Protein 7WH0 (pdb70)

Solvent-accessible surface area: 41890 Å² total; per-residue (Å²): 123,82,48,83,25,20,32,10,0,7,58,52,12,146,64,15,71,128,51,84,91,5,131,80,74,51,73,27,38,110,39,3,40,1,5,0,0,2,0,0,0,0,21,4,42,7,57,177,53,95,7,125,0,6,37,0,0,2,2,1,0,0,15,0,18,3,74,121,22,82,0,42,3,5,0,77,11,2,85,2,70,2,27,44,101,1,56,148,49,106,122,9,26,20,15,13,30,6,10,66,40,90,82,49,113,90,59,54,96,190,30,165,22,74,99,55,28,130,127,93,96,107,66,53,2,14,0,3,16,8,12,3,24,1,20,69,13,3,5,0,0,19,34,25,8,28,4,14,48,5,45,48,86,71,1,125,20,45,74,56,19,59,6,43,162,64,14,72,7,83,24,9,2,1,25,16,49,45,13,136,76,21,19,4,20,4,2,4,12,68,24,19,122,111,2,2,1,1,0,1,14,2,88,15,1,110,101,92,196,30,143,58,74,30,10,10,50,35,15,59,109,32,12,64,8,125,8,67,45,45,73,64,2,5,5,27,15,11,3,0,7,0,109,44,36,0,0,0,13,4,4,2,0,5,3,43,1,98,68,53,60,64,17,54,33,84,87,11,11,39,7,58,0,1,56,58,24,38,128,60,59,0,12,4,19,2,0,36,25,147,97,14,120,71,25,125,35,73,3,57,1,89,34,1,4,11,5,16,16,11,2,2,1,57,53,109,54,6,0,0,0,0,0,0,32,0,91,42,3,22,61,0,63,15,2,45,8,77,48,0,71,93,6,100,3,21,113,33,61,111,3,2,0,25,0,2,14,0,2,0,6,28,84,50,70,125,96,21,145,81,56,57,41,30,4,181,100,20,107,69,3,89,54,4,43,0,57,14,52,134,121,40,12,0,74,5,59,46,57,101,10,3,122,27,4,1,0,12,10,61,35,7,75,100,79,17,19,25,124,65,4,68,25,0,2,0,0,2,7,12,0,19,93,91,48,34,75,3,0,0,0,7,0,1,5,103,141,41,103,56,34,31,23,30,38,102,49,116,34,4,14,1,4,5,0,5,11,5,31,36,104,164,19,137,104,26,15,23,4,7,0,0,0,1,0,3,0,6,0,108,153,27,70,0,3,0,0,0,0,41,0,94,55,5,97,65,48,0,38,0,61,2,53,51,56,24,0,0,1,6,14,14,6,28,24,55,73,147,148,126,83,44,89,24,22,31,3,1,3,67,51,12,146,73,16,97,64,64,85,100,5,133,82,72,49,72,26,36,111,44,2,37,0,6,0,0,2,0,0,1,0,24,1,43,8,42,177,68,58,2,125,0,6,37,0,0,2,2,2,0,0,17,0,23,2,75,113,19,82,0,45,2,4,0,51,12,2,86,2,74,9,32,56,117,2,71,147,24,150,118,5,42,12,22,14,32,6,9,61,37,96,74,63,120,95,76,54,90,187,33,145,23,80,91,51,24,135,122,101,108,143,78,69,4,17,0,3,17,6,12,3,24,1,22,70,13,5,4,0,0,19,35,28,7,27,4,15,50,5,44,47,89,71,1,104,20,52,74,57,16,52,4,44,157,51,15,73,8,98,28,9,3,1,26,15,45,45,12,134,85,22,13,3,18,4,2,3,13,67,31,18,121,105,2,1,1,0,0,1,17,2,93,20,1,82,131,100,186,27,159,61,73,28,14,6,56,38,14,58,101,28,12,64,8,122,9,68,44,47,69,61,1,5,8,28,15,12,2,0,6,0,106,43,39,0,0,0,11,3,4,2,0,6,2,39,1,95,68,65,75,62,17,70,30,87,90,9,12,49,7,53,0,1,54,57,23,36,130,62,56,0,12,6,19,2,1,21,18,154,90,18,101,81,21,124,35,73,4,63,0,81,35,1,4,10,4,15,17,8,1,2,2,55,55,106,56,5,0,0,0,0,0,0,30,0,90,44,4,25,58,0,63,16,2,46,3,78,45,0,61,91,6,98,3,17,115,34,63,105,2,2,0,28,0,2,12,0,0,0,7,30,88,50,73,123,96,22,144,77,54,55,40,34,4,181,105,22,110,58,3,51,54,4,42,0,60,16,56,136,122,42,12,0,73,3,52,44,21,103,11,3,131,26,5,1,0,11,11,61,36,14,72,101,89,11,16,25,129,68,4,100,16,0,1,0,0,4,10,12,1,24,99,97,63,43,106,1,0,0,0,7,0,4,1,93,70,17,33,62,49,73,24,80,26,99,48,107,44,3,14,2,4,5,0,5,11,5,32,33,106,149,26,135,102,20,12,29,4,5,0,0,0,1,0,3,1,5,0,110,165,26,70,0,2,0,0,0,0,45,0,90,56,3,116,67,51,0,35,0,50,1,57,51,62,29,0,0,2,5,15,14,6,28,23,60,71,71,156

Structure (mmCIF, N/CA/C/O backbone):
data_7WH0
#
_entry.id   7WH0
#
_cell.length_a   73.204
_cell.length_b   104.733
_cell.length_c   76.438
_cell.angle_alpha   90.000
_cell.angle_beta   102.160
_cell.angle_gamma   90.000
#
_symmetry.space_group_name_H-M   'P 1 21 1'
#
loop_
_entity.id
_entity.type
_entity.pdbx_description
1 polymer "Beta-Carotene 15,15'-MonoOxygenase"
2 non-polymer 'FE (III) ION'
3 non-polymer GLYCEROL
4 non-polymer 'OXALIC ACID'
5 water water
#
loop_
_atom_site.group_PDB
_atom_site.id
_atom_site.type_symbol
_atom_site.label_atom_id
_atom_site.label_alt_id
_atom_site.label_comp_id
_atom_site.label_asym_id
_atom_site.label_entity_id
_atom_site.label_seq_id
_atom_site.pdbx_PDB_ins_code
_atom_site.Cartn_x
_atom_site.Cartn_y
_atom_site.Cartn_z
_atom_site.occupancy
_atom_site.B_iso_or_equiv
_atom_site.auth_seq_id
_atom_site.auth_comp_id
_atom_site.auth_asym_id
_atom_site.auth_atom_id
_atom_site.pdbx_PDB_model_num
ATOM 1 N N . MET A 1 21 ? 13.619 40.920 -20.897 1.00 42.35 1 MET A N 1
ATOM 2 C CA . MET A 1 21 ? 13.596 39.453 -20.822 1.00 43.36 1 MET A CA 1
ATOM 3 C C . MET A 1 21 ? 14.085 38.962 -19.456 1.00 43.38 1 MET A C 1
ATOM 4 O O . MET A 1 21 ? 15.172 39.337 -19.020 1.00 41.14 1 MET A O 1
ATOM 9 N N . GLU A 1 22 ? 13.298 38.111 -18.793 1.00 42.54 2 GLU A N 1
ATOM 10 C CA . GLU A 1 22 ? 13.675 37.658 -17.460 1.00 42.87 2 GLU A CA 1
ATOM 11 C C . GLU A 1 22 ? 14.921 36.782 -17.501 1.00 43.30 2 GLU A C 1
ATOM 12 O O . GLU A 1 22 ? 15.186 36.070 -18.478 1.00 38.84 2 GLU A O 1
ATOM 18 N N . ALA A 1 23 ? 15.678 36.827 -16.403 1.00 40.77 3 ALA A N 1
ATOM 19 C CA . ALA A 1 23 ? 16.922 36.075 -16.330 1.00 41.47 3 ALA A CA 1
ATOM 20 C C . ALA A 1 23 ? 16.698 34.583 -16.134 1.00 39.51 3 ALA A C 1
ATOM 21 O O . ALA A 1 23 ? 17.481 33.774 -16.643 1.00 36.27 3 ALA A O 1
ATOM 23 N N . GLU A 1 24 ? 15.643 34.197 -15.422 1.00 37.20 4 GLU A N 1
ATOM 24 C CA . GLU A 1 24 ? 15.497 32.803 -15.037 1.00 41.41 4 GLU A CA 1
ATOM 25 C C . GLU A 1 24 ? 14.015 32.486 -14.941 1.00 39.92 4 GLU A C 1
ATOM 26 O O . GLU A 1 24 ? 13.205 33.347 -14.583 1.00 40.97 4 GLU A O 1
ATOM 32 N N . GLY A 1 25 ? 13.663 31.258 -15.290 1.00 35.39 5 GLY A N 1
ATOM 33 C CA . GLY A 1 25 ? 12.290 30.822 -15.184 1.00 33.03 5 GLY A CA 1
ATOM 34 C C . GLY A 1 25 ? 11.635 30.718 -16.549 1.00 35.36 5 GLY A C 1
ATOM 35 O O . GLY A 1 25 ? 12.142 31.202 -17.564 1.00 34.58 5 GLY A O 1
ATOM 36 N N . PHE A 1 26 ? 10.462 30.091 -16.550 1.00 32.13 6 PHE A N 1
ATOM 37 C CA . PHE A 1 26 ? 9.724 29.958 -17.796 1.00 31.98 6 PHE A CA 1
ATOM 38 C C . PHE A 1 26 ? 9.341 31.285 -18.457 1.00 31.51 6 PHE A C 1
ATOM 39 O O . PHE A 1 26 ? 9.260 31.303 -19.696 1.00 30.23 6 PHE A O 1
ATOM 47 N N . PRO A 1 27 ? 9.119 32.402 -17.752 1.00 30.80 7 PRO A N 1
ATOM 48 C CA . PRO A 1 27 ? 8.860 33.654 -18.495 1.00 29.57 7 PRO A CA 1
ATOM 49 C C . PRO A 1 27 ? 9.953 34.002 -19.485 1.00 32.43 7 PRO A C 1
ATOM 50 O O . PRO A 1 27 ? 9.700 34.686 -20.489 1.00 32.68 7 PRO A O 1
ATOM 54 N N . ARG A 1 28 ? 11.174 33.550 -19.221 1.00 32.21 8 ARG A N 1
ATOM 55 C CA . ARG A 1 28 ? 12.275 33.787 -20.146 1.00 32.82 8 ARG A CA 1
ATOM 56 C C . ARG A 1 28 ? 11.974 33.207 -21.522 1.00 32.30 8 ARG A C 1
ATOM 57 O O . ARG A 1 28 ? 12.341 33.794 -22.546 1.00 31.94 8 ARG A O 1
ATOM 65 N N . LEU A 1 29 ? 11.313 32.052 -21.565 1.00 27.81 9 LEU A N 1
ATOM 66 C CA . LEU A 1 29 ? 11.033 31.386 -22.836 1.00 32.03 9 LEU A CA 1
ATOM 67 C C . LEU A 1 29 ? 9.884 32.023 -23.608 1.00 29.52 9 LEU A C 1
ATOM 68 O O . LEU A 1 29 ? 9.677 31.669 -24.775 1.00 28.86 9 LEU A O 1
ATOM 73 N N . PHE A 1 30 ? 9.145 32.950 -22.997 1.00 29.70 10 PHE A N 1
ATOM 74 C CA . PHE A 1 30 ? 8.001 33.571 -23.646 1.00 30.90 10 PHE A CA 1
ATOM 75 C C . PHE A 1 30 ? 8.269 35.013 -24.062 1.00 31.96 10 PHE A C 1
ATOM 76 O O . PHE A 1 30 ? 7.337 35.718 -24.453 1.00 33.10 10 PHE A O 1
ATOM 84 N N . HIS A 1 31 ? 9.516 35.462 -24.007 1.00 31.43 11 HIS A N 1
ATOM 85 C CA A HIS A 1 31 ? 9.860 36.712 -24.666 0.56 31.49 11 HIS A CA 1
ATOM 86 C CA B HIS A 1 31 ? 9.919 36.707 -24.653 0.44 31.49 11 HIS A CA 1
ATOM 87 C C . HIS A 1 31 ? 10.124 36.448 -26.144 1.00 28.95 11 HIS A C 1
ATOM 88 O O . HIS A 1 31 ? 10.604 35.381 -26.530 1.00 29.98 11 HIS A O 1
ATOM 101 N N . ASN A 1 32 ? 9.751 37.419 -26.986 1.00 30.50 12 ASN A N 1
ATOM 102 C CA . ASN A 1 32 ? 9.831 37.218 -28.433 1.00 28.89 12 ASN A CA 1
ATOM 103 C C . ASN A 1 32 ? 11.227 36.797 -28.865 1.00 27.83 12 ASN A C 1
ATOM 104 O O . ASN A 1 32 ? 12.230 37.315 -28.375 1.00 27.11 12 ASN A O 1
ATOM 109 N N . PHE A 1 33 ? 11.285 35.852 -29.798 1.00 24.87 13 PHE A N 1
ATOM 110 C CA . PHE A 1 33 ? 12.546 35.481 -30.415 1.00 25.59 13 PHE A CA 1
ATOM 111 C C . PHE A 1 33 ? 12.865 36.396 -31.595 1.00 27.59 13 PHE A C 1
ATOM 112 O O . PHE A 1 33 ? 11.988 37.033 -32.174 1.00 27.58 13 PHE A O 1
ATOM 120 N N . GLU A 1 34 ? 14.151 36.485 -31.918 1.00 27.26 14 GLU A N 1
ATOM 121 C CA . GLU A 1 34 ? 14.634 37.228 -33.070 1.00 30.54 14 GLU A CA 1
ATOM 122 C C . GLU A 1 34 ? 15.269 36.278 -34.079 1.00 28.72 14 GLU A C 1
ATOM 123 O O . GLU A 1 34 ? 15.849 35.255 -33.703 1.00 27.91 14 GLU A O 1
ATOM 129 N N . ASN A 1 35 ? 15.169 36.628 -35.360 1.00 27.24 15 ASN A N 1
ATOM 130 C CA . ASN A 1 35 ? 15.767 35.805 -36.403 1.00 27.21 15 ASN A CA 1
ATOM 131 C C . ASN A 1 35 ? 17.267 35.659 -36.182 1.00 26.77 15 ASN A C 1
ATOM 132 O O . ASN A 1 35 ? 17.941 36.581 -35.717 1.00 28.30 15 ASN A O 1
ATOM 137 N N . VAL A 1 36 ? 17.785 34.484 -36.515 1.00 28.56 16 VAL A N 1
ATOM 138 C CA . VAL A 1 36 ? 19.219 34.218 -36.539 1.00 28.88 16 VAL A CA 1
ATOM 139 C C . VAL A 1 36 ? 19.514 33.863 -37.989 1.00 29.06 16 VAL A C 1
ATOM 140 O O . VAL A 1 36 ? 19.585 32.682 -38.341 1.00 29.13 16 VAL A O 1
ATOM 144 N N . PRO A 1 37 ? 19.662 34.855 -38.872 1.00 29.81 17 PRO A N 1
ATOM 145 C CA . PRO A 1 37 ? 19.578 34.555 -40.308 1.00 31.56 17 PRO A CA 1
ATOM 146 C C . PRO A 1 37 ? 20.761 33.782 -40.857 1.00 34.36 17 PRO A C 1
ATOM 147 O O . PRO A 1 37 ? 20.583 33.023 -41.819 1.00 38.53 17 PRO A O 1
ATOM 151 N N . GLU A 1 38 ? 21.954 33.951 -40.303 1.00 34.84 18 GLU A N 1
ATOM 152 C CA . GLU A 1 38 ? 23.048 33.239 -40.940 1.00 36.82 18 GLU A CA 1
ATOM 153 C C . GLU A 1 38 ? 23.428 32.029 -40.094 1.00 35.68 18 GLU A C 1
ATOM 154 O O . GLU A 1 38 ? 23.535 32.155 -38.868 1.00 33.22 18 GLU A O 1
ATOM 160 N N . PRO A 1 39 ? 23.611 30.854 -40.691 1.00 33.78 19 PRO A N 1
ATOM 161 C CA . PRO A 1 39 ? 24.015 29.679 -39.901 1.00 31.15 19 PRO A CA 1
ATOM 162 C C . PRO A 1 39 ? 25.321 29.943 -39.168 1.00 31.85 19 PRO A C 1
ATOM 163 O O . PRO A 1 39 ? 26.296 30.417 -39.751 1.00 33.35 19 PRO A O 1
ATOM 167 N N . LYS A 1 40 ? 25.326 29.630 -37.878 1.00 31.23 20 LYS A N 1
ATOM 168 C CA . LYS A 1 40 ? 26.478 29.814 -37.011 1.00 34.41 20 LYS A CA 1
ATOM 169 C C . LYS A 1 40 ? 26.971 28.454 -36.546 1.00 35.35 20 LYS A C 1
ATOM 170 O O . LYS A 1 40 ? 26.176 27.649 -36.050 1.00 31.68 20 LYS A O 1
ATOM 176 N N . GLU A 1 41 ? 28.277 28.220 -36.662 1.00 36.40 21 GLU A N 1
ATOM 177 C CA . GLU A 1 41 ? 28.846 26.981 -36.154 1.00 34.45 21 GLU A CA 1
ATOM 178 C C . GLU A 1 41 ? 28.745 26.953 -34.636 1.00 36.31 21 GLU A C 1
ATOM 179 O O . GLU A 1 41 ? 28.945 27.968 -33.961 1.00 36.05 21 GLU A O 1
ATOM 185 N N . CYS A 1 42 ? 28.389 25.791 -34.101 1.00 31.76 22 CYS A N 1
ATOM 186 C CA . CYS A 1 42 ? 28.169 25.618 -32.676 1.00 32.87 22 CYS A CA 1
ATOM 187 C C . CYS A 1 42 ? 29.379 24.969 -32.018 1.00 34.24 22 CYS A C 1
ATOM 188 O O . CYS A 1 42 ? 30.053 24.126 -32.612 1.00 37.52 22 CYS A O 1
ATOM 191 N N . LYS A 1 43 ? 29.641 25.361 -30.776 1.00 33.45 23 LYS A N 1
ATOM 192 C CA . LYS A 1 43 ? 30.761 24.788 -30.044 1.00 35.39 23 LYS A CA 1
ATOM 193 C C . LYS A 1 43 ? 30.475 23.326 -29.727 1.00 33.61 23 LYS A C 1
ATOM 194 O O . LYS A 1 43 ? 29.510 23.013 -29.019 1.00 31.55 23 LYS A O 1
ATOM 200 N N . LYS A 1 44 ? 31.333 22.444 -30.227 1.00 33.99 24 LYS A N 1
ATOM 201 C CA . LYS A 1 44 ? 31.181 21.000 -30.088 1.00 34.64 24 LYS A CA 1
ATOM 202 C C . LYS A 1 44 ? 32.023 20.465 -28.931 1.00 34.61 24 LYS A C 1
ATOM 203 O O . LYS A 1 44 ? 33.203 20.805 -28.798 1.00 36.46 24 LYS A O 1
ATOM 209 N N . VAL A 1 45 ? 31.417 19.626 -28.098 1.00 31.44 25 VAL A N 1
ATOM 210 C CA . VAL A 1 45 ? 32.137 18.874 -27.078 1.00 32.27 25 VAL A CA 1
ATOM 211 C C . VAL A 1 45 ? 31.830 17.408 -27.298 1.00 34.53 25 VAL A C 1
ATOM 212 O O . VAL A 1 45 ? 30.662 17.006 -27.242 1.00 33.50 25 VAL A O 1
ATOM 216 N N . GLY A 1 46 ? 32.863 16.619 -27.593 1.00 35.92 26 GLY A N 1
ATOM 217 C CA . GLY A 1 46 ? 32.661 15.195 -27.789 1.00 33.97 26 GLY A CA 1
ATOM 218 C C . GLY A 1 46 ? 32.827 14.795 -29.236 1.00 31.79 26 GLY A C 1
ATOM 219 O O . GLY A 1 46 ? 33.553 15.459 -29.986 1.00 35.33 26 GLY A O 1
ATOM 220 N N . SER A 1 47 ? 32.167 13.712 -29.645 1.00 33.64 27 SER A N 1
ATOM 221 C CA . SER A 1 47 ? 32.306 13.201 -31.001 1.00 33.22 27 SER A CA 1
ATOM 222 C C . SER A 1 47 ? 30.977 12.660 -31.511 1.00 29.90 27 SER A C 1
ATOM 223 O O . SER A 1 47 ? 30.143 12.189 -30.740 1.00 31.46 27 SER A O 1
ATOM 226 N N . VAL A 1 48 ? 30.795 12.723 -32.825 1.00 33.18 28 VAL A N 1
ATOM 227 C CA . VAL A 1 48 ? 29.566 12.245 -33.452 1.00 33.84 28 VAL A CA 1
ATOM 228 C C . VAL A 1 48 ? 29.946 11.228 -34.517 1.00 33.61 28 VAL A C 1
ATOM 229 O O . VAL A 1 48 ? 31.080 11.226 -35.019 1.00 34.06 28 VAL A O 1
ATOM 233 N N . PRO A 1 49 ? 29.028 10.339 -34.871 1.00 31.98 29 PRO A N 1
ATOM 234 C CA . PRO A 1 49 ? 29.355 9.313 -35.864 1.00 36.09 29 PRO A CA 1
ATOM 235 C C . PRO A 1 49 ? 29.408 9.878 -37.275 1.00 37.81 29 PRO A C 1
ATOM 236 O O . PRO A 1 49 ? 28.872 10.948 -37.582 1.00 34.43 29 PRO A O 1
ATOM 240 N N . SER A 1 50 ? 30.047 9.107 -38.157 1.00 37.30 30 SER A N 1
ATOM 241 C CA . SER A 1 50 ? 30.214 9.548 -39.533 1.00 33.92 30 SER A CA 1
ATOM 242 C C . SER A 1 50 ? 28.890 9.724 -40.259 1.00 34.75 30 SER A C 1
ATOM 243 O O . SER A 1 50 ? 28.832 10.485 -41.228 1.00 37.37 30 SER A O 1
ATOM 246 N N . TYR A 1 51 ? 27.825 9.061 -39.816 1.00 31.55 31 TYR A N 1
ATOM 247 C CA . TYR A 1 51 ? 26.557 9.150 -40.528 1.00 35.91 31 TYR A CA 1
ATOM 248 C C . TYR A 1 51 ? 25.682 10.304 -40.062 1.00 35.25 31 TYR A C 1
ATOM 249 O O . TYR A 1 51 ? 24.551 10.433 -40.537 1.00 33.58 31 TYR A O 1
ATOM 258 N N . LEU A 1 52 ? 26.159 11.141 -39.143 1.00 33.50 32 LEU A N 1
ATOM 259 C CA . LEU A 1 52 ? 25.373 12.290 -38.712 1.00 32.47 32 LEU A CA 1
ATOM 260 C C . LEU A 1 52 ? 25.611 13.411 -39.721 1.00 31.81 32 LEU A C 1
ATOM 261 O O . LEU A 1 52 ? 26.357 14.365 -39.493 1.00 31.29 32 LEU A O 1
ATOM 266 N N . THR A 1 53 ? 24.981 13.255 -40.876 1.00 31.07 33 THR A N 1
ATOM 267 C CA . THR A 1 53 ? 25.034 14.218 -41.971 1.00 30.62 33 THR A CA 1
ATOM 268 C C . THR A 1 53 ? 23.601 14.410 -42.438 1.00 33.71 33 THR A C 1
ATOM 269 O O . THR A 1 53 ? 22.993 13.481 -42.981 1.00 34.08 33 THR A O 1
ATOM 273 N N . GLY A 1 54 ? 23.054 15.592 -42.199 1.00 30.01 34 GLY A N 1
ATOM 274 C CA . GLY A 1 54 ? 21.662 15.848 -42.492 1.00 28.20 34 GLY A CA 1
ATOM 275 C C . GLY A 1 54 ? 21.238 17.135 -41.821 1.00 28.09 34 GLY A C 1
ATOM 276 O O . GLY A 1 54 ? 22.028 17.811 -41.165 1.00 28.19 34 GLY A O 1
ATOM 277 N N . THR A 1 55 ? 19.967 17.460 -41.998 1.00 26.77 35 THR A N 1
ATOM 278 C CA . THR A 1 55 ? 19.433 18.718 -41.501 1.00 27.84 35 THR A CA 1
ATOM 279 C C . THR A 1 55 ? 18.179 18.452 -40.692 1.00 25.00 35 THR A C 1
ATOM 280 O O . THR A 1 55 ? 17.272 17.762 -41.162 1.00 27.39 35 THR A O 1
ATOM 284 N N . MET A 1 56 ? 18.127 19.005 -39.488 1.00 26.54 36 MET A N 1
ATOM 285 C CA . MET A 1 56 ? 16.943 18.935 -38.642 1.00 25.37 36 MET A CA 1
ATOM 286 C C . MET A 1 56 ? 16.267 20.299 -38.641 1.00 26.49 36 MET A C 1
ATOM 287 O O . MET A 1 56 ? 16.901 21.290 -38.276 1.00 26.85 36 MET A O 1
ATOM 292 N N . LEU A 1 57 ? 15.008 20.356 -39.090 1.00 26.69 37 LEU A N 1
ATOM 293 C CA . LEU A 1 57 ? 14.180 21.556 -38.987 1.00 23.07 37 LEU A CA 1
ATOM 294 C C . LEU A 1 57 ? 13.229 21.396 -37.814 1.00 25.44 37 LEU A C 1
ATOM 295 O O . LEU A 1 57 ? 12.545 20.372 -37.706 1.00 25.10 37 LEU A O 1
ATOM 300 N N . ARG A 1 58 ? 13.181 22.401 -36.946 1.00 23.56 38 ARG A N 1
ATOM 301 C CA . ARG A 1 58 ? 12.352 22.359 -35.745 1.00 25.69 38 ARG A CA 1
ATOM 302 C C . ARG A 1 58 ? 11.298 23.450 -35.829 1.00 24.20 38 ARG A C 1
ATOM 303 O O . ARG A 1 58 ? 11.612 24.597 -36.186 1.00 24.81 38 ARG A O 1
ATOM 311 N N . ASN A 1 59 ? 10.047 23.104 -35.516 1.00 21.93 39 ASN A N 1
ATOM 312 C CA . ASN A 1 59 ? 8.987 24.105 -35.542 1.00 25.63 39 ASN A CA 1
ATOM 313 C C . ASN A 1 59 ? 8.565 24.421 -34.116 1.00 26.52 39 ASN A C 1
ATOM 314 O O . ASN A 1 59 ? 8.764 23.625 -33.187 1.00 25.57 39 ASN A O 1
ATOM 319 N N . GLY A 1 60 ? 7.989 25.601 -33.937 1.00 23.95 40 GLY A N 1
ATOM 320 C CA . GLY A 1 60 ? 7.501 25.963 -32.631 1.00 25.10 40 GLY A CA 1
ATOM 321 C C . GLY A 1 60 ? 7.121 27.423 -32.534 1.00 25.84 40 GLY A C 1
ATOM 322 O O . GLY A 1 60 ? 7.209 28.182 -33.500 1.00 24.80 40 GLY A O 1
ATOM 323 N N . PRO A 1 61 ? 6.700 27.841 -31.342 1.00 25.61 41 PRO A N 1
ATOM 324 C CA . PRO A 1 61 ? 6.214 29.209 -31.156 1.00 28.03 41 PRO A CA 1
ATOM 325 C C . PRO A 1 61 ? 7.354 30.138 -30.789 1.00 26.69 41 PRO A C 1
ATOM 326 O O . PRO A 1 61 ? 8.216 29.805 -29.976 1.00 29.47 41 PRO A O 1
ATOM 330 N N . GLY A 1 62 ? 7.339 31.340 -31.363 1.00 24.49 42 GLY A N 1
ATOM 331 C CA . GLY A 1 62 ? 8.418 32.260 -31.057 1.00 25.28 42 GLY A CA 1
ATOM 332 C C . GLY A 1 62 ? 8.007 33.689 -30.765 1.00 25.90 42 GLY A C 1
ATOM 333 O O . GLY A 1 62 ? 8.742 34.405 -30.079 1.00 26.84 42 GLY A O 1
ATOM 334 N N . MET A 1 63 ? 6.865 34.143 -31.291 1.00 23.16 43 MET A N 1
ATOM 335 C CA . MET A 1 63 ? 6.409 35.511 -31.029 1.00 24.00 43 MET A CA 1
ATOM 336 C C . MET A 1 63 ? 5.195 35.455 -30.112 1.00 25.68 43 MET A C 1
ATOM 337 O O . MET A 1 63 ? 4.139 34.939 -30.500 1.00 27.61 43 MET A O 1
ATOM 342 N N . PHE A 1 64 ? 5.356 35.973 -28.896 1.00 25.42 44 PHE A N 1
ATOM 343 C CA . PHE A 1 64 ? 4.326 35.900 -27.873 1.00 28.17 44 PHE A CA 1
ATOM 344 C C . PHE A 1 64 ? 3.740 37.251 -27.484 1.00 28.40 44 PHE A C 1
ATOM 345 O O . PHE A 1 64 ? 2.696 37.286 -26.818 1.00 30.29 44 PHE A O 1
ATOM 353 N N . THR A 1 65 ? 4.381 38.358 -27.853 1.00 29.04 45 THR A N 1
ATOM 354 C CA . THR A 1 65 ? 3.846 39.680 -27.562 1.00 29.25 45 THR A CA 1
ATOM 355 C C . THR A 1 65 ? 3.923 40.535 -28.815 1.00 31.29 45 THR A C 1
ATOM 356 O O . THR A 1 65 ? 4.814 40.363 -29.658 1.00 28.48 45 THR A O 1
ATOM 360 N N . VAL A 1 66 ? 2.936 41.409 -28.973 1.00 31.17 46 VAL A N 1
ATOM 361 C CA . VAL A 1 66 ? 2.931 42.360 -30.078 1.00 32.68 46 VAL A CA 1
ATOM 362 C C . VAL A 1 66 ? 2.500 43.689 -29.486 1.00 34.80 46 VAL A C 1
ATOM 363 O O . VAL A 1 66 ? 1.361 43.821 -29.029 1.00 36.50 46 VAL A O 1
ATOM 367 N N . GLY A 1 67 ? 3.403 44.664 -29.475 1.00 36.42 47 GLY A N 1
ATOM 368 C CA . GLY A 1 67 ? 3.129 45.880 -28.729 1.00 40.57 47 GLY A CA 1
ATOM 369 C C . GLY A 1 67 ? 2.830 45.539 -27.288 1.00 40.52 47 GLY A C 1
ATOM 370 O O . GLY A 1 67 ? 3.598 44.836 -26.624 1.00 44.49 47 GLY A O 1
ATOM 371 N N . GLU A 1 68 ? 1.679 46.011 -26.803 1.00 44.05 48 GLU A N 1
ATOM 372 C CA . GLU A 1 68 ? 1.219 45.749 -25.443 1.00 41.15 48 GLU A CA 1
ATOM 373 C C . GLU A 1 68 ? 0.341 44.505 -25.341 1.00 44.14 48 GLU A C 1
ATOM 374 O O . GLU A 1 68 ? -0.025 44.116 -24.226 1.00 46.17 48 GLU A O 1
ATOM 380 N N . GLU A 1 69 ? 0.008 43.873 -26.466 1.00 35.60 49 GLU A N 1
ATOM 381 C CA . GLU A 1 69 ? -0.865 42.704 -26.496 1.00 36.74 49 GLU A CA 1
ATOM 382 C C . GLU A 1 69 ? -0.051 41.423 -26.318 1.00 34.68 49 GLU A C 1
ATOM 383 O O . GLU A 1 69 ? 1.126 41.359 -26.679 1.00 33.28 49 GLU A O 1
ATOM 389 N N . GLU A 1 70 ? -0.671 40.416 -25.707 1.00 32.07 50 GLU A N 1
ATOM 390 C CA . GLU A 1 70 ? 0.005 39.148 -25.450 1.00 30.60 50 GLU A CA 1
ATOM 391 C C . GLU A 1 70 ? -0.865 37.980 -25.898 1.00 31.72 50 GLU A C 1
ATOM 392 O O . GLU A 1 70 ? -2.070 37.966 -25.636 1.00 34.07 50 GLU A O 1
ATOM 398 N N . TYR A 1 71 ? -0.253 36.998 -26.567 1.00 30.78 51 TYR A N 1
ATOM 399 C CA . TYR A 1 71 ? -0.964 35.760 -26.857 1.00 27.66 51 TYR A CA 1
ATOM 400 C C . TYR A 1 71 ? -1.223 34.994 -25.554 1.00 27.98 51 TYR A C 1
ATOM 401 O O . TYR A 1 71 ? -0.501 35.149 -24.560 1.00 30.29 51 TYR A O 1
ATOM 410 N N . LYS A 1 72 ? -2.272 34.169 -25.557 1.00 26.97 52 LYS A N 1
ATOM 411 C CA . LYS A 1 72 ? -2.738 33.521 -24.335 1.00 29.81 52 LYS A CA 1
ATOM 412 C C . LYS A 1 72 ? -2.225 32.101 -24.153 1.00 28.41 52 LYS A C 1
ATOM 413 O O . LYS A 1 72 ? -1.906 31.716 -23.022 1.00 27.54 52 LYS A O 1
ATOM 419 N N . HIS A 1 73 ? -2.124 31.311 -25.223 1.00 26.36 53 HIS A N 1
ATOM 420 C CA . HIS A 1 73 ? -1.853 29.884 -25.100 1.00 27.66 53 HIS A CA 1
ATOM 421 C C . HIS A 1 73 ? -0.499 29.533 -25.709 1.00 25.38 53 HIS A C 1
ATOM 422 O O . HIS A 1 73 ? -0.029 30.183 -26.645 1.00 23.25 53 HIS A O 1
ATOM 429 N N . TRP A 1 74 ? 0.126 28.495 -25.149 1.00 25.29 54 TRP A N 1
ATOM 430 C CA . TRP A 1 74 ? 1.389 27.992 -25.686 1.00 24.98 54 TRP A CA 1
ATOM 431 C C . TRP A 1 74 ? 1.295 27.731 -27.189 1.00 25.46 54 TRP A C 1
ATOM 432 O O . TRP A 1 74 ? 2.236 28.015 -27.939 1.00 24.64 54 TRP A O 1
ATOM 443 N N . PHE A 1 75 ? 0.157 27.207 -27.649 1.00 23.27 55 PHE A N 1
ATOM 444 C CA . PHE A 1 75 ? -0.016 26.850 -29.059 1.00 24.67 55 PHE A CA 1
ATOM 445 C C . PHE A 1 75 ? -0.114 28.071 -29.972 1.00 24.26 55 PHE A C 1
ATOM 446 O O . PHE A 1 75 ? -0.165 27.900 -31.196 1.00 25.13 55 PHE A O 1
ATOM 454 N N . ASP A 1 76 ? -0.158 29.279 -29.406 1.00 25.74 56 ASP A N 1
ATOM 455 C CA . ASP A 1 76 ? -0.476 30.489 -30.165 1.00 25.33 56 ASP A CA 1
ATOM 456 C C . ASP A 1 76 ? 0.744 31.167 -30.767 1.00 27.32 56 ASP A C 1
ATOM 457 O O . ASP A 1 76 ? 0.608 31.863 -31.779 1.00 28.74 56 ASP A O 1
ATOM 462 N N . GLY A 1 77 ? 1.919 31.020 -30.158 1.00 27.71 57 GLY A N 1
ATOM 463 C CA . GLY A 1 77 ? 3.054 31.840 -30.563 1.00 25.89 57 GLY A CA 1
ATOM 464 C C . GLY A 1 77 ? 3.364 31.676 -32.039 1.00 26.73 57 GLY A C 1
ATOM 465 O O . GLY A 1 77 ? 3.341 30.566 -32.582 1.00 25.99 57 GLY A O 1
ATOM 466 N N . LEU A 1 78 ? 3.653 32.797 -32.702 1.00 26.31 58 LEU A N 1
ATOM 467 C CA . LEU A 1 78 ? 3.860 32.745 -34.140 1.00 25.47 58 LEU A CA 1
ATOM 468 C C . LEU A 1 78 ? 5.071 31.891 -34.493 1.00 24.76 58 LEU A C 1
ATOM 469 O O . LEU A 1 78 ? 6.135 31.992 -33.874 1.00 25.61 58 LEU A O 1
ATOM 474 N N . GLY A 1 79 ? 4.902 31.065 -35.529 1.00 24.44 59 GLY A N 1
ATOM 475 C CA . GLY A 1 79 ? 5.884 30.064 -35.887 1.00 24.76 59 GLY A CA 1
ATOM 476 C C . GLY A 1 79 ? 7.282 30.601 -36.101 1.00 23.92 59 GLY A C 1
ATOM 477 O O . GLY A 1 79 ? 7.496 31.512 -36.908 1.00 23.22 59 GLY A O 1
ATOM 478 N N . PHE A 1 80 ? 8.237 30.028 -35.373 1.00 21.02 60 PHE A N 1
ATOM 479 C CA . PHE A 1 80 ? 9.645 30.420 -35.413 1.00 22.19 60 PHE A CA 1
ATOM 480 C C . PHE A 1 80 ? 10.445 29.146 -35.607 1.00 23.29 60 PHE A C 1
ATOM 481 O O . PHE A 1 80 ? 10.561 28.335 -34.679 1.00 22.36 60 PHE A O 1
ATOM 489 N N . MET A 1 81 ? 10.959 28.958 -36.819 1.00 22.70 61 MET A N 1
ATOM 490 C CA . MET A 1 81 ? 11.571 27.697 -37.230 1.00 23.96 61 MET A CA 1
ATOM 491 C C . MET A 1 81 ? 13.071 27.745 -36.991 1.00 23.46 61 MET A C 1
ATOM 492 O O . MET A 1 81 ? 13.696 28.802 -37.129 1.00 25.33 61 MET A O 1
ATOM 497 N N . GLN A 1 82 ? 13.652 26.603 -36.618 1.00 23.90 62 GLN A N 1
ATOM 498 C CA . GLN A 1 82 ? 15.093 26.522 -36.448 1.00 23.95 62 GLN A CA 1
ATOM 499 C C . GLN A 1 82 ? 15.666 25.437 -37.341 1.00 26.08 62 GLN A C 1
ATOM 500 O O . GLN A 1 82 ? 14.995 24.450 -37.673 1.00 25.37 62 GLN A O 1
ATOM 506 N N . ARG A 1 83 ? 16.919 25.636 -37.730 1.00 25.65 63 ARG A N 1
ATOM 507 C CA . ARG A 1 83 ? 17.640 24.699 -38.582 1.00 27.41 63 ARG A CA 1
ATOM 508 C C . ARG A 1 83 ? 18.878 24.263 -37.826 1.00 25.53 63 ARG A C 1
ATOM 509 O O . ARG A 1 83 ? 19.683 25.105 -37.416 1.00 24.72 63 ARG A O 1
ATOM 517 N N . TYR A 1 84 ? 19.009 22.952 -37.607 1.00 24.68 64 TYR A N 1
ATOM 518 C CA . TYR A 1 84 ? 20.181 22.373 -36.970 1.00 25.20 64 TYR A CA 1
ATOM 519 C C . TYR A 1 84 ? 20.829 21.516 -38.041 1.00 27.01 64 TYR A C 1
ATOM 520 O O . TYR A 1 84 ? 20.312 20.445 -38.383 1.00 27.09 64 TYR A O 1
ATOM 529 N N . HIS A 1 85 ? 21.937 21.993 -38.591 1.00 26.23 65 HIS A N 1
ATOM 530 C CA . HIS A 1 85 ? 22.513 21.386 -39.781 1.00 27.22 65 HIS A CA 1
ATOM 531 C C . HIS A 1 85 ? 23.815 20.682 -39.427 1.00 28.55 65 HIS A C 1
ATOM 532 O O . HIS A 1 85 ? 24.738 21.303 -38.898 1.00 27.74 65 HIS A O 1
ATOM 539 N N . PHE A 1 86 ? 23.884 19.386 -39.725 1.00 26.87 66 PHE A N 1
ATOM 540 C CA . PHE A 1 86 ? 25.012 18.549 -39.342 1.00 27.99 66 PHE A CA 1
ATOM 541 C C . PHE A 1 86 ? 25.861 18.223 -40.562 1.00 32.14 66 PHE A C 1
ATOM 542 O O . PHE A 1 86 ? 25.347 17.722 -41.569 1.00 29.54 66 PHE A O 1
ATOM 550 N N . GLU A 1 87 ? 27.162 18.491 -40.458 1.00 31.50 67 GLU A N 1
ATOM 551 C CA . GLU A 1 87 ? 28.039 18.444 -41.621 1.00 35.91 67 GLU A CA 1
ATOM 552 C C . GLU A 1 87 ? 29.493 18.431 -41.166 1.00 37.76 67 GLU A C 1
ATOM 553 O O . GLU A 1 87 ? 29.894 19.272 -40.355 1.00 38.25 67 GLU A O 1
ATOM 559 N N . ASP A 1 88 ? 30.286 17.471 -41.650 1.00 37.21 68 ASP A N 1
ATOM 560 C CA . ASP A 1 88 ? 31.715 17.389 -41.311 1.00 38.68 68 ASP A CA 1
ATOM 561 C C . ASP A 1 88 ? 31.937 17.312 -39.801 1.00 37.97 68 ASP A C 1
ATOM 562 O O . ASP A 1 88 ? 32.904 17.862 -39.267 1.00 39.15 68 ASP A O 1
ATOM 567 N N . GLY A 1 89 ? 31.028 16.640 -39.101 1.00 35.61 69 GLY A N 1
ATOM 568 C CA . GLY A 1 89 ? 31.113 16.527 -37.656 1.00 37.47 69 GLY A CA 1
ATOM 569 C C . GLY A 1 89 ? 30.810 17.793 -36.892 1.00 34.83 69 GLY A C 1
ATOM 570 O O . GLY A 1 89 ? 31.024 17.825 -35.675 1.00 36.50 69 GLY A O 1
ATOM 571 N N . LYS A 1 90 ? 30.311 18.829 -37.564 1.00 36.55 70 LYS A N 1
ATOM 572 C CA . LYS A 1 90 ? 29.924 20.093 -36.952 1.00 34.75 70 LYS A CA 1
ATOM 573 C C . LYS A 1 90 ? 28.409 20.262 -36.987 1.00 34.05 70 LYS A C 1
ATOM 574 O O . LYS A 1 90 ? 27.703 19.571 -37.721 1.00 30.32 70 LYS A O 1
ATOM 580 N N . MET A 1 91 ? 27.910 21.211 -36.197 1.00 29.40 71 MET A N 1
ATOM 581 C CA . MET A 1 91 ? 26.509 21.593 -36.265 1.00 29.35 71 MET A CA 1
ATOM 582 C C . MET A 1 91 ? 26.411 23.101 -36.446 1.00 31.66 71 MET A C 1
ATOM 583 O O . MET A 1 91 ? 27.137 23.867 -35.800 1.00 31.20 71 MET A O 1
ATOM 588 N N . PHE A 1 92 ? 25.531 23.506 -37.351 1.00 30.34 72 PHE A N 1
ATOM 589 C CA . PHE A 1 92 ? 25.272 24.912 -37.653 1.00 29.70 72 PHE A CA 1
ATOM 590 C C . PHE A 1 92 ? 23.831 25.260 -37.307 1.00 30.17 72 PHE A C 1
ATOM 591 O O . PHE A 1 92 ? 22.909 24.507 -37.628 1.00 27.71 72 PHE A O 1
ATOM 599 N N . TYR A 1 93 ? 23.638 26.407 -36.661 1.00 29.18 73 TYR A N 1
ATOM 600 C CA . TYR A 1 93 ? 22.327 26.823 -36.178 1.00 26.67 73 TYR A CA 1
ATOM 601 C C . TYR A 1 93 ? 21.884 28.110 -36.858 1.00 25.40 73 TYR A C 1
ATOM 602 O O . TYR A 1 93 ? 22.661 29.065 -36.965 1.00 28.10 73 TYR A O 1
ATOM 611 N N . SER A 1 94 ? 20.616 28.140 -37.253 1.00 23.80 74 SER A N 1
ATOM 612 C CA . SER A 1 94 ? 19.967 29.349 -37.729 1.00 25.95 74 SER A CA 1
ATOM 613 C C . SER A 1 94 ? 18.488 29.248 -37.379 1.00 26.64 74 SER A C 1
ATOM 614 O O . SER A 1 94 ? 17.991 28.182 -37.009 1.00 25.91 74 SER A O 1
ATOM 617 N N . ALA A 1 95 ? 17.781 30.372 -37.481 1.00 26.75 75 ALA A N 1
ATOM 618 C CA . ALA A 1 95 ? 16.365 30.375 -37.143 1.00 25.23 75 ALA A CA 1
ATOM 619 C C . ALA A 1 95 ? 15.694 31.579 -37.794 1.00 25.60 75 ALA A C 1
ATOM 620 O O . ALA A 1 95 ? 16.302 32.651 -37.901 1.00 28.56 75 ALA A O 1
ATOM 622 N N . ARG A 1 96 ? 14.436 31.403 -38.199 1.00 24.76 76 ARG A N 1
ATOM 623 C CA . ARG A 1 96 ? 13.663 32.466 -38.842 1.00 27.86 76 ARG A CA 1
ATOM 624 C C . ARG A 1 96 ? 12.182 32.272 -38.560 1.00 24.29 76 ARG A C 1
ATOM 625 O O . ARG A 1 96 ? 11.689 31.144 -38.533 1.00 24.08 76 ARG A O 1
ATOM 633 N N . TYR A 1 97 ? 11.452 33.378 -38.469 1.00 25.06 77 TYR A N 1
ATOM 634 C CA . TYR A 1 97 ? 10.000 33.273 -38.437 1.00 23.54 77 TYR A CA 1
ATOM 635 C C . TYR A 1 97 ? 9.469 32.752 -39.767 1.00 23.29 77 TYR A C 1
ATOM 636 O O . TYR A 1 97 ? 10.019 33.024 -40.841 1.00 25.47 77 TYR A O 1
ATOM 645 N N . LEU A 1 98 ? 8.383 31.983 -39.686 1.00 24.80 78 LEU A N 1
ATOM 646 C CA . LEU A 1 98 ? 7.612 31.632 -40.869 1.00 26.14 78 LEU A CA 1
ATOM 647 C C . LEU A 1 98 ? 6.874 32.867 -41.372 1.00 27.21 78 LEU A C 1
ATOM 648 O O . LEU A 1 98 ? 6.232 33.574 -40.594 1.00 26.48 78 LEU A O 1
ATOM 653 N N . GLU A 1 99 ? 6.975 33.134 -42.671 1.00 23.23 79 GLU A N 1
ATOM 654 C CA . GLU A 1 99 ? 6.345 34.324 -43.243 1.00 27.75 79 GLU A CA 1
ATOM 655 C C . GLU A 1 99 ? 4.926 33.992 -43.713 1.00 27.75 79 GLU A C 1
ATOM 656 O O . GLU A 1 99 ? 4.568 34.117 -44.881 1.00 29.91 79 GLU A O 1
ATOM 662 N N . SER A 1 100 ? 4.108 33.580 -42.753 1.00 25.82 80 SER A N 1
ATOM 663 C CA . SER A 1 100 ? 2.695 33.320 -42.967 1.00 26.61 80 SER A CA 1
ATOM 664 C C . SER A 1 100 ? 1.920 34.633 -43.070 1.00 28.53 80 SER A C 1
ATOM 665 O O . SER A 1 100 ? 2.414 35.705 -42.709 1.00 27.34 80 SER A O 1
ATOM 668 N N . GLU A 1 101 ? 0.666 34.537 -43.529 1.00 28.64 81 GLU A N 1
ATOM 669 C CA . GLU A 1 101 ? -0.221 35.698 -43.451 1.00 34.22 81 GLU A CA 1
ATOM 670 C C . GLU A 1 101 ? -0.435 36.121 -42.007 1.00 31.03 81 GLU A C 1
ATOM 671 O O . GLU A 1 101 ? -0.502 37.320 -41.703 1.00 30.58 81 GLU A O 1
ATOM 677 N N . ALA A 1 102 ? -0.552 35.145 -41.101 1.00 28.73 82 ALA A N 1
ATOM 678 C CA . ALA A 1 102 ? -0.689 35.453 -39.685 1.00 28.55 82 ALA A CA 1
ATOM 679 C C . ALA A 1 102 ? 0.486 36.292 -39.200 1.00 29.51 82 ALA A C 1
ATOM 680 O O . ALA A 1 102 ? 0.309 37.276 -38.472 1.00 29.40 82 ALA A O 1
ATOM 682 N N . TYR A 1 103 ? 1.702 35.904 -39.582 1.00 25.08 83 TYR A N 1
ATOM 683 C CA . TYR A 1 103 ? 2.885 36.647 -39.165 1.00 26.66 83 TYR A CA 1
ATOM 684 C C . TYR A 1 103 ? 2.931 38.025 -39.818 1.00 27.15 83 TYR A C 1
ATOM 685 O O . TYR A 1 103 ? 3.086 39.048 -39.141 1.00 24.84 83 TYR A O 1
ATOM 694 N N . THR A 1 104 ? 2.826 38.064 -41.139 1.00 25.64 84 THR A N 1
ATOM 695 C CA A THR A 1 104 ? 3.000 39.333 -41.838 0.46 26.54 84 THR A CA 1
ATOM 696 C CA B THR A 1 104 ? 2.986 39.326 -41.858 0.54 26.60 84 THR A CA 1
ATOM 697 C C . THR A 1 104 ? 1.946 40.349 -41.417 1.00 25.50 84 THR A C 1
ATOM 698 O O . THR A 1 104 ? 2.269 41.514 -41.173 1.00 27.02 84 THR A O 1
ATOM 705 N N . LYS A 1 105 ? 0.684 39.927 -41.307 1.00 25.95 85 LYS A N 1
ATOM 706 C CA . LYS A 1 105 ? -0.362 40.864 -40.906 1.00 29.13 85 LYS A CA 1
ATOM 707 C C . LYS A 1 105 ? -0.112 41.406 -39.505 1.00 30.03 85 LYS A C 1
ATOM 708 O O . LYS A 1 105 ? -0.369 42.588 -39.230 1.00 27.47 85 LYS A O 1
ATOM 714 N N . THR A 1 106 ? 0.408 40.565 -38.600 1.00 26.54 86 THR A N 1
ATOM 715 C CA . THR A 1 106 ? 0.616 41.017 -37.234 1.00 27.30 86 THR A CA 1
ATOM 716 C C . THR A 1 106 ? 1.823 41.940 -37.148 1.00 26.41 86 THR A C 1
ATOM 717 O O . THR A 1 106 ? 1.795 42.941 -36.420 1.00 28.06 86 THR A O 1
ATOM 721 N N . VAL A 1 107 ? 2.896 41.624 -37.881 1.00 25.79 87 VAL A N 1
ATOM 722 C CA . VAL A 1 107 ? 4.068 42.489 -37.857 1.00 27.56 87 VAL A CA 1
ATOM 723 C C . VAL A 1 107 ? 3.761 43.820 -38.546 1.00 27.51 87 VAL A C 1
ATOM 724 O O . VAL A 1 107 ? 4.215 44.881 -38.092 1.00 26.19 87 VAL A O 1
ATOM 728 N N . GLU A 1 108 ? 2.914 43.806 -39.578 1.00 27.15 88 GLU A N 1
ATOM 729 C CA . GLU A 1 108 ? 2.597 45.062 -40.248 1.00 31.15 88 GLU A CA 1
ATOM 730 C C . GLU A 1 108 ? 1.584 45.908 -39.503 1.00 28.82 88 GLU A C 1
ATOM 731 O O . GLU A 1 108 ? 1.606 47.136 -39.643 1.00 29.33 88 GLU A O 1
ATOM 737 N N . ALA A 1 109 ? 0.794 45.322 -38.619 1.00 28.42 89 ALA A N 1
ATOM 738 C CA . ALA A 1 109 ? -0.174 46.117 -37.882 1.00 30.19 89 ALA A CA 1
ATOM 739 C C . ALA A 1 109 ? 0.293 46.430 -36.479 1.00 28.06 89 ALA A C 1
ATOM 740 O O . ALA A 1 109 ? -0.252 47.343 -35.844 1.00 30.68 89 ALA A O 1
ATOM 742 N N . GLN A 1 110 ? 1.321 45.730 -36.005 1.00 27.57 90 GLN A N 1
ATOM 743 C CA . GLN A 1 110 ? 1.784 45.869 -34.635 1.00 30.94 90 GLN A CA 1
ATOM 744 C C . GLN A 1 110 ? 0.621 45.636 -33.674 1.00 29.77 90 GLN A C 1
ATOM 745 O O . GLN A 1 110 ? 0.539 46.247 -32.606 1.00 31.91 90 GLN A O 1
ATOM 751 N N . ARG A 1 111 ? -0.313 44.775 -34.099 1.00 32.38 91 ARG A N 1
ATOM 752 C CA . ARG A 1 111 ? -1.430 44.309 -33.282 1.00 34.35 91 ARG A CA 1
ATOM 753 C C . ARG A 1 111 ? -1.653 42.822 -33.538 1.00 35.69 91 ARG A C 1
ATOM 754 O O . ARG A 1 111 ? -1.267 42.296 -34.580 1.00 30.81 91 ARG A O 1
ATOM 762 N N . ILE A 1 112 ? -2.295 42.139 -32.589 1.00 34.18 92 ILE A N 1
ATOM 763 C CA . ILE A 1 112 ? -2.692 40.756 -32.849 1.00 33.18 92 ILE A CA 1
ATOM 764 C C . ILE A 1 112 ? -3.883 40.820 -33.800 1.00 35.99 92 ILE A C 1
ATOM 765 O O . ILE A 1 112 ? -4.950 41.329 -33.443 1.00 36.85 92 ILE A O 1
ATOM 770 N N . VAL A 1 113 ? -3.712 40.324 -35.015 1.00 33.04 93 VAL A N 1
ATOM 771 C CA . VAL A 1 113 ? -4.699 40.497 -36.065 1.00 37.27 93 VAL A CA 1
ATOM 772 C C . VAL A 1 113 ? -5.364 39.180 -36.440 1.00 40.45 93 VAL A C 1
ATOM 773 O O . VAL A 1 113 ? -6.589 39.067 -36.419 1.00 47.28 93 VAL A O 1
ATOM 777 N N . ALA A 1 114 ? -4.573 38.157 -36.709 1.00 37.59 94 ALA A N 1
ATOM 778 C CA . ALA A 1 114 ? -5.091 36.864 -37.120 1.00 44.36 94 ALA A CA 1
ATOM 779 C C . ALA A 1 114 ? -5.410 36.038 -35.886 1.00 43.36 94 ALA A C 1
ATOM 780 O O . ALA A 1 114 ? -4.670 36.075 -34.905 1.00 40.50 94 ALA A O 1
ATOM 782 N N . GLY A 1 115 ? -6.556 35.369 -35.906 1.00 43.56 95 GLY A N 1
ATOM 783 C CA . GLY A 1 115 ? -6.867 34.445 -34.835 1.00 42.44 95 GLY A CA 1
ATOM 784 C C . GLY A 1 115 ? -5.915 33.262 -34.826 1.00 38.63 95 GLY A C 1
ATOM 785 O O . GLY A 1 115 ? -5.393 32.835 -35.854 1.00 43.55 95 GLY A O 1
ATOM 786 N N . THR A 1 116 ? -5.689 32.730 -33.625 1.00 37.76 96 THR A N 1
ATOM 787 C CA . THR A 1 116 ? -4.818 31.583 -33.391 1.00 32.48 96 THR A CA 1
ATOM 788 C C . THR A 1 116 ? -5.598 30.584 -32.549 1.00 30.37 96 THR A C 1
ATOM 789 O O . THR A 1 116 ? -6.799 30.769 -32.336 1.00 34.18 96 THR A O 1
ATOM 793 N N . PHE A 1 117 ? -4.936 29.543 -32.044 1.00 28.91 97 PHE A N 1
ATOM 794 C CA . PHE A 1 117 ? -5.631 28.551 -31.219 1.00 30.29 97 PHE A CA 1
ATOM 795 C C . PHE A 1 117 ? -6.398 29.194 -30.059 1.00 29.17 97 PHE A C 1
ATOM 796 O O . PHE A 1 117 ? -7.594 28.941 -29.869 1.00 27.61 97 PHE A O 1
ATOM 804 N N . GLY A 1 118 ? -5.716 30.015 -29.259 1.00 26.79 98 GLY A N 1
ATOM 805 C CA . GLY A 1 118 ? -6.286 30.499 -28.017 1.00 28.04 98 GLY A CA 1
ATOM 806 C C . GLY A 1 118 ? -6.294 32.003 -27.802 1.00 29.28 98 GLY A C 1
ATOM 807 O O . GLY A 1 118 ? -6.500 32.459 -26.673 1.00 28.49 98 GLY A O 1
ATOM 808 N N . THR A 1 119 ? -6.103 32.795 -28.861 1.00 32.70 99 THR A N 1
ATOM 809 C CA . THR A 1 119 ? -6.098 34.251 -28.732 1.00 30.64 99 THR A CA 1
ATOM 810 C C . THR A 1 119 ? -7.040 34.850 -29.762 1.00 31.22 99 THR A C 1
ATOM 811 O O . THR A 1 119 ? -7.045 34.440 -30.927 1.00 33.32 99 THR A O 1
ATOM 815 N N . LEU A 1 120 ? -7.839 35.819 -29.328 1.00 33.56 100 LEU A N 1
ATOM 816 C CA . LEU A 1 120 ? -8.797 36.428 -30.237 1.00 36.67 100 LEU A CA 1
ATOM 817 C C . LEU A 1 120 ? -8.089 37.279 -31.282 1.00 37.91 100 LEU A C 1
ATOM 818 O O . LEU A 1 120 ? -7.017 37.837 -31.044 1.00 38.41 100 LEU A O 1
ATOM 823 N N . SER A 1 121 ? -8.700 37.359 -32.455 1.00 39.59 101 SER A N 1
ATOM 824 C CA . SER A 1 121 ? -8.294 38.350 -33.437 1.00 41.99 101 SER A CA 1
ATOM 825 C C . SER A 1 121 ? -8.832 39.724 -33.036 1.00 41.20 101 SER A C 1
ATOM 826 O O . SER A 1 121 ? -9.657 39.859 -32.128 1.00 36.73 101 SER A O 1
ATOM 829 N N . PHE A 1 122 ? -8.352 40.760 -33.711 1.00 43.59 102 PHE A N 1
ATOM 830 C CA . PHE A 1 122 ? -8.880 42.087 -33.435 1.00 41.32 102 PHE A CA 1
ATOM 831 C C . PHE A 1 122 ? -10.350 42.121 -33.845 1.00 41.09 102 PHE A C 1
ATOM 832 O O . PHE A 1 122 ? -10.719 41.532 -34.868 1.00 43.20 102 PHE A O 1
ATOM 840 N N . PRO A 1 123 ? -11.216 42.780 -33.079 1.00 42.36 103 PRO A N 1
ATOM 841 C CA . PRO A 1 123 ? -12.644 42.751 -33.418 1.00 43.63 103 PRO A CA 1
ATOM 842 C C . PRO A 1 123 ? -12.895 43.621 -34.641 1.00 45.41 103 PRO A C 1
ATOM 843 O O . PRO A 1 123 ? -12.446 44.767 -34.703 1.00 46.40 103 PRO A O 1
ATOM 847 N N . ASP A 1 124 ? -13.628 43.073 -35.604 1.00 46.01 104 ASP A N 1
ATOM 848 C CA . ASP A 1 124 ? -13.950 43.797 -36.826 1.00 48.11 104 ASP A CA 1
ATOM 849 C C . ASP A 1 124 ? -15.314 44.459 -36.683 1.00 45.37 104 ASP A C 1
ATOM 850 O O . ASP A 1 124 ? -16.324 43.749 -36.593 1.00 47.12 104 ASP A O 1
ATOM 855 N N . PRO A 1 125 ? -15.404 45.790 -36.694 1.00 48.01 105 PRO A N 1
ATOM 856 C CA . PRO A 1 125 ? -16.722 46.431 -36.543 1.00 46.50 105 PRO A CA 1
ATOM 857 C C . PRO A 1 125 ? -17.706 46.069 -37.645 1.00 46.81 105 PRO A C 1
ATOM 858 O O . PRO A 1 125 ? -18.919 46.222 -37.452 1.00 45.97 105 PRO A O 1
ATOM 862 N N . CYS A 1 126 ? -17.237 45.572 -38.780 1.00 48.92 106 CYS A N 1
ATOM 863 C CA . CYS A 1 126 ? -18.142 45.165 -39.845 1.00 50.17 106 CYS A CA 1
ATOM 864 C C . CYS A 1 126 ? -18.553 43.701 -39.751 1.00 50.37 106 CYS A C 1
ATOM 865 O O . CYS A 1 126 ? -19.298 43.224 -40.613 1.00 53.72 106 CYS A O 1
ATOM 868 N N . LYS A 1 127 ? -18.095 42.980 -38.727 1.00 48.26 107 LYS A N 1
ATOM 869 C CA . LYS A 1 127 ? -18.517 41.600 -38.517 1.00 44.93 107 LYS A CA 1
ATOM 870 C C . LYS A 1 127 ? -19.265 41.453 -37.194 1.00 44.84 107 LYS A C 1
ATOM 871 O O . LYS A 1 127 ? -18.833 40.699 -36.313 1.00 46.26 107 LYS A O 1
ATOM 877 N N . THR A 1 128 ? -20.377 42.160 -37.035 1.00 43.97 108 THR A N 1
ATOM 878 C CA . THR A 1 128 ? -21.242 41.995 -35.876 1.00 42.07 108 THR A CA 1
ATOM 879 C C . THR A 1 128 ? -22.528 41.309 -36.304 1.00 42.21 108 THR A C 1
ATOM 880 O O . THR A 1 128 ? -22.808 41.140 -37.495 1.00 40.64 108 THR A O 1
ATOM 884 N N . ILE A 1 129 ? -23.317 40.908 -35.305 1.00 37.43 109 ILE A N 1
ATOM 885 C CA . ILE A 1 129 ? -24.585 40.246 -35.572 1.00 38.82 109 ILE A CA 1
ATOM 886 C C . ILE A 1 129 ? -25.574 41.176 -36.268 1.00 39.18 109 ILE A C 1
ATOM 887 O O . ILE A 1 129 ? -26.561 40.705 -36.847 1.00 37.53 109 ILE A O 1
ATOM 892 N N . PHE A 1 130 ? -25.322 42.487 -36.243 1.00 39.22 110 PHE A N 1
ATOM 893 C CA . PHE A 1 130 ? -26.161 43.479 -36.904 1.00 40.94 110 PHE A CA 1
ATOM 894 C C . PHE A 1 130 ? -25.621 43.939 -38.252 1.00 44.71 110 PHE A C 1
ATOM 895 O O . PHE A 1 130 ? -26.212 44.836 -38.865 1.00 47.40 110 PHE A O 1
ATOM 903 N N . SER A 1 131 ? -24.528 43.364 -38.735 1.00 44.78 111 SER A N 1
ATOM 904 C CA . SER A 1 131 ? -23.968 43.782 -40.012 1.00 46.87 111 SER A CA 1
ATOM 905 C C . SER A 1 131 ? -24.341 42.776 -41.095 1.00 44.75 111 SER A C 1
ATOM 906 O O . SER A 1 131 ? -24.854 41.689 -40.824 1.00 45.07 111 SER A O 1
ATOM 909 N N . LYS A 1 132 ? -24.093 43.161 -42.349 1.00 48.72 112 LYS A N 1
ATOM 910 C CA . LYS A 1 132 ? -24.447 42.279 -43.456 1.00 46.42 112 LYS A CA 1
ATOM 911 C C . LYS A 1 132 ? -23.658 40.975 -43.408 1.00 45.27 112 LYS A C 1
ATOM 912 O O . LYS A 1 132 ? -24.153 39.939 -43.867 1.00 45.37 112 LYS A O 1
ATOM 918 N N . TYR A 1 133 ? -22.450 40.995 -42.830 1.00 45.99 113 TYR A N 1
ATOM 919 C CA . TYR A 1 133 ? -21.642 39.779 -42.741 1.00 45.65 113 TYR A CA 1
ATOM 920 C C . TYR A 1 133 ? -22.356 38.660 -41.989 1.00 45.80 113 TYR A C 1
ATOM 921 O O . TYR A 1 133 ? -22.108 37.478 -42.258 1.00 43.50 113 TYR A O 1
ATOM 930 N N . PHE A 1 134 ? -23.245 39.002 -41.050 1.00 45.62 114 PHE A N 1
ATOM 931 C CA . PHE A 1 134 ? -23.972 37.964 -40.324 1.00 42.39 114 PHE A CA 1
ATOM 932 C C . PHE A 1 134 ? -24.816 37.115 -41.261 1.00 45.34 114 PHE A C 1
ATOM 933 O O . PHE A 1 134 ? -25.151 35.976 -40.916 1.00 42.65 114 PHE A O 1
ATOM 941 N N . SER A 1 135 ? -25.145 37.635 -42.445 1.00 46.77 115 SER A N 1
ATOM 942 C CA . SER A 1 135 ? -25.854 36.874 -43.464 1.00 47.80 115 SER A CA 1
ATOM 943 C C . SER A 1 135 ? -24.926 36.065 -44.361 1.00 47.73 115 SER A C 1
ATOM 944 O O . SER A 1 135 ? -25.406 35.205 -45.109 1.00 51.41 115 SER A O 1
ATOM 947 N N . GLU A 1 136 ? -23.616 36.294 -44.297 1.00 48.10 116 GLU A N 1
ATOM 948 C CA . GLU A 1 136 ? -22.684 35.663 -45.222 1.00 49.10 116 GLU A CA 1
ATOM 949 C C . GLU A 1 136 ? -21.658 34.769 -44.550 1.00 48.88 116 GLU A C 1
ATOM 950 O O . GLU A 1 136 ? -20.856 34.149 -45.259 1.00 49.76 116 GLU A O 1
ATOM 956 N N . PHE A 1 137 ? -21.632 34.703 -43.215 1.00 46.79 117 PHE A N 1
ATOM 957 C CA . PHE A 1 137 ? -20.481 34.114 -42.539 1.00 46.11 117 PHE A CA 1
ATOM 958 C C . PHE A 1 137 ? -20.360 32.617 -42.805 1.00 46.89 117 PHE A C 1
ATOM 959 O O . PHE A 1 137 ? -19.248 32.079 -42.761 1.00 48.46 117 PHE A O 1
ATOM 967 N N . MET A 1 138 ? -21.473 31.926 -43.082 1.00 45.78 118 MET A N 1
ATOM 968 C CA . MET A 1 138 ? -21.389 30.492 -43.364 1.00 47.26 118 MET A CA 1
ATOM 969 C C . MET A 1 138 ? -20.759 30.213 -44.723 1.00 51.10 118 MET A C 1
ATOM 970 O O . MET A 1 138 ? -20.305 29.089 -44.965 1.00 51.77 118 MET A O 1
ATOM 975 N N . ASN A 1 139 ? -20.717 31.210 -45.607 1.00 51.12 119 ASN A N 1
ATOM 976 C CA . ASN A 1 139 ? -20.061 31.077 -46.901 1.00 53.38 119 ASN A CA 1
ATOM 977 C C . ASN A 1 139 ? -18.555 31.236 -46.793 1.00 56.33 119 ASN A C 1
ATOM 978 O O . ASN A 1 139 ? -17.844 30.981 -47.771 1.00 60.25 119 ASN A O 1
ATOM 983 N N . HIS A 1 140 ? -18.069 31.664 -45.634 1.00 56.97 120 HIS A N 1
ATOM 984 C CA . HIS A 1 140 ? -16.688 32.067 -45.431 1.00 57.87 120 HIS A CA 1
ATOM 985 C C . HIS A 1 140 ? -15.983 31.108 -44.486 1.00 57.48 120 HIS A C 1
ATOM 986 O O . HIS A 1 140 ? -16.585 30.594 -43.537 1.00 57.45 120 HIS A O 1
ATOM 993 N N . SER A 1 141 ? -14.710 30.862 -44.769 1.00 59.53 121 SER A N 1
ATOM 994 C CA . SER A 1 141 ? -13.847 30.045 -43.924 1.00 59.60 121 SER A CA 1
ATOM 995 C C . SER A 1 141 ? -12.573 30.857 -43.766 1.00 58.32 121 SER A C 1
ATOM 996 O O . SER A 1 141 ? -11.808 31.009 -44.724 1.00 61.33 121 SER A O 1
ATOM 999 N N . GLU A 1 142 ? -12.350 31.385 -42.566 1.00 56.63 122 GLU A N 1
ATOM 1000 C CA . GLU A 1 142 ? -11.269 32.337 -42.358 1.00 53.34 122 GLU A CA 1
ATOM 1001 C C . GLU A 1 142 ? -9.951 31.574 -42.310 1.00 51.28 122 GLU A C 1
ATOM 1002 O O . GLU A 1 142 ? -9.836 30.551 -41.623 1.00 51.19 122 GLU A O 1
ATOM 1008 N N . LYS A 1 143 ? -8.961 32.070 -43.048 1.00 47.65 123 LYS A N 1
ATOM 1009 C CA . LYS A 1 143 ? -7.685 31.380 -43.167 1.00 43.93 123 LYS A CA 1
ATOM 1010 C C . LYS A 1 143 ? -6.902 31.499 -41.862 1.00 41.18 123 LYS A C 1
ATOM 1011 O O . LYS A 1 143 ? -6.593 32.608 -41.411 1.00 42.13 123 LYS A O 1
ATOM 1017 N N . HIS A 1 144 ? -6.616 30.358 -41.239 1.00 35.76 124 HIS A N 1
ATOM 1018 C CA . HIS A 1 144 ? -5.726 30.273 -40.081 1.00 36.46 124 HIS A CA 1
ATOM 1019 C C . HIS A 1 144 ? -4.465 29.547 -40.544 1.00 32.24 124 HIS A C 1
ATOM 1020 O O . HIS A 1 144 ? -4.518 28.354 -40.859 1.00 30.24 124 HIS A O 1
ATOM 1027 N N . ASP A 1 145 ? -3.343 30.271 -40.633 1.00 29.22 125 ASP A N 1
ATOM 1028 C CA . ASP A 1 145 ? -2.138 29.726 -41.257 1.00 29.00 125 ASP A CA 1
ATOM 1029 C C . ASP A 1 145 ? -0.881 29.927 -40.405 1.00 29.04 125 ASP A C 1
ATOM 1030 O O . ASP A 1 145 ? 0.227 30.011 -40.937 1.00 26.84 125 ASP A O 1
ATOM 1035 N N . ASN A 1 146 ? -1.017 29.961 -39.079 1.00 29.01 126 ASN A N 1
ATOM 1036 C CA . ASN A 1 146 ? 0.157 30.001 -38.202 1.00 27.64 126 ASN A CA 1
ATOM 1037 C C . ASN A 1 146 ? 0.703 28.581 -38.076 1.00 26.67 126 ASN A C 1
ATOM 1038 O O . ASN A 1 146 ? 0.503 27.888 -37.074 1.00 26.33 126 ASN A O 1
ATOM 1043 N N . SER A 1 147 ? 1.411 28.148 -39.124 1.00 26.10 127 SER A N 1
ATOM 1044 C CA . SER A 1 147 ? 1.827 26.748 -39.259 1.00 26.23 127 SER A CA 1
ATOM 1045 C C . SER A 1 147 ? 3.075 26.509 -38.415 1.00 26.53 127 SER A C 1
ATOM 1046 O O . SER A 1 147 ? 4.197 26.379 -38.920 1.00 24.51 127 SER A O 1
ATOM 1049 N N . ASN A 1 148 ? 2.857 26.421 -37.100 1.00 26.16 128 ASN A N 1
ATOM 1050 C CA . ASN A 1 148 ? 3.934 26.403 -36.119 1.00 25.98 128 ASN A CA 1
ATOM 1051 C C . ASN A 1 148 ? 4.117 25.053 -35.433 1.00 26.78 128 ASN A C 1
ATOM 1052 O O . ASN A 1 148 ? 4.849 24.988 -34.443 1.00 25.57 128 ASN A O 1
ATOM 1057 N N . VAL A 1 149 ? 3.495 23.982 -35.927 1.00 23.15 129 VAL A N 1
ATOM 1058 C CA . VAL A 1 149 ? 3.467 22.724 -35.162 1.00 24.85 129 VAL A CA 1
ATOM 1059 C C . VAL A 1 149 ? 4.596 21.791 -35.568 1.00 24.52 129 VAL A C 1
ATOM 1060 O O . VAL A 1 149 ? 5.358 21.307 -34.722 1.00 24.13 129 VAL A O 1
ATOM 1064 N N . ALA A 1 150 ? 4.714 21.511 -36.862 1.00 24.34 130 ALA A N 1
ATOM 1065 C CA . ALA A 1 150 ? 5.569 20.434 -37.323 1.00 24.83 130 ALA A CA 1
ATOM 1066 C C . ALA A 1 150 ? 5.890 20.658 -38.794 1.00 25.79 130 ALA A C 1
ATOM 1067 O O . ALA A 1 150 ? 5.406 21.601 -39.425 1.00 25.69 130 ALA A O 1
ATOM 1069 N N . PHE A 1 151 ? 6.700 19.760 -39.338 1.00 24.25 131 PHE A N 1
ATOM 1070 C CA . PHE A 1 151 ? 7.030 19.739 -40.757 1.00 23.78 131 PHE A CA 1
ATOM 1071 C C . PHE A 1 151 ? 6.606 18.395 -41.320 1.00 25.47 131 PHE A C 1
ATOM 1072 O O . PHE A 1 151 ? 6.809 17.355 -40.682 1.00 25.50 131 PHE A O 1
ATOM 1080 N N . THR A 1 152 ? 6.070 18.409 -42.533 1.00 22.67 132 THR A N 1
ATOM 1081 C CA . THR A 1 152 ? 5.579 17.204 -43.147 1.00 24.85 132 THR A CA 1
ATOM 1082 C C . THR A 1 152 ? 6.272 17.000 -44.487 1.00 22.93 132 THR A C 1
ATOM 1083 O O . THR A 1 152 ? 6.308 17.929 -45.300 1.00 23.10 132 THR A O 1
ATOM 1087 N N . PRO A 1 153 ? 6.841 15.819 -44.743 1.00 24.86 133 PRO A N 1
ATOM 1088 C CA . PRO A 1 153 ? 7.545 15.568 -46.017 1.00 26.63 133 PRO A CA 1
ATOM 1089 C C . PRO A 1 153 ? 6.574 15.211 -47.131 1.00 27.73 133 PRO A C 1
ATOM 1090 O O . PRO A 1 153 ? 5.723 14.333 -46.977 1.00 26.73 133 PRO A O 1
ATOM 1094 N N . VAL A 1 154 ? 6.705 15.904 -48.258 1.00 26.93 134 VAL A N 1
ATOM 1095 C CA . VAL A 1 154 ? 5.934 15.632 -49.460 1.00 29.06 134 VAL A CA 1
ATOM 1096 C C . VAL A 1 154 ? 6.927 15.628 -50.609 1.00 29.31 134 VAL A C 1
ATOM 1097 O O . VAL A 1 154 ? 7.510 16.674 -50.930 1.00 29.29 134 VAL A O 1
ATOM 1101 N N . GLY A 1 155 ? 7.148 14.456 -51.203 1.00 30.65 135 GLY A N 1
ATOM 1102 C CA . GLY A 1 155 ? 8.152 14.354 -52.255 1.00 30.95 135 GLY A CA 1
ATOM 1103 C C . GLY A 1 155 ? 9.503 14.815 -51.735 1.00 34.58 135 GLY A C 1
ATOM 1104 O O . GLY A 1 155 ? 10.006 14.335 -50.711 1.00 34.22 135 GLY A O 1
ATOM 1105 N N . ASP A 1 156 ? 10.098 15.783 -52.420 1.00 33.00 136 ASP A N 1
ATOM 1106 C CA . ASP A 1 156 ? 11.441 16.223 -52.088 1.00 34.83 136 ASP A CA 1
ATOM 1107 C C . ASP A 1 156 ? 11.469 17.394 -51.107 1.00 34.25 136 ASP A C 1
ATOM 1108 O O . ASP A 1 156 ? 12.543 17.944 -50.869 1.00 34.06 136 ASP A O 1
ATOM 1113 N N . SER A 1 157 ? 10.332 17.784 -50.531 1.00 29.66 137 SER A N 1
ATOM 1114 C CA . SER A 1 157 ? 10.281 19.013 -49.741 1.00 29.62 137 SER A CA 1
ATOM 1115 C C . SER A 1 157 ? 9.607 18.797 -48.392 1.00 29.59 137 SER A C 1
ATOM 1116 O O . SER A 1 157 ? 9.015 17.747 -48.115 1.00 29.59 137 SER A O 1
ATOM 1119 N N . LEU A 1 158 ? 9.738 19.809 -47.533 1.00 27.10 138 LEU A N 1
ATOM 1120 C CA . LEU A 1 158 ? 9.093 19.841 -46.229 1.00 28.00 138 LEU A CA 1
ATOM 1121 C C . LEU A 1 158 ? 8.083 20.980 -46.201 1.00 25.76 138 LEU A C 1
ATOM 1122 O O . LEU A 1 158 ? 8.348 22.064 -46.729 1.00 26.81 138 LEU A O 1
ATOM 1127 N N . TYR A 1 159 ? 6.929 20.732 -45.588 1.00 24.80 139 TYR A N 1
ATOM 1128 C CA . TYR A 1 159 ? 5.881 21.732 -45.441 1.00 23.23 139 TYR A CA 1
ATOM 1129 C C . TYR A 1 159 ? 5.676 22.025 -43.962 1.00 21.92 139 TYR A C 1
ATOM 1130 O O . TYR A 1 159 ? 5.534 21.098 -43.157 1.00 22.52 139 TYR A O 1
ATOM 1139 N N . ALA A 1 160 ? 5.673 23.305 -43.605 1.00 23.15 140 ALA A N 1
ATOM 1140 C CA . ALA A 1 160 ? 5.310 23.701 -42.247 1.00 21.25 140 ALA A CA 1
ATOM 1141 C C . ALA A 1 160 ? 3.796 23.632 -42.117 1.00 24.22 140 ALA A C 1
ATOM 1142 O O . ALA A 1 160 ? 3.075 24.144 -42.978 1.00 24.35 140 ALA A O 1
ATOM 1144 N N . CYS A 1 161 ? 3.312 22.993 -41.047 1.00 22.54 141 CYS A N 1
ATOM 1145 C CA . CYS A 1 161 ? 1.893 22.722 -40.871 1.00 20.88 141 CYS A CA 1
ATOM 1146 C C . CYS A 1 161 ? 1.413 23.144 -39.488 1.00 25.19 141 CYS A C 1
ATOM 1147 O O . CYS A 1 161 ? 2.170 23.130 -38.515 1.00 25.84 141 CYS A O 1
ATOM 1150 N N . THR A 1 162 ? 0.123 23.453 -39.417 1.00 24.64 142 THR A N 1
ATOM 1151 C CA . THR A 1 162 ? -0.619 23.472 -38.157 1.00 25.17 142 THR A CA 1
ATOM 1152 C C . THR A 1 162 ? -1.887 22.651 -38.397 1.00 26.86 142 THR A C 1
ATOM 1153 O O . THR A 1 162 ? -1.996 21.873 -39.353 1.00 25.58 142 THR A O 1
ATOM 1157 N N . GLU A 1 163 ? -2.863 22.781 -37.505 1.00 26.12 143 GLU A N 1
ATOM 1158 C CA . GLU A 1 163 ? -4.056 21.933 -37.565 1.00 25.54 143 GLU A CA 1
ATOM 1159 C C . GLU A 1 163 ? -5.143 22.495 -38.469 1.00 27.07 143 GLU A C 1
ATOM 1160 O O . GLU A 1 163 ? -6.339 22.423 -38.161 1.00 27.51 143 GLU A O 1
ATOM 1166 N N . THR A 1 164 ? -4.740 23.058 -39.602 1.00 27.04 144 THR A N 1
ATOM 1167 C CA . THR A 1 164 ? -5.602 23.637 -40.624 1.00 27.13 144 THR A CA 1
ATOM 1168 C C . THR A 1 164 ? -5.094 23.184 -41.992 1.00 25.46 144 THR A C 1
ATOM 1169 O O . THR A 1 164 ? -3.978 22.663 -42.090 1.00 25.90 144 THR A O 1
ATOM 1173 N N . PRO A 1 165 ? -5.850 23.401 -43.073 1.00 27.32 145 PRO A N 1
ATOM 1174 C CA . PRO A 1 165 ? -5.340 23.042 -44.409 1.00 27.92 145 PRO A CA 1
ATOM 1175 C C . PRO A 1 165 ? -4.204 23.920 -44.921 1.00 27.18 145 PRO A C 1
ATOM 1176 O O . PRO A 1 165 ? -3.670 23.623 -46.001 1.00 27.00 145 PRO A O 1
ATOM 1180 N N . HIS A 1 166 ? -3.831 24.992 -44.219 1.00 26.34 146 HIS A N 1
ATOM 1181 C CA . HIS A 1 166 ? -2.964 26.028 -44.771 1.00 28.01 146 HIS A CA 1
ATOM 1182 C C . HIS A 1 166 ? -1.511 25.804 -44.353 1.00 29.32 146 HIS A C 1
ATOM 1183 O O . HIS A 1 166 ? -1.153 25.966 -43.182 1.00 28.13 146 HIS A O 1
ATOM 1190 N N . MET A 1 167 ? -0.678 25.479 -45.331 1.00 25.58 147 MET A N 1
ATOM 1191 C CA . MET A 1 167 ? 0.705 25.065 -45.156 1.00 25.62 147 MET A CA 1
ATOM 1192 C C . MET A 1 167 ? 1.624 25.959 -45.978 1.00 27.12 147 MET A C 1
ATOM 1193 O O . MET A 1 167 ? 1.181 26.678 -46.876 1.00 28.69 147 MET A O 1
ATOM 1198 N N . TYR A 1 168 ? 2.925 25.888 -45.689 1.00 25.61 148 TYR A N 1
ATOM 1199 C CA . TYR A 1 168 ? 3.936 26.567 -46.501 1.00 24.94 148 TYR A CA 1
ATOM 1200 C C . TYR A 1 168 ? 5.095 25.618 -46.738 1.00 26.13 148 TYR A C 1
ATOM 1201 O O . TYR A 1 168 ? 5.590 25.007 -45.782 1.00 25.87 148 TYR A O 1
ATOM 1210 N N . ARG A 1 169 ? 5.548 25.519 -47.988 1.00 23.92 149 ARG A N 1
ATOM 1211 C CA . ARG A 1 169 ? 6.834 24.884 -48.236 1.00 26.95 149 ARG A CA 1
ATOM 1212 C C . ARG A 1 169 ? 7.944 25.761 -47.655 1.00 25.93 149 ARG A C 1
ATOM 1213 O O . ARG A 1 169 ? 7.837 26.991 -47.647 1.00 27.25 149 ARG A O 1
ATOM 1221 N N . VAL A 1 170 ? 8.967 25.126 -47.071 1.00 24.82 150 VAL A N 1
ATOM 1222 C CA . VAL A 1 170 ? 10.061 25.830 -46.405 1.00 25.39 150 VAL A CA 1
ATOM 1223 C C . VAL A 1 170 ? 11.385 25.284 -46.929 1.00 26.71 150 VAL A C 1
ATOM 1224 O O . VAL A 1 170 ? 11.578 24.064 -47.001 1.00 27.96 150 VAL A O 1
ATOM 1228 N N . ASP A 1 171 ? 12.299 26.182 -47.274 1.00 28.14 151 ASP A N 1
ATOM 1229 C CA . ASP A 1 171 ? 13.604 25.787 -47.795 1.00 30.62 151 ASP A CA 1
ATOM 1230 C C . ASP A 1 171 ? 14.479 25.194 -46.693 1.00 28.53 151 ASP A C 1
ATOM 1231 O O . ASP A 1 171 ? 14.669 25.803 -45.634 1.00 27.54 151 ASP A O 1
ATOM 1236 N N . LEU A 1 172 ? 15.041 24.014 -46.973 1.00 30.33 152 LEU A N 1
ATOM 1237 C CA . LEU A 1 172 ? 15.801 23.268 -45.972 1.00 30.71 152 LEU A CA 1
ATOM 1238 C C . LEU A 1 172 ? 17.105 23.964 -45.608 1.00 30.70 152 LEU A C 1
ATOM 1239 O O . LEU A 1 172 ? 17.576 23.852 -44.469 1.00 28.46 152 LEU A O 1
ATOM 1244 N N . ASP A 1 173 ? 17.697 24.689 -46.549 1.00 30.02 153 ASP A N 1
ATOM 1245 C CA . ASP A 1 173 ? 19.000 25.301 -46.319 1.00 30.14 153 ASP A CA 1
ATOM 1246 C C . ASP A 1 173 ? 18.918 26.709 -45.750 1.00 31.61 153 ASP A C 1
ATOM 1247 O O . ASP A 1 173 ? 19.816 27.106 -45.003 1.00 33.32 153 ASP A O 1
ATOM 1252 N N . THR A 1 174 ? 17.903 27.490 -46.134 1.00 31.40 154 THR A N 1
ATOM 1253 C CA . THR A 1 174 ? 17.819 28.899 -45.762 1.00 31.82 154 THR A CA 1
ATOM 1254 C C . THR A 1 174 ? 16.657 29.236 -44.839 1.00 33.72 154 THR A C 1
ATOM 1255 O O . THR A 1 174 ? 16.564 30.388 -44.400 1.00 32.71 154 THR A O 1
ATOM 1259 N N . LEU A 1 175 ? 15.762 28.285 -44.555 1.00 29.21 155 LEU A N 1
ATOM 1260 C CA . LEU A 1 175 ? 14.526 28.523 -43.803 1.00 29.58 155 LEU A CA 1
ATOM 1261 C C . LEU A 1 175 ? 13.619 29.574 -44.463 1.00 29.03 155 LEU A C 1
ATOM 1262 O O . LEU A 1 175 ? 12.711 30.107 -43.818 1.00 26.72 155 LEU A O 1
ATOM 1267 N N . LYS A 1 176 ? 13.814 29.861 -45.745 1.00 29.21 156 LYS A N 1
ATOM 1268 C CA . LYS A 1 176 ? 12.944 30.807 -46.437 1.00 26.56 156 LYS A CA 1
ATOM 1269 C C . LYS A 1 176 ? 11.547 30.221 -46.594 1.00 27.74 156 LYS A C 1
ATOM 1270 O O . LYS A 1 176 ? 11.384 29.035 -46.899 1.00 26.04 156 LYS A O 1
ATOM 1276 N N . THR A 1 177 ? 10.535 31.054 -46.381 1.00 25.03 157 THR A N 1
ATOM 1277 C CA . THR A 1 177 ? 9.157 30.642 -46.606 1.00 26.19 157 THR A CA 1
ATOM 1278 C C . THR A 1 177 ? 8.876 30.645 -48.102 1.00 28.32 157 THR A C 1
ATOM 1279 O O . THR A 1 177 ? 9.003 31.681 -48.764 1.00 27.28 157 THR A O 1
ATOM 1283 N N . LEU A 1 178 ? 8.520 29.483 -48.650 1.00 25.03 158 LEU A N 1
ATOM 1284 C CA . LEU A 1 178 ? 8.192 29.417 -50.070 1.00 29.56 158 LEU A CA 1
ATOM 1285 C C . LEU A 1 178 ? 6.683 29.480 -50.254 1.00 28.92 158 LEU A C 1
ATOM 1286 O O . LEU A 1 178 ? 5.991 30.165 -49.497 1.00 30.56 158 LEU A O 1
ATOM 1291 N N . GLU A 1 179 ? 6.151 28.770 -51.239 1.00 28.30 159 GLU A N 1
ATOM 1292 C CA . GLU A 1 179 ? 4.760 28.994 -51.601 1.00 29.11 159 GLU A CA 1
ATOM 1293 C C . GLU A 1 179 ? 3.807 28.365 -50.589 1.00 28.39 159 GLU A C 1
ATOM 1294 O O . GLU A 1 179 ? 4.127 27.373 -49.920 1.00 29.41 159 GLU A O 1
ATOM 1300 N N . ALA A 1 180 ? 2.626 28.967 -50.488 1.00 27.91 160 ALA A N 1
ATOM 1301 C CA . ALA A 1 180 ? 1.535 28.420 -49.699 1.00 29.35 160 ALA A CA 1
ATOM 1302 C C . ALA A 1 180 ? 0.943 27.199 -50.391 1.00 31.83 160 ALA A C 1
ATOM 1303 O O . ALA A 1 180 ? 0.965 27.085 -51.617 1.00 31.64 160 ALA A O 1
ATOM 1305 N N . ALA A 1 181 ? 0.415 26.275 -49.593 1.00 28.73 161 ALA A N 1
ATOM 1306 C CA . ALA A 1 181 ? -0.362 25.154 -50.105 1.00 28.50 161 ALA A CA 1
ATOM 1307 C C . ALA A 1 181 ? -1.622 25.018 -49.272 1.00 31.14 161 ALA A C 1
ATOM 1308 O O . ALA A 1 181 ? -1.570 25.098 -48.042 1.00 29.88 161 ALA A O 1
ATOM 1310 N N . ASP A 1 182 ? -2.748 24.825 -49.943 1.00 29.03 162 ASP A N 1
ATOM 1311 C CA . ASP A 1 182 ? -4.054 24.731 -49.299 1.00 30.69 162 ASP A CA 1
ATOM 1312 C C . ASP A 1 182 ? -4.558 23.301 -49.493 1.00 30.94 162 ASP A C 1
ATOM 1313 O O . ASP A 1 182 ? -4.983 22.923 -50.591 1.00 30.24 162 ASP A O 1
ATOM 1318 N N . PHE A 1 183 ? -4.488 22.503 -48.422 1.00 26.82 163 PHE A N 1
ATOM 1319 C CA . PHE A 1 183 ? -4.939 21.116 -48.491 1.00 28.54 163 PHE A CA 1
ATOM 1320 C C . PHE A 1 183 ? -6.402 21.019 -48.904 1.00 28.75 163 PHE A C 1
ATOM 1321 O O . PHE A 1 183 ? -6.796 20.051 -49.567 1.00 31.65 163 PHE A O 1
ATOM 1329 N N . SER A 1 184 ? -7.222 22.009 -48.527 1.00 29.78 164 SER A N 1
ATOM 1330 C CA . SER A 1 184 ? -8.656 21.929 -48.779 1.00 29.05 164 SER A CA 1
ATOM 1331 C C . SER A 1 184 ? -9.009 22.149 -50.247 1.00 32.27 164 SER A C 1
ATOM 1332 O O . SER A 1 184 ? -10.179 22.002 -50.610 1.00 30.85 164 SER A O 1
ATOM 1335 N N . LYS A 1 185 ? -8.036 22.492 -51.092 1.00 28.77 165 LYS A N 1
ATOM 1336 C CA . LYS A 1 185 ? -8.287 22.488 -52.529 1.00 31.55 165 LYS A CA 1
ATOM 1337 C C . LYS A 1 185 ? -8.504 21.073 -53.050 1.00 34.53 165 LYS A C 1
ATOM 1338 O O . LYS A 1 185 ? -9.134 20.897 -54.099 1.00 32.30 165 LYS A O 1
ATOM 1344 N N . PHE A 1 186 ? -8.077 20.052 -52.302 1.00 33.21 166 PHE A N 1
ATOM 1345 C CA . PHE A 1 186 ? -8.155 18.675 -52.776 1.00 32.86 166 PHE A CA 1
ATOM 1346 C C . PHE A 1 186 ? -9.192 17.832 -52.063 1.00 34.19 166 PHE A C 1
ATOM 1347 O O . PHE A 1 186 ? -9.750 16.920 -52.676 1.00 34.47 166 PHE A O 1
ATOM 1355 N N . VAL A 1 187 ? -9.456 18.100 -50.791 1.00 32.11 167 VAL A N 1
ATOM 1356 C CA . VAL A 1 187 ? -10.465 17.389 -50.018 1.00 33.97 167 VAL A CA 1
ATOM 1357 C C . VAL A 1 187 ? -11.198 18.410 -49.164 1.00 34.98 167 VAL A C 1
ATOM 1358 O O . VAL A 1 187 ? -10.579 19.319 -48.600 1.00 36.27 167 VAL A O 1
ATOM 1362 N N . ALA A 1 188 ? -12.516 18.270 -49.071 1.00 34.46 168 ALA A N 1
ATOM 1363 C CA . ALA A 1 188 ? -13.325 19.183 -48.266 1.00 36.86 168 ALA A CA 1
ATOM 1364 C C . ALA A 1 188 ? -13.145 18.821 -46.798 1.00 37.50 168 ALA A C 1
ATOM 1365 O O . ALA A 1 188 ? -13.803 17.921 -46.280 1.00 38.70 168 ALA A O 1
ATOM 1367 N N . VAL A 1 189 ? -12.212 19.500 -46.126 1.00 36.21 169 VAL A N 1
ATOM 1368 C CA . VAL A 1 189 ? -12.090 19.421 -44.675 1.00 34.17 169 VAL A CA 1
ATOM 1369 C C . VAL A 1 189 ? -11.916 20.834 -44.138 1.00 35.51 169 VAL A C 1
ATOM 1370 O O . VAL A 1 189 ? -11.403 21.721 -44.827 1.00 38.56 169 VAL A O 1
ATOM 1374 N N . HIS A 1 190 ? -12.362 21.039 -42.901 1.00 35.30 170 HIS A N 1
ATOM 1375 C CA . HIS A 1 190 ? -12.228 22.317 -42.202 1.00 36.83 170 HIS A CA 1
ATOM 1376 C C . HIS A 1 190 ? -11.017 22.368 -41.278 1.00 37.92 170 HIS A C 1
ATOM 1377 O O . HIS A 1 190 ? -10.334 23.395 -41.206 1.00 38.93 170 HIS A O 1
ATOM 1384 N N . SER A 1 191 ? -10.733 21.289 -40.560 1.00 36.89 171 SER A N 1
ATOM 1385 C CA . SER A 1 191 ? -9.489 21.177 -39.823 1.00 32.69 171 SER A CA 1
ATOM 1386 C C . SER A 1 191 ? -8.860 19.843 -40.204 1.00 32.57 171 SER A C 1
ATOM 1387 O O . SER A 1 191 ? -9.511 18.978 -40.788 1.00 32.86 171 SER A O 1
ATOM 1390 N N . CYS A 1 192 ? -7.579 19.690 -39.896 1.00 28.83 172 CYS A N 1
ATOM 1391 C CA . CYS A 1 192 ? -6.877 18.431 -40.141 1.00 28.82 172 CYS A CA 1
ATOM 1392 C C . CYS A 1 192 ? -5.665 18.433 -39.234 1.00 28.35 172 CYS A C 1
ATOM 1393 O O . CYS A 1 192 ? -5.256 19.488 -38.748 1.00 26.89 172 CYS A O 1
ATOM 1396 N N . THR A 1 193 ? -5.101 17.253 -38.984 1.00 25.42 173 THR A N 1
ATOM 1397 C CA . THR A 1 193 ? -3.997 17.266 -38.043 1.00 25.62 173 THR A CA 1
ATOM 1398 C C . THR A 1 193 ? -2.749 17.817 -38.711 1.00 23.96 173 THR A C 1
ATOM 1399 O O . THR A 1 193 ? -2.636 17.882 -39.942 1.00 22.47 173 THR A O 1
ATOM 1403 N N . ALA A 1 194 ? -1.832 18.282 -37.867 1.00 22.05 174 ALA A N 1
ATOM 1404 C CA . ALA A 1 194 ? -0.480 18.623 -38.276 1.00 23.78 174 ALA A CA 1
ATOM 1405 C C . ALA A 1 194 ? 0.472 17.469 -38.071 1.00 25.15 174 ALA A C 1
ATOM 1406 O O . ALA A 1 194 ? 1.692 17.686 -38.012 1.00 25.31 174 ALA A O 1
ATOM 1408 N N . HIS A 1 195 ? -0.063 16.255 -37.908 1.00 22.19 175 HIS A N 1
ATOM 1409 C CA . HIS A 1 195 ? 0.763 15.088 -37.659 1.00 24.40 175 HIS A CA 1
ATOM 1410 C C . HIS A 1 195 ? 0.474 14.004 -38.684 1.00 21.70 175 HIS A C 1
ATOM 1411 O O . HIS A 1 195 ? 0.230 12.853 -38.320 1.00 23.37 175 HIS A O 1
ATOM 1418 N N . GLN A 1 196 ? 0.542 14.378 -39.959 1.00 22.48 176 GLN A N 1
ATOM 1419 C CA . GLN A 1 196 ? 0.385 13.409 -41.036 1.00 22.30 176 GLN A CA 1
ATOM 1420 C C . GLN A 1 196 ? 1.397 12.282 -40.875 1.00 22.95 176 GLN A C 1
ATOM 1421 O O . GLN A 1 196 ? 2.528 12.498 -40.427 1.00 24.04 176 GLN A O 1
ATOM 1427 N N . LEU A 1 197 ? 0.976 11.070 -41.225 1.00 21.53 177 LEU A N 1
ATOM 1428 C CA . LEU A 1 197 ? 1.827 9.894 -41.193 1.00 23.35 177 LEU A CA 1
ATOM 1429 C C . LEU A 1 197 ? 2.193 9.519 -42.621 1.00 24.35 177 LEU A C 1
ATOM 1430 O O . LEU A 1 197 ? 1.454 9.822 -43.558 1.00 25.71 177 LEU A O 1
ATOM 1435 N N . TYR A 1 198 ? 3.350 8.879 -42.792 1.00 23.96 178 TYR A N 1
ATOM 1436 C CA . TYR A 1 198 ? 3.817 8.535 -44.124 1.00 25.85 178 TYR A CA 1
ATOM 1437 C C . TYR A 1 198 ? 4.473 7.167 -44.070 1.00 27.42 178 TYR A C 1
ATOM 1438 O O . TYR A 1 198 ? 4.864 6.682 -43.003 1.00 26.94 178 TYR A O 1
ATOM 1447 N N . ASP A 1 199 ? 4.579 6.539 -45.235 1.00 26.03 179 ASP A N 1
ATOM 1448 C CA . ASP A 1 199 ? 5.064 5.170 -45.316 1.00 27.95 179 ASP A CA 1
ATOM 1449 C C . ASP A 1 199 ? 6.332 5.121 -46.166 1.00 29.22 179 ASP A C 1
ATOM 1450 O O . ASP A 1 199 ? 6.931 6.153 -46.484 1.00 28.49 179 ASP A O 1
ATOM 1455 N N . GLU A 1 200 ? 6.760 3.896 -46.497 1.00 31.47 180 GLU A N 1
ATOM 1456 C CA . GLU A 1 200 ? 8.013 3.707 -47.218 1.00 33.80 180 GLU A CA 1
ATOM 1457 C C . GLU A 1 200 ? 7.944 4.226 -48.648 1.00 34.39 180 GLU A C 1
ATOM 1458 O O . GLU A 1 200 ? 8.986 4.510 -49.246 1.00 37.23 180 GLU A O 1
ATOM 1464 N N . ASN A 1 201 ? 6.753 4.353 -49.208 1.00 30.44 181 ASN A N 1
ATOM 1465 C CA . ASN A 1 201 ? 6.591 4.954 -50.523 1.00 32.76 181 ASN A CA 1
ATOM 1466 C C . ASN A 1 201 ? 6.491 6.470 -50.462 1.00 30.70 181 ASN A C 1
ATOM 1467 O O . ASN A 1 201 ? 6.397 7.113 -51.518 1.00 31.72 181 ASN A O 1
ATOM 1472 N N . GLY A 1 202 ? 6.543 7.059 -49.263 1.00 27.66 182 GLY A N 1
ATOM 1473 C CA . GLY A 1 202 ? 6.359 8.488 -49.135 1.00 29.41 182 GLY A CA 1
ATOM 1474 C C . GLY A 1 202 ? 4.942 8.958 -49.340 1.00 28.44 182 GLY A C 1
ATOM 1475 O O . GLY A 1 202 ? 4.715 10.161 -49.524 1.00 29.25 182 GLY A O 1
ATOM 1476 N N . ASP A 1 203 ? 3.979 8.049 -49.335 1.00 25.64 183 ASP A N 1
ATOM 1477 C CA . ASP A 1 203 ? 2.585 8.453 -49.356 1.00 24.18 183 ASP A CA 1
ATOM 1478 C C . ASP A 1 203 ? 2.220 8.988 -47.978 1.00 24.93 183 ASP A C 1
ATOM 1479 O O . ASP A 1 203 ? 2.697 8.477 -46.963 1.00 25.09 183 ASP A O 1
ATOM 1484 N N . VAL A 1 204 ? 1.373 10.011 -47.951 1.00 22.75 184 VAL A N 1
ATOM 1485 C CA . VAL A 1 204 ? 1.118 10.819 -46.760 1.00 23.32 184 VAL A CA 1
ATOM 1486 C C . VAL A 1 204 ? -0.361 10.741 -46.419 1.00 24.05 184 VAL A C 1
ATOM 1487 O O . VAL A 1 204 ? -1.212 11.088 -47.244 1.00 25.76 184 VAL A O 1
ATOM 1491 N N . TYR A 1 205 ? -0.656 10.346 -45.186 1.00 22.25 185 TYR A N 1
ATOM 1492 C CA . TYR A 1 205 ? -2.010 10.097 -44.714 1.00 23.22 185 TYR A CA 1
ATOM 1493 C C . TYR A 1 205 ? -2.408 11.162 -43.701 1.00 23.21 185 TYR A C 1
ATOM 1494 O O . TYR A 1 205 ? -1.577 11.616 -42.911 1.00 23.10 185 TYR A O 1
ATOM 1503 N N . ASN A 1 206 ? -3.677 11.559 -43.713 1.00 22.45 186 ASN A N 1
ATOM 1504 C CA . ASN A 1 206 ? -4.150 12.482 -42.689 1.00 24.26 186 ASN A CA 1
ATOM 1505 C C . ASN A 1 206 ? -5.600 12.149 -42.383 1.00 25.36 186 ASN A C 1
ATOM 1506 O O . ASN A 1 206 ? -6.241 11.354 -43.080 1.00 24.32 186 ASN A O 1
ATOM 1511 N N . ILE A 1 207 ? -6.090 12.737 -41.299 1.00 21.43 187 ILE A N 1
ATOM 1512 C CA . ILE A 1 207 ? -7.505 12.760 -40.954 1.00 20.96 187 ILE A CA 1
ATOM 1513 C C . ILE A 1 207 ? -7.892 14.206 -40.693 1.00 26.74 187 ILE A C 1
ATOM 1514 O O . ILE A 1 207 ? -7.189 14.924 -39.971 1.00 25.36 187 ILE A O 1
ATOM 1519 N N . GLY A 1 208 ? -9.012 14.631 -41.270 1.00 28.16 188 GLY A N 1
ATOM 1520 C CA . GLY A 1 208 ? -9.529 15.960 -41.042 1.00 28.60 188 GLY A CA 1
ATOM 1521 C C . GLY A 1 208 ? -11.008 15.890 -40.708 1.00 31.77 188 GLY A C 1
ATOM 1522 O O . GLY A 1 208 ? -11.654 14.854 -40.878 1.00 31.07 188 GLY A O 1
ATOM 1523 N N . SER A 1 209 ? -11.521 17.001 -40.184 1.00 31.12 189 SER A N 1
ATOM 1524 C CA . SER A 1 209 ? -12.921 17.117 -39.802 1.00 29.16 189 SER A CA 1
ATOM 1525 C C . SER A 1 209 ? -13.646 17.935 -40.863 1.00 31.59 189 SER A C 1
ATOM 1526 O O . SER A 1 209 ? -13.207 19.039 -41.205 1.00 33.99 189 SER A O 1
ATOM 1529 N N . ARG A 1 210 ? -14.754 17.400 -41.373 1.00 31.03 190 ARG A N 1
ATOM 1530 C CA . ARG A 1 210 ? -15.708 18.179 -42.157 1.00 32.64 190 ARG A CA 1
ATOM 1531 C C . ARG A 1 210 ? -16.913 18.461 -41.272 1.00 33.45 190 ARG A C 1
ATOM 1532 O O .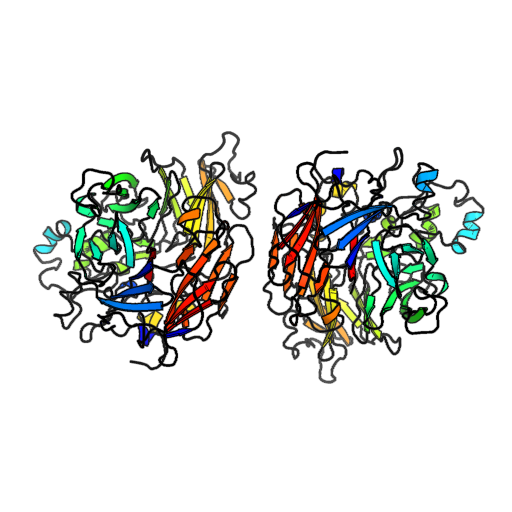 ARG A 1 210 ? -17.690 17.548 -40.962 1.00 32.84 190 ARG A O 1
ATOM 1540 N N . PHE A 1 211 ? -17.068 19.723 -40.875 1.00 32.31 191 PHE A N 1
ATOM 1541 C CA . PHE A 1 211 ? -18.123 20.113 -39.950 1.00 33.36 191 PHE A CA 1
ATOM 1542 C C . PHE A 1 211 ? -19.448 20.279 -40.679 1.00 34.03 191 PHE A C 1
ATOM 1543 O O . PHE A 1 211 ? -19.493 20.776 -41.808 1.00 35.64 191 PHE A O 1
ATOM 1551 N N . GLY A 1 212 ? -20.532 19.918 -40.001 1.00 32.83 192 GLY A N 1
ATOM 1552 C CA . GLY A 1 212 ? -21.857 20.143 -40.522 1.00 34.91 192 GLY A CA 1
ATOM 1553 C C . GLY A 1 212 ? -22.906 19.436 -39.699 1.00 35.24 192 GLY A C 1
ATOM 1554 O O . GLY A 1 212 ? -22.632 18.932 -38.602 1.00 35.31 192 GLY A O 1
ATOM 1555 N N . PRO A 1 213 ? -24.139 19.381 -40.214 1.00 37.20 193 PRO A N 1
ATOM 1556 C CA . PRO A 1 213 ? -25.196 18.662 -39.488 1.00 38.26 193 PRO A CA 1
ATOM 1557 C C . PRO A 1 213 ? -24.882 17.195 -39.309 1.00 36.89 193 PRO A C 1
ATOM 1558 O O . PRO A 1 213 ? -25.465 16.545 -38.432 1.00 38.27 193 PRO A O 1
ATOM 1562 N N . GLU A 1 214 ? -23.951 16.658 -40.093 1.00 35.46 194 GLU A N 1
ATOM 1563 C CA . GLU A 1 214 ? -23.491 15.283 -39.941 1.00 39.47 194 GLU A CA 1
ATOM 1564 C C . GLU A 1 214 ? -21.962 15.257 -39.971 1.00 36.71 194 GLU A C 1
ATOM 1565 O O . GLU A 1 214 ? -21.358 14.570 -40.793 1.00 37.61 194 GLU A O 1
ATOM 1571 N N . SER A 1 215 ? -21.338 15.996 -39.047 1.00 34.53 195 SER A N 1
ATOM 1572 C CA . SER A 1 215 ? -19.883 16.128 -39.033 1.00 32.37 195 SER A CA 1
ATOM 1573 C C . SER A 1 215 ? -19.206 14.772 -39.155 1.00 29.59 195 SER A C 1
ATOM 1574 O O . SER A 1 215 ? -19.618 13.791 -38.523 1.00 31.32 195 SER A O 1
ATOM 1577 N N . ALA A 1 216 ? -18.148 14.730 -39.964 1.00 29.12 196 ALA A N 1
ATOM 1578 C CA . ALA A 1 216 ? -17.482 13.476 -40.272 1.00 31.79 196 ALA A CA 1
ATOM 1579 C C . ALA A 1 216 ? -15.975 13.660 -40.198 1.00 26.80 196 ALA A C 1
ATOM 1580 O O . ALA A 1 216 ? -15.452 14.751 -40.437 1.00 27.97 196 ALA A O 1
ATOM 1582 N N . HIS A 1 217 ? -15.290 12.577 -39.839 1.00 27.18 197 HIS A N 1
ATOM 1583 C CA . HIS A 1 217 ? -13.837 12.501 -39.893 1.00 26.18 197 HIS A CA 1
ATOM 1584 C C . HIS A 1 217 ? -13.440 11.882 -41.229 1.00 30.60 197 HIS A C 1
ATOM 1585 O O . HIS A 1 217 ? -13.842 10.754 -41.544 1.00 27.69 197 HIS A O 1
ATOM 1592 N N . VAL A 1 218 ? -12.651 12.623 -41.999 1.00 28.00 198 VAL A N 1
ATOM 1593 C CA . VAL A 1 218 ? -12.321 12.292 -43.376 1.00 28.36 198 VAL A CA 1
ATOM 1594 C C . VAL A 1 218 ? -10.884 11.809 -43.420 1.00 26.74 198 VAL A C 1
ATOM 1595 O O . VAL A 1 218 ? -9.970 12.544 -43.032 1.00 26.68 198 VAL A O 1
ATOM 1599 N N . PHE A 1 219 ? -10.677 10.592 -43.915 1.00 25.54 199 PHE A N 1
ATOM 1600 C CA . PHE A 1 219 ? -9.351 9.988 -43.980 1.00 26.21 199 PHE A CA 1
ATOM 1601 C C . PHE A 1 219 ? -8.798 10.177 -45.389 1.00 26.24 199 PHE A C 1
ATOM 1602 O O . PHE A 1 219 ? -9.493 9.874 -46.363 1.00 28.30 199 PHE A O 1
ATOM 1610 N N . THR A 1 220 ? -7.552 10.670 -45.499 1.00 24.69 200 THR A N 1
ATOM 1611 C CA . THR A 1 220 ? -6.967 11.073 -46.780 1.00 26.65 200 THR A CA 1
ATOM 1612 C C . THR A 1 220 ? -5.618 10.406 -47.006 1.00 25.22 200 THR A C 1
ATOM 1613 O O . THR A 1 220 ? -4.916 10.049 -46.052 1.00 24.68 200 THR A O 1
ATOM 1617 N N . VAL A 1 221 ? -5.262 10.238 -48.289 1.00 23.09 201 VAL A N 1
ATOM 1618 C CA . VAL A 1 221 ? -3.913 9.854 -48.693 1.00 23.98 201 VAL A CA 1
ATOM 1619 C C . VAL A 1 221 ? -3.439 10.821 -49.766 1.00 26.09 201 VAL A C 1
ATOM 1620 O O . VAL A 1 221 ? -4.222 11.248 -50.621 1.00 29.01 201 VAL A O 1
ATOM 1624 N N . THR A 1 222 ? -2.167 11.200 -49.688 1.00 24.52 202 THR A N 1
ATOM 1625 C CA . THR A 1 222 ? -1.490 12.029 -50.681 1.00 26.21 202 THR A CA 1
ATOM 1626 C C . THR A 1 222 ? -0.346 11.203 -51.248 1.00 27.29 202 THR A C 1
ATOM 1627 O O . THR A 1 222 ? 0.581 10.843 -50.512 1.00 26.18 202 THR A O 1
ATOM 1631 N N . LYS A 1 223 ? -0.453 10.824 -52.525 1.00 25.23 203 LYS A N 1
ATOM 1632 C CA . LYS A 1 223 ? 0.595 10.020 -53.135 1.00 27.22 203 LYS A CA 1
ATOM 1633 C C . LYS A 1 223 ? 1.856 10.848 -53.336 1.00 27.69 203 LYS A C 1
ATOM 1634 O O . LYS A 1 223 ? 1.791 12.033 -53.681 1.00 26.77 203 LYS A O 1
ATOM 1640 N N . ASN A 1 224 ? 3.002 10.221 -53.089 1.00 28.22 204 ASN A N 1
ATOM 1641 C CA . ASN A 1 224 ? 4.309 10.820 -53.320 1.00 28.64 204 ASN A CA 1
ATOM 1642 C C . ASN A 1 224 ? 4.405 11.355 -54.755 1.00 27.62 204 ASN A C 1
ATOM 1643 O O . ASN A 1 224 ? 4.374 10.560 -55.712 1.00 30.55 204 ASN A O 1
ATOM 1648 N N . PRO A 1 225 ? 4.549 12.667 -54.946 1.00 27.19 205 PRO A N 1
ATOM 1649 C CA . PRO A 1 225 ? 4.599 13.197 -56.317 1.00 28.92 205 PRO A CA 1
ATOM 1650 C C . PRO A 1 225 ? 5.831 12.755 -57.095 1.00 32.61 205 PRO A C 1
ATOM 1651 O O . PRO A 1 225 ? 5.825 12.856 -58.332 1.00 34.26 205 PRO A O 1
ATOM 1655 N N . LYS A 1 226 ? 6.899 12.313 -56.415 1.00 32.59 206 LYS A N 1
ATOM 1656 C CA . LYS A 1 226 ? 8.068 11.789 -57.119 1.00 35.00 206 LYS A CA 1
ATOM 1657 C C . LYS A 1 226 ? 7.820 10.450 -57.807 1.00 37.53 206 LYS A C 1
ATOM 1658 O O . LYS A 1 226 ? 8.505 10.137 -58.786 1.00 39.83 206 LYS A O 1
ATOM 1664 N N . ASN A 1 227 ? 6.879 9.638 -57.327 1.00 38.56 207 ASN A N 1
ATOM 1665 C CA . ASN A 1 227 ? 6.690 8.302 -57.887 1.00 40.28 207 ASN A CA 1
ATOM 1666 C C . ASN A 1 227 ? 5.639 8.260 -58.988 1.00 41.29 207 ASN A C 1
ATOM 1667 O O . ASN A 1 227 ? 5.170 7.172 -59.348 1.00 42.76 207 ASN A O 1
ATOM 1672 N N . GLN A 1 228 ? 5.360 9.391 -59.620 1.00 38.85 208 GLN A N 1
ATOM 1673 C CA . GLN A 1 228 ? 4.171 9.544 -60.441 1.00 39.56 208 GLN A CA 1
ATOM 1674 C C . GLN A 1 228 ? 4.304 10.850 -61.205 1.00 39.33 208 GLN A C 1
ATOM 1675 O O . GLN A 1 228 ? 5.028 11.751 -60.779 1.00 38.12 208 GLN A O 1
ATOM 1681 N N . LYS A 1 229 ? 3.607 10.942 -62.336 1.00 38.81 209 LYS A N 1
ATOM 1682 C CA . LYS A 1 229 ? 3.607 12.176 -63.119 1.00 38.37 209 LYS A CA 1
ATOM 1683 C C . LYS A 1 229 ? 2.887 13.278 -62.345 1.00 37.94 209 LYS A C 1
ATOM 1684 O O . LYS A 1 229 ? 1.695 13.150 -62.036 1.00 36.91 209 LYS A O 1
ATOM 1690 N N . SER A 1 230 ? 3.619 14.339 -61.998 1.00 36.80 210 SER A N 1
ATOM 1691 C CA . SER A 1 230 ? 3.111 15.417 -61.155 1.00 33.34 210 SER A CA 1
ATOM 1692 C C . SER A 1 230 ? 3.585 16.763 -61.704 1.00 33.91 210 SER A C 1
ATOM 1693 O O . SER A 1 230 ? 4.486 16.827 -62.542 1.00 34.48 210 SER A O 1
ATOM 1696 N N . GLU A 1 231 ? 2.964 17.852 -61.231 1.00 34.73 211 GLU A N 1
ATOM 1697 C CA . GLU A 1 231 ? 3.385 19.185 -61.675 1.00 35.13 211 GLU A CA 1
ATOM 1698 C C . GLU A 1 231 ? 4.798 19.511 -61.220 1.00 36.82 211 GLU A C 1
ATOM 1699 O O . GLU A 1 231 ? 5.524 20.237 -61.908 1.00 32.60 211 GLU A O 1
ATOM 1705 N N . ASN A 1 232 ? 5.198 18.988 -60.065 1.00 32.83 212 ASN A N 1
ATOM 1706 C CA . ASN A 1 232 ? 6.541 19.159 -59.539 1.00 32.60 212 ASN A CA 1
ATOM 1707 C C . ASN A 1 232 ? 6.740 18.065 -58.504 1.00 31.51 212 ASN A C 1
ATOM 1708 O O . ASN A 1 232 ? 5.805 17.345 -58.158 1.00 32.78 212 ASN A O 1
ATOM 1713 N N . ASP A 1 233 ? 7.958 17.978 -57.983 1.00 30.52 213 ASP A N 1
ATOM 1714 C CA . ASP A 1 233 ? 8.329 16.921 -57.056 1.00 32.13 213 ASP A CA 1
ATOM 1715 C C . ASP A 1 233 ? 7.951 17.235 -55.612 1.00 31.97 213 ASP A C 1
ATOM 1716 O O . ASP A 1 233 ? 8.368 16.501 -54.712 1.00 29.95 213 ASP A O 1
ATOM 1721 N N . HIS A 1 234 ? 7.157 18.286 -55.371 1.00 28.97 214 HIS A N 1
ATOM 1722 C CA . HIS A 1 234 ? 6.665 18.571 -54.027 1.00 30.39 214 HIS A CA 1
ATOM 1723 C C . HIS A 1 234 ? 5.164 18.828 -54.034 1.00 30.97 214 HIS A C 1
ATOM 1724 O O . HIS A 1 234 ? 4.641 19.471 -53.117 1.00 29.67 214 HIS A O 1
ATOM 1731 N N . SER A 1 235 ? 4.463 18.319 -55.042 1.00 29.43 215 SER A N 1
ATOM 1732 C CA . SER A 1 235 ? 3.059 18.640 -55.247 1.00 28.49 215 SER A CA 1
ATOM 1733 C C . SER A 1 235 ? 2.157 17.816 -54.339 1.00 29.17 215 SER A C 1
ATOM 1734 O O . SER A 1 235 ? 2.416 16.633 -54.096 1.00 27.13 215 SER A O 1
ATOM 1737 N N . TRP A 1 236 ? 1.087 18.450 -53.855 1.00 26.18 216 TRP A N 1
ATOM 1738 C CA . TRP A 1 236 ? 0.019 17.787 -53.112 1.00 28.14 216 TRP A CA 1
ATOM 1739 C C . TRP A 1 236 ? -1.106 17.268 -54.008 1.00 30.17 216 TRP A C 1
ATOM 1740 O O . TRP A 1 236 ? -2.130 16.803 -53.489 1.00 28.11 216 TRP A O 1
ATOM 1751 N N . GLU A 1 237 ? -0.951 17.336 -55.336 1.00 28.54 217 GLU A N 1
ATOM 1752 C CA . GLU A 1 237 ? -2.101 17.151 -56.222 1.00 32.07 217 GLU A CA 1
ATOM 1753 C C . GLU A 1 237 ? -2.722 15.766 -56.098 1.00 29.45 217 GLU A C 1
ATOM 1754 O O . GLU A 1 237 ? -3.936 15.619 -56.275 1.00 30.44 217 GLU A O 1
ATOM 1760 N N . HIS A 1 238 ? -1.928 14.745 -55.780 1.00 28.47 218 HIS A N 1
ATOM 1761 C CA . HIS A 1 238 ? -2.429 13.373 -55.756 1.00 28.83 218 HIS A CA 1
ATOM 1762 C C . HIS A 1 238 ? -3.081 13.028 -54.422 1.00 28.09 218 HIS A C 1
ATOM 1763 O O . HIS A 1 238 ? -2.760 12.002 -53.811 1.00 27.08 218 HIS A O 1
ATOM 1770 N N . THR A 1 239 ? -4.024 13.864 -53.996 1.00 27.93 219 THR A N 1
ATOM 1771 C CA . THR A 1 239 ? -4.696 13.736 -52.709 1.00 29.27 219 THR A CA 1
ATOM 1772 C C . THR A 1 239 ? -6.147 13.303 -52.910 1.00 33.23 219 THR A C 1
ATOM 1773 O O . THR A 1 239 ? -6.867 13.895 -53.719 1.00 33.38 219 THR A O 1
ATOM 1777 N N . SER A 1 240 ? -6.568 12.259 -52.190 1.00 29.07 220 SER A N 1
ATOM 1778 C CA . SER A 1 240 ? -7.927 11.738 -52.302 1.00 31.25 220 SER A CA 1
ATOM 1779 C C . SER A 1 240 ? -8.457 11.299 -50.941 1.00 31.50 220 SER A C 1
ATOM 1780 O O . SER A 1 240 ? -7.694 11.024 -50.016 1.00 29.31 220 SER A O 1
ATOM 1783 N N . LYS A 1 241 ? -9.783 11.194 -50.851 1.00 29.56 221 LYS A N 1
ATOM 1784 C CA . LYS A 1 241 ? -10.451 10.669 -49.668 1.00 31.13 221 LYS A CA 1
ATOM 1785 C C . LYS A 1 241 ? -10.440 9.138 -49.684 1.00 31.13 221 LYS A C 1
ATOM 1786 O O . LYS A 1 241 ? -10.905 8.519 -50.646 1.00 32.75 221 LYS A O 1
ATOM 1792 N N . ILE A 1 242 ? -9.881 8.531 -48.630 1.00 26.57 222 ILE A N 1
ATOM 1793 C CA . ILE A 1 242 ? -9.949 7.076 -48.458 1.00 29.86 222 ILE A CA 1
ATOM 1794 C C . ILE A 1 242 ? -11.344 6.667 -48.008 1.00 31.66 222 ILE A C 1
ATOM 1795 O O . ILE A 1 242 ? -11.923 5.694 -48.508 1.00 32.61 222 ILE A O 1
ATOM 1800 N N . GLY A 1 243 ? -11.902 7.403 -47.061 1.00 27.30 223 GLY A N 1
ATOM 1801 C CA . GLY A 1 243 ? -13.200 7.086 -46.496 1.00 30.39 223 GLY A CA 1
ATOM 1802 C C . GLY A 1 243 ? -13.488 8.079 -45.396 1.00 28.45 223 GLY A C 1
ATOM 1803 O O . GLY A 1 243 ? -12.715 9.013 -45.155 1.00 30.14 223 GLY A O 1
ATOM 1804 N N . GLU A 1 244 ? -14.613 7.873 -44.723 1.00 29.20 224 GLU A N 1
ATOM 1805 C CA . GLU A 1 244 ? -14.971 8.783 -43.649 1.00 29.90 224 GLU A CA 1
ATOM 1806 C C . GLU A 1 244 ? -15.819 8.052 -42.620 1.00 30.85 224 GLU A C 1
ATOM 1807 O O . GLU A 1 244 ? -16.436 7.022 -42.908 1.00 28.86 224 GLU A O 1
ATOM 1813 N N . ILE A 1 245 ? -15.805 8.579 -41.396 1.00 27.90 225 ILE A N 1
ATOM 1814 C CA . ILE A 1 245 ? -16.537 8.007 -40.269 1.00 29.92 225 ILE A CA 1
ATOM 1815 C C . ILE A 1 245 ? -17.227 9.152 -39.542 1.00 32.83 225 ILE A C 1
ATOM 1816 O O . ILE A 1 245 ? -16.584 10.154 -39.206 1.00 30.11 225 ILE A O 1
ATOM 1821 N N . LYS A 1 246 ? -18.525 9.010 -39.290 1.00 32.10 226 LYS A N 1
ATOM 1822 C CA . LYS A 1 246 ? -19.262 10.106 -38.673 1.00 32.40 226 LYS A CA 1
ATOM 1823 C C . LYS A 1 246 ? -18.898 10.268 -37.203 1.00 31.13 226 LYS A C 1
ATOM 1824 O O . LYS A 1 246 ? -18.654 9.289 -36.488 1.00 32.72 226 LYS A O 1
ATOM 1830 N N . ALA A 1 247 ? -18.859 11.524 -36.756 1.00 31.31 227 ALA A N 1
ATOM 1831 C CA . ALA A 1 247 ? -18.786 11.803 -35.335 1.00 29.69 227 ALA A CA 1
ATOM 1832 C C . ALA A 1 247 ? -20.028 11.244 -34.657 1.00 29.71 227 ALA A C 1
ATOM 1833 O O . ALA A 1 247 ? -21.123 11.280 -35.224 1.00 34.43 227 ALA A O 1
ATOM 1835 N N . SER A 1 248 ? -19.851 10.713 -33.444 1.00 29.43 228 SER A N 1
ATOM 1836 C CA . SER A 1 248 ? -20.994 10.239 -32.668 1.00 33.32 228 SER A CA 1
ATOM 1837 C C . SER A 1 248 ? -22.003 11.349 -32.440 1.00 36.54 228 SER A C 1
ATOM 1838 O O . SER A 1 248 ? -23.216 11.123 -32.506 1.00 31.68 228 SER A O 1
ATOM 1841 N N . ASP A 1 249 ? -21.515 12.549 -32.153 1.00 33.62 229 ASP A N 1
ATOM 1842 C CA . ASP A 1 249 ? -22.347 13.717 -31.882 1.00 31.79 229 ASP A CA 1
ATOM 1843 C C . ASP A 1 249 ? -21.921 14.769 -32.897 1.00 30.48 229 ASP A C 1
ATOM 1844 O O . ASP A 1 249 ? -20.831 15.357 -32.763 1.00 31.16 229 ASP A O 1
ATOM 1849 N N . PRO A 1 250 ? -22.697 14.998 -33.962 1.00 31.98 230 PRO A N 1
ATOM 1850 C CA . PRO A 1 250 ? -22.221 15.889 -35.034 1.00 31.53 230 PRO A CA 1
ATOM 1851 C C . PRO A 1 250 ? -21.965 17.307 -34.576 1.00 33.33 230 PRO A C 1
ATOM 1852 O O . PRO A 1 250 ? -21.193 18.022 -35.230 1.00 31.86 230 PRO A O 1
ATOM 1856 N N . LEU A 1 251 ? -22.606 17.744 -33.494 1.00 31.56 231 LEU A N 1
ATOM 1857 C CA . LEU A 1 251 ? -22.389 19.082 -32.965 1.00 32.43 231 LEU A CA 1
ATOM 1858 C C . LEU A 1 251 ? -21.280 19.136 -31.925 1.00 30.64 231 LEU A C 1
ATOM 1859 O O . LEU A 1 251 ? -20.910 20.242 -31.496 1.00 28.00 231 LEU A O 1
ATOM 1864 N N . TYR A 1 252 ? -20.741 17.977 -31.527 1.00 30.51 232 TYR A N 1
ATOM 1865 C CA . TYR A 1 252 ? -19.617 17.888 -30.590 1.00 28.73 232 TYR A CA 1
ATOM 1866 C C . TYR A 1 252 ? -18.613 16.839 -31.086 1.00 28.36 232 TYR A C 1
ATOM 1867 O O . TYR A 1 252 ? -18.344 15.836 -30.409 1.00 27.08 232 TYR A O 1
ATOM 1876 N N . PRO A 1 253 ? -18.017 17.065 -32.259 1.00 27.74 233 PRO A N 1
ATOM 1877 C CA . PRO A 1 253 ? -16.975 16.159 -32.751 1.00 28.46 233 PRO A CA 1
ATOM 1878 C C . PRO A 1 253 ? -15.720 16.261 -31.910 1.00 28.04 233 PRO A C 1
ATOM 1879 O O . PRO A 1 253 ? -15.418 17.303 -31.321 1.00 26.99 233 PRO A O 1
ATOM 1883 N N . THR A 1 254 ? -14.980 15.159 -31.861 1.00 28.28 234 THR A N 1
ATOM 1884 C CA . THR A 1 254 ? -13.774 15.132 -31.056 1.00 25.62 234 THR A CA 1
ATOM 1885 C C . THR A 1 254 ? -12.725 16.081 -31.622 1.00 26.17 234 THR A C 1
ATOM 1886 O O . THR A 1 254 ? -12.622 16.267 -32.838 1.00 25.61 234 THR A O 1
ATOM 1890 N N . TYR A 1 255 ? -12.003 16.746 -30.720 1.00 25.56 235 TYR A N 1
ATOM 1891 C CA . TYR A 1 255 ? -10.716 17.321 -31.077 1.00 23.98 235 TYR A CA 1
ATOM 1892 C C . TYR A 1 255 ? -9.765 16.177 -31.424 1.00 26.06 235 TYR A C 1
ATOM 1893 O O . TYR A 1 255 ? -9.884 15.068 -30.897 1.00 27.15 235 TYR A O 1
ATOM 1902 N N . MET A 1 256 ? -8.843 16.427 -32.352 1.00 24.65 236 MET A N 1
ATOM 1903 C CA . MET A 1 256 ? -7.844 15.423 -32.688 1.00 24.91 236 MET A CA 1
ATOM 1904 C C . MET A 1 256 ? -6.494 16.076 -32.921 1.00 24.65 236 MET A C 1
ATOM 1905 O O . MET A 1 256 ? -6.372 16.984 -33.749 1.00 27.33 236 MET A O 1
ATOM 1910 N N . HIS A 1 257 ? -5.474 15.583 -32.230 1.00 23.12 237 HIS A N 1
ATOM 1911 C CA . HIS A 1 257 ? -4.103 16.039 -32.448 1.00 23.16 237 HIS A CA 1
ATOM 1912 C C . HIS A 1 257 ? -3.301 15.059 -33.292 1.00 22.40 237 HIS A C 1
ATOM 1913 O O . HIS A 1 257 ? -2.525 15.479 -34.150 1.00 22.42 237 HIS A O 1
ATOM 1920 N N . SER A 1 258 ? -3.469 13.756 -33.077 1.00 22.44 238 SER A N 1
ATOM 1921 C CA . SER A 1 258 ? -2.756 12.781 -33.888 1.00 21.10 238 SER A CA 1
ATOM 1922 C C . SER A 1 258 ? -3.626 11.543 -34.045 1.00 21.14 238 SER A C 1
ATOM 1923 O O . SER A 1 258 ? -4.719 11.438 -33.479 1.00 21.83 238 SER A O 1
ATOM 1926 N N . PHE A 1 259 ? -3.118 10.594 -34.818 1.00 20.87 239 PHE A N 1
ATOM 1927 C CA . PHE A 1 259 ? -3.834 9.358 -35.067 1.00 22.33 239 PHE A CA 1
ATOM 1928 C C . PHE A 1 259 ? -2.794 8.283 -35.345 1.00 22.42 239 PHE A C 1
ATOM 1929 O O . PHE A 1 259 ? -1.590 8.560 -35.392 1.00 22.23 239 PHE A O 1
ATOM 1937 N N . GLY A 1 260 ? -3.259 7.046 -35.536 1.00 22.06 240 GLY A N 1
ATOM 1938 C CA . GLY A 1 260 ? -2.332 5.957 -35.762 1.00 21.72 240 GLY A CA 1
ATOM 1939 C C . GLY A 1 260 ? -2.500 5.295 -37.113 1.00 22.00 240 GLY A C 1
ATOM 1940 O O . GLY A 1 260 ? -3.582 5.355 -37.713 1.00 19.97 240 GLY A O 1
ATOM 1941 N N . MET A 1 261 ? -1.435 4.663 -37.600 1.00 20.81 241 MET A N 1
ATOM 1942 C CA . MET A 1 261 ? -1.502 3.943 -38.875 1.00 20.63 241 MET A CA 1
ATOM 1943 C C . MET A 1 261 ? -0.690 2.658 -38.797 1.00 22.79 241 MET A C 1
ATOM 1944 O O . MET A 1 261 ? 0.497 2.688 -38.455 1.00 23.07 241 MET A O 1
ATOM 1949 N N . SER A 1 262 ? -1.306 1.541 -39.193 1.00 22.95 242 SER A N 1
ATOM 1950 C CA . SER A 1 262 ? -0.607 0.280 -39.379 1.00 23.44 242 SER A CA 1
ATOM 1951 C C . SER A 1 262 ? -0.508 0.012 -40.876 1.00 23.71 242 SER A C 1
ATOM 1952 O O . SER A 1 262 ? -0.906 0.835 -41.704 1.00 24.27 242 SER A O 1
ATOM 1955 N N . GLU A 1 263 ? 0.030 -1.158 -41.233 1.00 23.08 243 GLU A N 1
ATOM 1956 C CA . GLU A 1 263 ? 0.149 -1.476 -42.654 1.00 24.08 243 GLU A CA 1
ATOM 1957 C C . GLU A 1 263 ? -1.194 -1.345 -43.364 1.00 28.31 243 GLU A C 1
ATOM 1958 O O . GLU A 1 263 ? -1.277 -0.798 -44.473 1.00 26.99 243 GLU A O 1
ATOM 1964 N N . ASN A 1 264 ? -2.269 -1.802 -42.726 1.00 27.07 244 ASN A N 1
ATOM 1965 C CA . ASN A 1 264 ? -3.561 -1.897 -43.391 1.00 27.51 244 ASN A CA 1
ATOM 1966 C C . ASN A 1 264 ? -4.641 -0.978 -42.835 1.00 28.14 244 ASN A C 1
ATOM 1967 O O . ASN A 1 264 ? -5.704 -0.862 -43.461 1.00 28.82 244 ASN A O 1
ATOM 1972 N N . TYR A 1 265 ? -4.410 -0.315 -41.696 1.00 25.75 245 TYR A N 1
ATOM 1973 C CA . TYR A 1 265 ? -5.468 0.414 -41.012 1.00 27.83 245 TYR A CA 1
ATOM 1974 C C . TYR A 1 265 ? -5.009 1.804 -40.593 1.00 23.87 245 TYR A C 1
ATOM 1975 O O . TYR A 1 265 ? -3.819 2.048 -40.353 1.00 25.19 245 TYR A O 1
ATOM 1984 N N . LEU A 1 266 ? -5.976 2.718 -40.547 1.00 22.42 246 LEU A N 1
ATOM 1985 C CA . LEU A 1 266 ? -5.856 4.013 -39.891 1.00 23.74 246 LEU A CA 1
ATOM 1986 C C . LEU A 1 266 ? -6.760 3.966 -38.671 1.00 22.30 246 LEU A C 1
ATOM 1987 O O . LEU A 1 266 ? -7.838 3.363 -38.721 1.00 23.73 246 LEU A O 1
ATOM 1992 N N . VAL A 1 267 ? -6.326 4.571 -37.560 1.00 23.07 247 VAL A N 1
ATOM 1993 C CA . VAL A 1 267 ? -7.093 4.469 -36.325 1.00 21.70 247 VAL A CA 1
ATOM 1994 C C . VAL A 1 267 ? -7.053 5.801 -35.582 1.00 21.77 247 VAL A C 1
ATOM 1995 O O . VAL A 1 267 ? -6.016 6.470 -35.531 1.00 21.71 247 VAL A O 1
ATOM 1999 N N . MET A 1 268 ? -8.200 6.182 -35.018 1.00 21.69 248 MET A N 1
ATOM 2000 C CA . MET A 1 268 ? -8.315 7.409 -34.238 1.00 20.25 248 MET A CA 1
ATOM 2001 C C . MET A 1 268 ? -9.155 7.128 -32.999 1.00 23.56 248 MET A C 1
ATOM 2002 O O . MET A 1 268 ? -9.984 6.217 -32.984 1.00 24.89 248 MET A O 1
ATOM 2007 N N . PHE A 1 269 ? -8.948 7.940 -31.964 1.00 24.35 249 PHE A N 1
ATOM 2008 C CA . PHE A 1 269 ? -9.799 7.938 -30.778 1.00 23.75 249 PHE A CA 1
ATOM 2009 C C . PHE A 1 269 ? -10.864 9.020 -30.902 1.00 25.79 249 PHE A C 1
ATOM 2010 O O . PHE A 1 269 ? -10.575 10.141 -31.322 1.00 25.65 249 PHE A O 1
ATOM 2018 N N . GLU A 1 270 ? -12.099 8.688 -30.541 1.00 24.72 250 GLU A N 1
ATOM 2019 C CA . GLU A 1 270 ? -13.099 9.726 -30.325 1.00 27.68 250 GLU A CA 1
ATOM 2020 C C . GLU A 1 270 ? -12.966 10.105 -28.858 1.00 25.31 250 GLU A C 1
ATOM 2021 O O . GLU A 1 270 ? -13.463 9.400 -27.973 1.00 24.73 250 GLU A O 1
ATOM 2027 N N . SER A 1 271 ? -12.246 11.189 -28.599 1.00 24.71 251 SER A N 1
ATOM 2028 C CA . SER A 1 271 ? -11.778 11.524 -27.267 1.00 25.64 251 SER A CA 1
ATOM 2029 C C . SER A 1 271 ? -12.850 12.282 -26.501 1.00 26.28 251 SER A C 1
ATOM 2030 O O . SER A 1 271 ? -13.829 12.748 -27.071 1.00 26.85 251 SER A O 1
ATOM 2033 N N . PRO A 1 272 ? -12.685 12.431 -25.183 1.00 25.94 252 PRO A N 1
ATOM 2034 C CA . PRO A 1 272 ? -13.611 13.281 -24.421 1.00 27.44 252 PRO A CA 1
ATOM 2035 C C . PRO A 1 272 ? -13.418 14.760 -24.689 1.00 27.04 252 PRO A C 1
ATOM 2036 O O . PRO A 1 272 ? -14.297 15.549 -24.322 1.00 28.44 252 PRO A O 1
ATOM 2040 N N . VAL A 1 273 ? -12.313 15.174 -25.307 1.00 25.89 253 VAL A N 1
ATOM 2041 C CA . VAL A 1 273 ? -12.147 16.581 -25.681 1.00 26.38 253 VAL A CA 1
ATOM 2042 C C . VAL A 1 273 ? -12.982 16.812 -26.931 1.00 27.21 253 VAL A C 1
ATOM 2043 O O . VAL A 1 273 ? -12.649 16.299 -28.000 1.00 26.65 253 VAL A O 1
ATOM 2047 N N . ARG A 1 274 ? -14.036 17.615 -26.814 1.00 26.94 254 ARG A N 1
ATOM 2048 C CA . ARG A 1 274 ? -14.978 17.825 -27.904 1.00 28.33 254 ARG A CA 1
ATOM 2049 C C . ARG A 1 274 ? -15.001 19.285 -28.306 1.00 26.28 254 ARG A C 1
ATOM 2050 O O . ARG A 1 274 ? -14.887 20.178 -27.461 1.00 25.93 254 ARG A O 1
ATOM 2058 N N . LEU A 1 275 ? -15.179 19.522 -29.598 1.00 24.85 255 LEU A N 1
ATOM 2059 C CA . LEU A 1 275 ? -15.405 20.868 -30.098 1.00 26.00 255 LEU A CA 1
ATOM 2060 C C . LEU A 1 275 ? -16.895 21.200 -30.037 1.00 28.66 255 LEU A C 1
ATOM 2061 O O . LEU A 1 275 ? -17.720 20.495 -30.629 1.00 25.71 255 LEU A O 1
ATOM 2066 N N . HIS A 1 276 ? -17.224 22.299 -29.356 1.00 26.39 256 HIS A N 1
ATOM 2067 C CA . HIS A 1 276 ? -18.577 22.861 -29.317 1.00 27.41 256 HIS A CA 1
ATOM 2068 C C . HIS A 1 276 ? -18.807 23.549 -30.654 1.00 29.40 256 HIS A C 1
ATOM 2069 O O . HIS A 1 276 ? -18.533 24.739 -30.822 1.00 28.17 256 HIS A O 1
ATOM 2076 N N . LEU A 1 277 ? -19.319 22.772 -31.616 1.00 27.26 257 LEU A N 1
ATOM 2077 C CA . LEU A 1 277 ? -19.287 23.188 -33.018 1.00 27.30 257 LEU A CA 1
ATOM 2078 C C . LEU A 1 277 ? -20.147 24.412 -33.291 1.00 28.57 257 LEU A C 1
ATOM 2079 O O . LEU A 1 277 ? -19.736 25.301 -34.038 1.00 29.27 257 LEU A O 1
ATOM 2084 N N . GLN A 1 278 ? -21.353 24.472 -32.731 1.00 28.20 258 GLN A N 1
ATOM 2085 C CA . GLN A 1 278 ? -22.171 25.653 -32.988 1.00 28.55 258 GLN A CA 1
ATOM 2086 C C . GLN A 1 278 ? -21.483 26.915 -32.480 1.00 29.41 258 GLN A C 1
ATOM 2087 O O . GLN A 1 278 ? -21.489 27.947 -33.159 1.00 28.77 258 GLN A O 1
ATOM 2093 N N . LYS A 1 279 ? -20.854 26.838 -31.304 1.00 28.03 259 LYS A N 1
ATOM 2094 C CA . LYS A 1 279 ? -20.135 27.991 -30.769 1.00 28.49 259 LYS A CA 1
ATOM 2095 C C . LYS A 1 279 ? -18.945 28.372 -31.643 1.00 29.28 259 LYS A C 1
ATOM 2096 O O . LYS A 1 279 ? -18.676 29.560 -31.854 1.00 30.10 259 LYS A O 1
ATOM 2102 N N . TYR A 1 280 ? -18.223 27.384 -32.176 1.00 28.46 260 TYR A N 1
ATOM 2103 C CA . TYR A 1 280 ? -17.090 27.715 -33.037 1.00 31.45 260 TYR A CA 1
ATOM 2104 C C . TYR A 1 280 ? -17.551 28.341 -34.353 1.00 29.69 260 TYR A C 1
ATOM 2105 O O . TYR A 1 280 ? -16.940 29.300 -34.838 1.00 30.25 260 TYR A O 1
ATOM 2114 N N . LEU A 1 281 ? -18.611 27.803 -34.961 1.00 31.74 261 LEU A N 1
ATOM 2115 C CA . LEU A 1 281 ? -19.082 28.361 -36.228 1.00 28.94 261 LEU A CA 1
ATOM 2116 C C . LEU A 1 281 ? -19.562 29.794 -36.056 1.00 31.29 261 LEU A C 1
ATOM 2117 O O . LEU A 1 281 ? -19.505 30.587 -37.005 1.00 29.63 261 LEU A O 1
ATOM 2122 N N . LEU A 1 282 ? -20.022 30.148 -34.857 1.00 29.74 262 LEU A N 1
ATOM 2123 C CA . LEU A 1 282 ? -20.446 31.502 -34.530 1.00 32.01 262 LEU A CA 1
ATOM 2124 C C . LEU A 1 282 ? -19.366 32.306 -33.820 1.00 29.70 262 LEU A C 1
ATOM 2125 O O . LEU A 1 282 ? -19.655 33.398 -33.319 1.00 31.33 262 LEU A O 1
ATOM 2130 N N . SER A 1 283 ? -18.124 31.819 -33.797 1.00 29.84 263 SER A N 1
ATOM 2131 C CA . SER A 1 283 ? -17.120 32.391 -32.901 1.00 32.33 263 SER A CA 1
ATOM 2132 C C . SER A 1 283 ? -16.745 33.825 -33.250 1.00 31.70 263 SER A C 1
ATOM 2133 O O . SER A 1 283 ? -16.275 34.553 -32.371 1.00 33.20 263 SER A O 1
ATOM 2136 N N . GLU A 1 284 ? -16.931 34.256 -34.498 1.00 33.92 264 GLU A N 1
ATOM 2137 C CA . GLU A 1 284 ? -16.635 35.646 -34.832 1.00 37.18 264 GLU A CA 1
ATOM 2138 C C . GLU A 1 284 ? -17.560 36.610 -34.098 1.00 32.97 264 GLU A C 1
ATOM 2139 O O . GLU A 1 284 ? -17.147 37.718 -33.736 1.00 35.80 264 GLU A O 1
ATOM 2145 N N . PHE A 1 285 ? -18.811 36.213 -33.883 1.00 33.68 265 PHE A N 1
ATOM 2146 C CA . PHE A 1 285 ? -19.816 37.063 -33.256 1.00 31.24 265 PHE A CA 1
ATOM 2147 C C . PHE A 1 285 ? -19.813 36.956 -31.736 1.00 34.32 265 PHE A C 1
ATOM 2148 O O . PHE A 1 285 ? -19.934 37.974 -31.040 1.00 32.55 265 PHE A O 1
ATOM 2156 N N . VAL A 1 286 ? -19.672 35.737 -31.206 1.00 33.82 266 VAL A N 1
ATOM 2157 C CA . VAL A 1 286 ? -19.611 35.565 -29.757 1.00 33.62 266 VAL A CA 1
ATOM 2158 C C . VAL A 1 286 ? -18.205 35.779 -29.229 1.00 34.01 266 VAL A C 1
ATOM 2159 O O . VAL A 1 286 ? -17.981 35.663 -28.015 1.00 34.02 266 VAL A O 1
ATOM 2163 N N . ARG A 1 287 ? -17.249 36.089 -30.110 1.00 33.46 267 ARG A N 1
ATOM 2164 C CA . ARG A 1 287 ? -15.887 36.445 -29.710 1.00 33.61 267 ARG A CA 1
ATOM 2165 C C . ARG A 1 287 ? -15.237 35.329 -28.893 1.00 30.93 267 ARG A C 1
ATOM 2166 O O . ARG A 1 287 ? -14.763 35.535 -27.775 1.00 30.87 267 ARG A O 1
ATOM 2174 N N . ALA A 1 288 ? -15.231 34.128 -29.463 1.00 31.94 268 ALA A N 1
ATOM 2175 C CA . ALA A 1 288 ? -14.618 32.960 -28.848 1.00 32.98 268 ALA A CA 1
ATOM 2176 C C . ALA A 1 288 ? -13.443 32.487 -29.691 1.00 30.41 268 ALA A C 1
ATOM 2177 O O . ALA A 1 288 ? -13.475 32.583 -30.920 1.00 31.96 268 ALA A O 1
ATOM 2179 N N . THR A 1 289 ? -12.400 32.007 -29.022 1.00 29.39 269 THR A N 1
ATOM 2180 C CA . THR A 1 289 ? -11.317 31.303 -29.689 1.00 29.74 269 THR A CA 1
ATOM 2181 C C . THR A 1 289 ? -11.669 29.821 -29.871 1.00 30.53 269 THR A C 1
ATOM 2182 O O . THR A 1 289 ? -12.574 29.282 -29.221 1.00 28.87 269 THR A O 1
ATOM 2186 N N . TYR A 1 290 ? -10.934 29.155 -30.771 1.00 29.26 270 TYR A N 1
ATOM 2187 C CA . TYR A 1 290 ? -11.045 27.701 -30.874 1.00 27.47 270 TYR A CA 1
ATOM 2188 C C . TYR A 1 290 ? -10.857 27.048 -29.510 1.00 28.49 270 TYR A C 1
ATOM 2189 O O . TYR A 1 290 ? -11.589 26.122 -29.139 1.00 27.72 270 TYR A O 1
ATOM 2198 N N . HIS A 1 291 ? -9.881 27.535 -28.745 1.00 27.90 271 HIS A N 1
ATOM 2199 C CA . HIS A 1 291 ? -9.637 27.023 -27.401 1.00 27.47 271 HIS A CA 1
ATOM 2200 C C . HIS A 1 291 ? -10.888 27.146 -26.525 1.00 29.03 271 HIS A C 1
ATOM 2201 O O . HIS A 1 291 ? -11.275 26.188 -25.849 1.00 27.83 271 HIS A O 1
ATOM 2208 N N . ASP A 1 292 ? -11.534 28.327 -26.534 1.00 26.22 272 ASP A N 1
ATOM 2209 C CA . ASP A 1 292 ? -12.790 28.538 -25.802 1.00 30.12 272 ASP A CA 1
ATOM 2210 C C . ASP A 1 292 ? -13.861 27.509 -26.155 1.00 29.48 272 ASP A C 1
ATOM 2211 O O . ASP A 1 292 ? -14.761 27.256 -25.350 1.00 31.78 272 ASP A O 1
ATOM 2216 N N . CYS A 1 293 ? -13.819 26.945 -27.360 1.00 26.30 273 CYS A N 1
ATOM 2217 C CA . CYS A 1 293 ? -14.868 26.049 -27.827 1.00 27.83 273 CYS A CA 1
ATOM 2218 C C . CYS A 1 293 ? -14.611 24.585 -27.488 1.00 29.15 273 CYS A C 1
ATOM 2219 O O . CYS A 1 293 ? -15.473 23.743 -27.760 1.00 29.12 273 CYS A O 1
ATOM 2222 N N . LEU A 1 294 ? -13.460 24.260 -26.907 1.00 28.76 274 LEU A N 1
ATOM 2223 C CA . LEU A 1 294 ? -13.195 22.900 -26.455 1.00 27.46 274 LEU A CA 1
ATOM 2224 C C . LEU A 1 294 ? -13.802 22.651 -25.078 1.00 29.02 274 LEU A C 1
ATOM 2225 O O . LEU A 1 294 ? -13.754 23.518 -24.193 1.00 29.83 274 LEU A O 1
ATOM 2230 N N . GLU A 1 295 ? -14.346 21.445 -24.896 1.00 26.06 275 GLU A N 1
ATOM 2231 C CA . GLU A 1 295 ? -14.989 21.005 -23.667 1.00 27.27 275 GLU A CA 1
ATOM 2232 C C . GLU A 1 295 ? -14.541 19.589 -23.349 1.00 29.11 275 GLU A C 1
ATOM 2233 O O . GLU A 1 295 ? -14.312 18.778 -24.250 1.00 27.74 275 GLU A O 1
ATOM 2239 N N . TRP A 1 296 ? -14.448 19.286 -22.060 1.00 27.29 276 TRP A N 1
ATOM 2240 C CA . TRP A 1 296 ? -14.138 17.936 -21.601 1.00 30.42 276 TRP A CA 1
ATOM 2241 C C . TRP A 1 296 ? -15.448 17.243 -21.242 1.00 32.49 276 TRP A C 1
ATOM 2242 O O . TRP A 1 296 ? -16.140 17.665 -20.307 1.00 32.41 276 TRP A O 1
ATOM 2253 N N . HIS A 1 297 ? -15.793 16.194 -22.001 1.00 31.07 277 HIS A N 1
ATOM 2254 C CA . HIS A 1 297 ? -17.007 15.404 -21.775 1.00 32.59 277 HIS A CA 1
ATOM 2255 C C . HIS A 1 297 ? -16.628 14.109 -21.058 1.00 34.07 277 HIS A C 1
ATOM 2256 O O . HIS A 1 297 ? -16.576 13.033 -21.651 1.00 36.16 277 HIS A O 1
ATOM 2263 N N . GLY A 1 298 ? -16.360 14.226 -19.759 1.00 35.44 278 GLY A N 1
ATOM 2264 C CA . GLY A 1 298 ? -15.932 13.101 -18.939 1.00 37.82 278 GLY A CA 1
ATOM 2265 C C . GLY A 1 298 ? -16.986 12.036 -18.728 1.00 38.83 278 GLY A C 1
ATOM 2266 O O . GLY A 1 298 ? -16.659 10.955 -18.226 1.00 39.49 278 GLY A O 1
ATOM 2267 N N . ASP A 1 299 ? -18.238 12.328 -19.065 1.00 39.99 279 ASP A N 1
ATOM 2268 C CA . ASP A 1 299 ? -19.342 11.398 -18.883 1.00 42.55 279 ASP A CA 1
ATOM 2269 C C . ASP A 1 299 ? -19.480 10.415 -20.037 1.00 41.89 279 ASP A C 1
ATOM 2270 O O . ASP A 1 299 ? -20.401 9.593 -20.020 1.00 41.43 279 ASP A O 1
ATOM 2275 N N . LYS A 1 300 ? -18.590 10.465 -21.024 1.00 38.38 280 LYS A N 1
ATOM 2276 C CA . LYS A 1 300 ? -18.691 9.617 -22.201 1.00 39.31 280 LYS A CA 1
ATOM 2277 C C . LYS A 1 300 ? -17.493 8.681 -22.261 1.00 37.73 280 LYS A C 1
ATOM 2278 O O . LYS A 1 300 ? -16.392 9.040 -21.829 1.00 34.14 280 LYS A O 1
ATOM 2284 N N . ASP A 1 301 ? -17.727 7.460 -22.740 1.00 38.07 281 ASP A N 1
ATOM 2285 C CA . ASP A 1 301 ? -16.626 6.559 -23.039 1.00 35.39 281 ASP A CA 1
ATOM 2286 C C . ASP A 1 301 ? -15.894 7.041 -24.286 1.00 30.88 281 ASP A C 1
ATOM 2287 O O . ASP A 1 301 ? -16.482 7.657 -25.179 1.00 31.85 281 ASP A O 1
ATOM 2292 N N . VAL A 1 302 ? -14.600 6.748 -24.343 1.00 28.24 282 VAL A N 1
ATOM 2293 C CA . VAL A 1 302 ? -13.837 6.903 -25.575 1.00 27.61 282 VAL A CA 1
ATOM 2294 C C . VAL A 1 302 ? -14.208 5.759 -26.507 1.00 29.89 282 VAL A C 1
ATOM 2295 O O . VAL A 1 302 ? -14.390 4.621 -26.056 1.00 27.50 282 VAL A O 1
ATOM 2299 N N . SER A 1 303 ? -14.320 6.054 -27.803 1.00 26.72 283 SER A N 1
ATOM 2300 C CA . SER A 1 303 ? -14.501 5.036 -28.830 1.00 28.70 283 SER A CA 1
ATOM 2301 C C . SER A 1 303 ? -13.255 4.961 -29.699 1.00 29.08 283 SER A C 1
ATOM 2302 O O . SER A 1 303 ? -12.570 5.964 -29.910 1.00 27.91 283 SER A O 1
ATOM 2305 N N . ILE A 1 304 ? -12.966 3.769 -30.214 1.00 26.64 284 ILE A N 1
ATOM 2306 C CA . ILE A 1 304 ? -11.907 3.588 -31.196 1.00 26.97 284 ILE A CA 1
ATOM 2307 C C . ILE A 1 304 ? -12.562 3.438 -32.563 1.00 27.27 284 ILE A C 1
ATOM 2308 O O . ILE A 1 304 ? -13.397 2.545 -32.761 1.00 28.40 284 ILE A O 1
ATOM 2313 N N . PHE A 1 305 ? -12.186 4.303 -33.504 1.00 27.05 285 PHE A N 1
ATOM 2314 C CA . PHE A 1 305 ? -12.636 4.232 -34.892 1.00 26.91 285 PHE A CA 1
ATOM 2315 C C . PHE A 1 305 ? -11.488 3.723 -35.755 1.00 26.40 285 PHE A C 1
ATOM 2316 O O . PHE A 1 305 ? -10.395 4.295 -35.726 1.00 25.47 285 PHE A O 1
ATOM 2324 N N . ILE A 1 306 ? -11.729 2.668 -36.536 1.00 26.45 286 ILE A N 1
ATOM 2325 C CA . ILE A 1 306 ? -10.695 2.074 -37.382 1.00 26.46 286 ILE A CA 1
ATOM 2326 C C . ILE A 1 306 ? -11.196 2.006 -38.824 1.00 26.10 286 ILE A C 1
ATOM 2327 O O . ILE A 1 306 ? -12.327 1.573 -39.073 1.00 27.77 286 ILE A O 1
ATOM 2332 N N . LEU A 1 307 ? -10.365 2.463 -39.763 1.00 24.90 287 LEU A N 1
ATOM 2333 C CA . LEU A 1 307 ? -10.669 2.452 -41.189 1.00 26.92 287 LEU A CA 1
ATOM 2334 C C . LEU A 1 307 ? -9.676 1.556 -41.909 1.00 27.42 287 LEU A C 1
ATOM 2335 O O . LEU A 1 307 ? -8.472 1.612 -41.642 1.00 24.87 287 LEU A O 1
ATOM 2340 N N . ASN A 1 308 ? -10.188 0.742 -42.836 1.00 27.95 288 ASN A N 1
ATOM 2341 C CA . ASN A 1 308 ? -9.343 -0.076 -43.692 1.00 30.29 288 ASN A CA 1
ATOM 2342 C C . ASN A 1 308 ? -8.710 0.817 -44.758 1.00 28.94 288 ASN A C 1
ATOM 2343 O O . ASN A 1 308 ? -9.417 1.511 -45.491 1.00 29.90 288 ASN A O 1
ATOM 2348 N N . LYS A 1 309 ? -7.377 0.809 -44.832 1.00 27.95 289 LYS A N 1
ATOM 2349 C CA . LYS A 1 309 ? -6.672 1.634 -45.809 1.00 33.10 289 LYS A CA 1
ATOM 2350 C C . LYS A 1 309 ? -6.965 1.208 -47.243 1.00 32.04 289 LYS A C 1
ATOM 2351 O O . LYS A 1 309 ? -6.907 2.037 -48.158 1.00 36.08 289 LYS A O 1
ATOM 2357 N N . LYS A 1 310 ? -7.250 -0.071 -47.476 1.00 33.50 290 LYS A N 1
ATOM 2358 C CA . LYS A 1 310 ? -7.456 -0.502 -48.857 1.00 34.62 290 LYS A CA 1
ATOM 2359 C C . LYS A 1 310 ? -8.904 -0.285 -49.304 1.00 38.16 290 LYS A C 1
ATOM 2360 O O . LYS A 1 310 ? -9.150 0.238 -50.399 1.00 41.06 290 LYS A O 1
ATOM 2366 N N . THR A 1 311 ? -9.873 -0.685 -48.481 1.00 34.48 291 THR A N 1
ATOM 2367 C CA . THR A 1 311 ? -11.278 -0.598 -48.865 1.00 34.64 291 THR A CA 1
ATOM 2368 C C . THR A 1 311 ? -11.940 0.726 -48.502 1.00 36.31 291 THR A C 1
ATOM 2369 O O . THR A 1 311 ? -13.026 1.014 -49.015 1.00 36.48 291 THR A O 1
ATOM 2373 N N . GLY A 1 312 ? -11.339 1.522 -47.615 1.00 30.50 292 GLY A N 1
ATOM 2374 C CA . GLY A 1 312 ? -12.009 2.701 -47.117 1.00 33.47 292 GLY A CA 1
ATOM 2375 C C . GLY A 1 312 ? -13.188 2.422 -46.215 1.00 34.28 292 GLY A C 1
ATOM 2376 O O . GLY A 1 312 ? -13.958 3.339 -45.923 1.00 36.03 292 GLY A O 1
ATOM 2377 N N . GLU A 1 313 ? -13.374 1.176 -45.794 1.00 33.44 293 GLU A N 1
ATOM 2378 C CA . GLU A 1 313 ? -14.500 0.802 -44.954 1.00 34.20 293 GLU A CA 1
ATOM 2379 C C . GLU A 1 313 ? -14.120 0.805 -43.474 1.00 32.68 293 GLU A C 1
ATOM 2380 O O . GLU A 1 313 ? -13.010 0.410 -43.097 1.00 30.86 293 GLU A O 1
ATOM 2386 N N . GLN A 1 314 ? -15.057 1.233 -42.638 1.00 32.15 294 GLN A N 1
ATOM 2387 C CA . GLN A 1 314 ? -14.830 1.198 -41.199 1.00 32.31 294 GLN A CA 1
ATOM 2388 C C . GLN A 1 314 ? -14.938 -0.227 -40.665 1.00 32.59 294 GLN A C 1
ATOM 2389 O O . GLN A 1 314 ? -15.839 -0.982 -41.040 1.00 33.40 294 GLN A O 1
ATOM 2395 N N . LEU A 1 315 ? -14.015 -0.590 -39.780 1.00 31.57 295 LEU A N 1
ATOM 2396 C CA . LEU A 1 315 ? -14.073 -1.891 -39.125 1.00 32.41 295 LEU A CA 1
ATOM 2397 C C . LEU A 1 315 ? -15.359 -1.988 -38.301 1.00 34.96 295 LEU A C 1
ATOM 2398 O O . LEU A 1 315 ? -15.664 -1.069 -37.522 1.00 34.78 295 LEU A O 1
ATOM 2403 N N . PRO A 1 316 ? -16.168 -3.063 -38.474 1.00 33.74 296 PRO A N 1
ATOM 2404 C CA . PRO A 1 316 ? -17.497 -3.162 -37.855 1.00 33.04 296 PRO A CA 1
ATOM 2405 C C . PRO A 1 316 ? -17.502 -3.694 -36.421 1.00 35.09 296 PRO A C 1
ATOM 2406 O O . PRO A 1 316 ? -18.213 -4.644 -36.097 1.00 37.85 296 PRO A O 1
ATOM 2410 N N . LEU A 1 317 ? -16.700 -3.085 -35.557 1.00 34.31 297 LEU A N 1
ATOM 2411 C CA . LEU A 1 317 ? -16.695 -3.431 -34.143 1.00 31.42 297 LEU A CA 1
ATOM 2412 C C . LEU A 1 317 ? -16.912 -2.163 -33.340 1.00 32.00 297 LEU A C 1
ATOM 2413 O O . LEU A 1 317 ? -16.427 -1.096 -33.720 1.00 33.76 297 LEU A O 1
ATOM 2418 N N . THR A 1 318 ? -17.675 -2.272 -32.260 1.00 32.35 298 THR A N 1
ATOM 2419 C CA . THR A 1 318 ? -17.814 -1.169 -31.318 1.00 31.50 298 THR A CA 1
ATOM 2420 C C . THR A 1 318 ? -16.771 -1.364 -30.229 1.00 29.94 298 THR A C 1
ATOM 2421 O O . THR A 1 318 ? -16.742 -2.411 -29.570 1.00 29.25 298 THR A O 1
ATOM 2425 N N . LEU A 1 319 ? -15.911 -0.363 -30.058 1.00 28.59 299 LEU A N 1
ATOM 2426 C CA . LEU A 1 319 ? -14.718 -0.465 -29.233 1.00 27.34 299 LEU A CA 1
ATOM 2427 C C . LEU A 1 319 ? -14.749 0.687 -28.247 1.00 27.38 299 LEU A C 1
ATOM 2428 O O . LEU A 1 319 ? -14.690 1.847 -28.664 1.00 28.34 299 LEU A O 1
ATOM 2433 N N . LYS A 1 320 ? -14.841 0.369 -26.951 1.00 28.28 300 LYS A N 1
ATOM 2434 C CA . LYS A 1 320 ? -15.018 1.386 -25.920 1.00 27.76 300 LYS A CA 1
ATOM 2435 C C . LYS A 1 320 ? -13.931 1.295 -24.861 1.00 28.34 300 LYS A C 1
ATOM 2436 O O . LYS A 1 320 ? -13.478 0.203 -24.500 1.00 28.67 300 LYS A O 1
ATOM 2442 N N . MET A 1 321 ? -13.565 2.463 -24.317 1.00 26.54 301 MET A N 1
ATOM 2443 C CA . MET A 1 321 ? -12.568 2.566 -23.264 1.00 29.41 301 MET A CA 1
ATOM 2444 C C . MET A 1 321 ? -12.998 3.635 -22.263 1.00 30.17 301 MET A C 1
ATOM 2445 O O . MET A 1 321 ? -13.809 4.507 -22.570 1.00 27.85 301 MET A O 1
ATOM 2450 N N . ASN A 1 322 ? -12.440 3.555 -21.062 1.00 30.22 302 ASN A N 1
ATOM 2451 C CA . ASN A 1 322 ? -12.632 4.619 -20.085 1.00 29.68 302 ASN A CA 1
ATOM 2452 C C . ASN A 1 322 ? -12.045 5.923 -20.635 1.00 30.84 302 ASN A C 1
ATOM 2453 O O . ASN A 1 322 ? -11.126 5.899 -21.460 1.00 28.26 302 ASN A O 1
ATOM 2458 N N . PRO A 1 323 ? -12.573 7.076 -20.208 1.00 31.71 303 PRO A N 1
ATOM 2459 C CA . PRO A 1 323 ? -12.117 8.364 -20.763 1.00 29.11 303 PRO A CA 1
ATOM 2460 C C . PRO A 1 323 ? -10.628 8.628 -20.557 1.00 26.81 303 PRO A C 1
ATOM 2461 O O . PRO A 1 323 ? -10.057 8.311 -19.514 1.00 25.38 303 PRO A O 1
ATOM 2465 N N . PHE A 1 324 ? -10.016 9.272 -21.556 1.00 25.02 304 PHE A N 1
ATOM 2466 C CA . PHE A 1 324 ? -8.625 9.725 -21.514 1.00 26.11 304 PHE A CA 1
ATOM 2467 C C . PHE A 1 324 ? -8.403 10.535 -22.787 1.00 24.10 304 PHE A C 1
ATOM 2468 O O . PHE A 1 324 ? -9.209 10.478 -23.712 1.00 26.29 304 PHE A O 1
ATOM 2476 N N . PHE A 1 325 ? -7.274 11.235 -22.849 1.00 22.91 305 PHE A N 1
ATOM 2477 C CA . PHE A 1 325 ? -6.874 11.949 -24.052 1.00 22.72 305 PHE A CA 1
ATOM 2478 C C . PHE A 1 325 ? -5.423 11.631 -24.376 1.00 21.20 305 PHE A C 1
ATOM 2479 O O . PHE A 1 325 ? -4.632 11.361 -23.479 1.00 25.32 305 PHE A O 1
ATOM 2487 N N . THR A 1 326 ? -5.070 11.643 -25.662 1.00 23.35 306 THR A N 1
ATOM 2488 C CA . THR A 1 326 ? -3.664 11.552 -26.052 1.00 23.25 306 THR A CA 1
ATOM 2489 C C . THR A 1 326 ? -3.352 12.652 -27.053 1.00 25.03 306 THR A C 1
ATOM 2490 O O . THR A 1 326 ? -4.077 12.812 -28.034 1.00 22.47 306 THR A O 1
ATOM 2494 N N . PHE A 1 327 ? -2.280 13.417 -26.806 1.00 21.76 307 PHE A N 1
ATOM 2495 C CA . PHE A 1 327 ? -1.773 14.261 -27.879 1.00 23.24 307 PHE A CA 1
ATOM 2496 C C . PHE A 1 327 ? -1.171 13.409 -28.987 1.00 23.07 307 PHE A C 1
ATOM 2497 O O . PHE A 1 327 ? -1.540 13.559 -30.157 1.00 22.96 307 PHE A O 1
ATOM 2505 N N . HIS A 1 328 ? -0.342 12.470 -28.584 1.00 21.62 308 HIS A N 1
ATOM 2506 C CA . HIS A 1 328 ? 0.452 11.784 -29.597 1.00 23.23 308 HIS A CA 1
ATOM 2507 C C . HIS A 1 328 ? 0.382 10.273 -29.501 1.00 21.66 308 HIS A C 1
ATOM 2508 O O . HIS A 1 328 ? 0.783 9.687 -28.489 1.00 20.71 308 HIS A O 1
ATOM 2515 N N . HIS A 1 329 ? 0.025 9.675 -30.617 1.00 22.17 309 HIS A N 1
ATOM 2516 C CA . HIS A 1 329 ? 0.300 8.270 -30.836 1.00 22.98 309 HIS A CA 1
ATOM 2517 C C . HIS A 1 329 ? 1.800 8.040 -31.012 1.00 21.63 309 HIS A C 1
ATOM 2518 O O . HIS A 1 329 ? 2.526 8.893 -31.522 1.00 21.64 309 HIS A O 1
ATOM 2525 N N . ALA A 1 330 ? 2.265 6.863 -30.593 1.00 22.64 310 ALA A N 1
ATOM 2526 C CA . ALA A 1 330 ? 3.592 6.412 -31.003 1.00 22.14 310 ALA A CA 1
ATOM 2527 C C . ALA A 1 330 ? 3.422 5.579 -32.272 1.00 21.69 310 ALA A C 1
ATOM 2528 O O . ALA A 1 330 ? 2.775 6.025 -33.220 1.00 23.33 310 ALA A O 1
ATOM 2530 N N . ASN A 1 331 ? 3.990 4.381 -32.306 1.00 23.24 311 ASN A N 1
ATOM 2531 C CA . ASN A 1 331 ? 3.833 3.513 -33.469 1.00 22.57 311 ASN A CA 1
ATOM 2532 C C . ASN A 1 331 ? 2.561 2.672 -33.315 1.00 23.03 311 ASN A C 1
ATOM 2533 O O . ASN A 1 331 ? 1.986 2.555 -32.234 1.00 23.25 311 ASN A O 1
ATOM 2538 N N . THR A 1 332 ? 2.132 2.063 -34.420 1.00 21.70 312 THR A N 1
ATOM 2539 C CA . THR A 1 332 ? 0.910 1.265 -34.474 1.00 23.11 312 THR A CA 1
ATOM 2540 C C . THR A 1 332 ? 1.192 0.100 -35.402 1.00 21.72 312 THR A C 1
ATOM 2541 O O . THR A 1 332 ? 1.761 0.309 -36.475 1.00 23.11 312 THR A O 1
ATOM 2545 N N . PHE A 1 333 ? 0.785 -1.112 -35.024 1.00 21.95 313 PHE A N 1
ATOM 2546 C CA . PHE A 1 333 ? 1.097 -2.223 -35.924 1.00 23.06 313 PHE A CA 1
ATOM 2547 C C . PHE A 1 333 ? 0.110 -3.367 -35.711 1.00 23.58 313 PHE A C 1
ATOM 2548 O O . PHE A 1 333 ? -0.577 -3.439 -34.689 1.00 24.75 313 PHE A O 1
ATOM 2556 N N . GLU A 1 334 ? 0.063 -4.278 -36.695 1.00 24.55 314 GLU A N 1
ATOM 2557 C CA . GLU A 1 334 ? -0.798 -5.450 -36.637 1.00 27.56 314 GLU A CA 1
ATOM 2558 C C . GLU A 1 334 ? 0.008 -6.670 -36.197 1.00 27.16 314 GLU A C 1
ATOM 2559 O O . GLU A 1 334 ? 1.163 -6.850 -36.600 1.00 25.57 314 GLU A O 1
ATOM 2565 N N . LYS A 1 335 ? -0.591 -7.496 -35.345 1.00 25.27 315 LYS A N 1
ATOM 2566 C CA . LYS A 1 335 ? 0.079 -8.720 -34.922 1.00 26.73 315 LYS A CA 1
ATOM 2567 C C . LYS A 1 335 ? -0.984 -9.716 -34.492 1.00 27.69 315 LYS A C 1
ATOM 2568 O O . LYS A 1 335 ? -1.835 -9.389 -33.661 1.00 26.65 315 LYS A O 1
ATOM 2574 N N . ASP A 1 336 ? -0.947 -10.919 -35.075 1.00 28.33 316 ASP A N 1
ATOM 2575 C CA . ASP A 1 336 ? -1.833 -12.016 -34.664 1.00 29.66 316 ASP A CA 1
ATOM 2576 C C . ASP A 1 336 ? -3.305 -11.613 -34.675 1.00 30.67 316 ASP A C 1
ATOM 2577 O O . ASP A 1 336 ? -4.073 -11.969 -33.778 1.00 31.99 316 ASP A O 1
ATOM 2582 N N . GLY A 1 337 ? -3.700 -10.853 -35.688 1.00 27.21 317 GLY A N 1
ATOM 2583 C CA . GLY A 1 337 ? -5.080 -10.447 -35.823 1.00 30.08 317 GLY A CA 1
ATOM 2584 C C . GLY A 1 337 ? -5.497 -9.341 -34.883 1.00 30.46 317 GLY A C 1
ATOM 2585 O O . GLY A 1 337 ? -6.696 -9.068 -34.765 1.00 31.58 317 GLY A O 1
ATOM 2586 N N . CYS A 1 338 ? -4.544 -8.704 -34.216 1.00 26.05 318 CYS A N 1
ATOM 2587 C CA . CYS A 1 338 ? -4.816 -7.578 -33.336 1.00 26.22 318 CYS A CA 1
ATOM 2588 C C . CYS A 1 338 ? -4.169 -6.314 -33.882 1.00 28.62 318 CYS A C 1
ATOM 2589 O O . CYS A 1 338 ? -3.175 -6.369 -34.614 1.00 30.42 318 CYS A O 1
ATOM 2592 N N . LEU A 1 339 ? -4.732 -5.170 -33.493 1.00 23.56 319 LEU A N 1
ATOM 2593 C CA . LEU A 1 339 ? -4.156 -3.867 -33.806 1.00 24.41 319 LEU A CA 1
ATOM 2594 C C . LEU A 1 339 ? -3.584 -3.313 -32.517 1.00 25.15 319 LEU A C 1
ATOM 2595 O O . LEU A 1 339 ? -4.325 -3.103 -31.560 1.00 23.99 319 LEU A O 1
ATOM 2600 N N . VAL A 1 340 ? -2.273 -3.107 -32.488 1.00 23.84 320 VAL A N 1
ATOM 2601 C CA . VAL A 1 340 ? -1.565 -2.656 -31.295 1.00 23.66 320 VAL A CA 1
ATOM 2602 C C . VAL A 1 340 ? -1.340 -1.159 -31.427 1.00 24.84 320 VAL A C 1
ATOM 2603 O O . VAL A 1 340 ? -0.772 -0.700 -32.425 1.00 23.80 320 VAL A O 1
ATOM 2607 N N . MET A 1 341 ? -1.776 -0.396 -30.426 1.00 24.34 321 MET A N 1
ATOM 2608 C CA . MET A 1 341 ? -1.701 1.057 -30.462 1.00 23.62 321 MET A CA 1
ATOM 2609 C C . MET A 1 341 ? -0.945 1.554 -29.240 1.00 21.27 321 MET A C 1
ATOM 2610 O O . MET A 1 341 ? -1.369 1.307 -28.105 1.00 22.76 321 MET A O 1
ATOM 2615 N N . ASP A 1 342 ? 0.185 2.229 -29.469 1.00 20.19 322 ASP A N 1
ATOM 2616 C CA . ASP A 1 342 ? 0.920 2.906 -28.409 1.00 23.37 322 ASP A CA 1
ATOM 2617 C C . ASP A 1 342 ? 0.703 4.410 -28.524 1.00 22.12 322 ASP A C 1
ATOM 2618 O O . ASP A 1 342 ? 0.599 4.952 -29.627 1.00 21.50 322 ASP A O 1
ATOM 2623 N N . TYR A 1 343 ? 0.615 5.079 -27.379 1.00 20.87 323 TYR A N 1
ATOM 2624 C CA . TYR A 1 343 ? 0.267 6.496 -27.354 1.00 22.33 323 TYR A CA 1
ATOM 2625 C C . TYR A 1 343 ? 0.544 6.981 -25.945 1.00 22.50 323 TYR A C 1
ATOM 2626 O O . TYR A 1 343 ? 0.645 6.183 -25.004 1.00 21.77 323 TYR A O 1
ATOM 2635 N N . CYS A 1 344 ? 0.657 8.291 -25.807 1.00 20.63 324 CYS A N 1
ATOM 2636 C CA . CYS A 1 344 ? 0.916 8.910 -24.511 1.00 21.76 324 CYS A CA 1
ATOM 2637 C C . CYS A 1 344 ? -0.415 9.353 -23.914 1.00 24.12 324 CYS A C 1
ATOM 2638 O O . CYS A 1 344 ? -1.048 10.287 -24.412 1.00 23.85 324 CYS A O 1
ATOM 2641 N N . ARG A 1 345 ? -0.821 8.686 -22.836 1.00 21.56 325 ARG A N 1
ATOM 2642 C CA . ARG A 1 345 ? -2.166 8.815 -22.283 1.00 22.57 325 ARG A CA 1
ATOM 2643 C C . ARG A 1 345 ? -2.203 9.873 -21.186 1.00 22.25 325 ARG A C 1
ATOM 2644 O O . ARG A 1 345 ? -1.394 9.821 -20.262 1.00 24.19 325 ARG A O 1
ATOM 2652 N N . ILE A 1 346 ? -3.178 10.779 -21.267 1.00 22.48 326 ILE A N 1
ATOM 2653 C CA . ILE A 1 346 ? -3.447 11.780 -20.231 1.00 22.43 326 ILE A CA 1
ATOM 2654 C C . ILE A 1 346 ? -4.802 11.460 -19.611 1.00 22.59 326 ILE A C 1
ATOM 2655 O O . ILE A 1 346 ? -5.776 11.230 -20.333 1.00 23.58 326 ILE A O 1
ATOM 2660 N N . GLU A 1 347 ? -4.861 11.414 -18.274 1.00 25.51 327 GLU A N 1
ATOM 2661 C CA . GLU A 1 347 ? -6.103 11.019 -17.611 1.00 25.92 327 GLU A CA 1
ATOM 2662 C C . GLU A 1 347 ? -7.214 12.027 -17.863 1.00 26.74 327 GLU A C 1
ATOM 2663 O O . GLU A 1 347 ? -8.345 11.651 -18.191 1.00 26.96 327 GLU A O 1
ATOM 2669 N N . ASN A 1 348 ? -6.920 13.316 -17.679 1.00 25.63 328 ASN A N 1
ATOM 2670 C CA . ASN A 1 348 ? -7.931 14.354 -17.841 1.00 27.30 328 ASN A CA 1
ATOM 2671 C C . ASN A 1 348 ? -7.222 15.573 -18.419 1.00 25.92 328 ASN A C 1
ATOM 2672 O O . ASN A 1 348 ? -6.553 16.309 -17.692 1.00 26.28 328 ASN A O 1
ATOM 2677 N N . ALA A 1 349 ? -7.381 15.774 -19.720 1.00 25.54 329 ALA A N 1
ATOM 2678 C CA . ALA A 1 349 ? -6.749 16.906 -20.379 1.00 24.48 329 ALA A CA 1
ATOM 2679 C C . ALA A 1 349 ? -7.542 18.194 -20.227 1.00 25.63 329 ALA A C 1
ATOM 2680 O O . ALA A 1 349 ? -7.018 19.256 -20.581 1.00 24.99 329 ALA A O 1
ATOM 2682 N N . GLY A 1 350 ? -8.770 18.118 -19.706 1.00 24.65 330 GLY A N 1
ATOM 2683 C CA . GLY A 1 350 ? -9.634 19.283 -19.639 1.00 27.44 330 GLY A CA 1
ATOM 2684 C C . GLY A 1 350 ? -9.836 19.875 -21.016 1.00 28.10 330 GLY A C 1
ATOM 2685 O O . GLY A 1 350 ? -10.150 19.167 -21.981 1.00 28.67 330 GLY A O 1
ATOM 2686 N N . LYS A 1 351 ? -9.656 21.189 -21.118 1.00 26.74 331 LYS A N 1
ATOM 2687 C CA . LYS A 1 351 ? -9.644 21.880 -22.400 1.00 27.64 331 LYS A CA 1
ATOM 2688 C C . LYS A 1 351 ? -8.290 22.528 -22.655 1.00 24.78 331 LYS A C 1
ATOM 2689 O O . LYS A 1 351 ? -8.205 23.557 -23.317 1.00 26.78 331 LYS A O 1
ATOM 2695 N N . PHE A 1 352 ? -7.230 21.927 -22.117 1.00 25.03 332 PHE A N 1
ATOM 2696 C CA . PHE A 1 352 ? -5.845 22.347 -22.306 1.00 24.73 332 PHE A CA 1
ATOM 2697 C C . PHE A 1 352 ? -5.514 23.658 -21.592 1.00 24.76 332 PHE A C 1
ATOM 2698 O O . PHE A 1 352 ? -4.516 24.299 -21.925 1.00 26.04 332 PHE A O 1
ATOM 2706 N N . ASP A 1 353 ? -6.302 24.075 -20.595 1.00 25.46 333 ASP A N 1
ATOM 2707 C CA . ASP A 1 353 ? -5.932 25.279 -19.838 1.00 27.28 333 ASP A CA 1
ATOM 2708 C C . ASP A 1 353 ? -4.597 25.128 -19.116 1.00 28.04 333 ASP A C 1
ATOM 2709 O O . ASP A 1 353 ? -3.987 26.135 -18.737 1.00 27.44 333 ASP A O 1
ATOM 2714 N N . THR A 1 354 ? -4.145 23.894 -18.886 1.00 25.73 334 THR A N 1
ATOM 2715 C CA . THR A 1 354 ? -2.854 23.670 -18.245 1.00 28.25 334 THR A CA 1
ATOM 2716 C C . THR A 1 354 ? -1.718 24.309 -19.024 1.00 28.01 334 THR A C 1
ATOM 2717 O O . THR A 1 354 ? -0.695 24.685 -18.438 1.00 27.49 334 THR A O 1
ATOM 2721 N N . LEU A 1 355 ? -1.876 24.442 -20.341 1.00 24.78 335 LEU A N 1
ATOM 2722 C CA . LEU A 1 355 ? -0.850 24.966 -21.226 1.00 24.25 335 LEU A CA 1
ATOM 2723 C C . LEU A 1 355 ? -1.126 26.417 -21.640 1.00 27.41 335 LEU A C 1
ATOM 2724 O O . LEU A 1 355 ? -0.545 26.894 -22.618 1.00 27.81 335 LEU A O 1
ATOM 2729 N N . LEU A 1 356 ? -2.013 27.118 -20.929 1.00 28.09 336 LEU A N 1
ATOM 2730 C CA . LEU A 1 356 ? -2.055 28.570 -21.056 1.00 26.73 336 LEU A CA 1
ATOM 2731 C C . LEU A 1 356 ? -0.719 29.148 -20.614 1.00 28.83 336 LEU A C 1
ATOM 2732 O O . LEU A 1 356 ? -0.078 28.644 -19.687 1.00 26.38 336 LEU A O 1
ATOM 2737 N N . ILE A 1 357 ? -0.289 30.205 -21.298 1.00 25.48 337 ILE A N 1
ATOM 2738 C CA . ILE A 1 357 ? 1.031 30.761 -21.029 1.00 27.11 337 ILE A CA 1
ATOM 2739 C C . ILE A 1 357 ? 1.134 31.225 -19.579 1.00 27.26 337 ILE A C 1
ATOM 2740 O O . ILE A 1 357 ? 2.190 31.095 -18.954 1.00 27.50 337 ILE A O 1
ATOM 2745 N N . SER A 1 358 ? 0.038 31.713 -19.009 1.00 28.82 338 SER A N 1
ATOM 2746 C CA . SER A 1 358 ? 0.084 32.168 -17.623 1.00 30.79 338 SER A CA 1
ATOM 2747 C C . SER A 1 358 ? 0.381 31.012 -16.676 1.00 33.43 338 SER A C 1
ATOM 2748 O O . SER A 1 358 ? 1.070 31.203 -15.663 1.00 33.42 338 SER A O 1
ATOM 2751 N N . ASN A 1 359 ? -0.113 29.804 -16.997 1.00 30.28 339 ASN A N 1
ATOM 2752 C CA . ASN A 1 359 ? 0.128 28.647 -16.141 1.00 27.95 339 ASN A CA 1
ATOM 2753 C C . ASN A 1 359 ? 1.479 28.003 -16.415 1.00 30.41 339 ASN A C 1
ATOM 2754 O O . ASN A 1 359 ? 1.990 27.271 -15.555 1.00 34.37 339 ASN A O 1
ATOM 2759 N N . MET A 1 360 ? 2.068 28.254 -17.589 1.00 29.09 340 MET A N 1
ATOM 2760 C CA . MET A 1 360 ? 3.412 27.759 -17.859 1.00 28.87 340 MET A CA 1
ATOM 2761 C C . MET A 1 360 ? 4.480 28.683 -17.285 1.00 28.31 340 MET A C 1
ATOM 2762 O O . MET A 1 360 ? 5.534 28.210 -16.841 1.00 28.63 340 MET A O 1
ATOM 2767 N N . LYS A 1 361 ? 4.231 29.997 -17.293 1.00 28.56 341 LYS A N 1
ATOM 2768 C CA . LYS A 1 361 ? 5.205 30.943 -16.750 1.00 30.73 341 LYS A CA 1
ATOM 2769 C C . LYS A 1 361 ? 5.556 30.614 -15.302 1.00 33.31 341 LYS A C 1
ATOM 2770 O O . LYS A 1 361 ? 6.713 30.743 -14.895 1.00 32.28 341 LYS A O 1
ATOM 2776 N N . THR A 1 362 ? 4.580 30.162 -14.522 1.00 31.17 342 THR A N 1
ATOM 2777 C CA . THR A 1 362 ? 4.827 29.825 -13.127 1.00 32.42 342 THR A CA 1
ATOM 2778 C C . THR A 1 362 ? 5.519 28.483 -12.955 1.00 33.36 342 THR A C 1
ATOM 2779 O O . THR A 1 362 ? 5.941 28.162 -11.835 1.00 33.85 342 THR A O 1
ATOM 2783 N N . GLY A 1 363 ? 5.626 27.689 -14.019 1.00 30.34 343 GLY A N 1
ATOM 2784 C CA . GLY A 1 363 ? 6.118 26.332 -13.907 1.00 31.06 343 GLY A CA 1
ATOM 2785 C C . GLY A 1 363 ? 5.125 25.340 -13.346 1.00 30.29 343 GLY A C 1
ATOM 2786 O O . GLY A 1 363 ? 5.440 24.141 -13.288 1.00 30.20 343 GLY A O 1
ATOM 2787 N N . GLU A 1 364 ? 3.931 25.792 -12.953 1.00 30.28 344 GLU A N 1
ATOM 2788 C CA . GLU A 1 364 ? 2.978 24.930 -12.269 1.00 33.45 344 GLU A CA 1
ATOM 2789 C C . GLU A 1 364 ? 2.345 23.905 -13.193 1.00 31.83 344 GLU A C 1
ATOM 2790 O O . GLU A 1 364 ? 1.843 22.888 -12.703 1.00 31.20 344 GLU A O 1
ATOM 2796 N N . PHE A 1 365 ? 2.398 24.128 -14.510 1.00 28.34 345 PHE A N 1
ATOM 2797 C CA . PHE A 1 365 ? 1.896 23.121 -15.438 1.00 27.29 345 PHE A CA 1
ATOM 2798 C C . PHE A 1 365 ? 2.566 21.773 -15.217 1.00 27.79 345 PHE A C 1
ATOM 2799 O O . PHE A 1 365 ? 1.949 20.726 -15.449 1.00 27.69 345 PHE A O 1
ATOM 2807 N N . GLN A 1 366 ? 3.812 21.771 -14.744 1.00 25.04 346 GLN A N 1
ATOM 2808 C CA . GLN A 1 366 ? 4.550 20.522 -14.615 1.00 28.69 346 GLN A CA 1
ATOM 2809 C C . GLN A 1 366 ? 4.027 19.604 -13.513 1.00 28.58 346 GLN A C 1
ATOM 2810 O O . GLN A 1 366 ? 4.453 18.446 -13.455 1.00 25.61 346 GLN A O 1
ATOM 2816 N N . TYR A 1 367 ? 3.128 20.083 -12.645 1.00 28.76 347 TYR A N 1
ATOM 2817 C CA . TYR A 1 367 ? 2.686 19.335 -11.471 1.00 27.95 347 TYR A CA 1
ATOM 2818 C C . TYR A 1 367 ? 1.180 19.106 -11.471 1.00 29.41 347 TYR A C 1
ATOM 2819 O O . TYR A 1 367 ? 0.607 18.760 -10.437 1.00 29.18 347 TYR A O 1
ATOM 2828 N N . ASP A 1 368 ? 0.532 19.273 -12.620 1.00 29.73 348 ASP A N 1
ATOM 2829 C CA . ASP A 1 368 ? -0.892 18.994 -12.782 1.00 30.53 348 ASP A CA 1
ATOM 2830 C C . ASP A 1 368 ? -1.026 17.491 -13.016 1.00 30.71 348 ASP A C 1
ATOM 2831 O O . ASP A 1 368 ? -0.937 17.006 -14.150 1.00 27.47 348 ASP A O 1
ATOM 2836 N N . ALA A 1 369 ? -1.248 16.742 -11.925 1.00 28.53 349 ALA A N 1
ATOM 2837 C CA . ALA A 1 369 ? -1.112 15.285 -11.977 1.00 31.29 349 ALA A CA 1
ATOM 2838 C C . ALA A 1 369 ? -2.052 14.657 -12.996 1.00 28.26 349 ALA A C 1
ATOM 2839 O O . ALA A 1 369 ? -1.650 13.769 -13.764 1.00 27.66 349 ALA A O 1
ATOM 2841 N N . LYS A 1 370 ? -3.310 15.096 -13.031 1.00 29.23 350 LYS A N 1
ATOM 2842 C CA . LYS A 1 370 ? -4.241 14.478 -13.965 1.00 30.33 350 LYS A CA 1
ATOM 2843 C C . LYS A 1 370 ? -3.919 14.807 -15.420 1.00 28.85 350 LYS A C 1
ATOM 2844 O O . LYS A 1 370 ? -4.391 14.099 -16.316 1.00 28.39 350 LYS A O 1
ATOM 2850 N N . PHE A 1 371 ? -3.114 15.837 -15.676 1.00 27.24 351 PHE A N 1
ATOM 2851 C CA . PHE A 1 371 ? -2.755 16.227 -17.037 1.00 26.74 351 PHE A CA 1
ATOM 2852 C C . PHE A 1 371 ? -1.499 15.541 -17.562 1.00 25.82 351 PHE A C 1
ATOM 2853 O O . PHE A 1 371 ? -1.235 15.619 -18.771 1.00 24.67 351 PHE A O 1
ATOM 2861 N N . LEU A 1 372 ? -0.720 14.871 -16.706 1.00 23.66 352 LEU A N 1
ATOM 2862 C CA . LEU A 1 372 ? 0.576 14.375 -17.174 1.00 22.13 352 LEU A CA 1
ATOM 2863 C C . LEU A 1 372 ? 0.393 13.137 -18.062 1.00 23.91 352 LEU A C 1
ATOM 2864 O O . LEU A 1 372 ? -0.475 12.301 -17.795 1.00 24.31 352 LEU A O 1
ATOM 2869 N N . PRO A 1 373 ? 1.195 13.015 -19.114 1.00 22.90 353 PRO A N 1
ATOM 2870 C CA . PRO A 1 373 ? 1.068 11.888 -20.045 1.00 20.83 353 PRO A CA 1
ATOM 2871 C C . PRO A 1 373 ? 1.943 10.702 -19.673 1.00 20.92 353 PRO A C 1
ATOM 2872 O O . PRO A 1 373 ? 3.068 10.841 -19.196 1.00 24.05 353 PRO A O 1
ATOM 2876 N N . TYR A 1 374 ? 1.433 9.507 -19.971 1.00 23.61 354 TYR A N 1
ATOM 2877 C CA . TYR A 1 374 ? 2.205 8.295 -19.732 1.00 21.90 354 TYR A CA 1
ATOM 2878 C C . TYR A 1 374 ? 2.076 7.366 -20.929 1.00 19.02 354 TYR A C 1
ATOM 2879 O O . TYR A 1 374 ? 0.962 7.123 -21.403 1.00 21.13 354 TYR A O 1
ATOM 2888 N N . LEU A 1 375 ? 3.215 6.855 -21.405 1.00 20.32 355 LEU A N 1
ATOM 2889 C CA . LEU A 1 375 ? 3.203 5.922 -22.534 1.00 19.78 355 LEU A CA 1
ATOM 2890 C C . LEU A 1 375 ? 2.377 4.692 -22.182 1.00 23.73 355 LEU A C 1
ATOM 2891 O O . LEU A 1 375 ? 2.551 4.080 -21.110 1.00 22.62 355 LEU A O 1
ATOM 2896 N N . THR A 1 376 ? 1.511 4.309 -23.114 1.00 21.12 356 THR A N 1
ATOM 2897 C CA . THR A 1 376 ? 0.418 3.393 -22.825 1.00 22.14 356 THR A CA 1
ATOM 2898 C C . THR A 1 376 ? 0.161 2.563 -24.067 1.00 24.11 356 THR A C 1
ATOM 2899 O O . THR A 1 376 ? 0.299 3.060 -25.185 1.00 21.63 356 THR A O 1
ATOM 2903 N N . ARG A 1 377 ? -0.227 1.306 -23.864 1.00 22.69 357 ARG A N 1
ATOM 2904 C CA . ARG A 1 377 ? -0.544 0.398 -24.962 1.00 23.39 357 ARG A CA 1
ATOM 2905 C C . ARG A 1 377 ? -1.962 -0.143 -24.816 1.00 24.20 357 ARG A C 1
ATOM 2906 O O . ARG A 1 377 ? -2.385 -0.538 -23.717 1.00 24.85 357 ARG A O 1
ATOM 2914 N N . VAL A 1 378 ? -2.683 -0.188 -25.931 1.00 22.47 358 VAL A N 1
ATOM 2915 C CA . VAL A 1 378 ? -3.956 -0.890 -26.005 1.00 23.58 358 VAL A CA 1
ATOM 2916 C C . VAL A 1 378 ? -3.921 -1.835 -27.203 1.00 23.08 358 VAL A C 1
ATOM 2917 O O . VAL A 1 378 ? -3.240 -1.585 -28.204 1.00 23.97 358 VAL A O 1
ATOM 2921 N N . ILE A 1 379 ? -4.637 -2.949 -27.086 1.00 25.17 359 ILE A N 1
ATOM 2922 C CA . ILE A 1 379 ? -4.569 -4.006 -28.094 1.00 23.36 359 ILE A CA 1
ATOM 2923 C C . ILE A 1 379 ? -5.985 -4.346 -28.526 1.00 23.54 359 ILE A C 1
ATOM 2924 O O . ILE A 1 379 ? -6.779 -4.853 -27.726 1.00 24.42 359 ILE A O 1
ATOM 2929 N N . VAL A 1 380 ? -6.277 -4.133 -29.801 1.00 24.51 360 VAL A N 1
ATOM 2930 C CA . VAL A 1 380 ? -7.629 -4.235 -30.337 1.00 25.18 360 VAL A CA 1
ATOM 2931 C C . VAL A 1 380 ? -7.742 -5.565 -31.075 1.00 28.06 360 VAL A C 1
ATOM 2932 O O . VAL A 1 380 ? -7.022 -5.772 -32.063 1.00 28.01 360 VAL A O 1
ATOM 2936 N N . PRO A 1 381 ? -8.621 -6.471 -30.657 1.00 29.33 361 PRO A N 1
ATOM 2937 C CA . PRO A 1 381 ? -8.924 -7.636 -31.503 1.00 28.06 361 PRO A CA 1
ATOM 2938 C C . PRO A 1 381 ? -9.675 -7.167 -32.740 1.00 30.82 361 PRO A C 1
ATOM 2939 O O . PRO A 1 381 ? -10.654 -6.426 -32.636 1.00 32.08 361 PRO A O 1
ATOM 2943 N N . MET A 1 382 ? -9.198 -7.570 -33.916 1.00 28.70 362 MET A N 1
ATOM 2944 C CA . MET A 1 382 ? -9.834 -7.144 -35.157 1.00 31.30 362 MET A CA 1
ATOM 2945 C C . MET A 1 382 ? -10.953 -8.078 -35.598 1.00 33.71 362 MET A C 1
ATOM 2946 O O . MET A 1 382 ? -11.636 -7.778 -36.582 1.00 35.48 362 MET A O 1
ATOM 2951 N N . SER A 1 383 ? -11.157 -9.182 -34.886 1.00 34.02 363 SER A N 1
ATOM 2952 C CA . SER A 1 383 ? -12.302 -10.050 -35.102 1.00 34.98 363 SER A CA 1
ATOM 2953 C C . SER A 1 383 ? -12.658 -10.704 -33.781 1.00 34.31 363 SER A C 1
ATOM 2954 O O . SER A 1 383 ? -11.829 -10.808 -32.876 1.00 36.80 363 SER A O 1
ATOM 2957 N N . VAL A 1 384 ? -13.899 -11.163 -33.688 1.00 37.45 364 VAL A N 1
ATOM 2958 C CA . VAL A 1 384 ? -14.383 -11.904 -32.531 1.00 36.59 364 VAL A CA 1
ATOM 2959 C C . VAL A 1 384 ? -14.670 -13.327 -32.989 1.00 40.74 364 VAL A C 1
ATOM 2960 O O . VAL A 1 384 ? -15.454 -13.536 -33.922 1.00 39.93 364 VAL A O 1
ATOM 2964 N N . SER A 1 385 ? -14.046 -14.298 -32.328 1.00 42.77 365 SER A N 1
ATOM 2965 C CA . SER A 1 385 ? -14.222 -15.695 -32.703 1.00 47.61 365 SER A CA 1
ATOM 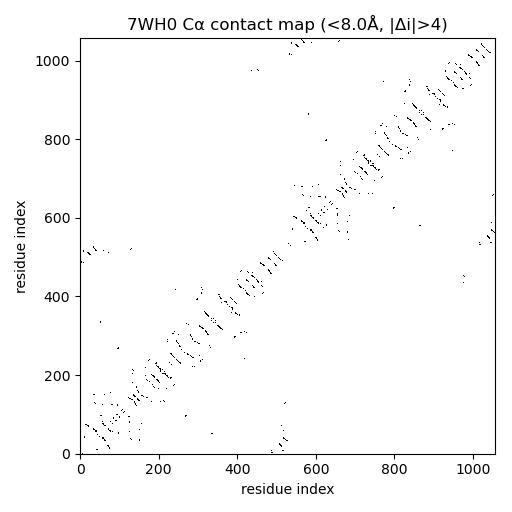2966 C C . SER A 1 385 ? -15.623 -16.177 -32.344 1.00 49.59 365 SER A C 1
ATOM 2967 O O . SER A 1 385 ? -16.261 -15.674 -31.414 1.00 48.60 365 SER A O 1
ATOM 2970 N N . SER A 1 386 ? -16.100 -17.174 -33.098 1.00 50.93 366 SER A N 1
ATOM 2971 C CA . SER A 1 386 ? -17.458 -17.673 -32.896 1.00 50.22 366 SER A CA 1
ATOM 2972 C C . SER A 1 386 ? -17.629 -18.337 -31.538 1.00 50.83 366 SER A C 1
ATOM 2973 O O . SER A 1 386 ? -18.737 -18.336 -30.988 1.00 52.61 366 SER A O 1
ATOM 2976 N N . SER A 1 387 ? -16.561 -18.924 -30.994 1.00 50.38 367 SER A N 1
ATOM 2977 C CA . SER A 1 387 ? -16.623 -19.579 -29.694 1.00 49.20 367 SER A CA 1
ATOM 2978 C C . SER A 1 387 ? -16.526 -18.607 -28.518 1.00 48.63 367 SER A C 1
ATOM 2979 O O . SER A 1 387 ? -16.665 -19.038 -27.369 1.00 45.50 367 SER A O 1
ATOM 2982 N N . ALA A 1 388 ? -16.285 -17.321 -28.761 1.00 47.37 368 ALA A N 1
ATOM 2983 C CA . ALA A 1 388 ? -16.134 -16.370 -27.664 1.00 45.33 368 ALA A CA 1
ATOM 2984 C C . ALA A 1 388 ? -17.489 -16.025 -27.064 1.00 41.88 368 ALA A C 1
ATOM 2985 O O . ALA A 1 388 ? -18.484 -15.878 -27.781 1.00 44.08 368 ALA A O 1
ATOM 2987 N N . LYS A 1 389 ? -17.519 -15.893 -25.736 1.00 44.11 369 LYS A N 1
ATOM 2988 C CA . LYS A 1 389 ? -18.709 -15.596 -24.949 1.00 43.00 369 LYS A CA 1
ATOM 2989 C C . LYS A 1 389 ? -18.535 -14.266 -24.222 1.00 39.14 369 LYS A C 1
ATOM 2990 O O . LYS A 1 389 ? -17.407 -13.894 -23.884 1.00 39.13 369 LYS A O 1
ATOM 2996 N N . PRO A 1 390 ? -19.617 -13.535 -23.958 1.00 38.67 370 PRO A N 1
ATOM 2997 C CA . PRO A 1 390 ? -19.488 -12.294 -23.176 1.00 38.11 370 PRO A CA 1
ATOM 2998 C C . PRO A 1 390 ? -18.770 -12.537 -21.856 1.00 38.09 370 PRO A C 1
ATOM 2999 O O . PRO A 1 390 ? -18.977 -13.555 -21.191 1.00 37.43 370 PRO A O 1
ATOM 3003 N N . GLY A 1 391 ? -17.903 -11.590 -21.485 1.00 38.28 371 GLY A N 1
ATOM 3004 C CA . GLY A 1 391 ? -17.025 -11.732 -20.348 1.00 35.68 371 GLY A CA 1
ATOM 3005 C C . GLY A 1 391 ? -15.660 -12.295 -20.672 1.00 36.14 371 GLY A C 1
ATOM 3006 O O . GLY A 1 391 ? -14.732 -12.148 -19.864 1.00 36.16 371 GLY A O 1
ATOM 3007 N N . ASP A 1 392 ? -15.506 -12.932 -21.829 1.00 37.68 372 ASP A N 1
ATOM 3008 C CA . ASP A 1 392 ? -14.206 -13.444 -22.234 1.00 38.44 372 ASP A CA 1
ATOM 3009 C C . ASP A 1 392 ? -13.252 -12.298 -22.540 1.00 33.24 372 ASP A C 1
ATOM 3010 O O . ASP A 1 392 ? -13.603 -11.356 -23.256 1.00 35.02 372 ASP A O 1
ATOM 3015 N N . ASN A 1 393 ? -12.022 -12.411 -22.045 1.00 31.34 373 ASN A N 1
ATOM 3016 C CA . ASN A 1 393 ? -10.934 -11.562 -22.518 1.00 33.07 373 ASN A CA 1
ATOM 3017 C C . ASN A 1 393 ? -10.457 -12.119 -23.857 1.00 34.63 373 ASN A C 1
ATOM 3018 O O . ASN A 1 393 ? -9.786 -13.158 -23.904 1.00 35.08 373 ASN A O 1
ATOM 3023 N N . LEU A 1 394 ? -10.796 -11.431 -24.950 1.00 32.49 374 LEU A N 1
ATOM 3024 C CA . LEU A 1 394 ? -10.415 -11.901 -26.280 1.00 35.08 374 LEU A CA 1
ATOM 3025 C C . LEU A 1 394 ? -8.904 -11.979 -26.472 1.00 36.65 374 LEU A C 1
ATOM 3026 O O . LEU A 1 394 ? -8.455 -12.548 -27.477 1.00 37.42 374 LEU A O 1
ATOM 3031 N N . LEU A 1 395 ? -8.117 -11.429 -25.548 1.00 31.39 375 LEU A N 1
ATOM 3032 C CA . LEU A 1 395 ? -6.662 -11.482 -25.612 1.00 34.15 375 LEU A CA 1
ATOM 3033 C C . LEU A 1 395 ? -6.075 -12.623 -24.795 1.00 36.00 375 LEU A C 1
ATOM 3034 O O . LEU A 1 395 ? -4.848 -12.783 -24.771 1.00 36.60 375 LEU A O 1
ATOM 3039 N N . LYS A 1 396 ? -6.914 -13.428 -24.137 1.00 38.20 376 LYS A N 1
ATOM 3040 C CA . LYS A 1 396 ? -6.391 -14.432 -23.213 1.00 40.68 376 LYS A CA 1
ATOM 3041 C C . LYS A 1 396 ? -5.477 -15.414 -23.928 1.00 42.87 376 LYS A C 1
ATOM 3042 O O . LYS A 1 396 ? -4.507 -15.901 -23.336 1.00 44.72 376 LYS A O 1
ATOM 3048 N N . SER A 1 397 ? -5.740 -15.683 -25.206 1.00 40.70 377 SER A N 1
ATOM 3049 C CA . SER A 1 397 ? -4.914 -16.597 -25.980 1.00 44.38 377 SER A CA 1
ATOM 3050 C C . SER A 1 397 ? -3.762 -15.887 -26.669 1.00 44.90 377 SER A C 1
ATOM 3051 O O . SER A 1 397 ? -3.012 -16.524 -27.415 1.00 43.10 377 SER A O 1
ATOM 3054 N N . VAL A 1 398 ? -3.589 -14.596 -26.409 1.00 39.77 378 VAL A N 1
ATOM 3055 C CA . VAL A 1 398 ? -2.485 -13.815 -26.953 1.00 41.36 378 VAL A CA 1
ATOM 3056 C C . VAL A 1 398 ? -1.448 -13.615 -25.853 1.00 39.88 378 VAL A C 1
ATOM 3057 O O . VAL A 1 398 ? -1.589 -12.702 -25.028 1.00 38.75 378 VAL A O 1
ATOM 3061 N N . PRO A 1 399 ? -0.388 -14.424 -25.808 1.00 40.92 379 PRO A N 1
ATOM 3062 C CA . PRO A 1 399 ? 0.538 -14.349 -24.662 1.00 40.40 379 PRO A CA 1
ATOM 3063 C C . PRO A 1 399 ? 1.205 -12.989 -24.505 1.00 37.25 379 PRO A C 1
ATOM 3064 O O . PRO A 1 399 ? 1.288 -12.460 -23.391 1.00 38.84 379 PRO A O 1
ATOM 3068 N N . TRP A 1 400 ? 1.678 -12.397 -25.603 1.00 37.49 380 TRP A N 1
ATOM 3069 C CA . TRP A 1 400 ? 2.402 -11.133 -25.528 1.00 36.23 380 TRP A CA 1
ATOM 3070 C C . TRP A 1 400 ? 1.514 -9.955 -25.135 1.00 32.97 380 TRP A C 1
ATOM 3071 O O . TRP A 1 400 ? 2.018 -8.834 -24.997 1.00 35.06 380 TRP A O 1
ATOM 3082 N N . ALA A 1 401 ? 0.213 -10.178 -24.969 1.00 35.52 381 ALA A N 1
ATOM 3083 C CA . ALA A 1 401 ? -0.741 -9.129 -24.659 1.00 34.14 381 ALA A CA 1
ATOM 3084 C C . ALA A 1 401 ? -1.022 -9.003 -23.168 1.00 36.02 381 ALA A C 1
ATOM 3085 O O . ALA A 1 401 ? -1.993 -8.340 -22.797 1.00 36.69 381 ALA A O 1
ATOM 3087 N N . SER A 1 402 ? -0.217 -9.647 -22.318 1.00 35.27 382 SER A N 1
ATOM 3088 C CA A SER A 1 402 ? -0.415 -9.557 -20.877 0.41 35.54 382 SER A CA 1
ATOM 3089 C CA B SER A 1 402 ? -0.412 -9.556 -20.878 0.59 35.53 382 SER A CA 1
ATOM 3090 C C . SER A 1 402 ? -0.415 -8.104 -20.415 1.00 35.96 382 SER A C 1
ATOM 3091 O O . SER A 1 402 ? 0.414 -7.298 -20.839 1.00 33.79 382 SER A O 1
ATOM 3096 N N . GLY A 1 403 ? -1.349 -7.774 -19.528 1.00 37.60 383 GLY A N 1
ATOM 3097 C CA . GLY A 1 403 ? -1.497 -6.421 -19.037 1.00 34.64 383 GLY A CA 1
ATOM 3098 C C . GLY A 1 403 ? -2.525 -5.592 -19.783 1.00 35.30 383 GLY A C 1
ATOM 3099 O O . GLY A 1 403 ? -2.883 -4.506 -19.309 1.00 34.03 383 GLY A O 1
ATOM 3100 N N . CYS A 1 404 ? -2.972 -6.049 -20.950 1.00 31.20 384 CYS A N 1
ATOM 3101 C CA . CYS A 1 404 ? -4.133 -5.507 -21.641 1.00 30.12 384 CYS A CA 1
ATOM 3102 C C . CYS A 1 404 ? -5.250 -6.537 -21.622 1.00 33.52 384 CYS A C 1
ATOM 3103 O O . CYS A 1 404 ? -5.006 -7.741 -21.730 1.00 34.08 384 CYS A O 1
ATOM 3106 N N . THR A 1 405 ? -6.480 -6.061 -21.528 1.00 32.32 385 THR A N 1
ATOM 3107 C CA . THR A 1 405 ? -7.630 -6.939 -21.675 1.00 33.26 385 THR A CA 1
ATOM 3108 C C . THR A 1 405 ? -8.575 -6.289 -22.662 1.00 31.19 385 THR A C 1
ATOM 3109 O O . THR A 1 405 ? -8.698 -5.061 -22.697 1.00 31.63 385 THR A O 1
ATOM 3113 N N . SER A 1 406 ? -9.212 -7.113 -23.492 1.00 27.91 386 SER A N 1
ATOM 3114 C CA . SER A 1 406 ? -10.243 -6.641 -24.406 1.00 29.02 386 SER A CA 1
ATOM 3115 C C . SER A 1 406 ? -11.419 -7.600 -24.261 1.00 33.12 386 SER A C 1
ATOM 3116 O O . SER A 1 406 ? -11.419 -8.688 -24.843 1.00 34.42 386 SER A O 1
ATOM 3119 N N . ILE A 1 407 ? -12.422 -7.190 -23.492 1.00 32.46 387 ILE A N 1
ATOM 3120 C CA . ILE A 1 407 ? -13.449 -8.099 -22.987 1.00 32.94 387 ILE A CA 1
ATOM 3121 C C . ILE A 1 407 ? -14.700 -7.962 -23.839 1.00 33.57 387 ILE A C 1
ATOM 3122 O O . ILE A 1 407 ? -15.204 -6.851 -24.058 1.00 29.97 387 ILE A O 1
ATOM 3127 N N . LEU A 1 408 ? -15.159 -9.088 -24.375 1.00 31.81 388 LEU A N 1
ATOM 3128 C CA . LEU A 1 408 ? -16.396 -9.110 -25.135 1.00 32.34 388 LEU A CA 1
ATOM 3129 C C . LEU A 1 408 ? -17.574 -8.790 -24.223 1.00 34.44 388 LEU A C 1
ATOM 3130 O O . LEU A 1 408 ? -17.679 -9.332 -23.114 1.00 35.28 388 LEU A O 1
ATOM 3135 N N . GLN A 1 409 ? -18.458 -7.913 -24.684 1.00 33.45 389 GLN A N 1
ATOM 3136 C CA . GLN A 1 409 ? -19.617 -7.497 -23.909 1.00 36.39 389 GLN A CA 1
ATOM 3137 C C . GLN A 1 409 ? -20.873 -8.237 -24.354 1.00 40.04 389 GLN A C 1
ATOM 3138 O O . GLN A 1 409 ? -20.921 -8.883 -25.405 1.00 36.14 389 GLN A O 1
ATOM 3144 N N . ASP A 1 410 ? -21.914 -8.076 -23.535 1.00 40.06 390 ASP A N 1
ATOM 3145 C CA . ASP A 1 410 ? -23.216 -8.687 -23.777 1.00 44.19 390 ASP A CA 1
ATOM 3146 C C . ASP A 1 410 ? -23.798 -8.281 -25.125 1.00 43.36 390 ASP A C 1
ATOM 3147 O O . ASP A 1 410 ? -24.402 -9.105 -25.822 1.00 44.70 390 ASP A O 1
ATOM 3152 N N . ASP A 1 411 ? -23.625 -7.019 -25.507 1.00 40.57 391 ASP A N 1
ATOM 3153 C CA . ASP A 1 411 ? -24.189 -6.479 -26.738 1.00 42.34 391 ASP A CA 1
ATOM 3154 C C . ASP A 1 411 ? -23.272 -6.642 -27.946 1.00 40.17 391 ASP A C 1
ATOM 3155 O O . ASP A 1 411 ? -23.564 -6.081 -29.008 1.00 40.36 391 ASP A O 1
ATOM 3160 N N . GLY A 1 412 ? -22.176 -7.384 -27.811 1.00 40.27 392 GLY A N 1
ATOM 3161 C CA . GLY A 1 412 ? -21.247 -7.575 -28.903 1.00 39.53 392 GLY A CA 1
ATOM 3162 C C . GLY A 1 412 ? -20.133 -6.552 -28.991 1.00 36.68 392 GLY A C 1
ATOM 3163 O O . GLY A 1 412 ? -19.221 -6.723 -29.813 1.00 33.61 392 GLY A O 1
ATOM 3164 N N . SER A 1 413 ? -20.182 -5.486 -28.196 1.00 34.07 393 SER A N 1
ATOM 3165 C CA . SER A 1 413 ? -19.086 -4.535 -28.202 1.00 30.80 393 SER A CA 1
ATOM 3166 C C . SER A 1 413 ? -17.908 -5.100 -27.416 1.00 31.77 393 SER A C 1
ATOM 3167 O O . SER A 1 413 ? -17.973 -6.178 -26.820 1.00 33.39 393 SER A O 1
ATOM 3170 N N . ILE A 1 414 ? -16.804 -4.367 -27.438 1.00 29.41 394 ILE A N 1
ATOM 3171 C CA . ILE A 1 414 ? -15.594 -4.768 -26.744 1.00 28.82 394 ILE A CA 1
ATOM 3172 C C . ILE A 1 414 ? -15.165 -3.610 -25.864 1.00 28.24 394 ILE A C 1
ATOM 3173 O O . ILE A 1 414 ? -15.169 -2.459 -26.306 1.00 31.42 394 ILE A O 1
ATOM 3178 N N . ARG A 1 415 ? -14.806 -3.911 -24.624 1.00 29.78 395 ARG A N 1
ATOM 3179 C CA . ARG A 1 415 ? -14.253 -2.923 -23.711 1.00 30.54 395 ARG A CA 1
ATOM 3180 C C . ARG A 1 415 ? -12.776 -3.228 -23.517 1.00 30.12 395 ARG A C 1
ATOM 3181 O O . ARG A 1 415 ? -12.406 -4.374 -23.229 1.00 31.69 395 ARG A O 1
ATOM 3189 N N . LEU A 1 416 ? -11.935 -2.211 -23.706 1.00 27.65 396 LEU A N 1
ATOM 3190 C CA . LEU A 1 416 ? -10.492 -2.378 -23.716 1.00 26.28 396 LEU A CA 1
ATOM 3191 C C . LEU A 1 416 ? -9.873 -1.673 -22.521 1.00 29.62 396 LEU A C 1
ATOM 3192 O O . LEU A 1 416 ? -10.221 -0.528 -22.210 1.00 29.14 396 LEU A O 1
ATOM 3197 N N . THR A 1 417 ? -8.951 -2.357 -21.858 1.00 30.54 397 THR A N 1
ATOM 3198 C CA . THR A 1 417 ? -8.146 -1.759 -20.808 1.00 30.15 397 THR A CA 1
ATOM 3199 C C . THR A 1 417 ? -6.697 -1.777 -21.258 1.00 31.26 397 THR A C 1
ATOM 3200 O O . THR A 1 417 ? -6.273 -2.663 -22.006 1.00 29.87 397 THR A O 1
ATOM 3204 N N . GLU A 1 418 ? -5.942 -0.799 -20.784 1.00 29.79 398 GLU A N 1
ATOM 3205 C CA . GLU A 1 418 ? -4.615 -0.516 -21.296 1.00 28.91 398 GLU A CA 1
ATOM 3206 C C . GLU A 1 418 ? -3.550 -0.953 -20.316 1.00 31.15 398 GLU A C 1
ATOM 3207 O O . GLU A 1 418 ? -3.806 -1.239 -19.142 1.00 31.54 398 GLU A O 1
ATOM 3213 N N . ARG A 1 419 ? -2.325 -0.965 -20.815 1.00 28.74 399 ARG A N 1
ATOM 3214 C CA . ARG A 1 419 ? -1.160 -1.226 -19.989 1.00 30.90 399 ARG A CA 1
ATOM 3215 C C . ARG A 1 419 ? -0.297 0.027 -19.998 1.00 28.13 399 ARG A C 1
ATOM 3216 O O . ARG A 1 419 ? 0.062 0.523 -21.070 1.00 26.18 399 ARG A O 1
ATOM 3224 N N . ARG A 1 420 ? -0.002 0.565 -18.816 1.00 27.35 400 ARG A N 1
ATOM 3225 C CA . ARG A 1 420 ? 0.963 1.655 -18.756 1.00 26.71 400 ARG A CA 1
ATOM 3226 C C . ARG A 1 420 ? 2.354 1.081 -18.971 1.00 28.98 400 ARG A C 1
ATOM 3227 O O . ARG A 1 420 ? 2.797 0.201 -18.218 1.00 26.71 400 ARG A O 1
ATOM 3235 N N . VAL A 1 421 ? 3.028 1.557 -20.024 1.00 25.15 401 VAL A N 1
ATOM 3236 C CA . VAL A 1 421 ? 4.305 0.980 -20.422 1.00 25.53 401 VAL A CA 1
ATOM 3237 C C . VAL A 1 421 ? 5.425 1.454 -19.518 1.00 26.29 401 VAL A C 1
ATOM 3238 O O . VAL A 1 421 ? 6.336 0.687 -19.186 1.00 27.18 401 VAL A O 1
ATOM 3242 N N . CYS A 1 422 ? 5.388 2.723 -19.108 1.00 24.77 402 CYS A N 1
ATOM 3243 C CA . CYS A 1 422 ? 6.482 3.298 -18.350 1.00 25.56 402 CYS A CA 1
ATOM 3244 C C . CYS A 1 422 ? 5.891 4.224 -17.299 1.00 27.80 402 CYS A C 1
ATOM 3245 O O . CYS A 1 422 ? 4.938 4.962 -17.585 1.00 24.33 402 CYS A O 1
ATOM 3248 N N . GLU A 1 423 ? 6.436 4.161 -16.081 1.00 25.83 403 GLU A N 1
ATOM 3249 C CA . GLU A 1 423 ? 5.925 4.996 -15.001 1.00 26.72 403 GLU A CA 1
ATOM 3250 C C . GLU A 1 423 ? 6.466 6.417 -15.051 1.00 26.97 403 GLU A C 1
ATOM 3251 O O . GLU A 1 423 ? 5.939 7.286 -14.352 1.00 27.64 403 GLU A O 1
ATOM 3257 N N . THR A 1 424 ? 7.509 6.672 -15.832 1.00 27.39 404 THR A N 1
ATOM 3258 C CA . THR A 1 424 ? 8.012 8.029 -16.004 1.00 27.07 404 THR A CA 1
ATOM 3259 C C . THR A 1 424 ? 7.152 8.762 -17.027 1.00 26.97 404 THR A C 1
ATOM 3260 O O . THR A 1 424 ? 7.060 8.337 -18.189 1.00 25.61 404 THR A O 1
ATOM 3264 N N . SER A 1 425 ? 6.538 9.868 -16.607 1.00 25.74 405 SER A N 1
ATOM 3265 C CA . SER A 1 425 ? 5.702 10.640 -17.519 1.00 25.08 405 SER A CA 1
ATOM 3266 C C . SER A 1 425 ? 6.530 11.088 -18.715 1.00 24.55 405 SER A C 1
ATOM 3267 O O . SER A 1 425 ? 7.692 11.475 -18.566 1.00 23.76 405 SER A O 1
ATOM 3270 N N . MET A 1 426 ? 5.954 10.954 -19.919 1.00 23.37 406 MET A N 1
ATOM 3271 C CA . MET A 1 426 ? 6.677 11.267 -21.149 1.00 23.57 406 MET A CA 1
ATOM 3272 C C . MET A 1 426 ? 5.697 11.667 -22.247 1.00 21.49 406 MET A C 1
ATOM 3273 O O . MET A 1 426 ? 4.510 11.326 -22.209 1.00 23.34 406 MET A O 1
ATOM 3278 N N . GLU A 1 427 ? 6.206 12.411 -23.223 1.00 24.74 407 GLU A N 1
ATOM 3279 C CA . GLU A 1 427 ? 5.438 12.800 -24.397 1.00 23.81 407 GLU A CA 1
ATOM 3280 C C . GLU A 1 427 ? 6.426 13.046 -25.524 1.00 22.68 407 GLU A C 1
ATOM 3281 O O . GLU A 1 427 ? 7.613 12.730 -25.408 1.00 23.86 407 GLU A O 1
ATOM 3287 N N . PHE A 1 428 ? 5.949 13.664 -26.599 1.00 21.42 408 PHE A N 1
ATOM 3288 C CA . PHE A 1 428 ? 6.692 13.797 -27.850 1.00 22.74 408 PHE A CA 1
ATOM 3289 C C . PHE A 1 428 ? 7.351 12.467 -28.244 1.00 22.07 408 PHE A C 1
ATOM 3290 O O . PHE A 1 428 ? 8.565 12.428 -28.489 1.00 23.23 408 PHE A O 1
ATOM 3298 N N . PRO A 1 429 ? 6.578 11.390 -28.349 1.00 21.62 409 PRO A N 1
ATOM 3299 C CA . PRO A 1 429 ? 7.186 10.084 -28.611 1.00 20.19 409 PRO A CA 1
ATOM 3300 C C . PRO A 1 429 ? 7.725 10.006 -30.032 1.00 21.09 409 PRO A C 1
ATOM 3301 O O . PRO A 1 429 ? 7.142 10.562 -30.962 1.00 22.54 409 PRO A O 1
ATOM 3305 N N . ARG A 1 430 ? 8.868 9.329 -30.183 1.00 22.11 410 ARG A N 1
ATOM 3306 C CA . ARG A 1 430 ? 9.462 9.042 -31.486 1.00 21.49 410 ARG A CA 1
ATOM 3307 C C . ARG A 1 430 ? 10.035 7.630 -31.464 1.00 22.44 410 ARG A C 1
ATOM 3308 O O . ARG A 1 430 ? 10.248 7.050 -30.399 1.00 22.29 410 ARG A O 1
ATOM 3316 N N . TYR A 1 431 ? 10.267 7.068 -32.652 1.00 21.94 411 TYR A N 1
ATOM 3317 C CA . TYR A 1 431 ? 10.768 5.701 -32.761 1.00 23.05 411 TYR A CA 1
ATOM 3318 C C . TYR A 1 431 ? 11.590 5.582 -34.039 1.00 23.56 411 TYR A C 1
ATOM 3319 O O . TYR A 1 431 ? 11.711 6.538 -34.820 1.00 23.58 411 TYR A O 1
ATOM 3328 N N . HIS A 1 432 ? 12.143 4.384 -34.266 1.00 23.39 412 HIS A N 1
ATOM 3329 C CA . HIS A 1 432 ? 13.036 4.128 -35.399 1.00 22.45 412 HIS A CA 1
ATOM 3330 C C . HIS A 1 432 ? 12.185 3.886 -36.645 1.00 22.78 412 HIS A C 1
ATOM 3331 O O . HIS A 1 432 ? 11.959 2.755 -37.083 1.00 20.25 412 HIS A O 1
ATOM 3338 N N . TRP A 1 433 ? 11.718 4.993 -37.224 1.00 23.24 413 TRP A N 1
ATOM 3339 C CA . TRP A 1 433 ? 10.746 4.949 -38.308 1.00 23.36 413 TRP A CA 1
ATOM 3340 C C . TRP A 1 433 ? 11.261 4.136 -39.499 1.00 22.57 413 TRP A C 1
ATOM 3341 O O . TRP A 1 433 ? 10.510 3.363 -40.103 1.00 23.43 413 TRP A O 1
ATOM 3352 N N . GLU A 1 434 ? 12.542 4.288 -39.838 1.00 21.06 414 GLU A N 1
ATOM 3353 C CA . GLU A 1 434 ? 13.096 3.648 -41.031 1.00 23.91 414 GLU A CA 1
ATOM 3354 C C . GLU A 1 434 ? 13.011 2.133 -40.969 1.00 25.89 414 GLU A C 1
ATOM 3355 O O . GLU A 1 434 ? 12.862 1.474 -42.009 1.00 24.68 414 GLU A O 1
ATOM 3361 N N . LYS A 1 435 ? 13.159 1.559 -39.775 1.00 22.16 415 LYS A N 1
ATOM 3362 C CA . LYS A 1 435 ? 13.218 0.107 -39.626 1.00 26.76 415 LYS A CA 1
ATOM 3363 C C . LYS A 1 435 ? 11.874 -0.513 -39.275 1.00 24.90 415 LYS A C 1
ATOM 3364 O O . LYS A 1 435 ? 11.545 -1.596 -39.786 1.00 25.92 415 LYS A O 1
ATOM 3370 N N . ILE A 1 436 ? 11.092 0.115 -38.398 1.00 22.97 416 ILE A N 1
ATOM 3371 C CA . ILE A 1 436 ? 9.942 -0.585 -37.834 1.00 22.15 416 ILE A CA 1
ATOM 3372 C C . ILE A 1 436 ? 8.652 0.228 -37.865 1.00 21.28 416 ILE A C 1
ATOM 3373 O O . ILE A 1 436 ? 7.690 -0.128 -37.177 1.00 21.10 416 ILE A O 1
ATOM 3378 N N . ASN A 1 437 ? 8.585 1.300 -38.669 1.00 22.82 417 ASN A N 1
ATOM 3379 C CA . ASN A 1 437 ? 7.288 1.949 -38.853 1.00 22.94 417 ASN A CA 1
ATOM 3380 C C . ASN A 1 437 ? 6.250 0.912 -39.293 1.00 23.78 417 ASN A C 1
ATOM 3381 O O . ASN A 1 437 ? 6.496 0.122 -40.208 1.00 21.84 417 ASN A O 1
ATOM 3386 N N . MET A 1 438 ? 5.108 0.883 -38.597 1.00 22.58 418 MET A N 1
ATOM 3387 C CA . MET A 1 438 ? 3.993 -0.024 -38.883 1.00 24.66 418 MET A CA 1
ATOM 3388 C C . MET A 1 438 ? 4.318 -1.483 -38.602 1.00 24.42 418 MET A C 1
ATOM 3389 O O . MET A 1 438 ? 3.597 -2.374 -39.081 1.00 27.99 418 MET A O 1
ATOM 3394 N N . LYS A 1 439 ? 5.393 -1.752 -37.859 1.00 23.87 419 LYS A N 1
ATOM 3395 C CA . LYS A 1 439 ? 5.802 -3.106 -37.480 1.00 24.68 419 LYS A CA 1
ATOM 3396 C C . LYS A 1 439 ? 5.966 -3.218 -35.970 1.00 24.34 419 LYS A C 1
ATOM 3397 O O . LYS A 1 439 ? 6.151 -2.219 -35.255 1.00 23.12 419 LYS A O 1
ATOM 3403 N N . GLU A 1 440 ? 5.951 -4.470 -35.490 1.00 23.87 420 GLU A N 1
ATOM 3404 C CA . GLU A 1 440 ? 6.262 -4.723 -34.095 1.00 26.84 420 GLU A CA 1
ATOM 3405 C C . GLU A 1 440 ? 7.637 -4.148 -33.763 1.00 25.67 420 GLU A C 1
ATOM 3406 O O . GLU A 1 440 ? 8.564 -4.218 -34.573 1.00 24.60 420 GLU A O 1
ATOM 3412 N N . TYR A 1 441 ? 7.772 -3.577 -32.570 1.00 24.76 421 TYR A N 1
ATOM 3413 C CA . TYR A 1 441 ? 8.980 -2.831 -32.232 1.00 26.05 421 TYR A CA 1
ATOM 3414 C C . TYR A 1 441 ? 9.152 -2.797 -30.722 1.00 28.08 421 TYR A C 1
ATOM 3415 O O . TYR A 1 441 ? 8.241 -3.139 -29.961 1.00 26.12 421 TYR A O 1
ATOM 3424 N N . ARG A 1 442 ? 10.327 -2.334 -30.293 1.00 23.15 422 ARG A N 1
ATOM 3425 C CA . ARG A 1 442 ? 10.686 -2.418 -28.888 1.00 25.62 422 ARG A CA 1
ATOM 3426 C C . ARG A 1 442 ? 10.779 -1.079 -28.177 1.00 25.58 422 ARG A C 1
ATOM 3427 O O . ARG A 1 442 ? 10.544 -1.041 -26.974 1.00 24.92 422 ARG A O 1
ATOM 3435 N N . TYR A 1 443 ? 11.124 0.021 -28.859 1.00 22.80 423 TYR A N 1
ATOM 3436 C CA . TYR A 1 443 ? 11.510 1.224 -28.126 1.00 19.74 423 TYR A CA 1
ATOM 3437 C C . TYR A 1 443 ? 10.714 2.446 -28.559 1.00 23.33 423 TYR A C 1
ATOM 3438 O O . TYR A 1 443 ? 10.495 2.676 -29.749 1.00 22.93 423 TYR A O 1
ATOM 3447 N N . VAL A 1 444 ? 10.339 3.256 -27.576 1.00 21.18 424 VAL A N 1
ATOM 3448 C CA . VAL A 1 444 ? 9.798 4.590 -27.804 1.00 21.67 424 VAL A CA 1
ATOM 3449 C C . VAL A 1 444 ? 10.689 5.566 -27.044 1.00 22.61 424 VAL A C 1
ATOM 3450 O O . VAL A 1 444 ? 10.959 5.359 -25.856 1.00 22.95 424 VAL A O 1
ATOM 3454 N N . PHE A 1 445 ? 11.148 6.619 -27.722 1.00 22.24 425 PHE A N 1
ATOM 3455 C CA . PHE A 1 445 ? 11.929 7.673 -27.076 1.00 21.77 425 PHE A CA 1
ATOM 3456 C C . PHE A 1 445 ? 11.026 8.871 -26.850 1.00 22.15 425 PHE A C 1
ATOM 3457 O O . PHE A 1 445 ? 10.233 9.225 -27.724 1.00 23.94 425 PHE A O 1
ATOM 3465 N N . GLY A 1 446 ? 11.150 9.517 -25.688 1.00 21.08 426 GLY A N 1
ATOM 3466 C CA . GLY A 1 446 ? 10.272 10.643 -25.469 1.00 20.04 426 GLY A CA 1
ATOM 3467 C C . GLY A 1 446 ? 10.923 11.632 -24.535 1.00 23.70 426 GLY A C 1
ATOM 3468 O O . GLY A 1 446 ? 12.024 11.409 -24.029 1.00 23.92 426 GLY A O 1
ATOM 3469 N N . SER A 1 447 ? 10.219 12.729 -24.311 1.00 21.29 427 SER A N 1
ATOM 3470 C CA . SER A 1 447 ? 10.682 13.827 -23.470 1.00 20.39 427 SER A CA 1
ATOM 3471 C C . SER A 1 447 ? 9.764 13.993 -22.272 1.00 21.44 427 SER A C 1
ATOM 3472 O O . SER A 1 447 ? 8.562 13.737 -22.363 1.00 22.86 427 SER A O 1
ATOM 3475 N N . THR A 1 448 ? 10.315 14.512 -21.164 1.00 21.83 428 THR A N 1
ATOM 3476 C CA . THR A 1 448 ? 9.534 14.758 -19.957 1.00 22.51 428 THR A CA 1
ATOM 3477 C C . THR A 1 448 ? 9.066 16.217 -19.833 1.00 23.02 428 THR A C 1
ATOM 3478 O O . THR A 1 448 ? 8.678 16.649 -18.739 1.00 24.12 428 THR A O 1
ATOM 3482 N N . VAL A 1 449 ? 9.066 16.973 -20.936 1.00 23.34 429 VAL A N 1
ATOM 3483 C CA . VAL A 1 449 ? 8.788 18.408 -20.871 1.00 22.14 429 VAL A CA 1
ATOM 3484 C C . VAL A 1 449 ? 7.453 18.717 -20.194 1.00 22.28 429 VAL A C 1
ATOM 3485 O O . VAL A 1 449 ? 7.313 19.764 -19.553 1.00 24.19 429 VAL A O 1
ATOM 3489 N N . PHE A 1 450 ? 6.454 17.836 -20.316 1.00 23.37 430 PHE A N 1
ATOM 3490 C CA . PHE A 1 450 ? 5.156 18.122 -19.696 1.00 22.87 430 PHE A CA 1
ATOM 3491 C C . PHE A 1 450 ? 5.238 18.204 -18.171 1.00 25.11 430 PHE A C 1
ATOM 3492 O O . PHE A 1 450 ? 4.371 18.827 -17.548 1.00 23.89 430 PHE A O 1
ATOM 3500 N N . GLY A 1 451 ? 6.210 17.528 -17.544 1.00 24.55 431 GLY A N 1
ATOM 3501 C CA . GLY A 1 451 ? 6.387 17.635 -16.104 1.00 24.17 431 GLY A CA 1
ATOM 3502 C C . GLY A 1 451 ? 6.494 16.272 -15.442 1.00 26.91 431 GLY A C 1
ATOM 3503 O O . GLY A 1 451 ? 6.701 15.248 -16.096 1.00 25.66 431 GLY A O 1
ATOM 3504 N N . ARG A 1 452 ? 6.360 16.268 -14.118 1.00 27.02 432 ARG A N 1
ATOM 3505 C CA . ARG A 1 452 ? 6.446 15.055 -13.311 1.00 26.20 432 ARG A CA 1
ATOM 3506 C C . ARG A 1 452 ? 5.965 15.400 -11.911 1.00 29.25 432 ARG A C 1
ATOM 3507 O O . ARG A 1 452 ? 6.133 16.532 -11.455 1.00 28.56 432 ARG A O 1
ATOM 3515 N N . ILE A 1 453 ? 5.311 14.441 -11.254 1.00 30.21 433 ILE A N 1
ATOM 3516 C CA . ILE A 1 453 ? 4.827 14.662 -9.894 1.00 32.23 433 ILE A CA 1
ATOM 3517 C C . ILE A 1 453 ? 5.594 13.856 -8.863 1.00 35.39 433 ILE A C 1
ATOM 3518 O O . ILE A 1 453 ? 5.292 13.963 -7.665 1.00 37.15 433 ILE A O 1
ATOM 3523 N N . ASP A 1 454 ? 6.565 13.046 -9.285 1.00 32.83 434 ASP A N 1
ATOM 3524 C CA . ASP A 1 454 ? 7.348 12.188 -8.398 1.00 33.89 434 ASP A CA 1
ATOM 3525 C C . ASP A 1 454 ? 8.783 12.671 -8.229 1.00 36.96 434 ASP A C 1
ATOM 3526 O O . ASP A 1 454 ? 9.631 11.908 -7.749 1.00 36.61 434 ASP A O 1
ATOM 3531 N N . GLY A 1 455 ? 9.076 13.910 -8.634 1.00 35.48 435 GLY A N 1
ATOM 3532 C CA . GLY A 1 455 ? 10.398 14.491 -8.507 1.00 32.28 435 GLY A CA 1
ATOM 3533 C C . GLY A 1 455 ? 11.480 13.893 -9.379 1.00 34.51 435 GLY A C 1
ATOM 3534 O O . GLY A 1 455 ? 12.658 14.204 -9.171 1.00 33.49 435 GLY A O 1
ATOM 3535 N N . ASN A 1 456 ? 11.140 13.076 -10.375 1.00 32.35 436 ASN A N 1
ATOM 3536 C CA . ASN A 1 456 ? 12.205 12.415 -11.120 1.00 32.47 436 ASN A CA 1
ATOM 3537 C C . ASN A 1 456 ? 13.027 13.426 -11.920 1.00 32.09 436 ASN A C 1
ATOM 3538 O O . ASN A 1 456 ? 12.558 14.511 -12.287 1.00 30.10 436 ASN A O 1
ATOM 3543 N N . LEU A 1 457 ? 14.281 13.068 -12.166 1.00 30.58 437 LEU A N 1
ATOM 3544 C CA . LEU A 1 457 ? 15.201 13.946 -12.869 1.00 29.98 437 LEU A CA 1
ATOM 3545 C C . LEU A 1 457 ? 15.259 13.659 -14.362 1.00 27.55 437 LEU A C 1
ATOM 3546 O O . LEU A 1 457 ? 15.992 14.348 -15.088 1.00 26.39 437 LEU A O 1
ATOM 3551 N N . ALA A 1 458 ? 14.470 12.699 -14.834 1.00 26.79 438 ALA A N 1
ATOM 3552 C CA . ALA A 1 458 ? 14.566 12.251 -16.212 1.00 24.26 438 ALA A CA 1
ATOM 3553 C C . ALA A 1 458 ? 14.259 13.387 -17.179 1.00 23.89 438 ALA A C 1
ATOM 3554 O O . ALA A 1 458 ? 13.367 14.201 -16.940 1.00 25.69 438 ALA A O 1
ATOM 3556 N N . GLY A 1 459 ? 15.014 13.426 -18.264 1.00 24.23 439 GLY A N 1
ATOM 3557 C CA . GLY A 1 459 ? 14.770 14.356 -19.351 1.00 23.75 439 GLY A CA 1
ATOM 3558 C C . GLY A 1 459 ? 14.326 13.631 -20.608 1.00 23.41 439 GLY A C 1
ATOM 3559 O O . GLY A 1 459 ? 13.350 14.028 -21.262 1.00 25.64 439 GLY A O 1
ATOM 3560 N N . VAL A 1 460 ? 15.072 12.589 -20.978 1.00 23.31 440 VAL A N 1
ATOM 3561 C CA . VAL A 1 460 ? 14.755 11.731 -22.115 1.00 19.84 440 VAL A CA 1
ATOM 3562 C C . VAL A 1 460 ? 14.514 10.323 -21.587 1.00 24.94 440 VAL A C 1
ATOM 3563 O O . VAL A 1 460 ? 15.253 9.849 -20.720 1.00 26.11 440 VAL A O 1
ATOM 3567 N N . VAL A 1 461 ? 13.473 9.661 -22.100 1.00 24.11 441 VAL A N 1
ATOM 3568 C CA . VAL A 1 461 ? 13.099 8.307 -21.697 1.00 22.57 441 VAL A CA 1
ATOM 3569 C C . VAL A 1 461 ? 13.187 7.421 -22.933 1.00 23.91 441 VAL A C 1
ATOM 3570 O O . VAL A 1 461 ? 12.707 7.800 -24.007 1.00 22.43 441 VAL A O 1
ATOM 3574 N N . LYS A 1 462 ? 13.824 6.267 -22.788 1.00 20.74 442 LYS A N 1
ATOM 3575 C CA . LYS A 1 462 ? 13.803 5.206 -23.797 1.00 22.36 442 LYS A CA 1
ATOM 3576 C C . LYS A 1 462 ? 12.984 4.088 -23.174 1.00 25.60 442 LYS A C 1
ATOM 3577 O O . LYS A 1 462 ? 13.480 3.321 -22.335 1.00 24.35 442 LYS A O 1
ATOM 3583 N N . ALA A 1 463 ? 11.718 4.021 -23.556 1.00 25.29 443 ALA A N 1
ATOM 3584 C CA . ALA A 1 463 ? 10.809 3.061 -22.966 1.00 23.85 443 ALA A CA 1
ATOM 3585 C C . ALA A 1 463 ? 10.909 1.734 -23.703 1.00 25.29 443 ALA A C 1
ATOM 3586 O O . ALA A 1 463 ? 10.927 1.694 -24.935 1.00 23.22 443 ALA A O 1
ATOM 3588 N N . ASP A 1 464 ? 10.927 0.650 -22.930 1.00 22.70 444 ASP A N 1
ATOM 3589 C CA . ASP A 1 464 ? 11.056 -0.718 -23.429 1.00 27.27 444 ASP A CA 1
ATOM 3590 C C . ASP A 1 464 ? 9.671 -1.354 -23.434 1.00 26.22 444 ASP A C 1
ATOM 3591 O O . ASP A 1 464 ? 9.129 -1.682 -22.369 1.00 26.51 444 ASP A O 1
ATOM 3596 N N . LEU A 1 465 ? 9.140 -1.611 -24.632 1.00 25.35 445 LEU A N 1
ATOM 3597 C CA . LEU A 1 465 ? 7.791 -2.147 -24.776 1.00 24.60 445 LEU A CA 1
ATOM 3598 C C . LEU A 1 465 ? 7.703 -3.648 -24.546 1.00 26.07 445 LEU A C 1
ATOM 3599 O O . LEU A 1 465 ? 6.600 -4.149 -24.304 1.00 28.32 445 LEU A O 1
ATOM 3604 N N . LYS A 1 466 ? 8.818 -4.366 -24.547 1.00 25.22 446 LYS A N 1
ATOM 3605 C CA . LYS A 1 466 ? 8.763 -5.817 -24.405 1.00 29.75 446 LYS A CA 1
ATOM 3606 C C . LYS A 1 466 ? 9.205 -6.326 -23.041 1.00 30.94 446 LYS A C 1
ATOM 3607 O O . LYS A 1 466 ? 8.627 -7.295 -22.552 1.00 33.12 446 LYS A O 1
ATOM 3613 N N . PHE A 1 467 ? 10.213 -5.718 -22.400 1.00 32.38 447 PHE A N 1
ATOM 3614 C CA . PHE A 1 467 ? 10.675 -6.224 -21.113 1.00 32.39 447 PHE A CA 1
ATOM 3615 C C . PHE A 1 467 ? 10.740 -5.175 -20.018 1.00 35.22 447 PHE A C 1
ATOM 3616 O O . PHE A 1 467 ? 11.135 -5.505 -18.891 1.00 32.15 447 PHE A O 1
ATOM 3624 N N . GLY A 1 468 ? 10.284 -3.957 -20.276 1.00 29.79 448 GLY A N 1
ATOM 3625 C CA . GLY A 1 468 ? 10.265 -2.974 -19.216 1.00 26.74 448 GLY A CA 1
ATOM 3626 C C . GLY A 1 468 ? 11.606 -2.493 -18.709 1.00 29.79 448 GLY A C 1
ATOM 3627 O O . GLY A 1 468 ? 11.643 -1.852 -17.651 1.00 32.58 448 GLY A O 1
ATOM 3628 N N . ASN A 1 469 ? 12.718 -2.805 -19.385 1.00 28.56 449 ASN A N 1
ATOM 3629 C CA . ASN A 1 469 ? 14.021 -2.268 -18.971 1.00 30.04 449 ASN A CA 1
ATOM 3630 C C . ASN A 1 469 ? 14.201 -0.897 -19.631 1.00 27.32 449 ASN A C 1
ATOM 3631 O O . ASN A 1 469 ? 14.905 -0.741 -20.626 1.00 27.91 449 ASN A O 1
ATOM 3636 N N . HIS A 1 470 ? 13.633 0.121 -19.000 1.00 27.97 450 HIS A N 1
ATOM 3637 C CA . HIS A 1 470 ? 13.675 1.480 -19.541 1.00 27.68 450 HIS A CA 1
ATOM 3638 C C . HIS A 1 470 ? 14.987 2.165 -19.190 1.00 28.57 450 HIS A C 1
ATOM 3639 O O . HIS A 1 470 ? 15.585 1.891 -18.148 1.00 27.29 450 HIS A O 1
ATOM 3646 N N . LEU A 1 471 ? 15.467 3.022 -20.092 1.00 22.95 451 LEU A N 1
ATOM 3647 C CA . LEU A 1 471 ? 16.634 3.860 -19.835 1.00 25.37 451 LEU A CA 1
ATOM 3648 C C . LEU A 1 471 ? 16.232 5.328 -19.792 1.00 27.69 451 LEU A C 1
ATOM 3649 O O . LEU A 1 471 ? 15.236 5.731 -20.391 1.00 24.75 451 LEU A O 1
ATOM 3654 N N . ILE A 1 472 ? 17.035 6.135 -19.096 1.00 25.76 452 ILE A N 1
ATOM 3655 C CA . ILE A 1 472 ? 16.779 7.568 -18.991 1.00 25.00 452 ILE A CA 1
ATOM 3656 C C . ILE A 1 472 ? 18.074 8.341 -19.195 1.00 26.58 452 ILE A C 1
ATOM 3657 O O . ILE A 1 472 ? 19.175 7.805 -19.028 1.00 28.26 452 ILE A O 1
ATOM 3662 N N . TRP A 1 473 ? 17.934 9.573 -19.689 1.00 23.89 453 TRP A N 1
ATOM 3663 C CA . TRP A 1 473 ? 18.973 10.588 -19.592 1.00 26.76 453 TRP A CA 1
ATOM 3664 C C . TRP A 1 473 ? 18.430 11.692 -18.691 1.00 26.38 453 TRP A C 1
ATOM 3665 O O . TRP A 1 473 ? 17.313 12.178 -18.912 1.00 25.59 453 TRP A O 1
ATOM 3676 N N . ASN A 1 474 ? 19.184 12.049 -17.648 1.00 25.71 454 ASN A N 1
ATOM 3677 C CA . ASN A 1 474 ? 18.701 12.990 -16.649 1.00 25.76 454 ASN A CA 1
ATOM 3678 C C . ASN A 1 474 ? 19.079 14.422 -16.999 1.00 25.78 454 ASN A C 1
ATOM 3679 O O . ASN A 1 474 ? 20.211 14.695 -17.409 1.00 26.24 454 ASN A O 1
ATOM 3684 N N . ARG A 1 475 ? 18.130 15.332 -16.796 1.00 27.16 455 ARG A N 1
ATOM 3685 C CA . ARG A 1 475 ? 18.453 16.755 -16.818 1.00 28.24 455 ARG A CA 1
ATOM 3686 C C . ARG A 1 475 ? 19.540 17.006 -15.785 1.00 30.29 455 ARG A C 1
ATOM 3687 O O . ARG A 1 475 ? 19.484 16.479 -14.672 1.00 29.14 455 ARG A O 1
ATOM 3695 N N . GLU A 1 476 ? 20.533 17.808 -16.162 1.00 30.25 456 GLU A N 1
ATOM 3696 C CA . GLU A 1 476 ? 21.690 18.023 -15.307 1.00 31.32 456 GLU A CA 1
ATOM 3697 C C . GLU A 1 476 ? 21.423 19.035 -14.209 1.00 33.96 456 GLU A C 1
ATOM 3698 O O . GLU A 1 476 ? 22.114 19.012 -13.187 1.00 31.17 456 GLU A O 1
ATOM 3704 N N . ASN A 1 477 ? 20.444 19.909 -14.403 1.00 28.97 457 ASN A N 1
ATOM 3705 C CA . ASN A 1 477 ? 20.083 20.924 -13.425 1.00 31.70 457 ASN A CA 1
ATOM 3706 C C . ASN A 1 477 ? 18.643 21.341 -13.704 1.00 29.87 457 ASN A C 1
ATOM 3707 O O . ASN A 1 477 ? 18.057 20.928 -14.716 1.00 29.11 457 ASN A O 1
ATOM 3712 N N . PRO A 1 478 ? 18.027 22.131 -12.816 1.00 31.43 458 PRO A N 1
ATOM 3713 C CA . PRO A 1 478 ? 16.616 22.494 -13.021 1.00 33.70 458 PRO A CA 1
ATOM 3714 C C . PRO A 1 478 ? 16.371 23.477 -14.165 1.00 32.06 458 PRO A C 1
ATOM 3715 O O . PRO A 1 478 ? 15.212 23.813 -14.421 1.00 33.93 458 PRO A O 1
ATOM 3719 N N . HIS A 1 479 ? 17.399 23.956 -14.857 1.00 28.78 459 HIS A N 1
ATOM 3720 C CA . HIS A 1 479 ? 17.198 24.912 -15.942 1.00 28.90 459 HIS A CA 1
ATOM 3721 C C . HIS A 1 479 ? 17.165 24.249 -17.304 1.00 27.68 459 HIS A C 1
ATOM 3722 O O . HIS A 1 479 ? 16.935 24.931 -18.307 1.00 28.57 459 HIS A O 1
ATOM 3729 N N . GLN A 1 480 ? 17.382 22.943 -17.369 1.00 28.35 460 GLN A N 1
ATOM 3730 C CA . GLN A 1 480 ? 17.379 22.220 -18.636 1.00 27.95 460 GLN A CA 1
ATOM 3731 C C . GLN A 1 480 ? 16.017 21.588 -18.872 1.00 28.53 460 GLN A C 1
ATOM 3732 O O . GLN A 1 480 ? 15.418 21.027 -17.950 1.00 28.40 460 GLN A O 1
ATOM 3738 N N . ILE A 1 481 ? 15.532 21.693 -20.112 1.00 26.97 461 ILE A N 1
ATOM 3739 C CA . ILE A 1 481 ? 14.243 21.146 -20.531 1.00 26.25 461 ILE A CA 1
ATOM 3740 C C . ILE A 1 481 ? 14.469 20.372 -21.823 1.00 28.12 461 ILE A C 1
ATOM 3741 O O . ILE A 1 481 ? 15.035 20.912 -22.776 1.00 26.17 461 ILE A O 1
ATOM 3746 N N . CYS A 1 482 ? 14.044 19.107 -21.861 1.00 24.76 462 CYS A N 1
ATOM 3747 C CA . CYS A 1 482 ? 14.330 18.268 -23.023 1.00 26.19 462 CYS A CA 1
ATOM 3748 C C . CYS A 1 482 ? 13.264 18.408 -24.100 1.00 26.06 462 CYS A C 1
ATOM 3749 O O . CYS A 1 482 ? 12.067 18.311 -23.819 1.00 30.19 462 CYS A O 1
ATOM 3752 N N . GLY A 1 483 ? 13.713 18.638 -25.330 1.00 23.78 463 GLY A N 1
ATOM 3753 C CA . GLY A 1 483 ? 12.842 18.668 -26.482 1.00 26.70 463 GLY A CA 1
ATOM 3754 C C . GLY A 1 483 ? 12.588 17.270 -26.996 1.00 25.66 463 GLY A C 1
ATOM 3755 O O . GLY A 1 483 ? 12.969 16.266 -26.391 1.00 23.97 463 GLY A O 1
ATOM 3756 N N . GLU A 1 484 ? 11.927 17.218 -28.132 1.00 25.53 464 GLU A N 1
ATOM 3757 C CA . GLU A 1 484 ? 11.586 15.942 -28.768 1.00 25.88 464 GLU A CA 1
ATOM 3758 C C . GLU A 1 484 ? 12.838 15.206 -29.221 1.00 23.24 464 GLU A C 1
ATOM 3759 O O . GLU A 1 484 ? 13.615 15.763 -30.007 1.00 24.98 464 GLU A O 1
ATOM 3765 N N . PRO A 1 485 ? 13.066 13.960 -28.792 1.00 22.70 465 PRO A N 1
ATOM 3766 C CA . PRO A 1 485 ? 14.249 13.231 -29.261 1.00 23.04 465 PRO A CA 1
ATOM 3767 C C . PRO A 1 485 ? 13.992 12.629 -30.635 1.00 23.55 465 PRO A C 1
ATOM 3768 O O . PRO A 1 485 ? 12.918 12.080 -30.889 1.00 26.52 465 PRO A O 1
ATOM 3772 N N . ILE A 1 486 ? 14.968 12.763 -31.537 1.00 21.76 466 ILE A N 1
ATOM 3773 C CA . ILE A 1 486 ? 14.881 12.204 -32.890 1.00 20.99 466 ILE A CA 1
ATOM 3774 C C . ILE A 1 486 ? 15.905 11.093 -33.040 1.00 23.01 466 ILE A C 1
ATOM 3775 O O . ILE A 1 486 ? 17.098 11.315 -32.807 1.00 21.55 466 ILE A O 1
ATOM 3780 N N . PHE A 1 487 ? 15.459 9.929 -33.524 1.00 21.44 467 PHE A N 1
ATOM 3781 C CA . PHE A 1 487 ? 16.357 8.807 -33.756 1.00 25.00 467 PHE A CA 1
ATOM 3782 C C . PHE A 1 487 ? 16.918 8.854 -35.173 1.00 23.50 467 PHE A C 1
ATOM 3783 O O . PHE A 1 487 ? 16.171 8.995 -36.149 1.00 24.01 467 PHE A O 1
ATOM 3791 N N . VAL A 1 488 ? 18.239 8.769 -35.268 1.00 22.71 468 VAL A N 1
ATOM 3792 C CA . VAL A 1 488 ? 18.972 8.731 -36.521 1.00 24.10 468 VAL A CA 1
ATOM 3793 C C . VAL A 1 488 ? 19.694 7.391 -36.581 1.00 25.64 468 VAL A C 1
ATOM 3794 O O . VAL A 1 488 ? 20.550 7.113 -35.733 1.00 23.74 468 VAL A O 1
ATOM 3798 N N . PRO A 1 489 ? 19.394 6.528 -37.547 1.00 25.59 469 PRO A N 1
ATOM 3799 C CA . PRO A 1 489 ? 19.981 5.185 -37.533 1.00 24.62 469 PRO A CA 1
ATOM 3800 C C . PRO A 1 489 ? 21.398 5.160 -38.074 1.00 25.57 469 PRO A C 1
ATOM 3801 O O . PRO A 1 489 ? 21.773 5.919 -38.974 1.00 26.56 469 PRO A O 1
ATOM 3805 N N . ASN A 1 490 ? 22.179 4.262 -37.502 1.00 28.06 470 ASN A N 1
ATOM 3806 C CA . ASN A 1 490 ? 23.426 3.832 -38.107 1.00 30.06 470 ASN A CA 1
ATOM 3807 C C . ASN A 1 490 ? 23.104 3.033 -39.366 1.00 34.06 470 ASN A C 1
ATOM 3808 O O . ASN A 1 490 ? 22.403 2.016 -39.271 1.00 33.49 470 ASN A O 1
ATOM 3813 N N . PRO A 1 491 ? 23.547 3.459 -40.556 1.00 34.29 471 PRO A N 1
ATOM 3814 C CA . PRO A 1 491 ? 23.225 2.680 -41.766 1.00 39.59 471 PRO A CA 1
ATOM 3815 C C . PRO A 1 491 ? 23.834 1.290 -41.757 1.00 42.72 471 PRO A C 1
ATOM 3816 O O . PRO A 1 491 ? 23.288 0.372 -42.382 1.00 47.51 471 PRO A O 1
ATOM 3820 N N . GLU A 1 492 ? 24.957 1.116 -41.067 1.00 40.69 472 GLU A N 1
ATOM 3821 C CA . GLU A 1 492 ? 25.629 -0.168 -40.918 1.00 44.36 472 GLU A CA 1
ATOM 3822 C C . GLU A 1 492 ? 25.074 -0.993 -39.758 1.00 42.94 472 GLU A C 1
ATOM 3823 O O . GLU A 1 492 ? 25.651 -2.032 -39.422 1.00 47.87 472 GLU A O 1
ATOM 3829 N N . GLY A 1 493 ? 23.992 -0.531 -39.109 1.00 41.18 473 GLY A N 1
ATOM 3830 C CA . GLY A 1 493 ? 23.486 -1.196 -37.927 1.00 39.88 473 GLY A CA 1
ATOM 3831 C C . GLY A 1 493 ? 22.412 -2.220 -38.254 1.00 41.77 473 GLY A C 1
ATOM 3832 O O . GLY A 1 493 ? 21.853 -2.244 -39.352 1.00 43.01 473 GLY A O 1
ATOM 3833 N N . ILE A 1 494 ? 22.112 -3.074 -37.273 1.00 36.38 474 ILE A N 1
ATOM 3834 C CA . ILE A 1 494 ? 21.077 -4.085 -37.421 1.00 38.70 474 ILE A CA 1
ATOM 3835 C C . ILE A 1 494 ? 20.013 -3.977 -36.338 1.00 35.79 474 ILE A C 1
ATOM 3836 O O . ILE A 1 494 ? 18.820 -4.094 -36.633 1.00 33.46 474 ILE A O 1
ATOM 3841 N N . GLU A 1 495 ? 20.404 -3.713 -35.092 1.00 34.28 475 GLU A N 1
ATOM 3842 C CA . GLU A 1 495 ? 19.433 -3.675 -34.009 1.00 33.17 475 GLU A CA 1
ATOM 3843 C C . GLU A 1 495 ? 18.599 -2.394 -34.060 1.00 31.26 475 GLU A C 1
ATOM 3844 O O . GLU A 1 495 ? 19.010 -1.376 -34.622 1.00 28.63 475 GLU A O 1
ATOM 3850 N N . GLU A 1 496 ? 17.412 -2.451 -33.445 1.00 27.63 476 GLU A N 1
ATOM 3851 C CA . GLU A 1 496 ? 16.491 -1.315 -33.523 1.00 24.65 476 GLU A CA 1
ATOM 3852 C C . GLU A 1 496 ? 17.099 -0.054 -32.912 1.00 25.39 476 GLU A C 1
ATOM 3853 O O . GLU A 1 496 ? 16.835 1.056 -33.395 1.00 25.12 476 GLU A O 1
ATOM 3859 N N . ASP A 1 497 ? 17.911 -0.185 -31.855 1.00 24.68 477 ASP A N 1
ATOM 3860 C CA . ASP A 1 497 ? 18.465 0.999 -31.198 1.00 23.27 477 ASP A CA 1
ATOM 3861 C C . ASP A 1 497 ? 19.903 1.301 -31.613 1.00 28.05 477 ASP A C 1
ATOM 3862 O O . ASP A 1 497 ? 20.583 2.082 -30.937 1.00 28.50 477 ASP A O 1
ATOM 3867 N N . ASP A 1 498 ? 20.365 0.752 -32.736 1.00 25.46 478 ASP A N 1
ATOM 3868 C CA . ASP A 1 498 ? 21.701 1.087 -33.232 1.00 27.27 478 ASP A CA 1
ATOM 3869 C C . ASP A 1 498 ? 21.619 2.405 -34.002 1.00 24.78 478 ASP A C 1
ATOM 3870 O O . ASP A 1 498 ? 21.325 2.430 -35.199 1.00 25.89 478 ASP A O 1
ATOM 3875 N N . GLY A 1 499 ? 21.912 3.501 -33.310 1.00 24.30 479 GLY A N 1
ATOM 3876 C CA . GLY A 1 499 ? 21.837 4.825 -33.904 1.00 26.38 479 GLY A CA 1
ATOM 3877 C C . GLY A 1 499 ? 22.102 5.845 -32.813 1.00 24.82 479 GLY A C 1
ATOM 3878 O O . GLY A 1 499 ? 22.641 5.504 -31.768 1.00 24.90 479 GLY A O 1
ATOM 3879 N N . ILE A 1 500 ? 21.755 7.102 -33.081 1.00 22.80 480 ILE A N 1
ATOM 3880 C CA . ILE A 1 500 ? 21.892 8.143 -32.073 1.00 22.47 480 ILE A CA 1
ATOM 3881 C C . ILE A 1 500 ? 20.559 8.856 -31.934 1.00 22.96 480 ILE A C 1
ATOM 3882 O O . ILE A 1 500 ? 19.683 8.748 -32.793 1.00 23.78 480 ILE A O 1
ATOM 3887 N N . LEU A 1 501 ? 20.419 9.603 -30.839 1.00 23.71 481 LEU A N 1
ATOM 3888 C CA . LEU A 1 501 ? 19.311 10.524 -30.649 1.00 21.47 481 LEU A CA 1
ATOM 3889 C C . LEU A 1 501 ? 19.821 11.953 -30.741 1.00 24.68 481 LEU A C 1
ATOM 3890 O O . LEU A 1 501 ? 20.847 12.289 -30.136 1.00 25.63 481 LEU A O 1
ATOM 3895 N N . ILE A 1 502 ? 19.103 12.783 -31.488 1.00 22.11 482 ILE A N 1
ATOM 3896 C CA . ILE A 1 502 ? 19.299 14.229 -31.467 1.00 22.32 482 ILE A CA 1
ATOM 3897 C C . ILE A 1 502 ? 18.246 14.813 -30.540 1.00 22.60 482 ILE A C 1
ATOM 3898 O O . ILE A 1 502 ? 17.044 14.618 -30.765 1.00 21.81 482 ILE A O 1
ATOM 3903 N N . VAL A 1 503 ? 18.677 15.519 -29.495 1.00 22.41 483 VAL A N 1
ATOM 3904 C CA . VAL A 1 503 ? 17.726 16.071 -28.529 1.00 22.55 483 VAL A CA 1
ATOM 3905 C C . VAL A 1 503 ? 18.019 17.550 -28.289 1.00 23.74 483 VAL A C 1
ATOM 3906 O O . VAL A 1 503 ? 19.050 17.880 -27.677 1.00 24.24 483 VAL A O 1
ATOM 3910 N N . PRO A 1 504 ? 17.147 18.466 -28.715 1.00 23.63 484 PRO A N 1
ATOM 3911 C CA . PRO A 1 504 ? 17.334 19.876 -28.343 1.00 23.80 484 PRO A CA 1
ATOM 3912 C C . PRO A 1 504 ? 17.126 20.034 -26.849 1.00 23.92 484 PRO A C 1
ATOM 3913 O O . PRO A 1 504 ? 16.110 19.589 -26.306 1.00 25.36 484 PRO A O 1
ATOM 3917 N N . ILE A 1 505 ? 18.080 20.686 -26.182 1.00 22.54 485 ILE A N 1
ATOM 3918 C CA . ILE A 1 505 ? 17.975 20.938 -24.749 1.00 26.10 485 ILE A CA 1
ATOM 3919 C C . ILE A 1 505 ? 17.741 22.433 -24.591 1.00 25.84 485 ILE A C 1
ATOM 3920 O O . ILE A 1 505 ? 18.664 23.241 -24.759 1.00 26.01 485 ILE A O 1
ATOM 3925 N N . MET A 1 506 ? 16.499 22.799 -24.301 1.00 25.35 486 MET A N 1
ATOM 3926 C CA . MET A 1 506 ? 16.139 24.182 -24.036 1.00 28.13 486 MET A CA 1
ATOM 3927 C C . MET A 1 506 ? 16.585 24.586 -22.632 1.00 26.36 486 MET A C 1
ATOM 3928 O O . MET A 1 506 ? 16.783 23.750 -21.738 1.00 25.08 486 MET A O 1
ATOM 3933 N N . SER A 1 507 ? 16.724 25.894 -22.431 1.00 29.01 487 SER A N 1
ATOM 3934 C CA . SER A 1 507 ? 17.200 26.426 -21.162 1.00 29.56 487 SER A CA 1
ATOM 3935 C C . SER A 1 507 ? 16.234 27.485 -20.653 1.00 31.83 487 SER A C 1
ATOM 3936 O O . SER A 1 507 ? 15.813 28.361 -21.414 1.00 30.39 487 SER A O 1
ATOM 3939 N N . SER A 1 508 ? 15.880 27.409 -19.374 1.00 29.42 488 SER A N 1
ATOM 3940 C CA . SER A 1 508 ? 15.094 28.463 -18.748 1.00 31.90 488 SER A CA 1
ATOM 3941 C C . SER A 1 508 ? 15.943 29.348 -17.845 1.00 32.57 488 SER A C 1
ATOM 3942 O O . SER A 1 508 ? 15.423 29.949 -16.902 1.00 34.39 488 SER A O 1
ATOM 3945 N N . SER A 1 509 ? 17.238 29.468 -18.130 1.00 31.31 489 SER A N 1
ATOM 3946 C CA . SER A 1 509 ? 18.075 30.305 -17.285 1.00 32.70 489 SER A CA 1
ATOM 3947 C C . SER A 1 509 ? 19.290 30.789 -18.057 1.00 34.93 489 SER A C 1
ATOM 3948 O O . SER A 1 509 ? 19.905 30.028 -18.809 1.00 31.41 489 SER A O 1
ATOM 3951 N N . GLU A 1 510 ? 19.660 32.053 -17.825 1.00 34.04 490 GLU A N 1
ATOM 3952 C CA . GLU A 1 510 ? 20.907 32.572 -18.369 1.00 34.33 490 GLU A CA 1
ATOM 3953 C C . GLU A 1 510 ? 22.130 31.850 -17.820 1.00 31.05 490 GLU A C 1
ATOM 3954 O O . GLU A 1 510 ? 23.222 32.011 -18.376 1.00 38.72 490 GLU A O 1
ATOM 3960 N N . LYS A 1 511 ? 21.985 31.075 -16.744 1.00 33.05 491 LYS A N 1
ATOM 3961 C CA . LYS A 1 511 ? 23.094 30.297 -16.217 1.00 34.14 491 LYS A CA 1
ATOM 3962 C C . LYS A 1 511 ? 23.345 29.036 -17.034 1.00 33.46 491 LYS A C 1
ATOM 3963 O O . LYS A 1 511 ? 24.340 28.343 -16.783 1.00 34.60 491 LYS A O 1
ATOM 3969 N N . GLN A 1 512 ? 22.471 28.733 -17.996 1.00 32.90 492 GLN A N 1
ATOM 3970 C CA . GLN A 1 512 ? 22.549 27.510 -18.798 1.00 31.86 492 GLN A CA 1
ATOM 3971 C C . GLN A 1 512 ? 22.409 27.864 -20.274 1.00 31.66 492 GLN A C 1
ATOM 3972 O O . GLN A 1 512 ? 21.347 28.314 -20.712 1.00 31.46 492 GLN A O 1
ATOM 3978 N N . VAL A 1 513 ? 23.462 27.640 -21.044 1.00 31.28 493 VAL A N 1
ATOM 3979 C CA . VAL A 1 513 ? 23.376 27.837 -22.494 1.00 32.19 493 VAL A CA 1
ATOM 3980 C C . VAL A 1 513 ? 22.568 26.695 -23.105 1.00 28.77 493 VAL A C 1
ATOM 3981 O O . VAL A 1 513 ? 22.714 25.538 -22.669 1.00 30.02 493 VAL A O 1
ATOM 3985 N N . PRO A 1 514 ? 21.671 26.965 -24.049 1.00 29.06 494 PRO A N 1
ATOM 3986 C CA . PRO A 1 514 ? 20.983 25.878 -24.760 1.00 26.98 494 PRO A CA 1
ATOM 3987 C C . PRO A 1 514 ? 21.961 25.049 -25.571 1.00 28.73 494 PRO A C 1
ATOM 3988 O O . PRO A 1 514 ? 23.037 25.509 -25.949 1.00 27.09 494 PRO A O 1
ATOM 3992 N N . PHE A 1 515 ? 21.594 23.790 -25.821 1.00 27.66 495 PHE A N 1
ATOM 3993 C CA . PHE A 1 515 ? 22.489 22.943 -26.594 1.00 26.05 495 PHE A CA 1
ATOM 3994 C C . PHE A 1 515 ? 21.707 21.805 -27.236 1.00 25.68 495 PHE A C 1
ATOM 3995 O O . PHE A 1 515 ? 20.589 21.488 -26.828 1.00 27.27 495 PHE A O 1
ATOM 4003 N N . VAL A 1 516 ? 22.316 21.198 -28.246 1.00 25.50 496 VAL A N 1
ATOM 4004 C CA . VAL A 1 516 ? 21.800 19.968 -28.848 1.00 22.17 496 VAL A CA 1
ATOM 4005 C C . VAL A 1 516 ? 22.615 18.808 -28.300 1.00 23.40 496 VAL A C 1
ATOM 4006 O O . VAL A 1 516 ? 23.850 18.798 -28.401 1.00 25.44 496 VAL A O 1
ATOM 4010 N N . LEU A 1 517 ? 21.917 17.842 -27.727 1.00 21.80 497 LEU A N 1
ATOM 4011 C CA . LEU A 1 517 ? 22.512 16.676 -27.087 1.00 22.45 497 LEU A CA 1
ATOM 4012 C C . LEU A 1 517 ? 22.495 15.494 -28.054 1.00 24.40 497 LEU A C 1
ATOM 4013 O O . LEU A 1 517 ? 21.460 15.210 -28.665 1.00 24.61 497 LEU A O 1
ATOM 4018 N N . ILE A 1 518 ? 23.637 14.818 -28.210 1.00 25.05 498 ILE A N 1
ATOM 4019 C CA . ILE A 1 518 ? 23.734 13.629 -29.066 1.00 22.31 498 ILE A CA 1
ATOM 4020 C C . ILE A 1 518 ? 23.947 12.422 -28.157 1.00 25.31 498 ILE A C 1
ATOM 4021 O O . ILE A 1 518 ? 24.985 12.316 -27.494 1.00 25.61 498 ILE A O 1
ATOM 4026 N N . LEU A 1 519 ? 22.981 11.504 -28.125 1.00 24.11 499 LEU A N 1
ATOM 4027 C CA . LEU A 1 519 ? 23.043 10.329 -27.257 1.00 23.60 499 LEU A CA 1
ATOM 4028 C C . LEU A 1 519 ? 23.223 9.070 -28.089 1.00 24.62 499 LEU A C 1
ATOM 4029 O O . LEU A 1 519 ? 22.616 8.936 -29.152 1.00 22.67 499 LEU A O 1
ATOM 4034 N N . ASP A 1 520 ? 24.027 8.132 -27.586 1.00 24.98 500 ASP A N 1
ATOM 4035 C CA . ASP A 1 520 ? 23.990 6.772 -28.108 1.00 26.91 500 ASP A CA 1
ATOM 4036 C C . ASP A 1 520 ? 22.620 6.185 -27.782 1.00 22.73 500 ASP A C 1
ATOM 4037 O O . ASP A 1 520 ? 22.242 6.109 -26.615 1.00 27.34 500 ASP A O 1
ATOM 4042 N N . ALA A 1 521 ? 21.859 5.805 -28.809 1.00 23.70 501 ALA A N 1
ATOM 4043 C CA . ALA A 1 521 ? 20.498 5.332 -28.573 1.00 22.09 501 ALA A CA 1
ATOM 4044 C C . ALA A 1 521 ? 20.464 4.003 -27.832 1.00 23.96 501 ALA A C 1
ATOM 4045 O O . ALA A 1 521 ? 19.430 3.655 -27.261 1.00 24.45 501 ALA A O 1
ATOM 4047 N N . LYS A 1 522 ? 21.558 3.249 -27.868 1.00 25.13 502 LYS A N 1
ATOM 4048 C CA . LYS A 1 522 ? 21.591 1.953 -27.198 1.00 27.00 502 LYS A CA 1
ATOM 4049 C C . LYS A 1 522 ? 21.599 2.116 -25.687 1.00 26.12 502 LYS A C 1
ATOM 4050 O O . LYS A 1 522 ? 20.888 1.403 -24.971 1.00 28.02 502 LYS A O 1
ATOM 4056 N N . THR A 1 523 ? 22.375 3.076 -25.196 1.00 25.94 503 THR A N 1
ATOM 4057 C CA . THR A 1 523 ? 22.671 3.236 -23.784 1.00 26.20 503 THR A CA 1
ATOM 4058 C C . THR A 1 523 ? 22.158 4.540 -23.201 1.00 26.04 503 THR A C 1
ATOM 4059 O O . THR A 1 523 ? 22.144 4.679 -21.969 1.00 26.34 503 THR A O 1
ATOM 4063 N N . LEU A 1 524 ? 21.756 5.495 -24.051 1.00 26.19 504 LEU A N 1
ATOM 4064 C CA . LEU A 1 524 ? 21.462 6.887 -23.673 1.00 26.46 504 LEU A CA 1
ATOM 4065 C C . LEU A 1 524 ? 22.665 7.571 -23.032 1.00 28.58 504 LEU A C 1
ATOM 4066 O O . LEU A 1 524 ? 22.521 8.573 -22.323 1.00 29.73 504 LEU A O 1
ATOM 4071 N N . GLU A 1 525 ? 23.869 7.103 -23.348 1.00 27.53 505 GLU A N 1
ATOM 4072 C CA . GLU A 1 525 ? 25.077 7.784 -22.908 1.00 30.02 505 GLU A CA 1
ATOM 4073 C C . GLU A 1 525 ? 25.419 8.884 -23.901 1.00 28.34 505 GLU A C 1
ATOM 4074 O O . GLU A 1 525 ? 25.339 8.690 -25.113 1.00 28.54 505 GLU A O 1
ATOM 4080 N N . GLU A 1 526 ? 25.767 10.058 -23.381 1.00 26.31 506 GLU A N 1
ATOM 4081 C CA . GLU A 1 526 ? 26.084 11.174 -24.264 1.00 28.00 506 GLU A CA 1
ATOM 4082 C C . GLU A 1 526 ? 27.390 10.918 -25.008 1.00 27.90 506 GLU A C 1
ATOM 4083 O O . GLU A 1 526 ? 28.384 10.479 -24.421 1.00 30.03 506 GLU A O 1
ATOM 4089 N N . THR A 1 527 ? 27.399 11.190 -26.308 1.00 25.91 507 THR A N 1
ATOM 4090 C CA . THR A 1 527 ? 28.660 11.179 -27.036 1.00 30.29 507 THR A CA 1
ATOM 4091 C C . THR A 1 527 ? 29.116 12.565 -27.435 1.00 29.04 507 THR A C 1
ATOM 4092 O O . THR A 1 527 ? 30.319 12.774 -27.602 1.00 29.44 507 THR A O 1
ATOM 4096 N N . ALA A 1 528 ? 28.194 13.512 -27.575 1.00 30.51 508 ALA A N 1
ATOM 4097 C CA . ALA A 1 528 ? 28.570 14.868 -27.939 1.00 28.77 508 ALA A CA 1
ATOM 4098 C C . ALA A 1 528 ? 27.457 15.816 -27.533 1.00 27.86 508 ALA A C 1
ATOM 4099 O O . ALA A 1 528 ? 26.318 15.401 -27.299 1.00 25.14 508 ALA A O 1
ATOM 4101 N N . ARG A 1 529 ? 27.812 17.098 -27.421 1.00 29.01 509 ARG A N 1
ATOM 4102 C CA . ARG A 1 529 ? 26.813 18.157 -27.366 1.00 28.66 509 ARG A CA 1
ATOM 4103 C C . ARG A 1 529 ? 27.313 19.350 -28.169 1.00 27.02 509 ARG A C 1
ATOM 4104 O O . ARG A 1 529 ? 28.519 19.555 -28.334 1.00 29.33 509 ARG A O 1
ATOM 4112 N N . PHE A 1 530 ? 26.369 20.114 -28.701 1.00 27.43 510 PHE A N 1
ATOM 4113 C CA . PHE A 1 530 ? 26.662 21.301 -29.503 1.00 27.88 510 PHE A CA 1
ATOM 4114 C C . PHE A 1 530 ? 25.994 22.490 -28.824 1.00 28.09 510 PHE A C 1
ATOM 4115 O O . PHE A 1 530 ? 24.762 22.549 -28.756 1.00 27.51 510 PHE A O 1
ATOM 4123 N N . GLU A 1 531 ? 26.794 23.441 -28.330 1.00 28.39 511 GLU A N 1
ATOM 4124 C CA . GLU A 1 531 ? 26.249 24.609 -27.648 1.00 30.96 511 GLU A CA 1
ATOM 4125 C C . GLU A 1 531 ? 25.705 25.614 -28.666 1.00 28.20 511 GLU A C 1
ATOM 4126 O O . GLU A 1 531 ? 26.380 25.959 -29.635 1.00 29.31 511 GLU A O 1
ATOM 4132 N N . ILE A 1 532 ? 24.479 26.074 -28.448 1.00 26.94 512 ILE A N 1
ATOM 4133 C CA . ILE A 1 532 ? 23.850 27.023 -29.371 1.00 28.99 512 ILE A CA 1
ATOM 4134 C C . ILE A 1 532 ? 24.428 28.412 -29.107 1.00 30.78 512 ILE A C 1
ATOM 4135 O O . ILE A 1 532 ? 24.431 28.854 -27.954 1.00 30.41 512 ILE A O 1
ATOM 4140 N N . PRO A 1 533 ? 24.898 29.132 -30.136 1.00 33.05 513 PRO A N 1
ATOM 4141 C CA . PRO A 1 533 ? 25.493 30.456 -29.898 1.00 33.20 513 PRO A CA 1
ATOM 4142 C C . PRO A 1 533 ? 24.454 31.561 -29.758 1.00 32.66 513 PRO A C 1
ATOM 4143 O O . PRO A 1 533 ? 24.639 32.676 -30.257 1.00 33.49 513 PRO A O 1
ATOM 4147 N N . GLU A 1 534 ? 23.348 31.247 -29.093 1.00 33.73 514 GLU A N 1
ATOM 4148 C CA . GLU A 1 534 ? 22.299 32.203 -28.781 1.00 33.31 514 GLU A CA 1
ATOM 4149 C C . GLU A 1 534 ? 21.853 31.953 -27.352 1.00 35.16 514 GLU A C 1
ATOM 4150 O O . GLU A 1 534 ? 22.078 30.877 -26.797 1.00 34.40 514 GLU A O 1
ATOM 4156 N N . ALA A 1 535 ? 21.202 32.953 -26.761 1.00 34.55 515 ALA A N 1
ATOM 4157 C CA . ALA A 1 535 ? 20.814 32.836 -25.360 1.00 32.07 515 ALA A CA 1
ATOM 4158 C C . ALA A 1 535 ? 19.692 31.825 -25.147 1.00 31.90 515 ALA A C 1
ATOM 4159 O O . ALA A 1 535 ? 19.584 31.248 -24.058 1.00 31.96 515 ALA A O 1
ATOM 4161 N N . ARG A 1 536 ? 18.852 31.598 -26.157 1.00 30.27 516 ARG A N 1
ATOM 4162 C CA . ARG A 1 536 ? 17.662 30.776 -25.980 1.00 29.23 516 ARG A CA 1
ATOM 4163 C C . ARG A 1 536 ? 17.347 30.033 -27.271 1.00 30.04 516 ARG A C 1
ATOM 4164 O O . ARG A 1 536 ? 17.640 30.526 -28.365 1.00 29.31 516 ARG A O 1
ATOM 4172 N N . ILE A 1 537 ? 16.729 28.855 -27.137 1.00 25.06 517 ILE A N 1
ATOM 4173 C CA . ILE A 1 537 ? 15.959 28.261 -28.237 1.00 26.11 517 ILE A CA 1
ATOM 4174 C C . ILE A 1 537 ? 14.513 28.107 -27.765 1.00 25.80 517 ILE A C 1
ATOM 4175 O O . ILE A 1 537 ? 14.267 28.036 -26.556 1.00 26.40 517 ILE A O 1
ATOM 4180 N N . PRO A 1 538 ? 13.524 28.082 -28.657 1.00 26.29 518 PRO A N 1
ATOM 4181 C CA . PRO A 1 538 ? 12.128 28.116 -28.201 1.00 25.86 518 PRO A CA 1
ATOM 4182 C C . PRO A 1 538 ? 11.716 26.870 -27.428 1.00 26.83 518 PRO A C 1
ATOM 4183 O O . PRO A 1 538 ? 12.238 25.772 -27.640 1.00 25.63 518 PRO A O 1
ATOM 4187 N N . LEU A 1 539 ? 10.751 27.067 -26.526 1.00 28.27 519 LEU A N 1
ATOM 4188 C CA . LEU A 1 539 ? 9.975 25.985 -25.914 1.00 26.26 519 LEU A CA 1
ATOM 4189 C C . LEU A 1 539 ? 9.059 25.443 -27.009 1.00 30.74 519 LEU A C 1
ATOM 4190 O O . LEU A 1 539 ? 7.884 25.802 -27.129 1.00 30.00 519 LEU A O 1
ATOM 4195 N N . GLY A 1 540 ? 9.640 24.609 -27.867 1.00 31.10 520 GLY A N 1
ATOM 4196 C CA . GLY A 1 540 ? 9.099 24.358 -29.183 1.00 28.42 520 GLY A CA 1
ATOM 4197 C C . GLY A 1 540 ? 8.310 23.074 -29.258 1.00 28.22 520 GLY A C 1
ATOM 4198 O O . GLY A 1 540 ? 8.010 22.414 -28.255 1.00 29.19 520 GLY A O 1
ATOM 4199 N N . PHE A 1 541 ? 7.999 22.697 -30.490 1.00 23.67 521 PHE A N 1
ATOM 4200 C CA . PHE A 1 541 ? 7.173 21.525 -30.679 1.00 25.37 521 PHE A CA 1
ATOM 4201 C C . PHE A 1 541 ? 7.984 20.448 -31.395 1.00 27.15 521 PHE A C 1
ATOM 4202 O O . PHE A 1 541 ? 8.906 19.880 -30.800 1.00 26.86 521 PHE A O 1
ATOM 4210 N N . HIS A 1 542 ? 7.711 20.201 -32.668 1.00 23.50 522 HIS A N 1
ATOM 4211 C CA . HIS A 1 542 ? 8.214 19.018 -33.340 1.00 22.96 522 HIS A CA 1
ATOM 4212 C C . HIS A 1 542 ? 9.331 19.350 -34.314 1.00 25.41 522 HIS A C 1
ATOM 4213 O O . HIS A 1 542 ? 9.449 20.473 -34.818 1.00 26.13 522 HIS A O 1
ATOM 4220 N N . ALA A 1 543 ? 10.130 18.338 -34.619 1.00 22.06 523 ALA A N 1
ATOM 4221 C CA . ALA A 1 543 ? 11.231 18.518 -35.549 1.00 24.71 523 ALA A CA 1
ATOM 4222 C C . ALA A 1 543 ? 11.274 17.354 -36.535 1.00 22.64 523 ALA A C 1
ATOM 4223 O O . ALA A 1 543 ? 10.752 16.260 -36.273 1.00 24.73 523 ALA A O 1
ATOM 4225 N N . PHE A 1 544 ? 11.908 17.611 -37.683 1.00 22.22 524 PHE A N 1
ATOM 4226 C CA . PHE A 1 544 ? 12.060 16.635 -38.754 1.00 23.35 524 PHE A CA 1
ATOM 4227 C C . PHE A 1 544 ? 13.531 16.562 -39.142 1.00 25.08 524 PHE A C 1
ATOM 4228 O O . PHE A 1 544 ? 14.138 17.589 -39.448 1.00 25.02 524 PHE A O 1
ATOM 4236 N N . TYR A 1 545 ? 14.103 15.359 -39.152 1.00 22.14 525 TYR A N 1
ATOM 4237 C CA . TYR A 1 545 ? 15.493 15.178 -39.564 1.00 23.29 525 TYR A CA 1
ATOM 4238 C C . TYR A 1 545 ? 15.517 14.613 -40.974 1.00 26.69 525 TYR A C 1
ATOM 4239 O O . TYR A 1 545 ? 14.993 13.522 -41.223 1.00 26.92 525 TYR A O 1
ATOM 4248 N N . LYS A 1 546 ? 16.120 15.357 -41.890 1.00 25.57 526 LYS A N 1
ATOM 4249 C CA . LYS A 1 546 ? 16.257 14.901 -43.268 1.00 25.70 526 LYS A CA 1
ATOM 4250 C C . LYS A 1 546 ? 17.702 14.504 -43.509 1.00 28.15 526 LYS A C 1
ATOM 4251 O O . LYS A 1 546 ? 18.589 15.371 -43.467 1.00 28.21 526 LYS A O 1
ATOM 4257 N N . PRO A 1 547 ? 18.002 13.226 -43.715 1.00 28.77 527 PRO A N 1
ATOM 4258 C CA . PRO A 1 547 ? 19.398 12.836 -43.908 1.00 29.81 527 PRO A CA 1
ATOM 4259 C C . PRO A 1 547 ? 19.919 13.345 -45.241 1.00 34.79 527 PRO A C 1
ATOM 4260 O O . PRO A 1 547 ? 19.167 13.507 -46.202 1.00 34.72 527 PRO A O 1
ATOM 4264 N N . LYS A 1 548 ? 21.222 13.621 -45.282 1.00 35.05 528 LYS A N 1
ATOM 4265 C CA . LYS A 1 548 ? 21.841 14.004 -46.546 1.00 41.15 528 LYS A CA 1
ATOM 4266 C C . LYS A 1 548 ? 21.932 12.803 -47.465 1.00 43.72 528 LYS A C 1
ATOM 4267 O O . LYS A 1 548 ? 21.749 12.933 -48.677 1.00 47.67 528 LYS A O 1
ATOM 4273 N N . ASN A 1 549 ? 22.163 11.631 -46.878 1.00 45.51 529 ASN A N 1
ATOM 4274 C CA . ASN A 1 549 ? 22.079 10.325 -47.515 1.00 52.81 529 ASN A CA 1
ATOM 4275 C C . ASN A 1 549 ? 22.330 9.265 -46.450 1.00 51.57 529 ASN A C 1
ATOM 4276 O O . ASN A 1 549 ? 22.642 9.600 -45.301 1.00 55.88 529 ASN A O 1
ATOM 4281 N N . MET B 1 21 ? 30.698 -36.627 -3.800 1.00 55.71 1 MET B N 1
ATOM 4282 C CA . MET B 1 21 ? 30.245 -35.284 -4.161 1.00 54.20 1 MET B CA 1
ATOM 4283 C C . MET B 1 21 ? 29.243 -35.300 -5.315 1.00 53.11 1 MET B C 1
ATOM 4284 O O . MET B 1 21 ? 29.455 -35.948 -6.344 1.00 53.56 1 MET B O 1
ATOM 4289 N N . GLU B 1 22 ? 28.144 -34.579 -5.115 1.00 52.54 2 GLU B N 1
ATOM 4290 C CA . GLU B 1 22 ? 27.056 -34.541 -6.079 1.00 54.17 2 GLU B CA 1
ATOM 4291 C C . GLU B 1 22 ? 27.525 -33.893 -7.377 1.00 51.23 2 GLU B C 1
ATOM 4292 O O . GLU B 1 22 ? 28.457 -33.086 -7.390 1.00 49.38 2 GLU B O 1
ATOM 4298 N N . ALA B 1 23 ? 26.882 -34.268 -8.483 1.00 48.96 3 ALA B N 1
ATOM 4299 C CA . ALA B 1 23 ? 27.246 -33.674 -9.767 1.00 49.33 3 ALA B CA 1
ATOM 4300 C C . ALA B 1 23 ? 26.783 -32.226 -9.855 1.00 45.56 3 ALA B C 1
ATOM 4301 O O . ALA B 1 23 ? 27.404 -31.414 -10.550 1.00 46.59 3 ALA B O 1
ATOM 4303 N N . GLU B 1 24 ? 25.714 -31.885 -9.144 1.00 45.88 4 GLU B N 1
ATOM 4304 C CA . GLU B 1 24 ? 25.057 -30.601 -9.299 1.00 46.31 4 GLU B CA 1
ATOM 4305 C C . GLU B 1 24 ? 24.467 -30.180 -7.961 1.00 46.69 4 GLU B C 1
ATOM 4306 O O . GLU B 1 24 ? 24.106 -31.026 -7.139 1.00 45.88 4 GLU B O 1
ATOM 4312 N N . GLY B 1 25 ? 24.404 -28.872 -7.739 1.00 38.80 5 GLY B N 1
ATOM 4313 C CA . GLY B 1 25 ? 23.734 -28.305 -6.588 1.00 39.22 5 GLY B CA 1
ATOM 4314 C C . GLY B 1 25 ? 24.690 -27.670 -5.589 1.00 38.19 5 GLY B C 1
ATOM 4315 O O . GLY B 1 25 ? 25.909 -27.841 -5.631 1.00 36.94 5 GLY B O 1
ATOM 4316 N N . PHE B 1 26 ? 24.084 -26.904 -4.687 1.00 40.47 6 PHE B N 1
ATOM 4317 C CA . PHE B 1 26 ? 24.848 -26.258 -3.627 1.00 38.02 6 PHE B CA 1
ATOM 4318 C C . PHE B 1 26 ? 25.576 -27.230 -2.694 1.00 39.05 6 PHE B C 1
ATOM 4319 O O . PHE B 1 26 ? 26.624 -26.834 -2.155 1.00 37.11 6 PHE B O 1
ATOM 4327 N N . PRO B 1 27 ? 25.116 -28.468 -2.458 1.00 40.59 7 PRO B N 1
ATOM 4328 C CA . PRO B 1 27 ? 25.943 -29.394 -1.664 1.00 37.07 7 PRO B CA 1
ATOM 4329 C C . PRO B 1 27 ? 27.359 -29.573 -2.183 1.00 39.94 7 PRO B C 1
ATOM 4330 O O . PRO B 1 27 ? 28.252 -29.902 -1.390 1.00 38.74 7 PRO B O 1
ATOM 4334 N N . ARG B 1 28 ? 27.600 -29.362 -3.485 1.00 36.78 8 ARG B N 1
ATOM 4335 C CA . ARG B 1 28 ? 28.962 -29.450 -4.015 1.00 36.74 8 ARG B CA 1
ATOM 4336 C C . ARG B 1 28 ? 29.897 -28.487 -3.309 1.00 35.91 8 ARG B C 1
ATOM 4337 O O . ARG B 1 28 ? 31.076 -28.793 -3.096 1.00 39.60 8 ARG B O 1
ATOM 4345 N N . LEU B 1 29 ? 29.397 -27.301 -2.980 1.00 34.26 9 LEU B N 1
ATOM 4346 C CA . LEU B 1 29 ? 30.217 -26.245 -2.418 1.00 34.63 9 LEU B CA 1
ATOM 4347 C C . LEU B 1 29 ? 30.532 -26.474 -0.948 1.00 34.45 9 LEU B C 1
ATOM 4348 O O . LEU B 1 29 ? 31.375 -25.762 -0.391 1.00 36.55 9 LEU B O 1
ATOM 4353 N N . PHE B 1 30 ? 29.899 -27.455 -0.313 1.00 34.64 10 PHE B N 1
ATOM 4354 C CA . PHE B 1 30 ? 30.094 -27.684 1.111 1.00 35.43 10 PHE B CA 1
ATOM 4355 C C . PHE B 1 30 ? 30.892 -28.949 1.409 1.00 36.82 10 PHE B C 1
ATOM 4356 O O . PHE B 1 30 ? 31.021 -29.327 2.577 1.00 36.47 10 PHE B O 1
ATOM 4364 N N . HIS B 1 31 ? 31.464 -29.592 0.393 1.00 34.93 11 HIS B N 1
ATOM 4365 C CA . HIS B 1 31 ? 32.497 -30.584 0.647 1.00 35.13 11 HIS B CA 1
ATOM 4366 C C . HIS B 1 31 ? 33.834 -29.887 0.849 1.00 33.99 11 HIS B C 1
ATOM 4367 O O . HIS B 1 31 ? 34.070 -28.795 0.319 1.00 32.52 11 HIS B O 1
ATOM 4374 N N . ASN B 1 32 ? 34.695 -30.513 1.653 1.00 34.31 12 ASN B N 1
ATOM 4375 C CA . ASN B 1 32 ? 35.979 -29.912 1.998 1.00 33.97 12 ASN B CA 1
ATOM 4376 C C . ASN B 1 32 ? 36.810 -29.649 0.755 1.00 33.64 12 ASN B C 1
ATOM 4377 O O . ASN B 1 32 ? 36.897 -30.488 -0.150 1.00 31.67 12 ASN B O 1
ATOM 4382 N N . PHE B 1 33 ? 37.468 -28.501 0.753 1.00 31.68 13 PHE B N 1
ATOM 4383 C CA . PHE B 1 33 ? 38.400 -28.149 -0.299 1.00 33.05 13 PHE B CA 1
ATOM 4384 C C . PHE B 1 33 ? 39.774 -28.729 -0.003 1.00 32.87 13 PHE B C 1
ATOM 4385 O O . PHE B 1 33 ? 40.140 -28.970 1.154 1.00 34.97 13 PHE B O 1
ATOM 4393 N N . GLU B 1 34 ? 40.535 -28.947 -1.068 1.00 35.82 14 GLU B N 1
ATOM 4394 C CA . GLU B 1 34 ? 41.896 -29.453 -0.992 1.00 38.93 14 GLU B CA 1
ATOM 4395 C C . GLU B 1 34 ? 42.861 -28.359 -1.424 1.00 37.21 14 GLU B C 1
ATOM 4396 O O . GLU B 1 34 ? 42.547 -27.547 -2.294 1.00 37.18 14 GLU B O 1
ATOM 4402 N N . ASN B 1 35 ? 44.036 -28.345 -0.805 1.00 37.94 15 ASN B N 1
ATOM 4403 C CA . ASN B 1 35 ? 45.051 -27.354 -1.141 1.00 39.16 15 ASN B CA 1
ATOM 4404 C C . ASN B 1 35 ? 45.444 -27.453 -2.609 1.00 38.11 15 ASN B C 1
ATOM 4405 O O . ASN B 1 35 ? 45.524 -28.544 -3.174 1.00 40.11 15 ASN B O 1
ATOM 4410 N N . VAL B 1 36 ? 45.683 -26.301 -3.223 1.00 39.56 16 VAL B N 1
ATOM 4411 C CA . VAL B 1 36 ? 46.286 -26.199 -4.550 1.00 39.63 16 VAL B CA 1
ATOM 4412 C C . VAL B 1 36 ? 47.561 -25.398 -4.344 1.00 39.72 16 VAL B C 1
ATOM 4413 O O . VAL B 1 36 ? 47.557 -24.179 -4.541 1.00 40.63 16 VAL B O 1
ATOM 4417 N N . PRO B 1 37 ? 48.659 -26.025 -3.923 1.00 44.88 17 PRO B N 1
ATOM 4418 C CA . PRO B 1 37 ? 49.781 -25.236 -3.382 1.00 46.45 17 PRO B CA 1
ATOM 4419 C C . PRO B 1 37 ? 50.545 -24.401 -4.416 1.00 47.29 17 PRO B C 1
ATOM 4420 O O . PRO B 1 37 ? 51.001 -23.290 -4.095 1.00 49.35 17 PRO B O 1
ATOM 4424 N N . GLU B 1 38 ? 50.687 -24.892 -5.651 1.00 46.86 18 GLU B N 1
ATOM 4425 C CA . GLU B 1 38 ? 51.461 -24.161 -6.650 1.00 44.90 18 GLU B CA 1
ATOM 4426 C C . GLU B 1 38 ? 50.548 -23.444 -7.639 1.00 41.90 18 GLU B C 1
ATOM 4427 O O . GLU B 1 38 ? 49.550 -24.025 -8.096 1.00 44.20 18 GLU B O 1
ATOM 4429 N N . PRO B 1 39 ? 50.835 -22.185 -7.964 1.00 42.21 19 PRO B N 1
ATOM 4430 C CA . PRO B 1 39 ? 50.006 -21.461 -8.940 1.00 41.09 19 PRO B CA 1
ATOM 4431 C C . PRO B 1 39 ? 49.937 -22.202 -10.270 1.00 42.18 19 PRO B C 1
ATOM 4432 O O . PRO B 1 39 ? 50.941 -22.711 -10.772 1.00 43.37 19 PRO B O 1
ATOM 4436 N N . LYS B 1 40 ? 48.722 -22.314 -10.798 1.00 42.91 20 LYS B N 1
ATOM 4437 C CA . LYS B 1 40 ? 48.446 -22.948 -12.079 1.00 42.33 20 LYS B CA 1
ATOM 4438 C C . LYS B 1 40 ? 47.955 -21.871 -13.034 1.00 43.83 20 LYS B C 1
ATOM 4439 O O . LYS B 1 40 ? 47.076 -21.077 -12.674 1.00 40.58 20 LYS B O 1
ATOM 4445 N N . GLU B 1 41 ? 48.522 -21.830 -14.241 1.00 40.89 21 GLU B N 1
ATOM 4446 C CA . GLU B 1 41 ? 48.044 -20.867 -15.221 1.00 41.37 21 GLU B CA 1
ATOM 4447 C C . GLU B 1 41 ? 46.640 -21.247 -15.666 1.00 41.02 21 GLU B C 1
ATOM 4448 O O . GLU B 1 41 ? 46.346 -22.415 -15.925 1.00 44.18 21 GLU B O 1
ATOM 4454 N N . CYS B 1 42 ? 45.777 -20.247 -15.771 1.00 38.65 22 CYS B N 1
ATOM 4455 C CA . CYS B 1 42 ? 44.376 -20.456 -16.087 1.00 39.77 22 CYS B CA 1
ATOM 4456 C C . CYS B 1 42 ? 44.132 -20.234 -17.573 1.00 39.03 22 CYS B C 1
ATOM 4457 O O . CYS B 1 42 ? 44.788 -19.405 -18.205 1.00 41.85 22 CYS B O 1
ATOM 4460 N N . LYS B 1 43 ? 43.191 -20.993 -18.123 1.00 39.56 23 LYS B N 1
ATOM 4461 C CA . LYS B 1 43 ? 42.849 -20.848 -19.533 1.00 42.10 23 LYS B CA 1
ATOM 4462 C C . LYS B 1 43 ? 42.195 -19.489 -19.748 1.00 38.82 23 LYS B C 1
ATOM 4463 O O . LYS B 1 43 ? 41.130 -19.211 -19.192 1.00 39.26 23 LYS B O 1
ATOM 4469 N N . LYS B 1 44 ? 42.818 -18.651 -20.565 1.00 40.58 24 LYS B N 1
ATOM 4470 C CA . LYS B 1 44 ? 42.336 -17.300 -20.813 1.00 38.18 24 LYS B CA 1
ATOM 4471 C C . LYS B 1 44 ? 41.526 -17.257 -22.102 1.00 39.84 24 LYS B C 1
ATOM 4472 O O . LYS B 1 44 ? 41.965 -17.777 -23.129 1.00 39.38 24 LYS B O 1
ATOM 4478 N N . VAL B 1 45 ? 40.350 -16.639 -22.049 1.00 37.32 25 VAL B N 1
ATOM 4479 C CA . VAL B 1 45 ? 39.546 -16.369 -23.239 1.00 42.44 25 VAL B CA 1
ATOM 4480 C C . VAL B 1 45 ? 39.258 -14.873 -23.283 1.00 40.98 25 VAL B C 1
ATOM 4481 O O . VAL B 1 45 ? 38.466 -14.368 -22.478 1.00 37.38 25 VAL B O 1
ATOM 4485 N N . GLY B 1 46 ? 39.816 -14.182 -24.272 1.00 37.66 26 GLY B N 1
ATOM 4486 C CA . GLY B 1 46 ? 39.593 -12.754 -24.413 1.00 38.01 26 GLY B CA 1
ATOM 4487 C C . GLY B 1 46 ? 40.840 -11.941 -24.146 1.00 40.27 26 GLY B C 1
ATOM 4488 O O . GLY B 1 46 ? 41.953 -12.452 -24.299 1.00 39.36 26 GLY B O 1
ATOM 4489 N N . SER B 1 47 ? 40.678 -10.681 -23.734 1.00 40.01 27 SER B N 1
ATOM 4490 C CA . SER B 1 47 ? 41.818 -9.809 -23.495 1.00 40.56 27 SER B CA 1
ATOM 4491 C C . SER B 1 47 ? 41.552 -8.957 -22.263 1.00 40.10 27 SER B C 1
ATOM 4492 O O . SER B 1 47 ? 40.401 -8.666 -21.923 1.00 39.80 27 SER B O 1
ATOM 4495 N N . VAL B 1 48 ? 42.629 -8.550 -21.608 1.00 36.62 28 VAL B N 1
ATOM 4496 C CA . VAL B 1 48 ? 42.543 -7.738 -20.397 1.00 41.79 28 VAL B CA 1
ATOM 4497 C C . VAL B 1 48 ? 43.369 -6.482 -20.623 1.00 41.66 28 VAL B C 1
ATOM 4498 O O . VAL B 1 48 ? 44.275 -6.462 -21.474 1.00 40.35 28 VAL B O 1
ATOM 4502 N N . PRO B 1 49 ? 43.101 -5.416 -19.869 1.00 39.92 29 PRO B N 1
ATOM 4503 C CA . PRO B 1 49 ? 43.853 -4.176 -20.065 1.00 39.92 29 PRO B CA 1
ATOM 4504 C C . PRO B 1 49 ? 45.287 -4.315 -19.592 1.00 40.52 29 PRO B C 1
ATOM 4505 O O . PRO B 1 49 ? 45.644 -5.223 -18.838 1.00 38.86 29 PRO B O 1
ATOM 4509 N N . SER B 1 50 ? 46.120 -3.392 -20.074 1.00 41.28 30 SER B N 1
ATOM 4510 C CA . SER B 1 50 ? 47.531 -3.390 -19.707 1.00 41.65 30 SER B CA 1
ATOM 4511 C C . SER B 1 50 ? 47.746 -3.122 -18.225 1.00 44.02 30 SER B C 1
ATOM 4512 O O . SER B 1 50 ? 48.796 -3.492 -17.688 1.00 43.68 30 SER B O 1
ATOM 4515 N N . TYR B 1 51 ? 46.793 -2.477 -17.553 1.00 40.33 31 TYR B N 1
ATOM 4516 C CA . TYR B 1 51 ? 46.973 -2.130 -16.150 1.00 41.45 31 TYR B CA 1
ATOM 4517 C C . TYR B 1 51 ? 46.485 -3.211 -15.187 1.00 41.89 31 TYR B C 1
ATOM 4518 O O . TYR B 1 51 ? 46.538 -2.999 -13.971 1.00 40.69 31 TYR B O 1
ATOM 4527 N N . LEU B 1 52 ? 46.021 -4.356 -15.693 1.00 39.16 32 LEU B N 1
ATOM 4528 C CA . LEU B 1 52 ? 45.581 -5.465 -14.841 1.00 38.97 32 LEU B CA 1
ATOM 4529 C C . LEU B 1 52 ? 46.802 -6.293 -14.454 1.00 37.83 32 LEU B C 1
ATOM 4530 O O . LEU B 1 52 ? 47.048 -7.393 -14.958 1.00 39.31 32 LEU B O 1
ATOM 4535 N N . THR B 1 53 ? 47.574 -5.735 -13.529 1.00 38.05 33 THR B N 1
ATOM 4536 C CA . THR B 1 53 ? 48.784 -6.350 -13.000 1.00 37.97 33 THR B CA 1
ATOM 4537 C C . THR B 1 53 ? 48.736 -6.212 -11.484 1.00 42.32 33 THR B C 1
ATOM 4538 O O . THR B 1 53 ? 48.877 -5.104 -10.953 1.00 43.93 33 THR B O 1
ATOM 4542 N N . GLY B 1 54 ? 48.555 -7.325 -10.793 1.00 38.62 34 GLY B N 1
ATOM 4543 C CA . GLY B 1 54 ? 48.373 -7.289 -9.356 1.00 39.90 34 GLY B CA 1
ATOM 4544 C C . GLY B 1 54 ? 47.877 -8.634 -8.876 1.00 37.96 34 GLY B C 1
ATOM 4545 O O . GLY B 1 54 ? 47.702 -9.573 -9.660 1.00 36.54 34 GLY B O 1
ATOM 4546 N N . THR B 1 55 ? 47.630 -8.708 -7.568 1.00 37.14 35 THR B N 1
ATOM 4547 C CA . THR B 1 55 ? 47.281 -9.968 -6.927 1.00 35.30 35 THR B CA 1
ATOM 4548 C C . THR B 1 55 ? 45.999 -9.801 -6.123 1.00 32.71 35 THR B C 1
ATOM 4549 O O . THR B 1 55 ? 45.905 -8.899 -5.292 1.00 33.29 35 THR B O 1
ATOM 4553 N N . MET B 1 56 ? 45.030 -10.678 -6.361 1.00 32.26 36 MET B N 1
ATOM 4554 C CA . MET B 1 56 ? 43.786 -10.699 -5.607 1.00 31.56 36 MET B CA 1
ATOM 4555 C C . MET B 1 56 ? 43.813 -11.896 -4.665 1.00 29.09 36 MET B C 1
ATOM 4556 O O . MET B 1 56 ? 43.886 -13.045 -5.119 1.00 32.38 36 MET B O 1
ATOM 4561 N N . LEU B 1 57 ? 43.740 -11.626 -3.360 1.00 30.75 37 LEU B N 1
ATOM 4562 C CA . LEU B 1 57 ? 43.581 -12.667 -2.350 1.00 30.25 37 LEU B CA 1
ATOM 4563 C C . LEU B 1 57 ? 42.119 -12.708 -1.935 1.00 29.12 37 LEU B C 1
ATOM 4564 O O . LEU B 1 57 ? 41.538 -11.672 -1.613 1.00 28.41 37 LEU B O 1
ATOM 4569 N N . ARG B 1 58 ? 41.535 -13.899 -1.945 1.00 26.75 38 ARG B N 1
ATOM 4570 C CA . ARG B 1 58 ? 40.135 -14.092 -1.598 1.00 26.90 38 ARG B CA 1
ATOM 4571 C C . ARG B 1 58 ? 40.063 -14.974 -0.358 1.00 27.91 38 ARG B C 1
ATOM 4572 O O . ARG B 1 58 ? 40.762 -15.992 -0.271 1.00 27.72 38 ARG B O 1
ATOM 4580 N N . ASN B 1 59 ? 39.232 -14.580 0.595 1.00 25.44 39 ASN B N 1
ATOM 4581 C CA . ASN B 1 59 ? 39.035 -15.359 1.806 1.00 27.45 39 ASN B CA 1
ATOM 4582 C C . ASN B 1 59 ? 37.645 -15.979 1.782 1.00 28.54 39 ASN B C 1
ATOM 4583 O O . ASN B 1 59 ? 36.738 -15.521 1.077 1.00 27.92 39 ASN B O 1
ATOM 4588 N N . GLY B 1 60 ? 37.486 -17.048 2.545 1.00 28.73 40 GLY B N 1
ATOM 4589 C CA . GLY B 1 60 ? 36.204 -17.681 2.655 1.00 29.49 40 GLY B CA 1
ATOM 4590 C C . GLY B 1 60 ? 36.323 -19.037 3.314 1.00 29.84 40 GLY B C 1
ATOM 4591 O O . GLY B 1 60 ? 37.415 -19.476 3.695 1.00 28.50 40 GLY B O 1
ATOM 4592 N N . PRO B 1 61 ? 35.196 -19.741 3.411 1.00 31.30 41 PRO B N 1
ATOM 4593 C CA . PRO B 1 61 ? 35.155 -21.028 4.113 1.00 31.41 41 PRO B CA 1
ATOM 4594 C C . PRO B 1 61 ? 35.483 -22.186 3.181 1.00 33.09 41 PRO B C 1
ATOM 4595 O O . PRO B 1 61 ? 35.038 -22.240 2.035 1.00 31.81 41 PRO B O 1
ATOM 4599 N N . GLY B 1 62 ? 36.259 -23.144 3.683 1.00 28.52 42 GLY B N 1
ATOM 4600 C CA . GLY B 1 62 ? 36.606 -24.283 2.850 1.00 29.67 42 GLY B CA 1
ATOM 4601 C C . GLY B 1 62 ? 36.490 -25.637 3.515 1.00 29.58 42 GLY B C 1
ATOM 4602 O O . GLY B 1 62 ? 36.276 -26.640 2.832 1.00 28.44 42 GLY B O 1
ATOM 4603 N N . MET B 1 63 ? 36.625 -25.709 4.839 1.00 26.42 43 MET B N 1
ATOM 4604 C CA . MET B 1 63 ? 36.521 -26.999 5.518 1.00 26.54 43 MET B CA 1
ATOM 4605 C C . MET B 1 63 ? 35.237 -27.020 6.333 1.00 27.75 43 MET B C 1
ATOM 4606 O O . MET B 1 63 ? 35.102 -26.275 7.311 1.00 30.21 43 MET B O 1
ATOM 4611 N N . PHE B 1 64 ? 34.300 -27.872 5.918 1.00 30.49 44 PHE B N 1
ATOM 4612 C CA . PHE B 1 64 ? 32.976 -27.979 6.514 1.00 31.48 44 PHE B CA 1
ATOM 4613 C C . PHE B 1 64 ? 32.721 -29.302 7.222 1.00 32.64 44 PHE B C 1
ATOM 4614 O O . PHE B 1 64 ? 31.721 -29.407 7.945 1.00 32.38 44 PHE B O 1
ATOM 4622 N N . THR B 1 65 ? 33.570 -30.310 7.032 1.00 31.41 45 THR B N 1
ATOM 4623 C CA . THR B 1 65 ? 33.396 -31.585 7.718 1.00 30.26 45 THR B CA 1
ATOM 4624 C C . THR B 1 65 ? 34.695 -31.977 8.399 1.00 33.73 45 THR B C 1
ATOM 4625 O O . THR B 1 65 ? 35.785 -31.707 7.886 1.00 34.76 45 THR B O 1
ATOM 4629 N N . VAL B 1 66 ? 34.566 -32.601 9.572 1.00 32.02 46 VAL B N 1
ATOM 4630 C CA . VAL B 1 66 ? 35.688 -33.122 10.339 1.00 31.35 46 VAL B CA 1
ATOM 4631 C C . VAL B 1 66 ? 35.255 -34.522 10.752 1.00 36.13 46 VAL B C 1
ATOM 4632 O O . VAL B 1 66 ? 34.315 -34.677 11.543 1.00 36.89 46 VAL B O 1
ATOM 4636 N N . GLY B 1 67 ? 35.907 -35.537 10.193 1.00 35.83 47 GLY B N 1
ATOM 4637 C CA . GLY B 1 67 ? 35.367 -36.883 10.307 1.00 38.14 47 GLY B CA 1
ATOM 4638 C C . GLY B 1 67 ? 33.949 -36.903 9.771 1.00 36.81 47 GLY B C 1
ATOM 4639 O O . GLY B 1 67 ? 33.672 -36.420 8.666 1.00 36.75 47 GLY B O 1
ATOM 4640 N N . GLU B 1 68 ? 33.022 -37.412 10.579 1.00 36.14 48 GLU B N 1
ATOM 4641 C CA . GLU B 1 68 ? 31.617 -37.464 10.200 1.00 39.15 48 GLU B CA 1
ATOM 4642 C C . GLU B 1 68 ? 30.814 -36.258 10.658 1.00 41.19 48 GLU B C 1
ATOM 4643 O O . GLU B 1 68 ? 29.624 -36.175 10.339 1.00 42.45 48 GLU B O 1
ATOM 4649 N N . GLU B 1 69 ? 31.408 -35.344 11.419 1.00 38.71 49 GLU B N 1
ATOM 4650 C CA . GLU B 1 69 ? 30.679 -34.174 11.873 1.00 37.57 49 GLU B CA 1
ATOM 4651 C C . GLU B 1 69 ? 30.819 -33.051 10.853 1.00 35.89 49 GLU B C 1
ATOM 4652 O O . GLU B 1 69 ? 31.830 -32.942 10.155 1.00 34.22 49 GLU B O 1
ATOM 4658 N N . GLU B 1 70 ? 29.793 -32.211 10.789 1.00 34.62 50 GLU B N 1
ATOM 4659 C CA . GLU B 1 70 ? 29.723 -31.116 9.831 1.00 35.66 50 GLU B CA 1
ATOM 4660 C C . GLU B 1 70 ? 29.445 -29.822 10.577 1.00 36.53 50 GLU B C 1
ATOM 4661 O O . GLU B 1 70 ? 28.649 -29.794 11.522 1.00 37.06 50 GLU B O 1
ATOM 4667 N N . TYR B 1 71 ? 30.132 -28.760 10.170 1.00 32.91 51 TYR B N 1
ATOM 4668 C CA . TYR B 1 71 ? 29.809 -27.436 10.674 1.00 34.73 51 TYR B CA 1
ATOM 4669 C C . TYR B 1 71 ? 28.404 -27.035 10.224 1.00 35.38 51 TYR B C 1
ATOM 4670 O O . TYR B 1 71 ? 27.875 -27.535 9.232 1.00 34.63 51 TYR B O 1
ATOM 4679 N N . LYS B 1 72 ? 27.788 -26.127 10.977 1.00 32.62 52 LYS B N 1
ATOM 4680 C CA . LYS B 1 72 ? 26.373 -25.823 10.785 1.00 34.95 52 LYS B CA 1
ATOM 4681 C C . LYS B 1 72 ? 26.092 -24.602 9.917 1.00 33.69 52 LYS B C 1
ATOM 4682 O O . LYS B 1 72 ? 25.073 -24.586 9.220 1.00 33.65 52 LYS B O 1
ATOM 4688 N N . HIS B 1 73 ? 26.915 -23.557 9.975 1.00 32.41 53 HIS B N 1
ATOM 4689 C CA . HIS B 1 73 ? 26.586 -22.281 9.344 1.00 30.14 53 HIS B CA 1
ATOM 4690 C C . HIS B 1 73 ? 27.578 -21.965 8.235 1.00 27.62 53 HIS B C 1
ATOM 4691 O O . HIS B 1 73 ? 28.738 -22.376 8.285 1.00 27.71 53 HIS B O 1
ATOM 4698 N N . TRP B 1 74 ? 27.105 -21.210 7.233 1.00 30.48 54 TRP B N 1
ATOM 4699 C CA . TRP B 1 74 ? 27.984 -20.752 6.157 1.00 31.11 54 TRP B CA 1
ATOM 4700 C C . TRP B 1 74 ? 29.231 -20.080 6.713 1.00 30.61 54 TRP B C 1
ATOM 4701 O O . TRP B 1 74 ? 30.339 -20.267 6.193 1.00 30.12 54 TRP B O 1
ATOM 4712 N N . PHE B 1 75 ? 29.077 -19.314 7.793 1.00 29.49 55 PHE B N 1
ATOM 4713 C CA . PHE B 1 75 ? 30.206 -18.573 8.337 1.00 31.21 55 PHE B CA 1
ATOM 4714 C C . PHE B 1 75 ? 31.238 -19.474 9.022 1.00 29.67 55 PHE B C 1
ATOM 4715 O O . PHE B 1 75 ? 32.302 -18.978 9.405 1.00 29.56 55 PHE B O 1
ATOM 4723 N N . ASP B 1 76 ? 30.972 -20.777 9.166 1.00 28.49 56 ASP B N 1
ATOM 4724 C CA . ASP B 1 76 ? 31.791 -21.640 10.016 1.00 28.46 56 ASP B CA 1
ATOM 4725 C C . ASP B 1 76 ? 32.988 -22.269 9.322 1.00 32.41 56 ASP B C 1
ATOM 4726 O O . ASP B 1 76 ? 33.969 -22.591 10.004 1.00 31.08 56 ASP B O 1
ATOM 4731 N N . GLY B 1 77 ? 32.930 -22.490 8.008 1.00 30.15 57 GLY B N 1
ATOM 4732 C CA . GLY B 1 77 ? 33.956 -23.300 7.367 1.00 28.98 57 GLY B CA 1
ATOM 4733 C C . GLY B 1 77 ? 35.344 -22.731 7.608 1.00 28.50 57 GLY B C 1
ATOM 4734 O O . GLY B 1 77 ? 35.555 -21.518 7.566 1.00 29.46 57 GLY B O 1
ATOM 4735 N N . LEU B 1 78 ? 36.295 -23.614 7.897 1.00 26.54 58 LEU B N 1
ATOM 4736 C CA . LEU B 1 78 ? 37.632 -23.133 8.205 1.00 29.48 58 LEU B CA 1
ATOM 4737 C C . LEU B 1 78 ? 38.223 -22.440 6.984 1.00 29.62 58 LEU B C 1
ATOM 4738 O O . LEU B 1 78 ? 38.072 -22.908 5.853 1.00 28.26 58 LEU B O 1
ATOM 4743 N N . GLY B 1 79 ? 38.893 -21.318 7.229 1.00 26.92 59 GLY B N 1
ATOM 4744 C CA . GLY B 1 79 ? 39.371 -20.437 6.179 1.00 28.80 59 GLY B CA 1
ATOM 4745 C C . GLY B 1 79 ? 40.225 -21.096 5.119 1.00 30.41 59 GLY B C 1
ATOM 4746 O O . GLY B 1 79 ? 41.238 -21.727 5.432 1.00 27.27 59 GLY B O 1
ATOM 4747 N N . PHE B 1 80 ? 39.825 -20.929 3.856 1.00 29.47 60 PHE B N 1
ATOM 4748 C CA . PHE B 1 80 ? 40.516 -21.500 2.703 1.00 28.01 60 PHE B CA 1
ATOM 4749 C C . PHE B 1 80 ? 40.720 -20.349 1.725 1.00 29.07 60 PHE B C 1
ATOM 4750 O O . PHE B 1 80 ? 39.755 -19.874 1.117 1.00 28.49 60 PHE B O 1
ATOM 4758 N N . MET B 1 81 ? 41.959 -19.870 1.628 1.00 28.98 61 MET B N 1
ATOM 4759 C CA . MET B 1 81 ? 42.301 -18.655 0.903 1.00 28.68 61 MET B CA 1
ATOM 4760 C C . MET B 1 81 ? 42.709 -19.001 -0.517 1.00 28.29 61 MET B C 1
ATOM 4761 O O . MET B 1 81 ? 43.339 -20.031 -0.758 1.00 29.38 61 MET B O 1
ATOM 4766 N N . GLN B 1 82 ? 42.377 -18.119 -1.459 1.00 27.42 62 GLN B N 1
ATOM 4767 C CA . GLN B 1 82 ? 42.819 -18.315 -2.827 1.00 31.50 62 GLN B CA 1
ATOM 4768 C C . GLN B 1 82 ? 43.592 -17.091 -3.296 1.00 30.85 62 GLN B C 1
ATOM 4769 O O . GLN B 1 82 ? 43.374 -15.967 -2.826 1.00 30.42 62 GLN B O 1
ATOM 4775 N N . ARG B 1 83 ? 44.495 -17.332 -4.240 1.00 32.93 63 ARG B N 1
ATOM 4776 C CA . ARG B 1 83 ? 45.322 -16.293 -4.830 1.00 32.76 63 ARG B CA 1
ATOM 4777 C C . ARG B 1 83 ? 45.027 -16.272 -6.323 1.00 32.23 63 ARG B C 1
ATOM 4778 O O . ARG B 1 83 ? 45.118 -17.308 -6.992 1.00 32.39 63 ARG B O 1
ATOM 4786 N N . TYR B 1 84 ? 44.608 -15.114 -6.818 1.00 30.14 64 TYR B N 1
ATOM 4787 C CA . TYR B 1 84 ? 44.336 -14.886 -8.236 1.00 33.20 64 TYR B CA 1
ATOM 4788 C C . TYR B 1 84 ? 45.336 -13.832 -8.671 1.00 33.53 64 TYR B C 1
ATOM 4789 O O . TYR B 1 84 ? 45.178 -12.662 -8.318 1.00 31.11 64 TYR B O 1
ATOM 4798 N N . HIS B 1 85 ? 46.374 -14.231 -9.405 1.00 35.19 65 HIS B N 1
ATOM 4799 C CA . HIS B 1 85 ? 47.487 -13.336 -9.692 1.00 36.42 65 HIS B CA 1
ATOM 4800 C C . HIS B 1 85 ? 47.476 -12.970 -11.171 1.00 37.11 65 HIS B C 1
ATOM 4801 O O . HIS B 1 85 ? 47.545 -13.855 -12.030 1.00 38.25 65 HIS B O 1
ATOM 4808 N N . PHE B 1 86 ? 47.395 -11.675 -11.458 1.00 38.05 66 PHE B N 1
ATOM 4809 C CA . PHE B 1 86 ? 47.259 -11.174 -12.818 1.00 37.78 66 PHE B CA 1
ATOM 4810 C C . PHE B 1 86 ? 48.585 -10.580 -13.259 1.00 40.38 66 PHE B C 1
ATOM 4811 O O . PHE B 1 86 ? 49.134 -9.696 -12.589 1.00 39.58 66 PHE B O 1
ATOM 4819 N N . GLU B 1 87 ? 49.076 -11.058 -14.401 1.00 41.87 67 GLU B N 1
ATOM 4820 C CA . GLU B 1 87 ? 50.443 -10.808 -14.831 1.00 42.30 67 GLU B CA 1
ATOM 4821 C C . GLU B 1 87 ? 50.615 -11.192 -16.294 1.00 40.31 67 GLU B C 1
ATOM 4822 O O . GLU B 1 87 ? 50.246 -12.302 -16.695 1.00 40.13 67 GLU B O 1
ATOM 4828 N N . ASP B 1 88 ? 51.164 -10.279 -17.097 1.00 43.23 68 ASP B N 1
ATOM 4829 C CA . ASP B 1 88 ? 51.426 -10.531 -18.515 1.00 41.69 68 ASP B CA 1
ATOM 4830 C C . ASP B 1 88 ? 50.157 -10.914 -19.265 1.00 42.11 68 ASP B C 1
ATOM 4831 O O . ASP B 1 88 ? 50.203 -11.646 -20.258 1.00 39.72 68 ASP B O 1
ATOM 4836 N N . GLY B 1 89 ? 49.021 -10.380 -18.829 1.00 40.91 69 GLY B N 1
ATOM 4837 C CA . GLY B 1 89 ? 47.757 -10.758 -19.419 1.00 41.48 69 GLY B CA 1
ATOM 4838 C C . GLY B 1 89 ? 47.292 -12.151 -19.072 1.00 42.49 69 GLY B C 1
ATOM 4839 O O . GLY B 1 89 ? 46.330 -12.632 -19.678 1.00 43.42 69 GLY B O 1
ATOM 4840 N N . LYS B 1 90 ? 47.946 -12.814 -18.123 1.00 38.11 70 LYS B N 1
ATOM 4841 C CA . LYS B 1 90 ? 47.582 -14.142 -17.643 1.00 37.28 70 LYS B CA 1
ATOM 4842 C C . LYS B 1 90 ? 47.037 -14.041 -16.224 1.00 36.37 70 LYS B C 1
ATOM 4843 O O . LYS B 1 90 ? 47.198 -13.022 -15.547 1.00 36.36 70 LYS B O 1
ATOM 4849 N N . MET B 1 91 ? 46.383 -15.114 -15.777 1.00 38.12 71 MET B N 1
ATOM 4850 C CA . MET B 1 91 ? 45.997 -15.254 -14.379 1.00 32.98 71 MET B CA 1
ATOM 4851 C C . MET B 1 91 ? 46.454 -16.609 -13.863 1.00 36.25 71 MET B C 1
ATOM 4852 O O . MET B 1 91 ? 46.254 -17.636 -14.525 1.00 37.25 71 MET B O 1
ATOM 4857 N N . PHE B 1 92 ? 47.040 -16.607 -12.667 1.00 37.32 72 PHE B N 1
ATOM 4858 C CA . PHE B 1 92 ? 47.512 -17.817 -12.003 1.00 38.39 72 PHE B CA 1
ATOM 4859 C C . PHE B 1 92 ? 46.704 -18.040 -10.734 1.00 36.20 72 PHE B C 1
ATOM 4860 O O . PHE B 1 92 ? 46.426 -17.090 -9.998 1.00 34.79 72 PHE B O 1
ATOM 4868 N N . TYR B 1 93 ? 46.314 -19.288 -10.502 1.00 34.96 73 TYR B N 1
ATOM 4869 C CA . TYR B 1 93 ? 45.456 -19.662 -9.388 1.00 36.01 73 TYR B CA 1
ATOM 4870 C C . TYR B 1 93 ? 46.194 -20.581 -8.431 1.00 36.05 73 TYR B C 1
ATOM 4871 O O . TYR B 1 93 ? 46.846 -21.540 -8.854 1.00 38.21 73 TYR B O 1
ATOM 4880 N N . SER B 1 94 ? 46.057 -20.300 -7.133 1.00 34.53 74 SER B N 1
ATOM 4881 C CA 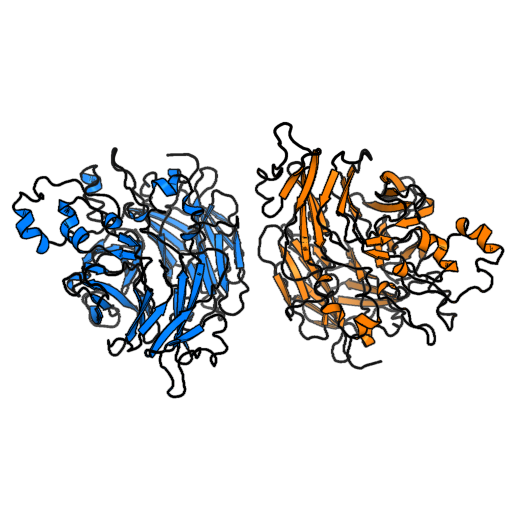. SER B 1 94 ? 46.495 -21.217 -6.086 1.00 34.23 74 SER B CA 1
ATOM 4882 C C . SER B 1 94 ? 45.578 -21.028 -4.882 1.00 34.24 74 SER B C 1
ATOM 4883 O O . SER B 1 94 ? 44.829 -20.051 -4.806 1.00 32.25 74 SER B O 1
ATOM 4886 N N . ALA B 1 95 ? 45.632 -21.977 -3.939 1.00 32.92 75 ALA B N 1
ATOM 4887 C CA . ALA B 1 95 ? 44.749 -21.897 -2.781 1.00 34.27 75 ALA B CA 1
ATOM 4888 C C . ALA B 1 95 ? 45.298 -22.752 -1.647 1.00 33.94 75 ALA B C 1
ATOM 4889 O O . ALA B 1 95 ? 45.855 -23.822 -1.892 1.00 34.77 75 ALA B O 1
ATOM 4891 N N . ARG B 1 96 ? 45.098 -22.296 -0.424 1.00 34.15 76 ARG B N 1
ATOM 4892 C CA . ARG B 1 96 ? 45.598 -22.998 0.742 1.00 34.18 76 ARG B CA 1
ATOM 4893 C C . ARG B 1 96 ? 44.781 -22.672 1.977 1.00 32.29 76 ARG B C 1
ATOM 4894 O O . ARG B 1 96 ? 44.261 -21.589 2.086 1.00 31.30 76 ARG B O 1
ATOM 4902 N N . TYR B 1 97 ? 44.657 -23.618 2.895 1.00 30.58 77 TYR B N 1
ATOM 4903 C CA . TYR B 1 97 ? 44.006 -23.307 4.161 1.00 30.00 77 TYR B CA 1
ATOM 4904 C C . TYR B 1 97 ? 44.833 -22.311 4.962 1.00 31.85 77 TYR B C 1
ATOM 4905 O O . TYR B 1 97 ? 46.067 -22.300 4.912 1.00 31.69 77 TYR B O 1
ATOM 4914 N N . LEU B 1 98 ? 44.110 -21.514 5.760 1.00 27.45 78 LEU B N 1
ATOM 4915 C CA . LEU B 1 98 ? 44.797 -20.606 6.710 1.00 30.02 78 LEU B CA 1
ATOM 4916 C C . LEU B 1 98 ? 45.202 -21.489 7.885 1.00 31.11 78 LEU B C 1
ATOM 4917 O O . LEU B 1 98 ? 44.339 -22.210 8.396 1.00 29.24 78 LEU B O 1
ATOM 4922 N N . GLU B 1 99 ? 46.462 -21.440 8.285 1.00 31.18 79 GLU B N 1
ATOM 4923 C CA . GLU B 1 99 ? 46.997 -22.304 9.346 1.00 30.26 79 GLU B CA 1
ATOM 4924 C C . GLU B 1 99 ? 46.859 -21.632 10.709 1.00 31.66 79 GLU B C 1
ATOM 4925 O O . GLU B 1 99 ? 47.827 -21.310 11.396 1.00 32.92 79 GLU B O 1
ATOM 4931 N N . SER B 1 100 ? 45.609 -21.411 11.079 1.00 31.31 80 SER B N 1
ATOM 4932 C CA . SER B 1 100 ? 45.269 -20.887 12.383 1.00 28.40 80 SER B CA 1
ATOM 4933 C C . SER B 1 100 ? 45.431 -21.976 13.437 1.00 30.50 80 SER B C 1
ATOM 4934 O O . SER B 1 100 ? 45.630 -23.153 13.131 1.00 31.12 80 SER B O 1
ATOM 4937 N N . GLU B 1 101 ? 45.311 -21.578 14.698 1.00 30.74 81 GLU B N 1
ATOM 4938 C CA . GLU B 1 101 ? 45.236 -22.588 15.750 1.00 30.08 81 GLU B CA 1
ATOM 4939 C C . GLU B 1 101 ? 44.054 -23.515 15.518 1.00 31.78 81 GLU B C 1
ATOM 4940 O O . GLU B 1 101 ? 44.167 -24.739 15.681 1.00 29.77 81 GLU B O 1
ATOM 4946 N N . ALA B 1 102 ? 42.917 -22.949 15.102 1.00 28.86 82 ALA B N 1
ATOM 4947 C CA . ALA B 1 102 ? 41.732 -23.751 14.828 1.00 32.70 82 ALA B CA 1
ATOM 4948 C C . ALA B 1 102 ? 42.015 -24.793 13.759 1.00 31.63 82 ALA B C 1
ATOM 4949 O O . ALA B 1 102 ? 41.694 -25.974 13.921 1.00 30.12 82 ALA B O 1
ATOM 4951 N N . TYR B 1 103 ? 42.652 -24.376 12.663 1.00 30.91 83 TYR B N 1
ATOM 4952 C CA . TYR B 1 103 ? 42.961 -25.329 11.608 1.00 33.34 83 TYR B CA 1
ATOM 4953 C C . TYR B 1 103 ? 43.958 -26.373 12.089 1.00 33.32 83 TYR B C 1
ATOM 4954 O O . TYR B 1 103 ? 43.803 -27.569 11.811 1.00 35.07 83 TYR B O 1
ATOM 4963 N N . THR B 1 104 ? 45.008 -25.928 12.782 1.00 34.19 84 THR B N 1
ATOM 4964 C CA A THR B 1 104 ? 46.042 -26.862 13.214 0.27 34.99 84 THR B CA 1
ATOM 4965 C CA B THR B 1 104 ? 46.053 -26.841 13.238 0.73 34.96 84 THR B CA 1
ATOM 4966 C C . THR B 1 104 ? 45.472 -27.921 14.146 1.00 37.30 84 THR B C 1
ATOM 4967 O O . THR B 1 104 ? 45.833 -29.098 14.042 1.00 41.09 84 THR B O 1
ATOM 4974 N N . LYS B 1 105 ? 44.563 -27.533 15.044 1.00 34.48 85 LYS B N 1
ATOM 4975 C CA . LYS B 1 105 ? 43.946 -28.494 15.959 1.00 37.63 85 LYS B CA 1
ATOM 4976 C C . LYS B 1 105 ? 43.050 -29.476 15.215 1.00 40.02 85 LYS B C 1
ATOM 4977 O O . LYS B 1 105 ? 42.952 -30.649 15.593 1.00 36.06 85 LYS B O 1
ATOM 4983 N N . THR B 1 106 ? 42.368 -28.999 14.172 1.00 38.37 86 THR B N 1
ATOM 4984 C CA . THR B 1 106 ? 41.316 -29.755 13.495 1.00 38.18 86 THR B CA 1
ATOM 4985 C C . THR B 1 106 ? 41.837 -30.837 12.554 1.00 40.09 86 THR B C 1
ATOM 4986 O O . THR B 1 106 ? 41.241 -31.915 12.471 1.00 46.88 86 THR B O 1
ATOM 4990 N N . VAL B 1 107 ? 42.919 -30.587 11.818 1.00 41.69 87 VAL B N 1
ATOM 4991 C CA . VAL B 1 107 ? 43.386 -31.620 10.895 1.00 45.39 87 VAL B CA 1
ATOM 4992 C C . VAL B 1 107 ? 43.836 -32.836 11.677 1.00 46.35 87 VAL B C 1
ATOM 4993 O O . VAL B 1 107 ? 43.771 -33.973 11.195 1.00 46.74 87 VAL B O 1
ATOM 4997 N N . GLU B 1 108 ? 44.304 -32.611 12.889 1.00 46.27 88 GLU B N 1
ATOM 4998 C CA . GLU B 1 108 ? 44.712 -33.648 13.810 1.00 49.12 88 GLU B CA 1
ATOM 4999 C C . GLU B 1 108 ? 43.521 -34.198 14.611 1.00 52.76 88 GLU B C 1
ATOM 5000 O O . GLU B 1 108 ? 43.714 -34.721 15.715 1.00 56.84 88 GLU B O 1
ATOM 5006 N N . ALA B 1 109 ? 42.288 -34.002 14.110 1.00 52.43 89 ALA B N 1
ATOM 5007 C CA . ALA B 1 109 ? 41.048 -34.431 14.755 1.00 47.74 89 ALA B CA 1
ATOM 5008 C C . ALA B 1 109 ? 40.200 -35.392 13.923 1.00 48.76 89 ALA B C 1
ATOM 5009 O O . ALA B 1 109 ? 40.443 -35.642 12.741 1.00 51.03 89 ALA B O 1
ATOM 5011 N N . GLN B 1 110 ? 39.150 -35.887 14.592 1.00 50.84 90 GLN B N 1
ATOM 5012 C CA . GLN B 1 110 ? 38.161 -36.825 14.059 1.00 50.38 90 GLN B CA 1
ATOM 5013 C C . GLN B 1 110 ? 36.739 -36.367 14.333 1.00 48.59 90 GLN B C 1
ATOM 5014 O O . GLN B 1 110 ? 35.789 -37.019 13.882 1.00 45.01 90 GLN B O 1
ATOM 5020 N N . ARG B 1 111 ? 36.575 -35.288 15.085 1.00 43.54 91 ARG B N 1
ATOM 5021 C CA . ARG B 1 111 ? 35.315 -34.653 15.409 1.00 45.05 91 ARG B CA 1
ATOM 5022 C C . ARG B 1 111 ? 35.596 -33.157 15.428 1.00 43.66 91 ARG B C 1
ATOM 5023 O O . ARG B 1 111 ? 36.756 -32.732 15.404 1.00 42.44 91 ARG B O 1
ATOM 5031 N N . ILE B 1 112 ? 34.541 -32.350 15.475 1.00 42.71 92 ILE B N 1
ATOM 5032 C CA . ILE B 1 112 ? 34.757 -30.908 15.544 1.00 39.73 92 ILE B CA 1
ATOM 5033 C C . ILE B 1 112 ? 35.399 -30.547 16.876 1.00 44.65 92 ILE B C 1
ATOM 5034 O O . ILE B 1 112 ? 34.855 -30.818 17.951 1.00 41.59 92 ILE B O 1
ATOM 5039 N N . VAL B 1 113 ? 36.582 -29.951 16.799 1.00 43.00 93 VAL B N 1
ATOM 5040 C CA . VAL B 1 113 ? 37.368 -29.589 17.961 1.00 44.44 93 VAL B CA 1
ATOM 5041 C C . VAL B 1 113 ? 37.368 -28.081 18.180 1.00 44.08 93 VAL B C 1
ATOM 5042 O O . VAL B 1 113 ? 37.247 -27.614 19.316 1.00 44.09 93 VAL B O 1
ATOM 5046 N N . ALA B 1 114 ? 37.524 -27.303 17.110 1.00 43.17 94 ALA B N 1
ATOM 5047 C CA . ALA B 1 114 ? 37.512 -25.850 17.213 1.00 43.18 94 ALA B CA 1
ATOM 5048 C C . ALA B 1 114 ? 36.096 -25.316 17.004 1.00 39.37 94 ALA B C 1
ATOM 5049 O O . ALA B 1 114 ? 35.537 -25.444 15.910 1.00 39.53 94 ALA B O 1
ATOM 5051 N N . GLY B 1 115 ? 35.559 -24.638 18.018 1.00 39.89 95 GLY B N 1
ATOM 5052 C CA . GLY B 1 115 ? 34.274 -23.972 17.869 1.00 42.52 95 GLY B CA 1
ATOM 5053 C C . GLY B 1 115 ? 34.357 -22.747 16.975 1.00 38.98 95 GLY B C 1
ATOM 5054 O O . GLY B 1 115 ? 35.384 -22.081 16.885 1.00 39.22 95 GLY B O 1
ATOM 5055 N N . THR B 1 116 ? 33.249 -22.451 16.294 1.00 37.95 96 THR B N 1
ATOM 5056 C CA . THR B 1 116 ? 33.177 -21.306 15.391 1.00 37.54 96 THR B CA 1
ATOM 5057 C C . THR B 1 116 ? 31.899 -20.518 15.636 1.00 34.37 96 THR B C 1
ATOM 5058 O O . THR B 1 116 ? 31.173 -20.790 16.594 1.00 36.20 96 THR B O 1
ATOM 5062 N N . PHE B 1 117 ? 31.577 -19.617 14.702 1.00 35.13 97 PHE B N 1
ATOM 5063 C CA . PHE B 1 117 ? 30.377 -18.793 14.786 1.00 34.03 97 PHE B CA 1
ATOM 5064 C C . PHE B 1 117 ? 29.151 -19.611 15.168 1.00 36.34 97 PHE B C 1
ATOM 5065 O O . PHE B 1 117 ? 28.458 -19.297 16.145 1.00 32.40 97 PHE B O 1
ATOM 5073 N N . GLY B 1 118 ? 28.891 -20.691 14.437 1.00 31.03 98 GLY B N 1
ATOM 5074 C CA . GLY B 1 118 ? 27.628 -21.378 14.608 1.00 32.01 98 GLY B CA 1
ATOM 5075 C C . GLY B 1 118 ? 27.729 -22.852 14.940 1.00 32.93 98 GLY B C 1
ATOM 5076 O O . GLY B 1 118 ? 26.734 -23.574 14.836 1.00 34.03 98 GLY B O 1
ATOM 5077 N N . THR B 1 119 ? 28.903 -23.323 15.349 1.00 33.46 99 THR B N 1
ATOM 5078 C CA . THR B 1 119 ? 29.060 -24.729 15.692 1.00 34.12 99 THR B CA 1
ATOM 5079 C C . THR B 1 119 ? 29.809 -24.883 17.008 1.00 37.98 99 THR B C 1
ATOM 5080 O O . THR B 1 119 ? 30.836 -24.231 17.223 1.00 37.13 99 THR B O 1
ATOM 5084 N N . LEU B 1 120 ? 29.282 -25.741 17.879 1.00 36.63 100 LEU B N 1
ATOM 5085 C CA . LEU B 1 120 ? 29.911 -26.078 19.145 1.00 42.00 100 LEU B CA 1
ATOM 5086 C C . LEU B 1 120 ? 31.067 -27.054 18.947 1.00 44.87 100 LEU B C 1
ATOM 5087 O O . LEU B 1 120 ? 31.033 -27.921 18.067 1.00 43.83 100 LEU B O 1
ATOM 5092 N N . SER B 1 121 ? 32.082 -26.925 19.796 1.00 46.63 101 SER B N 1
ATOM 5093 C CA . SER B 1 121 ? 33.052 -27.996 19.976 1.00 47.82 101 SER B CA 1
ATOM 5094 C C . SER B 1 121 ? 32.471 -29.067 20.906 1.00 47.17 101 SER B C 1
ATOM 5095 O O . SER B 1 121 ? 31.403 -28.895 21.495 1.00 46.15 101 SER B O 1
ATOM 5098 N N . PHE B 1 122 ? 33.169 -30.196 21.011 1.00 48.35 102 PHE B N 1
ATOM 5099 C CA . PHE B 1 122 ? 32.721 -31.256 21.906 1.00 49.05 102 PHE B CA 1
ATOM 5100 C C . PHE B 1 122 ? 32.761 -30.781 23.359 1.00 46.83 102 PHE B C 1
ATOM 5101 O O . PHE B 1 122 ? 33.648 -30.005 23.739 1.00 47.12 102 PHE B O 1
ATOM 5109 N N . PRO B 1 123 ? 31.799 -31.200 24.183 1.00 48.55 103 PRO B N 1
ATOM 5110 C CA . PRO B 1 123 ? 31.684 -30.657 25.544 1.00 47.18 103 PRO B CA 1
ATOM 5111 C C . PRO B 1 123 ? 32.763 -31.163 26.492 1.00 49.11 103 PRO B C 1
ATOM 5112 O O . PRO B 1 123 ? 33.227 -32.302 26.392 1.00 48.33 103 PRO B O 1
ATOM 5116 N N . ASP B 1 124 ? 33.186 -30.274 27.393 1.00 45.55 104 ASP B N 1
ATOM 5117 C CA . ASP B 1 124 ? 34.147 -30.611 28.437 1.00 47.12 104 ASP B CA 1
ATOM 5118 C C . ASP B 1 124 ? 33.390 -31.083 29.671 1.00 47.84 104 ASP B C 1
ATOM 5119 O O . ASP B 1 124 ? 32.649 -30.291 30.268 1.00 46.99 104 ASP B O 1
ATOM 5124 N N . PRO B 1 125 ? 33.538 -32.346 30.083 1.00 45.94 105 PRO B N 1
ATOM 5125 C CA . PRO B 1 125 ? 32.802 -32.837 31.264 1.00 49.03 105 PRO B CA 1
ATOM 5126 C C . PRO B 1 125 ? 33.157 -32.129 32.559 1.00 49.06 105 PRO B C 1
ATOM 5127 O O . PRO B 1 125 ? 32.380 -32.202 33.519 1.00 50.40 105 PRO B O 1
ATOM 5131 N N . CYS B 1 126 ? 34.302 -31.458 32.629 1.00 49.05 106 CYS B N 1
ATOM 5132 C CA . CYS B 1 126 ? 34.687 -30.712 33.820 1.00 52.27 106 CYS B CA 1
ATOM 5133 C C . CYS B 1 126 ? 34.221 -29.263 33.790 1.00 51.02 106 CYS B C 1
ATOM 5134 O O . CYS B 1 126 ? 34.516 -28.514 34.726 1.00 54.75 106 CYS B O 1
ATOM 5137 N N . LYS B 1 127 ? 33.484 -28.850 32.762 1.00 46.36 107 LYS B N 1
ATOM 5138 C CA . LYS B 1 127 ? 32.973 -27.487 32.732 1.00 48.26 107 LYS B CA 1
ATOM 5139 C C . LYS B 1 127 ? 31.451 -27.461 32.831 1.00 45.44 107 LYS B C 1
ATOM 5140 O O . LYS B 1 127 ? 30.767 -27.008 31.909 1.00 46.17 107 LYS B O 1
ATOM 5146 N N . THR B 1 128 ? 30.910 -27.943 33.941 1.00 43.68 108 THR B N 1
ATOM 5147 C CA . THR B 1 128 ? 29.486 -27.844 34.216 1.00 43.97 108 THR B CA 1
ATOM 5148 C C . THR B 1 128 ? 29.257 -26.810 35.306 1.00 43.04 108 THR B C 1
ATOM 5149 O O . THR B 1 128 ? 30.188 -26.380 35.990 1.00 43.17 108 THR B O 1
ATOM 5153 N N . ILE B 1 129 ? 27.995 -26.412 35.481 1.00 40.38 109 ILE B N 1
ATOM 5154 C CA . ILE B 1 129 ? 27.685 -25.490 36.564 1.00 39.98 109 ILE B CA 1
ATOM 5155 C C . ILE B 1 129 ? 27.889 -26.130 37.931 1.00 45.53 109 ILE B C 1
ATOM 5156 O O . ILE B 1 129 ? 27.880 -25.421 38.938 1.00 41.10 109 ILE B O 1
ATOM 5161 N N . PHE B 1 130 ? 28.078 -27.447 37.998 1.00 42.81 110 PHE B N 1
ATOM 5162 C CA . PHE B 1 130 ? 28.362 -28.097 39.271 1.00 44.96 110 PHE B CA 1
ATOM 5163 C C . PHE B 1 130 ? 29.853 -28.270 39.524 1.00 45.55 110 PHE B C 1
ATOM 5164 O O . PHE B 1 130 ? 30.227 -28.907 40.514 1.00 49.18 110 PHE B O 1
ATOM 5172 N N . SER B 1 131 ? 30.709 -27.755 38.650 1.00 46.98 111 SER B N 1
ATOM 5173 C CA . SER B 1 131 ? 32.149 -27.900 38.795 1.00 51.11 111 SER B CA 1
ATOM 5174 C C . SER B 1 131 ? 32.783 -26.592 39.264 1.00 52.88 111 SER B C 1
ATOM 5175 O O . SER B 1 131 ? 32.153 -25.530 39.289 1.00 50.14 111 SER B O 1
ATOM 5178 N N . LYS B 1 132 ? 34.063 -26.686 39.636 1.00 53.49 112 LYS B N 1
ATOM 5179 C CA . LYS B 1 132 ? 34.791 -25.508 40.101 1.00 51.66 112 LYS B CA 1
ATOM 5180 C C . LYS B 1 132 ? 34.908 -24.459 39.003 1.00 49.97 112 LYS B C 1
ATOM 5181 O O . LYS B 1 132 ? 34.963 -23.259 39.296 1.00 49.34 112 LYS B O 1
ATOM 5187 N N . TYR B 1 133 ? 34.923 -24.888 37.735 1.00 50.33 113 TYR B N 1
ATOM 5188 C CA . TYR B 1 133 ? 35.015 -23.939 36.631 1.00 49.71 113 TYR B CA 1
ATOM 5189 C C . TYR B 1 133 ? 33.862 -22.942 36.645 1.00 48.55 113 TYR B C 1
ATOM 5190 O O . TYR B 1 133 ? 34.015 -21.817 36.157 1.00 47.24 113 TYR B O 1
ATOM 5199 N N . PHE B 1 134 ? 32.706 -23.325 37.194 1.00 46.66 114 PHE B N 1
ATOM 5200 C CA . PHE B 1 134 ? 31.590 -22.387 37.230 1.00 48.20 114 PHE B CA 1
ATOM 5201 C C . PHE B 1 134 ? 31.914 -21.143 38.054 1.00 48.02 114 PHE B C 1
ATOM 5202 O O . PHE B 1 134 ? 31.287 -20.094 37.852 1.00 46.01 114 PHE B O 1
ATOM 5210 N N . SER B 1 135 ? 32.883 -21.227 38.966 1.00 51.09 115 SER B N 1
ATOM 5211 C CA . SER B 1 135 ? 33.339 -20.063 39.718 1.00 50.81 115 SER B CA 1
ATOM 5212 C C . SER B 1 135 ? 34.423 -19.276 38.994 1.00 51.85 115 SER B C 1
ATOM 5213 O O . SER B 1 135 ? 34.771 -18.175 39.438 1.00 55.90 115 SER B O 1
ATOM 5216 N N . GLU B 1 136 ? 34.966 -19.807 37.900 1.00 50.35 116 GLU B N 1
ATOM 5217 C CA . GLU B 1 136 ? 36.106 -19.208 37.222 1.00 52.91 116 GLU B CA 1
ATOM 5218 C C . GLU B 1 136 ? 35.832 -18.753 35.797 1.00 51.35 116 GLU B C 1
ATOM 5219 O O . GLU B 1 136 ? 36.720 -18.146 35.189 1.00 55.03 116 GLU B O 1
ATOM 5225 N N . PHE B 1 137 ? 34.646 -19.021 35.242 1.00 51.33 117 PHE B N 1
ATOM 5226 C CA . PHE B 1 137 ? 34.471 -18.901 33.794 1.00 52.51 117 PHE B CA 1
ATOM 5227 C C . PHE B 1 137 ? 34.581 -17.462 33.304 1.00 54.49 117 PHE B C 1
ATOM 5228 O O . PHE B 1 137 ? 34.920 -17.237 32.135 1.00 53.67 117 PHE B O 1
ATOM 5236 N N . MET B 1 138 ? 34.289 -16.480 34.157 1.00 53.44 118 MET B N 1
ATOM 5237 C CA . MET B 1 138 ? 34.364 -15.094 33.711 1.00 53.65 118 MET B CA 1
ATOM 5238 C C . MET B 1 138 ? 35.802 -14.620 33.506 1.00 56.30 118 MET B C 1
ATOM 5239 O O . MET B 1 138 ? 36.016 -13.614 32.820 1.00 58.80 118 MET B O 1
ATOM 5244 N N . ASN B 1 139 ? 36.787 -15.319 34.078 1.00 56.61 119 ASN B N 1
ATOM 5245 C CA . ASN B 1 139 ? 38.195 -14.974 33.912 1.00 57.50 119 ASN B CA 1
ATOM 5246 C C . ASN B 1 139 ? 38.798 -15.498 32.619 1.00 59.40 119 ASN B C 1
ATOM 5247 O O . ASN B 1 139 ? 39.916 -15.101 32.272 1.00 62.07 119 ASN B O 1
ATOM 5252 N N . HIS B 1 140 ? 38.105 -16.374 31.903 1.00 57.71 120 HIS B N 1
ATOM 5253 C CA . HIS B 1 140 ? 38.712 -17.131 30.822 1.00 59.73 120 HIS B CA 1
ATOM 5254 C C . HIS B 1 140 ? 38.117 -16.663 29.502 1.00 60.28 120 HIS B C 1
ATOM 5255 O O . HIS B 1 140 ? 36.912 -16.407 29.408 1.00 60.07 120 HIS B O 1
ATOM 5262 N N . SER B 1 141 ? 38.969 -16.544 28.485 1.00 62.95 121 SER B N 1
ATOM 5263 C CA . SER B 1 141 ? 38.569 -16.023 27.182 1.00 60.86 121 SER B CA 1
ATOM 5264 C C . SER B 1 141 ? 39.136 -16.914 26.089 1.00 62.50 121 SER B C 1
ATOM 5265 O O . SER B 1 141 ? 40.354 -16.947 25.885 1.00 63.79 121 SER B O 1
ATOM 5268 N N . GLU B 1 142 ? 38.268 -17.647 25.401 1.00 60.20 122 GLU B N 1
ATOM 5269 C CA . GLU B 1 142 ? 38.734 -18.571 24.378 1.00 58.11 122 GLU B CA 1
ATOM 5270 C C . GLU B 1 142 ? 39.027 -17.841 23.072 1.00 54.32 122 GLU B C 1
ATOM 5271 O O . GLU B 1 142 ? 38.241 -16.999 22.623 1.00 52.22 122 GLU B O 1
ATOM 5277 N N . LYS B 1 143 ? 40.180 -18.158 22.487 1.00 51.25 123 LYS B N 1
ATOM 5278 C CA . LYS B 1 143 ? 40.631 -17.558 21.239 1.00 47.41 123 LYS B CA 1
ATOM 5279 C C . LYS B 1 143 ? 39.850 -18.146 20.072 1.00 45.00 123 LYS B C 1
ATOM 5280 O O . LYS B 1 143 ? 39.884 -19.360 19.848 1.00 44.47 123 LYS B O 1
ATOM 5286 N N . HIS B 1 144 ? 39.147 -17.296 19.335 1.00 40.23 124 HIS B N 1
ATOM 5287 C CA . HIS B 1 144 ? 38.528 -17.679 18.070 1.00 39.06 124 HIS B CA 1
ATOM 5288 C C . HIS B 1 144 ? 39.330 -17.014 16.959 1.00 35.12 124 HIS B C 1
ATOM 5289 O O . HIS B 1 144 ? 39.313 -15.786 16.823 1.00 34.56 124 HIS B O 1
ATOM 5296 N N . ASP B 1 145 ? 40.062 -17.827 16.193 1.00 31.74 125 ASP B N 1
ATOM 5297 C CA . ASP B 1 145 ? 41.021 -17.318 15.219 1.00 31.65 125 ASP B CA 1
ATOM 5298 C C . ASP B 1 145 ? 40.818 -17.958 13.849 1.00 28.68 125 ASP B C 1
ATOM 5299 O O . ASP B 1 145 ? 41.773 -18.113 13.090 1.00 28.62 125 ASP B O 1
ATOM 5304 N N . ASN B 1 146 ? 39.582 -18.329 13.521 1.00 26.75 126 ASN B N 1
ATOM 5305 C CA . ASN B 1 146 ? 39.257 -18.786 12.162 1.00 27.11 126 ASN B CA 1
ATOM 5306 C C . ASN B 1 146 ? 39.049 -17.553 11.283 1.00 29.12 126 ASN B C 1
ATOM 5307 O O . ASN B 1 146 ? 37.926 -17.163 10.947 1.00 27.86 126 ASN B O 1
ATOM 5312 N N . SER B 1 147 ? 40.162 -16.936 10.889 1.00 27.26 127 SER B N 1
ATOM 5313 C CA . SER B 1 147 ? 40.134 -15.638 10.199 1.00 28.86 127 SER B CA 1
ATOM 5314 C C . SER B 1 147 ? 39.783 -15.843 8.721 1.00 28.61 127 SER B C 1
ATOM 5315 O O . SER B 1 147 ? 40.625 -15.733 7.826 1.00 29.27 127 SER B O 1
ATOM 5318 N N . ASN B 1 148 ? 38.501 -16.108 8.454 1.00 27.22 128 ASN B N 1
ATOM 5319 C CA . ASN B 1 148 ? 38.071 -16.567 7.135 1.00 28.30 128 ASN B CA 1
ATOM 5320 C C . ASN B 1 148 ? 37.214 -15.561 6.372 1.00 29.87 128 ASN B C 1
ATOM 5321 O O . ASN B 1 148 ? 36.619 -15.937 5.353 1.00 31.24 128 ASN B O 1
ATOM 5326 N N . VAL B 1 149 ? 37.136 -14.309 6.822 1.00 27.23 129 VAL B N 1
ATOM 5327 C CA . VAL B 1 149 ? 36.154 -13.358 6.298 1.00 26.91 129 VAL B CA 1
ATOM 5328 C C . VAL B 1 149 ? 36.732 -12.511 5.181 1.00 29.02 129 VAL B C 1
ATOM 5329 O O . VAL B 1 149 ? 36.155 -12.451 4.090 1.00 28.62 129 VAL B O 1
ATOM 5333 N N . ALA B 1 150 ? 37.864 -11.855 5.434 1.00 27.61 130 ALA B N 1
ATOM 5334 C CA . ALA B 1 150 ? 38.370 -10.819 4.537 1.00 29.82 130 ALA B CA 1
ATOM 5335 C C . ALA B 1 150 ? 39.862 -10.629 4.787 1.00 29.78 130 ALA B C 1
ATOM 5336 O O . ALA B 1 150 ? 40.463 -11.283 5.647 1.00 27.28 130 ALA B O 1
ATOM 5338 N N . PHE B 1 151 ? 40.450 -9.712 4.021 1.00 27.24 131 PHE B N 1
ATOM 5339 C CA . PHE B 1 151 ? 41.828 -9.282 4.189 1.00 28.29 131 PHE B CA 1
ATOM 5340 C C . PHE B 1 151 ? 41.852 -7.782 4.436 1.00 30.46 131 PHE B C 1
ATOM 5341 O O . PHE B 1 151 ? 41.090 -7.031 3.815 1.00 29.35 131 PHE B O 1
ATOM 5349 N N . THR B 1 152 ? 42.732 -7.345 5.335 1.00 29.86 132 THR B N 1
ATOM 5350 C CA . THR B 1 152 ? 42.841 -5.949 5.709 1.00 30.41 132 THR B CA 1
ATOM 5351 C C . THR B 1 152 ? 44.267 -5.454 5.504 1.00 34.63 132 THR B C 1
ATOM 5352 O O . THR B 1 152 ? 45.219 -6.113 5.951 1.00 32.99 132 THR B O 1
ATOM 5356 N N . PRO B 1 153 ? 44.462 -4.318 4.828 1.00 33.29 133 PRO B N 1
ATOM 5357 C CA . PRO B 1 153 ? 45.821 -3.805 4.600 1.00 34.03 133 PRO B CA 1
ATOM 5358 C C . PRO B 1 153 ? 46.315 -3.025 5.813 1.00 35.89 133 PRO B C 1
ATOM 5359 O O . PRO B 1 153 ? 45.620 -2.148 6.327 1.00 33.93 133 PRO B O 1
ATOM 5363 N N . VAL B 1 154 ? 47.518 -3.353 6.276 1.00 35.85 134 VAL B N 1
ATOM 5364 C CA . VAL B 1 154 ? 48.183 -2.621 7.352 1.00 35.95 134 VAL B CA 1
ATOM 5365 C C . VAL B 1 154 ? 49.612 -2.393 6.898 1.00 41.39 134 VAL B C 1
ATOM 5366 O O . VAL B 1 154 ? 50.399 -3.344 6.822 1.00 38.04 134 VAL B O 1
ATOM 5370 N N . GLY B 1 155 ? 49.957 -1.138 6.619 1.00 40.47 135 GLY B N 1
ATOM 5371 C CA . GLY B 1 155 ? 51.263 -0.874 6.045 1.00 44.75 135 GLY B CA 1
ATOM 5372 C C . GLY B 1 155 ? 51.425 -1.636 4.746 1.00 42.85 135 GLY B C 1
ATOM 5373 O O . GLY B 1 155 ? 50.581 -1.562 3.847 1.00 44.67 135 GLY B O 1
ATOM 5374 N N . ASP B 1 156 ? 52.499 -2.417 4.653 1.00 46.48 136 ASP B N 1
ATOM 5375 C CA . ASP B 1 156 ? 52.859 -3.104 3.421 1.00 45.46 136 ASP B CA 1
ATOM 5376 C C . ASP B 1 156 ? 52.298 -4.522 3.315 1.00 44.96 136 ASP B C 1
ATOM 5377 O O . ASP B 1 156 ? 52.628 -5.230 2.357 1.00 43.98 136 ASP B O 1
ATOM 5382 N N . SER B 1 157 ? 51.439 -4.945 4.243 1.00 42.68 137 SER B N 1
ATOM 5383 C CA . SER B 1 157 ? 51.030 -6.341 4.320 1.00 41.37 137 SER B CA 1
ATOM 5384 C C . SER B 1 157 ? 49.512 -6.468 4.384 1.00 39.31 137 SER B C 1
ATOM 5385 O O . SER B 1 157 ? 48.792 -5.500 4.639 1.00 37.63 137 SER B O 1
ATOM 5388 N N . LEU B 1 158 ? 49.034 -7.697 4.176 1.00 37.00 138 LEU B N 1
ATOM 5389 C CA . LEU B 1 158 ? 47.622 -8.037 4.288 1.00 36.03 138 LEU B CA 1
ATOM 5390 C C . LEU B 1 158 ? 47.421 -8.981 5.467 1.00 31.22 138 LEU B C 1
ATOM 5391 O O . LEU B 1 158 ? 48.252 -9.853 5.721 1.00 32.81 138 LEU B O 1
ATOM 5396 N N . TYR B 1 159 ? 46.328 -8.777 6.197 1.00 32.56 139 TYR B N 1
ATOM 5397 C CA . TYR B 1 159 ? 45.972 -9.583 7.360 1.00 27.98 139 TYR B CA 1
ATOM 5398 C C . TYR B 1 159 ? 44.635 -10.270 7.127 1.00 30.10 139 TYR B C 1
ATOM 5399 O O . TYR B 1 159 ? 43.648 -9.606 6.793 1.00 31.55 139 TYR B O 1
ATOM 5408 N N . ALA B 1 160 ? 44.594 -11.582 7.350 1.00 29.11 140 ALA B N 1
ATOM 5409 C CA . ALA B 1 160 ? 43.333 -12.314 7.347 1.00 29.76 140 ALA B CA 1
ATOM 5410 C C . ALA B 1 160 ? 42.595 -12.039 8.654 1.00 27.42 140 ALA B C 1
ATOM 5411 O O . ALA B 1 160 ? 43.181 -12.116 9.734 1.00 28.68 140 ALA B O 1
ATOM 5413 N N . CYS B 1 161 ? 41.311 -11.704 8.555 1.00 27.42 141 CYS B N 1
ATOM 5414 C CA . CYS B 1 161 ? 40.545 -11.266 9.705 1.00 28.47 141 CYS B CA 1
ATOM 5415 C C . CYS B 1 161 ? 39.225 -12.008 9.788 1.00 27.81 141 CYS B C 1
ATOM 5416 O O . CYS B 1 161 ? 38.659 -12.429 8.775 1.00 26.69 141 CYS B O 1
ATOM 5419 N N . THR B 1 162 ? 38.735 -12.144 11.013 1.00 28.52 142 THR B N 1
ATOM 5420 C CA . THR B 1 162 ? 37.335 -12.464 11.262 1.00 30.44 142 THR B CA 1
ATOM 5421 C C . THR B 1 162 ? 36.828 -11.481 12.313 1.00 31.30 142 THR B C 1
ATOM 5422 O O . THR B 1 162 ? 37.496 -10.479 12.610 1.00 28.30 142 THR B O 1
ATOM 5426 N N . GLU B 1 163 ? 35.663 -11.745 12.892 1.00 28.93 143 GLU B N 1
ATOM 5427 C CA . GLU B 1 163 ? 35.041 -10.770 13.778 1.00 28.23 143 GLU B CA 1
ATOM 5428 C C . GLU B 1 163 ? 35.534 -10.896 15.198 1.00 28.91 143 GLU B C 1
ATOM 5429 O O . GLU B 1 163 ? 34.766 -10.796 16.155 1.00 29.67 143 GLU B O 1
ATOM 5435 N N . THR B 1 164 ? 36.826 -11.143 15.341 1.00 30.01 144 THR B N 1
ATOM 5436 C CA . THR B 1 164 ? 37.498 -11.257 16.627 1.00 32.02 144 THR B CA 1
ATOM 5437 C C . THR B 1 164 ? 38.821 -10.510 16.507 1.00 29.88 144 THR B C 1
ATOM 5438 O O . THR B 1 164 ? 39.227 -10.149 15.393 1.00 29.24 144 THR B O 1
ATOM 5442 N N . PRO B 1 165 ? 39.526 -10.264 17.616 1.00 28.87 145 PRO B N 1
ATOM 5443 C CA . PRO B 1 165 ? 40.834 -9.600 17.521 1.00 29.78 145 PRO B CA 1
ATOM 5444 C C . PRO B 1 165 ? 41.924 -10.444 16.877 1.00 29.35 145 PRO B C 1
ATOM 5445 O O . PRO B 1 165 ? 43.036 -9.934 16.693 1.00 27.27 145 PRO B O 1
ATOM 5449 N N . HIS B 1 166 ? 41.673 -11.716 16.545 1.00 29.96 146 HIS B N 1
ATOM 5450 C CA . HIS B 1 166 ? 42.748 -12.637 16.185 1.00 30.85 146 HIS B CA 1
ATOM 5451 C C . HIS B 1 166 ? 42.919 -12.716 14.670 1.00 29.56 146 HIS B C 1
ATOM 5452 O O . HIS B 1 166 ? 42.074 -13.273 13.959 1.00 29.65 146 HIS B O 1
ATOM 5459 N N . MET B 1 167 ? 44.051 -12.207 14.196 1.00 30.60 147 MET B N 1
ATOM 5460 C CA . MET B 1 167 ? 44.353 -12.070 12.783 1.00 30.06 147 MET B CA 1
ATOM 5461 C C . MET B 1 167 ? 45.665 -12.778 12.467 1.00 30.65 147 MET B C 1
ATOM 5462 O O . MET B 1 167 ? 46.451 -13.094 13.363 1.00 30.29 147 MET B O 1
ATOM 5467 N N . TYR B 1 168 ? 45.907 -13.004 11.169 1.00 29.24 148 TYR B N 1
ATOM 5468 C CA . TYR B 1 168 ? 47.163 -13.556 10.673 1.00 30.83 148 TYR B CA 1
ATOM 5469 C C . TYR B 1 168 ? 47.636 -12.756 9.474 1.00 32.20 148 TYR B C 1
ATOM 5470 O O . TYR B 1 168 ? 46.858 -12.510 8.549 1.00 29.52 148 TYR B O 1
ATOM 5479 N N . ARG B 1 169 ? 48.912 -12.378 9.475 1.00 31.54 149 ARG B N 1
ATOM 5480 C CA . ARG B 1 169 ? 49.526 -11.881 8.254 1.00 34.10 149 ARG B CA 1
ATOM 5481 C C . ARG B 1 169 ? 49.671 -13.029 7.268 1.00 34.95 149 ARG B C 1
ATOM 5482 O O . ARG B 1 169 ? 49.999 -14.155 7.650 1.00 33.72 149 ARG B O 1
ATOM 5490 N N . VAL B 1 170 ? 49.424 -12.748 5.990 1.00 31.60 150 VAL B N 1
ATOM 5491 C CA . VAL B 1 170 ? 49.435 -13.769 4.952 1.00 33.16 150 VAL B CA 1
ATOM 5492 C C . VAL B 1 170 ? 50.336 -13.317 3.813 1.00 37.47 150 VAL B C 1
ATOM 5493 O O . VAL B 1 170 ? 50.207 -12.188 3.317 1.00 37.21 150 VAL B O 1
ATOM 5497 N N . ASP B 1 171 ? 51.215 -14.210 3.373 1.00 37.14 151 ASP B N 1
ATOM 5498 C CA . ASP B 1 171 ? 52.123 -13.887 2.279 1.00 41.49 151 ASP B CA 1
ATOM 5499 C C . ASP B 1 171 ? 51.370 -13.768 0.955 1.00 40.23 151 ASP B C 1
ATOM 5500 O O . ASP B 1 171 ? 50.600 -14.653 0.576 1.00 38.64 151 ASP B O 1
ATOM 5505 N N . LEU B 1 172 ? 51.619 -12.672 0.236 1.00 41.05 152 LEU B N 1
ATOM 5506 C CA . LEU B 1 172 ? 50.873 -12.400 -0.989 1.00 41.22 152 LEU B CA 1
ATOM 5507 C C . LEU B 1 172 ? 51.205 -13.398 -2.097 1.00 41.63 152 LEU B C 1
ATOM 5508 O O . LEU B 1 172 ? 50.347 -13.699 -2.933 1.00 40.14 152 LEU B O 1
ATOM 5513 N N . ASP B 1 173 ? 52.427 -13.935 -2.110 1.00 43.32 153 ASP B N 1
ATOM 5514 C CA . ASP B 1 173 ? 52.891 -14.783 -3.202 1.00 43.99 153 ASP B CA 1
ATOM 5515 C C . ASP B 1 173 ? 52.631 -16.265 -2.974 1.00 44.06 153 ASP B C 1
ATOM 5516 O O . ASP B 1 173 ? 52.316 -16.987 -3.924 1.00 45.13 153 ASP B O 1
ATOM 5521 N N . THR B 1 174 ? 52.752 -16.740 -1.735 1.00 42.68 154 THR B N 1
ATOM 5522 C CA . THR B 1 174 ? 52.676 -18.166 -1.442 1.00 45.80 154 THR B CA 1
ATOM 5523 C C . THR B 1 174 ? 51.454 -18.564 -0.628 1.00 42.34 154 THR B C 1
ATOM 5524 O O . THR B 1 174 ? 51.257 -19.765 -0.396 1.00 44.98 154 THR B O 1
ATOM 5528 N N . LEU B 1 175 ? 50.651 -17.599 -0.175 1.00 41.37 155 LEU B N 1
ATOM 5529 C CA . LEU B 1 175 ? 49.534 -17.824 0.742 1.00 41.22 155 LEU B CA 1
ATOM 5530 C C . LEU B 1 175 ? 49.983 -18.458 2.057 1.00 40.53 155 LEU B C 1
ATOM 5531 O O . LEU B 1 175 ? 49.169 -19.041 2.786 1.00 39.20 155 LEU B O 1
ATOM 5536 N N . LYS B 1 176 ? 51.264 -18.352 2.388 1.00 41.97 156 LYS B N 1
ATOM 5537 C CA . LYS B 1 176 ? 51.740 -18.909 3.643 1.00 40.22 156 LYS B CA 1
ATOM 5538 C C . LYS B 1 176 ? 51.186 -18.118 4.821 1.00 38.95 156 LYS B C 1
ATOM 5539 O O . LYS B 1 176 ? 51.155 -16.885 4.806 1.00 37.92 156 LYS B O 1
ATOM 5545 N N . THR B 1 177 ? 50.751 -18.830 5.855 1.00 37.67 157 THR B N 1
ATOM 5546 C CA . THR B 1 177 ? 50.306 -18.165 7.071 1.00 37.41 157 THR B CA 1
ATOM 5547 C C . THR B 1 177 ? 51.521 -17.698 7.855 1.00 39.87 157 THR B C 1
ATOM 5548 O O . THR B 1 177 ? 52.333 -18.520 8.298 1.00 40.00 157 THR B O 1
ATOM 5552 N N . LEU B 1 178 ? 51.633 -16.383 8.042 1.00 37.17 158 LEU B N 1
ATOM 5553 C CA . LEU B 1 178 ? 52.732 -15.802 8.798 1.00 37.88 158 LEU B CA 1
ATOM 5554 C C . LEU B 1 178 ? 52.288 -15.567 10.233 1.00 35.68 158 LEU B C 1
ATOM 5555 O O . LEU B 1 178 ? 51.512 -16.361 10.772 1.00 36.43 158 LEU B O 1
ATOM 5560 N N . GLU B 1 179 ? 52.762 -14.497 10.862 1.00 34.72 159 GLU B N 1
ATOM 5561 C CA . GLU B 1 179 ? 52.567 -14.355 12.297 1.00 37.23 159 GLU B CA 1
ATOM 5562 C C . GLU B 1 179 ? 51.150 -13.898 12.628 1.00 34.00 159 GLU B C 1
ATOM 5563 O O . GLU B 1 179 ? 50.496 -13.186 11.855 1.00 35.17 159 GLU B O 1
ATOM 5569 N N . ALA B 1 180 ? 50.684 -14.313 13.798 1.00 34.03 160 ALA B N 1
ATOM 5570 C CA . ALA B 1 180 ? 49.414 -13.848 14.323 1.00 32.63 160 ALA B CA 1
ATOM 5571 C C . ALA B 1 180 ? 49.526 -12.406 14.808 1.00 37.55 160 ALA B C 1
ATOM 5572 O O . ALA B 1 180 ? 50.597 -11.939 15.209 1.00 32.76 160 ALA B O 1
ATOM 5574 N N . ALA B 1 181 ? 48.402 -11.696 14.763 1.00 32.82 161 ALA B N 1
ATOM 5575 C CA . ALA B 1 181 ? 48.285 -10.394 15.404 1.00 31.37 161 ALA B CA 1
ATOM 5576 C C . ALA B 1 181 ? 46.998 -10.395 16.209 1.00 32.34 161 ALA B C 1
ATOM 5577 O O . ALA B 1 181 ? 45.947 -10.803 15.708 1.00 33.70 161 ALA B O 1
ATOM 5579 N N . ASP B 1 182 ? 47.083 -9.943 17.443 1.00 31.33 162 ASP B N 1
ATOM 5580 C CA . ASP B 1 182 ? 45.958 -9.903 18.372 1.00 31.75 162 ASP B CA 1
ATOM 5581 C C . ASP B 1 182 ? 45.629 -8.434 18.581 1.00 32.81 162 ASP B C 1
ATOM 5582 O O . ASP B 1 182 ? 46.347 -7.727 19.294 1.00 32.14 162 ASP B O 1
ATOM 5587 N N . PHE B 1 183 ? 44.537 -7.981 17.959 1.00 29.37 163 PHE B N 1
ATOM 5588 C CA . PHE B 1 183 ? 44.126 -6.584 18.088 1.00 31.12 163 PHE B CA 1
ATOM 5589 C C . PHE B 1 183 ? 43.927 -6.185 19.552 1.00 31.38 163 PHE B C 1
ATOM 5590 O O . PHE B 1 183 ? 44.210 -5.040 19.930 1.00 29.77 163 PHE B O 1
ATOM 5598 N N . SER B 1 184 ? 43.487 -7.116 20.402 1.00 30.82 164 SER B N 1
ATOM 5599 C CA . SER B 1 184 ? 43.145 -6.735 21.773 1.00 31.72 164 SER B CA 1
ATOM 5600 C C . SER B 1 184 ? 44.366 -6.443 22.632 1.00 33.58 164 SER B C 1
ATOM 5601 O O . SER B 1 184 ? 44.203 -5.989 23.773 1.00 32.44 164 SER B O 1
ATOM 5604 N N . LYS B 1 185 ? 45.572 -6.697 22.123 1.00 32.71 165 LYS B N 1
ATOM 5605 C CA . LYS B 1 185 ? 46.783 -6.286 22.824 1.00 32.15 165 LYS B CA 1
ATOM 5606 C C . LYS B 1 185 ? 46.962 -4.772 22.792 1.00 36.28 165 LYS B C 1
ATOM 5607 O O . LYS B 1 185 ? 47.702 -4.214 23.611 1.00 36.45 165 LYS B O 1
ATOM 5613 N N . PHE B 1 186 ? 46.268 -4.089 21.887 1.00 35.26 166 PHE B N 1
ATOM 5614 C CA . PHE B 1 186 ? 46.439 -2.659 21.732 1.00 36.40 166 PHE B CA 1
ATOM 5615 C C . PHE B 1 186 ? 45.240 -1.837 22.183 1.00 35.89 166 PHE B C 1
ATOM 5616 O O . PHE B 1 186 ? 45.406 -0.641 22.432 1.00 36.13 166 PHE B O 1
ATOM 5624 N N . VAL B 1 187 ? 44.051 -2.442 22.269 1.00 36.18 167 VAL B N 1
ATOM 5625 C CA A VAL B 1 187 ? 42.838 -1.783 22.745 0.73 35.91 167 VAL B CA 1
ATOM 5626 C CA B VAL B 1 187 ? 42.831 -1.781 22.729 0.27 35.93 167 VAL B CA 1
ATOM 5627 C C . VAL B 1 187 ? 41.954 -2.852 23.367 1.00 36.22 167 VAL B C 1
ATOM 5628 O O . VAL B 1 187 ? 41.929 -4.002 22.919 1.00 36.72 167 VAL B O 1
ATOM 5635 N N . ALA B 1 188 ? 41.227 -2.476 24.417 1.00 37.01 168 ALA B N 1
ATOM 5636 C CA . ALA B 1 188 ? 40.414 -3.447 25.148 1.00 35.78 168 ALA B CA 1
ATOM 5637 C C . ALA B 1 188 ? 39.070 -3.600 24.449 1.00 36.46 168 ALA B C 1
ATOM 5638 O O . ALA B 1 188 ? 38.122 -2.864 24.716 1.00 40.60 168 ALA B O 1
ATOM 5640 N N . VAL B 1 189 ? 38.981 -4.581 23.549 1.00 36.35 169 VAL B N 1
ATOM 5641 C CA . VAL B 1 189 ? 37.713 -4.984 22.948 1.00 35.53 169 VAL B CA 1
ATOM 5642 C C . VAL B 1 189 ? 37.618 -6.502 22.989 1.00 32.60 169 VAL B C 1
ATOM 5643 O O . VAL B 1 189 ? 38.630 -7.205 23.019 1.00 36.34 169 VAL B O 1
ATOM 5647 N N . HIS B 1 190 ? 36.386 -7.007 23.012 1.00 33.82 170 HIS B N 1
ATOM 5648 C CA . HIS B 1 190 ? 36.149 -8.446 22.960 1.00 35.50 170 HIS B CA 1
ATOM 5649 C C . HIS B 1 190 ? 35.883 -8.933 21.544 1.00 34.76 170 HIS B C 1
ATOM 5650 O O . HIS B 1 190 ? 36.359 -9.998 21.156 1.00 36.24 170 HIS B O 1
ATOM 5657 N N . SER B 1 191 ? 35.118 -8.184 20.763 1.00 34.40 171 SER B N 1
ATOM 5658 C CA . SER B 1 191 ? 34.930 -8.506 19.359 1.00 32.51 171 SER B CA 1
ATOM 5659 C C . SER B 1 191 ? 35.150 -7.240 18.542 1.00 30.01 171 SER B C 1
ATOM 5660 O O . SER B 1 191 ? 35.232 -6.135 19.082 1.00 31.26 171 SER B O 1
ATOM 5663 N N . CYS B 1 192 ? 35.293 -7.412 17.234 1.00 28.09 172 CYS B N 1
ATOM 5664 C CA . CYS B 1 192 ? 35.453 -6.278 16.334 1.00 31.49 172 CYS B CA 1
ATOM 5665 C C . CYS B 1 192 ? 35.128 -6.755 14.928 1.00 27.86 172 CYS B C 1
ATOM 5666 O O . CYS B 1 192 ? 35.113 -7.954 14.666 1.00 29.49 172 CYS B O 1
ATOM 5669 N N . THR B 1 193 ? 34.848 -5.811 14.023 1.00 26.09 173 THR B N 1
ATOM 5670 C CA . THR B 1 193 ? 34.493 -6.248 12.681 1.00 25.19 173 THR B CA 1
ATOM 5671 C C . THR B 1 193 ? 35.728 -6.715 11.914 1.00 27.06 173 THR B C 1
ATOM 5672 O O . THR B 1 193 ? 36.862 -6.343 12.217 1.00 27.17 173 THR B O 1
ATOM 5676 N N . ALA B 1 194 ? 35.489 -7.522 10.879 1.00 24.11 174 ALA B N 1
ATOM 5677 C CA . ALA B 1 194 ? 36.502 -7.871 9.895 1.00 24.63 174 ALA B CA 1
ATOM 5678 C C . ALA B 1 194 ? 36.413 -6.979 8.656 1.00 27.02 174 ALA B C 1
ATOM 5679 O O . ALA B 1 194 ? 36.890 -7.359 7.578 1.00 28.86 174 ALA B O 1
ATOM 5681 N N . HIS B 1 195 ? 35.759 -5.833 8.782 1.00 25.28 175 HIS B N 1
ATOM 5682 C CA . HIS B 1 195 ? 35.581 -4.899 7.674 1.00 27.61 175 HIS B CA 1
ATOM 5683 C C . HIS B 1 195 ? 36.130 -3.533 8.054 1.00 27.05 175 HIS B C 1
ATOM 5684 O O . HIS B 1 195 ? 35.433 -2.513 7.995 1.00 27.18 175 HIS B O 1
ATOM 5691 N N . GLN B 1 196 ? 37.386 -3.527 8.490 1.00 26.19 176 GLN B N 1
ATOM 5692 C CA . GLN B 1 196 ? 38.069 -2.284 8.786 1.00 27.98 176 GLN B CA 1
ATOM 5693 C C . GLN B 1 196 ? 38.096 -1.409 7.543 1.00 29.70 176 GLN B C 1
ATOM 5694 O O . GLN B 1 196 ? 38.226 -1.902 6.419 1.00 28.46 176 GLN B O 1
ATOM 5700 N N . LEU B 1 197 ? 37.957 -0.112 7.749 1.00 27.38 177 LEU B N 1
ATOM 5701 C CA . LEU B 1 197 ? 38.026 0.864 6.671 1.00 28.96 177 LEU B CA 1
ATOM 5702 C C . LEU B 1 197 ? 39.337 1.626 6.777 1.00 31.19 177 LEU B C 1
ATOM 5703 O O . LEU B 1 197 ? 39.894 1.785 7.866 1.00 33.12 177 LEU B O 1
ATOM 5708 N N . TYR B 1 198 ? 39.835 2.096 5.639 1.00 32.27 178 TYR B N 1
ATOM 5709 C CA . TYR B 1 198 ? 41.130 2.750 5.617 1.00 31.54 178 TYR B CA 1
ATOM 5710 C C . TYR B 1 198 ? 41.072 3.921 4.644 1.00 33.37 178 TYR B C 1
ATOM 5711 O O . TYR B 1 198 ? 40.141 4.048 3.840 1.00 32.49 178 TYR B O 1
ATOM 5720 N N . ASP B 1 199 ? 42.038 4.818 4.782 1.00 32.78 179 ASP B N 1
ATOM 5721 C CA . ASP B 1 199 ? 42.077 6.039 3.984 1.00 36.05 179 ASP B CA 1
ATOM 5722 C C . ASP B 1 199 ? 43.389 6.113 3.203 1.00 36.62 179 ASP B C 1
ATOM 5723 O O . ASP B 1 199 ? 44.180 5.171 3.182 1.00 39.14 179 ASP B O 1
ATOM 5728 N N . GLU B 1 200 ? 43.626 7.270 2.577 1.00 40.35 180 GLU B N 1
ATOM 5729 C CA . GLU B 1 200 ? 44.798 7.447 1.727 1.00 42.90 180 GLU B CA 1
ATOM 5730 C C . GLU B 1 200 ? 46.097 7.462 2.522 1.00 41.65 180 GLU B C 1
ATOM 5731 O O . GLU B 1 200 ? 47.160 7.206 1.946 1.00 47.83 180 GLU B O 1
ATOM 5737 N N . ASN B 1 201 ? 46.038 7.748 3.821 1.00 41.35 181 ASN B N 1
ATOM 5738 C CA . ASN B 1 201 ? 47.211 7.716 4.685 1.00 42.58 181 ASN B CA 1
ATOM 5739 C C . ASN B 1 201 ? 47.535 6.320 5.197 1.00 42.60 181 ASN B C 1
ATOM 5740 O O . ASN B 1 201 ? 48.510 6.169 5.941 1.00 41.97 181 ASN B O 1
ATOM 5745 N N . GLY B 1 202 ? 46.755 5.306 4.822 1.00 42.14 182 GLY B N 1
ATOM 5746 C CA . GLY B 1 202 ? 46.961 3.976 5.365 1.00 41.42 182 GLY B CA 1
ATOM 5747 C C . GLY B 1 202 ? 46.564 3.812 6.815 1.00 41.57 182 GLY B C 1
ATOM 5748 O O . GLY B 1 202 ? 46.951 2.820 7.440 1.00 40.11 182 GLY B O 1
ATOM 5749 N N . ASP B 1 203 ? 45.836 4.764 7.385 1.00 37.95 183 ASP B N 1
ATOM 5750 C CA . ASP B 1 203 ? 45.269 4.579 8.711 1.00 40.45 183 ASP B CA 1
ATOM 5751 C C . ASP B 1 203 ? 44.061 3.659 8.608 1.00 35.42 183 ASP B C 1
ATOM 5752 O O . ASP B 1 203 ? 43.298 3.731 7.638 1.00 33.20 183 ASP B O 1
ATOM 5757 N N . VAL B 1 204 ? 43.887 2.798 9.614 1.00 34.66 184 VAL B N 1
ATOM 5758 C CA . VAL B 1 204 ? 42.905 1.715 9.573 1.00 34.82 184 VAL B CA 1
ATOM 5759 C C . VAL B 1 204 ? 41.957 1.902 10.743 1.00 31.81 184 VAL B C 1
ATOM 5760 O O . VAL B 1 204 ? 42.398 2.009 11.894 1.00 33.29 184 VAL B O 1
ATOM 5764 N N . TYR B 1 205 ? 40.660 1.962 10.452 1.00 29.54 185 TYR B N 1
ATOM 5765 C CA . TYR B 1 205 ? 39.650 2.248 11.461 1.00 28.74 185 TYR B CA 1
ATOM 5766 C C . TYR B 1 205 ? 38.793 1.016 11.719 1.00 28.26 185 TYR B C 1
ATOM 5767 O O . TYR B 1 205 ? 38.481 0.263 10.795 1.00 27.22 185 TYR B O 1
ATOM 5776 N N . ASN B 1 206 ? 38.392 0.815 12.974 1.00 29.63 186 ASN B N 1
ATOM 5777 C CA . ASN B 1 206 ? 37.477 -0.268 13.291 1.00 26.90 186 ASN B CA 1
ATOM 5778 C C . ASN B 1 206 ? 36.537 0.179 14.397 1.00 30.10 186 ASN B C 1
ATOM 5779 O O . ASN B 1 206 ? 36.723 1.227 15.031 1.00 30.81 186 ASN B O 1
ATOM 5784 N N . ILE B 1 207 ? 35.503 -0.627 14.605 1.00 28.48 187 ILE B N 1
ATOM 5785 C CA . ILE B 1 207 ? 34.635 -0.535 15.768 1.00 27.90 187 ILE B CA 1
ATOM 5786 C C . ILE B 1 207 ? 34.578 -1.913 16.407 1.00 28.32 187 ILE B C 1
ATOM 5787 O O . ILE B 1 207 ? 34.369 -2.914 15.714 1.00 27.62 187 ILE B O 1
ATOM 5792 N N . GLY B 1 208 ? 34.760 -1.966 17.724 1.00 30.47 188 GLY B N 1
ATOM 5793 C CA . GLY B 1 208 ? 34.666 -3.210 18.449 1.00 30.30 188 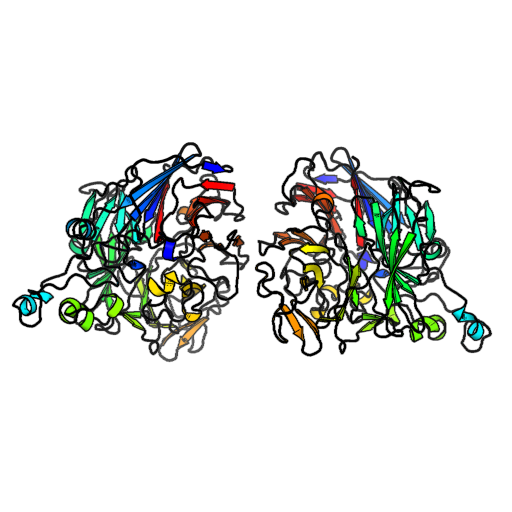GLY B CA 1
ATOM 5794 C C . GLY B 1 208 ? 33.803 -3.034 19.684 1.00 32.25 188 GLY B C 1
ATOM 5795 O O . GLY B 1 208 ? 33.539 -1.920 20.133 1.00 33.20 188 GLY B O 1
ATOM 5796 N N . SER B 1 209 ? 33.371 -4.166 20.233 1.00 31.96 189 SER B N 1
ATOM 5797 C CA . SER B 1 209 ? 32.482 -4.192 21.384 1.00 31.28 189 SER B CA 1
ATOM 5798 C C . SER B 1 209 ? 33.267 -4.562 22.632 1.00 32.90 189 SER B C 1
ATOM 5799 O O . SER B 1 209 ? 34.023 -5.538 22.623 1.00 34.12 189 SER B O 1
ATOM 5802 N N . ARG B 1 210 ? 33.108 -3.769 23.689 1.00 31.84 190 ARG B N 1
ATOM 5803 C CA . ARG B 1 210 ? 33.547 -4.150 25.031 1.00 35.82 190 ARG B CA 1
ATOM 5804 C C . ARG B 1 210 ? 32.299 -4.487 25.835 1.00 33.93 190 ARG B C 1
ATOM 5805 O O . ARG B 1 210 ? 31.530 -3.590 26.194 1.00 34.86 190 ARG B O 1
ATOM 5813 N N . PHE B 1 211 ? 32.108 -5.776 26.119 1.00 34.42 191 PHE B N 1
ATOM 5814 C CA . PHE B 1 211 ? 30.917 -6.251 26.807 1.00 36.21 191 PHE B CA 1
ATOM 5815 C C . PHE B 1 211 ? 31.032 -6.077 28.314 1.00 34.29 191 PHE B C 1
ATOM 5816 O O . PHE B 1 211 ? 32.105 -6.232 28.899 1.00 35.91 191 PHE B O 1
ATOM 5824 N N . GLY B 1 212 ? 29.900 -5.784 28.940 1.00 35.62 192 GLY B N 1
ATOM 5825 C CA . GLY B 1 212 ? 29.821 -5.707 30.379 1.00 34.52 192 GLY B CA 1
ATOM 5826 C C . GLY B 1 212 ? 28.500 -5.114 30.803 1.00 36.89 192 GLY B C 1
ATOM 5827 O O . GLY B 1 212 ? 27.585 -4.944 29.989 1.00 35.25 192 GLY B O 1
ATOM 5828 N N . PRO B 1 213 ? 28.375 -4.771 32.091 1.00 35.58 193 PRO B N 1
ATOM 5829 C CA . PRO B 1 213 ? 27.133 -4.138 32.556 1.00 38.11 193 PRO B CA 1
ATOM 5830 C C . PRO B 1 213 ? 26.853 -2.813 31.873 1.00 36.52 193 PRO B C 1
ATOM 5831 O O . PRO B 1 213 ? 25.719 -2.324 31.934 1.00 37.86 193 PRO B O 1
ATOM 5835 N N . GLU B 1 214 ? 27.850 -2.204 31.233 1.00 36.99 194 GLU B N 1
ATOM 5836 C CA . GLU B 1 214 ? 27.632 -1.024 30.401 1.00 37.40 194 GLU B CA 1
ATOM 5837 C C . GLU B 1 214 ? 28.370 -1.200 29.072 1.00 35.74 194 GLU B C 1
ATOM 5838 O O . GLU B 1 214 ? 29.281 -0.446 28.731 1.00 37.44 194 GLU B O 1
ATOM 5844 N N . SER B 1 215 ? 27.978 -2.243 28.333 1.00 34.44 195 SER B N 1
ATOM 5845 C CA . SER B 1 215 ? 28.609 -2.569 27.060 1.00 31.71 195 SER B CA 1
ATOM 5846 C C . SER B 1 215 ? 28.713 -1.329 26.184 1.00 34.60 195 SER B C 1
ATOM 5847 O O . SER B 1 215 ? 27.796 -0.506 26.139 1.00 31.81 195 SER B O 1
ATOM 5850 N N . ALA B 1 216 ? 29.844 -1.198 25.495 1.00 34.81 196 ALA B N 1
ATOM 5851 C CA . ALA B 1 216 ? 30.117 -0.015 24.694 1.00 33.51 196 ALA B CA 1
ATOM 5852 C C . ALA B 1 216 ? 30.693 -0.423 23.344 1.00 32.57 196 ALA B C 1
ATOM 5853 O O . ALA B 1 216 ? 31.348 -1.458 23.209 1.00 30.92 196 ALA B O 1
ATOM 5855 N N . HIS B 1 217 ? 30.446 0.404 22.340 1.00 31.89 197 HIS B N 1
ATOM 5856 C CA . HIS B 1 217 ? 31.087 0.245 21.042 1.00 29.53 197 HIS B CA 1
ATOM 5857 C C . HIS B 1 217 ? 32.329 1.129 21.011 1.00 32.08 197 HIS B C 1
ATOM 5858 O O . HIS B 1 217 ? 32.242 2.333 21.255 1.00 34.29 197 HIS B O 1
ATOM 5865 N N . VAL B 1 218 ? 33.483 0.527 20.750 1.00 33.90 198 VAL B N 1
ATOM 5866 C CA . VAL B 1 218 ? 34.774 1.202 20.848 1.00 32.02 198 VAL B CA 1
ATOM 5867 C C . VAL B 1 218 ? 35.284 1.480 19.444 1.00 32.22 198 VAL B C 1
ATOM 5868 O O . VAL B 1 218 ? 35.499 0.546 18.660 1.00 30.64 198 VAL B O 1
ATOM 5872 N N . PHE B 1 219 ? 35.519 2.760 19.148 1.00 34.68 199 PHE B N 1
ATOM 5873 C CA . PHE B 1 219 ? 35.974 3.215 17.837 1.00 30.68 199 PHE B CA 1
ATOM 5874 C C . PHE B 1 219 ? 37.485 3.389 17.860 1.00 32.07 199 PHE B C 1
ATOM 5875 O O . PHE B 1 219 ? 38.019 4.087 18.729 1.00 34.48 199 PHE B O 1
ATOM 5883 N N . THR B 1 220 ? 38.168 2.786 16.900 1.00 33.29 200 THR B N 1
ATOM 5884 C CA . THR B 1 220 ? 39.617 2.710 16.943 1.00 34.63 200 THR B CA 1
ATOM 5885 C C . THR B 1 220 ? 40.238 3.243 15.665 1.00 33.34 200 THR B C 1
ATOM 5886 O O . THR B 1 220 ? 39.637 3.209 14.583 1.00 31.82 200 THR B O 1
ATOM 5890 N N . VAL B 1 221 ? 41.468 3.722 15.800 1.00 35.53 201 VAL B N 1
ATOM 5891 C CA . VAL B 1 221 ? 42.304 4.018 14.651 1.00 35.08 201 VAL B CA 1
ATOM 5892 C C . VAL B 1 221 ? 43.650 3.342 14.858 1.00 34.55 201 VAL B C 1
ATOM 5893 O O . VAL B 1 221 ? 44.194 3.340 15.968 1.00 40.25 201 VAL B O 1
ATOM 5897 N N . THR B 1 222 ? 44.178 2.773 13.785 1.00 35.32 202 THR B N 1
ATOM 5898 C CA . THR B 1 222 ? 45.501 2.164 13.746 1.00 36.78 202 THR B CA 1
ATOM 5899 C C . THR B 1 222 ? 46.313 2.981 12.758 1.00 38.41 202 THR B C 1
ATOM 5900 O O . THR B 1 222 ? 46.085 2.905 11.546 1.00 37.55 202 THR B O 1
ATOM 5904 N N . LYS B 1 223 ? 47.248 3.772 13.270 1.00 40.07 203 LYS B N 1
ATOM 5905 C CA . LYS B 1 223 ? 48.033 4.617 12.391 1.00 43.06 203 LYS B CA 1
ATOM 5906 C C . LYS B 1 223 ? 48.953 3.739 11.568 1.00 42.26 203 LYS B C 1
ATOM 5907 O O . LYS B 1 223 ? 49.482 2.741 12.061 1.00 39.01 203 LYS B O 1
ATOM 5913 N N . ASN B 1 224 ? 49.113 4.101 10.303 1.00 40.36 204 ASN B N 1
ATOM 5914 C CA . ASN B 1 224 ? 50.011 3.400 9.409 1.00 43.90 204 ASN B CA 1
ATOM 5915 C C . ASN B 1 224 ? 51.367 3.221 10.090 1.00 48.25 204 ASN B C 1
ATOM 5916 O O . ASN B 1 224 ? 51.988 4.221 10.480 1.00 48.88 204 ASN B O 1
ATOM 5921 N N . PRO B 1 225 ? 51.831 1.980 10.301 1.00 48.20 205 PRO B N 1
ATOM 5922 C CA . PRO B 1 225 ? 53.104 1.781 11.018 1.00 48.69 205 PRO B CA 1
ATOM 5923 C C . PRO B 1 225 ? 54.293 2.349 10.279 1.00 53.74 205 PRO B C 1
ATOM 5924 O O . PRO B 1 225 ? 55.310 2.664 10.918 1.00 53.26 205 PRO B O 1
ATOM 5928 N N . LYS B 1 226 ? 54.191 2.492 8.959 1.00 50.62 206 LYS B N 1
ATOM 5929 C CA . LYS B 1 226 ? 55.157 3.267 8.213 1.00 52.89 206 LYS B CA 1
ATOM 5930 C C . LYS B 1 226 ? 55.061 4.710 8.698 1.00 57.46 206 LYS B C 1
ATOM 5931 O O . LYS B 1 226 ? 54.143 5.085 9.425 1.00 57.18 206 LYS B O 1
ATOM 5937 N N . ASN B 1 227 ? 55.995 5.542 8.261 1.00 57.61 207 ASN B N 1
ATOM 5938 C CA . ASN B 1 227 ? 55.999 6.945 8.679 1.00 58.26 207 ASN B CA 1
ATOM 5939 C C . ASN B 1 227 ? 55.985 7.091 10.203 1.00 57.56 207 ASN B C 1
ATOM 5940 O O . ASN B 1 227 ? 55.433 8.062 10.727 1.00 63.54 207 ASN B O 1
ATOM 5945 N N . GLN B 1 228 ? 56.529 6.122 10.943 1.00 58.14 208 GLN B N 1
ATOM 5946 C CA . GLN B 1 228 ? 56.428 6.243 12.394 1.00 57.74 208 GLN B CA 1
ATOM 5947 C C . GLN B 1 228 ? 57.313 5.205 13.075 1.00 56.15 208 GLN B C 1
ATOM 5948 O O . GLN B 1 228 ? 57.628 4.155 12.508 1.00 57.87 208 GLN B O 1
ATOM 5954 N N . LYS B 1 229 ? 57.692 5.509 14.316 1.00 54.63 209 LYS B N 1
ATOM 5955 C CA . LYS B 1 229 ? 58.537 4.612 15.099 1.00 55.93 209 LYS B CA 1
ATOM 5956 C C . LYS B 1 229 ? 57.745 3.350 15.417 1.00 57.82 209 LYS B C 1
ATOM 5957 O O . LYS B 1 229 ? 56.899 3.339 16.315 1.00 58.05 209 LYS B O 1
ATOM 5963 N N . SER B 1 230 ? 58.055 2.264 14.715 1.00 57.26 210 SER B N 1
ATOM 5964 C CA . SER B 1 230 ? 57.304 1.027 14.853 1.00 55.07 210 SER B CA 1
ATOM 5965 C C . SER B 1 230 ? 58.264 -0.150 14.809 1.00 55.50 210 SER B C 1
ATOM 5966 O O . SER B 1 230 ? 59.384 -0.047 14.302 1.00 57.23 210 SER B O 1
ATOM 5969 N N . GLU B 1 231 ? 57.789 -1.289 15.315 1.00 55.80 211 GLU B N 1
ATOM 5970 C CA . GLU B 1 231 ? 58.602 -2.498 15.314 1.00 53.40 211 GLU B CA 1
ATOM 5971 C C . GLU B 1 231 ? 58.863 -2.990 13.895 1.00 52.40 211 GLU B C 1
ATOM 5972 O O . GLU B 1 231 ? 59.918 -3.571 13.623 1.00 53.85 211 GLU B O 1
ATOM 5978 N N . ASN B 1 232 ? 57.925 -2.758 12.986 1.00 51.76 212 ASN B N 1
ATOM 5979 C CA . ASN B 1 232 ? 58.081 -3.106 11.581 1.00 50.24 212 ASN B CA 1
ATOM 5980 C C . ASN B 1 232 ? 57.019 -2.348 10.789 1.00 52.19 212 ASN B C 1
ATOM 5981 O O . ASN B 1 232 ? 56.182 -1.639 11.358 1.00 52.22 212 ASN B O 1
ATOM 5986 N N . ASP B 1 233 ? 57.060 -2.503 9.464 1.00 46.31 213 ASP B N 1
ATOM 5987 C CA . ASP B 1 233 ? 56.179 -1.785 8.545 1.00 51.33 213 ASP B CA 1
ATOM 5988 C C . ASP B 1 233 ? 54.804 -2.433 8.377 1.00 49.11 213 ASP B C 1
ATOM 5989 O O . ASP B 1 233 ? 54.068 -2.048 7.459 1.00 49.36 213 ASP B O 1
ATOM 5994 N N . HIS B 1 234 ? 54.449 -3.418 9.205 1.00 47.31 214 HIS B N 1
ATOM 5995 C CA . HIS B 1 234 ? 53.105 -3.983 9.194 1.00 45.48 214 HIS B CA 1
ATOM 5996 C C . HIS B 1 234 ? 52.533 -4.085 10.603 1.00 43.53 214 HIS B C 1
ATOM 5997 O O . HIS B 1 234 ? 51.630 -4.891 10.848 1.00 42.75 214 HIS B O 1
ATOM 6004 N N . SER B 1 235 ? 53.022 -3.263 11.525 1.00 42.68 215 SER B N 1
ATOM 6005 C CA . SER B 1 235 ? 52.658 -3.382 12.925 1.00 41.52 215 SER B CA 1
ATOM 6006 C C . SER B 1 235 ? 51.310 -2.730 13.203 1.00 37.94 215 SER B C 1
ATOM 6007 O O . SER B 1 235 ? 50.967 -1.693 12.629 1.00 41.34 215 SER B O 1
ATOM 6010 N N . TRP B 1 236 ? 50.547 -3.346 14.094 1.00 38.63 216 TRP B N 1
ATOM 6011 C CA . TRP B 1 236 ? 49.308 -2.778 14.592 1.00 37.86 216 TRP B CA 1
ATOM 6012 C C . TRP B 1 236 ? 49.515 -1.900 15.825 1.00 39.99 216 TRP B C 1
ATOM 6013 O O . TRP B 1 236 ? 48.529 -1.452 16.422 1.00 40.04 216 TRP B O 1
ATOM 6024 N N . GLU B 1 237 ? 50.766 -1.648 16.226 1.00 41.67 217 GLU B N 1
ATOM 6025 C CA . GLU B 1 237 ? 51.009 -1.115 17.570 1.00 44.86 217 GLU B CA 1
ATOM 6026 C C . GLU B 1 237 ? 50.401 0.266 17.775 1.00 44.28 217 GLU B C 1
ATOM 6027 O O . GLU B 1 237 ? 50.030 0.616 18.904 1.00 43.44 217 GLU B O 1
ATOM 6033 N N . HIS B 1 238 ? 50.285 1.060 16.717 1.00 41.62 218 HIS B N 1
ATOM 6034 C CA . HIS B 1 238 ? 49.784 2.428 16.858 1.00 45.79 218 HIS B CA 1
ATOM 6035 C C . HIS B 1 238 ? 48.264 2.485 16.819 1.00 42.42 218 HIS B C 1
ATOM 6036 O O . HIS B 1 238 ? 47.658 3.238 16.062 1.00 40.95 218 HIS B O 1
ATOM 6043 N N . THR B 1 239 ? 47.642 1.689 17.679 1.00 44.12 219 THR B N 1
ATOM 6044 C CA . THR B 1 239 ? 46.196 1.575 17.741 1.00 41.85 219 THR B CA 1
ATOM 6045 C C . THR B 1 239 ? 45.715 2.253 19.008 1.00 40.23 219 THR B C 1
ATOM 6046 O O . THR B 1 239 ? 46.210 1.954 20.097 1.00 42.98 219 THR B O 1
ATOM 6050 N N . SER B 1 240 ? 44.742 3.146 18.872 1.00 40.37 220 SER B N 1
ATOM 6051 C CA . SER B 1 240 ? 44.231 3.877 20.015 1.00 42.61 220 SER B CA 1
ATOM 6052 C C . SER B 1 240 ? 42.716 3.960 19.924 1.00 39.47 220 SER B C 1
ATOM 6053 O O . SER B 1 240 ? 42.123 3.765 18.862 1.00 39.62 220 SER B O 1
ATOM 6056 N N . LYS B 1 241 ? 42.092 4.222 21.063 1.00 41.30 221 LYS B N 1
ATOM 6057 C CA . LYS B 1 241 ? 40.659 4.459 21.102 1.00 40.17 221 LYS B CA 1
ATOM 6058 C C . LYS B 1 241 ? 40.387 5.896 20.677 1.00 42.65 221 LYS B C 1
ATOM 6059 O O . LYS B 1 241 ? 40.930 6.836 21.267 1.00 43.54 221 LYS B O 1
ATOM 6065 N N . ILE B 1 242 ? 39.575 6.068 19.635 1.00 36.97 222 ILE B N 1
ATOM 6066 C CA . ILE B 1 242 ? 39.097 7.402 19.276 1.00 40.49 222 ILE B CA 1
ATOM 6067 C C . ILE B 1 242 ? 38.052 7.851 20.282 1.00 40.33 222 ILE B C 1
ATOM 6068 O O . ILE B 1 242 ? 38.055 8.994 20.752 1.00 38.72 222 ILE B O 1
ATOM 6073 N N . GLY B 1 243 ? 37.153 6.946 20.632 1.00 38.38 223 GLY B N 1
ATOM 6074 C CA . GLY B 1 243 ? 36.058 7.234 21.532 1.00 38.41 223 GLY B CA 1
ATOM 6075 C C . GLY B 1 243 ? 35.196 6.002 21.641 1.00 39.76 223 GLY B C 1
ATOM 6076 O O . GLY B 1 243 ? 35.510 4.939 21.090 1.00 36.29 223 GLY B O 1
ATOM 6077 N N . GLU B 1 244 ? 34.098 6.146 22.370 1.00 38.99 224 GLU B N 1
ATOM 6078 C CA . GLU B 1 244 ? 33.200 5.016 22.497 1.00 38.85 224 GLU B CA 1
ATOM 6079 C C . GLU B 1 244 ? 31.789 5.528 22.718 1.00 38.46 224 GLU B C 1
ATOM 6080 O O . GLU B 1 244 ? 31.573 6.665 23.147 1.00 37.63 224 GLU B O 1
ATOM 6086 N N . ILE B 1 245 ? 30.828 4.675 22.379 1.00 35.29 225 ILE B N 1
ATOM 6087 C CA . ILE B 1 245 ? 29.409 4.970 22.511 1.00 35.42 225 ILE B CA 1
ATOM 6088 C C . ILE B 1 245 ? 28.753 3.762 23.151 1.00 34.49 225 ILE B C 1
ATOM 6089 O O . ILE B 1 245 ? 28.955 2.629 22.699 1.00 33.64 225 ILE B O 1
ATOM 6094 N N . LYS B 1 246 ? 27.986 4.000 24.208 1.00 35.63 226 LYS B N 1
ATOM 6095 C CA . LYS B 1 246 ? 27.370 2.898 24.922 1.00 37.05 226 LYS B CA 1
ATOM 6096 C C . LYS B 1 246 ? 26.221 2.315 24.112 1.00 36.27 226 LYS B C 1
ATOM 6097 O O . LYS B 1 246 ? 25.502 3.029 23.406 1.00 34.68 226 LYS B O 1
ATOM 6103 N N . ALA B 1 247 ? 26.061 0.998 24.227 1.00 33.92 227 ALA B N 1
ATOM 6104 C CA . ALA B 1 247 ? 24.870 0.333 23.723 1.00 36.35 227 ALA B CA 1
ATOM 6105 C C . ALA B 1 247 ? 23.638 0.882 24.433 1.00 35.09 227 ALA B C 1
ATOM 6106 O O . ALA B 1 247 ? 23.687 1.210 25.622 1.00 38.55 227 ALA B O 1
ATOM 6108 N N . SER B 1 248 ? 22.529 0.990 23.696 1.00 36.45 228 SER B N 1
ATOM 6109 C CA . SER B 1 248 ? 21.268 1.380 24.323 1.00 36.77 228 SER B CA 1
ATOM 6110 C C . SER B 1 248 ? 20.874 0.395 25.416 1.00 36.92 228 SER B C 1
ATOM 6111 O O . SER B 1 248 ? 20.394 0.794 26.481 1.00 36.02 228 SER B O 1
ATOM 6114 N N . ASP B 1 249 ? 21.079 -0.893 25.173 1.00 38.99 229 ASP B N 1
ATOM 6115 C CA . ASP B 1 249 ? 20.748 -1.956 26.122 1.00 37.31 229 ASP B CA 1
ATOM 6116 C C . ASP B 1 249 ? 22.035 -2.725 26.388 1.00 35.39 229 ASP B C 1
ATOM 6117 O O . ASP B 1 249 ? 22.457 -3.539 25.545 1.00 33.97 229 ASP B O 1
ATOM 6122 N N . PRO B 1 250 ? 22.700 -2.517 27.529 1.00 34.21 230 PRO B N 1
ATOM 6123 C CA . PRO B 1 250 ? 24.021 -3.138 27.716 1.00 35.87 230 PRO B CA 1
ATOM 6124 C C . PRO B 1 250 ? 24.009 -4.659 27.661 1.00 34.54 230 PRO B C 1
ATOM 6125 O O . PRO B 1 250 ? 25.040 -5.252 27.311 1.00 31.51 230 PRO B O 1
ATOM 6129 N N . LEU B 1 251 ? 22.885 -5.311 27.959 1.00 32.59 231 LEU B N 1
ATOM 6130 C CA . LEU B 1 251 ? 22.806 -6.765 27.883 1.00 33.83 231 LEU B CA 1
ATOM 6131 C C . LEU B 1 251 ? 22.337 -7.253 26.520 1.00 34.63 231 LEU B C 1
ATOM 6132 O O . LEU B 1 251 ? 22.286 -8.467 26.297 1.00 31.25 231 LEU B O 1
ATOM 6137 N N . TYR B 1 252 ? 21.986 -6.336 25.620 1.00 31.78 232 TYR B N 1
ATOM 6138 C CA . TYR B 1 252 ? 21.615 -6.679 24.248 1.00 32.69 232 TYR B CA 1
ATOM 6139 C C . TYR B 1 252 ? 22.283 -5.695 23.292 1.00 32.26 232 TYR B C 1
ATOM 6140 O O . TYR B 1 252 ? 21.614 -4.919 22.602 1.00 31.95 232 TYR B O 1
ATOM 6149 N N . PRO B 1 253 ? 23.617 -5.682 23.244 1.00 30.51 233 PRO B N 1
ATOM 6150 C CA . PRO B 1 253 ? 24.290 -4.840 22.254 1.00 28.95 233 PRO B CA 1
ATOM 6151 C C . PRO B 1 253 ? 24.047 -5.361 20.844 1.00 30.99 233 PRO B C 1
ATOM 6152 O O . PRO B 1 253 ? 23.868 -6.561 20.621 1.00 30.16 233 PRO B O 1
ATOM 6156 N N . THR B 1 254 ? 24.070 -4.441 19.881 1.00 31.15 234 THR B N 1
ATOM 6157 C CA . THR B 1 254 ? 23.836 -4.834 18.496 1.00 29.51 234 THR B CA 1
ATOM 6158 C C . THR B 1 254 ? 24.966 -5.714 17.986 1.00 28.56 234 THR B C 1
ATOM 6159 O O . THR B 1 254 ? 26.135 -5.523 18.333 1.00 27.94 234 THR B O 1
ATOM 6163 N N . TYR B 1 255 ? 24.606 -6.719 17.188 1.00 26.87 235 TYR B N 1
ATOM 6164 C CA . TYR B 1 255 ? 25.583 -7.342 16.307 1.00 29.77 235 TYR B CA 1
ATOM 6165 C C . TYR B 1 255 ? 26.039 -6.309 15.283 1.00 29.09 235 TYR B C 1
ATOM 6166 O O . TYR B 1 255 ? 25.288 -5.405 14.922 1.00 28.30 235 TYR B O 1
ATOM 6175 N N . MET B 1 256 ? 27.294 -6.412 14.846 1.00 28.12 236 MET B N 1
ATOM 6176 C CA . MET B 1 256 ? 27.793 -5.512 13.813 1.00 30.38 236 MET B CA 1
ATOM 6177 C C . MET B 1 256 ? 28.667 -6.266 12.824 1.00 29.81 236 MET B C 1
ATOM 6178 O O . MET B 1 256 ? 29.616 -6.958 13.212 1.00 28.75 236 MET B O 1
ATOM 6183 N N . HIS B 1 257 ? 28.347 -6.119 11.544 1.00 26.23 237 HIS B N 1
ATOM 6184 C CA . HIS B 1 257 ? 29.188 -6.660 10.496 1.00 26.38 237 HIS B CA 1
ATOM 6185 C C . HIS B 1 257 ? 30.070 -5.600 9.854 1.00 27.65 237 HIS B C 1
ATOM 6186 O O . HIS B 1 257 ? 31.238 -5.864 9.559 1.00 26.20 237 HIS B O 1
ATOM 6193 N N . SER B 1 258 ? 29.539 -4.403 9.629 1.00 26.08 238 SER B N 1
ATOM 6194 C CA . SER B 1 258 ? 30.317 -3.329 9.038 1.00 26.55 238 SER B CA 1
ATOM 6195 C C . SER B 1 258 ? 29.822 -2.003 9.588 1.00 27.74 238 SER B C 1
ATOM 6196 O O . SER B 1 258 ? 28.867 -1.945 10.371 1.00 27.50 238 SER B O 1
ATOM 6199 N N . PHE B 1 259 ? 30.480 -0.932 9.146 1.00 25.23 239 PHE B N 1
ATOM 6200 C CA . PHE B 1 259 ? 30.177 0.426 9.557 1.00 27.99 239 PHE B CA 1
ATOM 6201 C C . PHE B 1 259 ? 30.614 1.347 8.425 1.00 27.40 239 PHE B C 1
ATOM 6202 O O . PHE B 1 259 ? 31.238 0.911 7.447 1.00 27.04 239 PHE B O 1
ATOM 6210 N N . GLY B 1 260 ? 30.316 2.633 8.579 1.00 29.39 240 GLY B N 1
ATOM 6211 C CA . GLY B 1 260 ? 30.662 3.591 7.545 1.00 28.32 240 GLY B CA 1
ATOM 6212 C C . GLY B 1 260 ? 31.677 4.612 8.015 1.00 29.38 240 GLY B C 1
ATOM 6213 O O . GLY B 1 260 ? 31.801 4.868 9.222 1.00 27.56 240 GLY B O 1
ATOM 6214 N N . MET B 1 261 ? 32.417 5.199 7.075 1.00 26.71 241 MET B N 1
ATOM 6215 C CA . MET B 1 261 ? 33.396 6.234 7.402 1.00 28.54 241 MET B CA 1
ATOM 6216 C C . MET B 1 261 ? 33.380 7.326 6.345 1.00 33.31 241 MET B C 1
ATOM 6217 O O . MET B 1 261 ? 33.468 7.037 5.146 1.00 28.54 241 MET B O 1
ATOM 6222 N N . SER B 1 262 ? 33.299 8.567 6.796 1.00 30.49 242 SER B N 1
ATOM 6223 C CA . SER B 1 262 ? 33.463 9.734 5.948 1.00 33.11 242 SER B CA 1
ATOM 6224 C C . SER B 1 262 ? 34.798 10.396 6.284 1.00 35.41 242 SER B C 1
ATOM 6225 O O . SER B 1 262 ? 35.584 9.881 7.083 1.00 33.88 242 SER B O 1
ATOM 6228 N N . GLU B 1 263 ? 35.058 11.546 5.658 1.00 30.07 243 GLU B N 1
ATOM 6229 C CA . GLU B 1 263 ? 36.286 12.283 5.929 1.00 35.14 243 GLU B CA 1
ATOM 6230 C C . GLU B 1 263 ? 36.466 12.534 7.425 1.00 36.54 243 GLU B C 1
ATOM 6231 O O . GLU B 1 263 ? 37.567 12.372 7.969 1.00 35.57 243 GLU B O 1
ATOM 6237 N N . ASN B 1 264 ? 35.392 12.915 8.109 1.00 33.61 244 ASN B N 1
ATOM 6238 C CA . ASN B 1 264 ? 35.481 13.345 9.496 1.00 38.21 244 ASN B CA 1
ATOM 6239 C C . ASN B 1 264 ? 34.746 12.456 10.484 1.00 37.65 244 ASN B C 1
ATOM 6240 O O . ASN B 1 264 ? 34.889 12.679 11.692 1.00 38.91 244 ASN B O 1
ATOM 6245 N N . TYR B 1 265 ? 33.959 11.473 10.028 1.00 35.27 245 TYR B N 1
ATOM 6246 C CA . TYR B 1 265 ? 33.085 10.733 10.931 1.00 34.68 245 TYR B CA 1
ATOM 6247 C C . TYR B 1 265 ? 33.150 9.229 10.708 1.00 34.25 245 TYR B C 1
ATOM 6248 O O . TYR B 1 265 ? 33.474 8.745 9.617 1.00 31.97 245 TYR B O 1
ATOM 6257 N N . LEU B 1 266 ? 32.865 8.507 11.789 1.00 32.67 246 LEU B 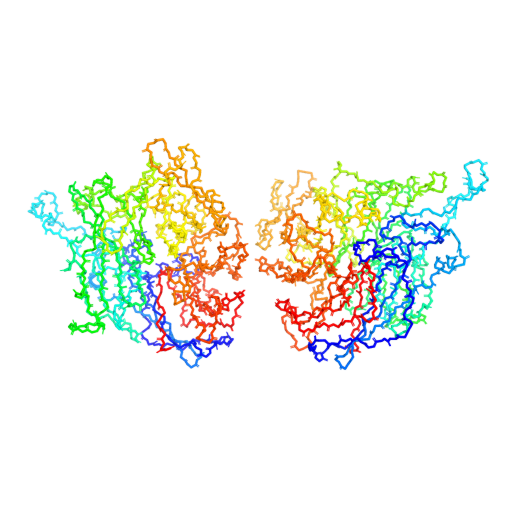N 1
ATOM 6258 C CA . LEU B 1 266 ? 32.542 7.093 11.770 1.00 28.83 246 LEU B CA 1
ATOM 6259 C C . LEU B 1 266 ? 31.078 6.941 12.147 1.00 29.94 246 LEU B C 1
ATOM 6260 O O . LEU B 1 266 ? 30.578 7.648 13.023 1.00 31.97 246 LEU B O 1
ATOM 6265 N N . VAL B 1 267 ? 30.378 6.025 11.493 1.00 27.27 247 VAL B N 1
ATOM 6266 C CA . VAL B 1 267 ? 28.951 5.879 11.743 1.00 28.14 247 VAL B CA 1
ATOM 6267 C C . VAL B 1 267 ? 28.607 4.399 11.778 1.00 29.64 247 VAL B C 1
ATOM 6268 O O . VAL B 1 267 ? 29.139 3.609 10.991 1.00 29.92 247 VAL B O 1
ATOM 6272 N N . MET B 1 268 ? 27.737 4.020 12.712 1.00 30.69 248 MET B N 1
ATOM 6273 C CA . MET B 1 268 ? 27.268 2.650 12.824 1.00 30.67 248 MET B CA 1
ATOM 6274 C C . MET B 1 268 ? 25.770 2.671 13.064 1.00 30.97 248 MET B C 1
ATOM 6275 O O . MET B 1 268 ? 25.231 3.641 13.601 1.00 31.82 248 MET B O 1
ATOM 6280 N N . PHE B 1 269 ? 25.111 1.581 12.687 1.00 29.26 249 PHE B N 1
ATOM 6281 C CA . PHE B 1 269 ? 23.722 1.343 13.055 1.00 30.11 249 PHE B CA 1
ATOM 6282 C C . PHE B 1 269 ? 23.655 0.487 14.305 1.00 31.45 249 PHE B C 1
ATOM 6283 O O . PHE B 1 269 ? 24.347 -0.530 14.407 1.00 33.58 249 PHE B O 1
ATOM 6291 N N . GLU B 1 270 ? 22.792 0.874 15.246 1.00 33.12 250 GLU B N 1
ATOM 6292 C CA . GLU B 1 270 ? 22.401 -0.030 16.322 1.00 32.23 250 GLU B CA 1
ATOM 6293 C C . GLU B 1 270 ? 21.220 -0.826 15.791 1.00 34.49 250 GLU B C 1
ATOM 6294 O O . GLU B 1 270 ? 20.079 -0.357 15.811 1.00 35.24 250 GLU B O 1
ATOM 6300 N N . SER B 1 271 ? 21.501 -2.026 15.297 1.00 31.95 251 SER B N 1
ATOM 6301 C CA . SER B 1 271 ? 20.554 -2.797 14.506 1.00 33.08 251 SER B CA 1
ATOM 6302 C C . SER B 1 271 ? 19.640 -3.608 15.404 1.00 33.06 251 SER B C 1
ATOM 6303 O O . SER B 1 271 ? 19.882 -3.751 16.604 1.00 33.26 251 SER B O 1
ATOM 6306 N N . PRO B 1 272 ? 18.561 -4.163 14.839 1.00 35.24 252 PRO B N 1
ATOM 6307 C CA . PRO B 1 272 ? 17.706 -5.083 15.606 1.00 35.51 252 PRO B CA 1
ATOM 6308 C C . PRO B 1 272 ? 18.325 -6.457 15.845 1.00 34.32 252 PRO B C 1
ATOM 6309 O O . PRO B 1 272 ? 17.789 -7.221 16.660 1.00 34.95 252 PRO B O 1
ATOM 6313 N N . VAL B 1 273 ? 19.405 -6.818 15.157 1.00 33.62 253 VAL B N 1
ATOM 6314 C CA . VAL B 1 273 ? 20.100 -8.062 15.468 1.00 31.14 253 VAL B CA 1
ATOM 6315 C C . VAL B 1 273 ? 20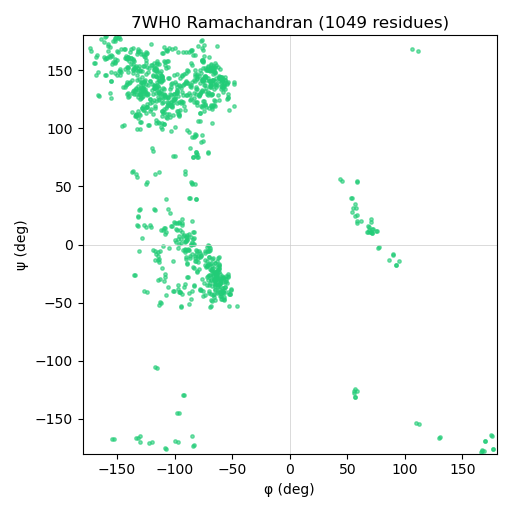.932 -7.796 16.716 1.00 30.71 253 VAL B C 1
ATOM 6316 O O . VAL B 1 273 ? 21.878 -7.007 16.678 1.00 28.90 253 VAL B O 1
ATOM 6320 N N . ARG B 1 274 ? 20.579 -8.446 17.821 1.00 30.72 254 ARG B N 1
ATOM 6321 C CA . ARG B 1 274 ? 21.197 -8.181 19.110 1.00 30.52 254 ARG B CA 1
ATOM 6322 C C . ARG B 1 274 ? 21.875 -9.439 19.630 1.00 29.27 254 ARG B C 1
ATOM 6323 O O . ARG B 1 274 ? 21.405 -10.557 19.396 1.00 30.03 254 ARG B O 1
ATOM 6331 N N . LEU B 1 275 ? 22.992 -9.248 20.329 1.00 28.09 255 LEU B N 1
ATOM 6332 C CA . LEU B 1 275 ? 23.636 -10.331 21.062 1.00 28.94 255 LEU B CA 1
ATOM 6333 C C . LEU B 1 275 ? 22.990 -10.446 22.436 1.00 29.35 255 LEU B C 1
ATOM 6334 O O . LEU B 1 275 ? 22.931 -9.461 23.179 1.00 31.05 255 LEU B O 1
ATOM 6339 N N . HIS B 1 276 ? 22.503 -11.643 22.757 1.00 28.08 256 HIS B N 1
ATOM 6340 C CA . HIS B 1 276 ? 21.977 -11.979 24.080 1.00 29.35 256 HIS B CA 1
ATOM 6341 C C . HIS B 1 276 ? 23.188 -12.193 24.982 1.00 30.46 256 HIS B C 1
ATOM 6342 O O . HIS B 1 276 ? 23.695 -13.307 25.138 1.00 30.04 256 HIS B O 1
ATOM 6349 N N . LEU B 1 277 ? 23.661 -11.093 25.581 1.00 30.59 257 LEU B N 1
ATOM 6350 C CA . LEU B 1 277 ? 24.978 -11.107 26.210 1.00 30.42 257 LEU B CA 1
ATOM 6351 C C . LEU B 1 277 ? 25.035 -12.089 27.377 1.00 28.66 257 LEU B C 1
ATOM 6352 O O . LEU B 1 277 ? 26.032 -12.796 27.544 1.00 31.00 257 LEU B O 1
ATOM 6357 N N . GLN B 1 278 ? 23.990 -12.138 28.208 1.00 29.54 258 GLN B N 1
ATOM 6358 C CA . GLN B 1 278 ? 24.018 -13.065 29.343 1.00 32.94 258 GLN B CA 1
ATOM 6359 C C . GLN B 1 278 ? 24.095 -14.505 28.867 1.00 31.69 258 GLN B C 1
ATOM 6360 O O . GLN B 1 278 ? 24.790 -15.336 29.464 1.00 32.15 258 GLN B O 1
ATOM 6366 N N . LYS B 1 279 ? 23.344 -14.831 27.819 1.00 30.91 259 LYS B N 1
ATOM 6367 C CA . LYS B 1 279 ? 23.401 -16.176 27.265 1.00 31.49 259 LYS B CA 1
ATOM 6368 C C . LYS B 1 279 ? 24.783 -16.454 26.686 1.00 32.19 259 LYS B C 1
ATOM 6369 O O . LYS B 1 279 ? 25.330 -17.554 26.852 1.00 31.12 259 LYS B O 1
ATOM 6375 N N . TYR B 1 280 ? 25.392 -15.446 26.057 1.00 30.03 260 TYR B N 1
ATOM 6376 C CA . TYR B 1 280 ? 26.717 -15.652 25.485 1.00 32.95 260 TYR B CA 1
ATOM 6377 C C . TYR B 1 280 ? 27.761 -15.892 26.565 1.00 32.71 260 TYR B C 1
ATOM 6378 O O . TYR B 1 280 ? 28.611 -16.779 26.428 1.00 32.03 260 TYR B O 1
ATOM 6387 N N . LEU B 1 281 ? 27.712 -15.114 27.646 1.00 32.05 261 LEU B N 1
ATOM 6388 C CA . LEU B 1 281 ? 28.690 -15.288 28.707 1.00 33.59 261 LEU B CA 1
ATOM 6389 C C . LEU B 1 281 ? 28.559 -16.654 29.370 1.00 33.23 261 LEU B C 1
ATOM 6390 O O . LEU B 1 281 ? 29.555 -17.207 29.846 1.00 35.22 261 LEU B O 1
ATOM 6395 N N . LEU B 1 282 ? 27.359 -17.228 29.376 1.00 31.05 262 LEU B N 1
ATOM 6396 C CA . LEU B 1 282 ? 27.107 -18.541 29.955 1.00 31.80 262 LEU B CA 1
ATOM 6397 C C . LEU B 1 282 ? 27.075 -19.664 28.921 1.00 32.83 262 LEU B C 1
ATOM 6398 O O . LEU B 1 282 ? 26.628 -20.771 29.241 1.00 31.86 262 LEU B O 1
ATOM 6403 N N . SER B 1 283 ? 27.538 -19.407 27.692 1.00 31.91 263 SER B N 1
ATOM 6404 C CA . SER B 1 283 ? 27.282 -20.332 26.594 1.00 32.64 263 SER B CA 1
ATOM 6405 C C . SER B 1 283 ? 27.986 -21.677 26.761 1.00 34.77 263 SER B C 1
ATOM 6406 O O . SER B 1 283 ? 27.510 -22.677 26.212 1.00 36.06 263 SER B O 1
ATOM 6409 N N . GLU B 1 284 ? 29.091 -21.744 27.511 1.00 34.05 264 GLU B N 1
ATOM 6410 C CA . GLU B 1 284 ? 29.720 -23.044 27.746 1.00 37.85 264 GLU B CA 1
ATOM 6411 C C . GLU B 1 284 ? 28.810 -23.964 28.543 1.00 37.36 264 GLU B C 1
ATOM 6412 O O . GLU B 1 284 ? 28.807 -25.180 28.326 1.00 38.80 264 GLU B O 1
ATOM 6418 N N . PHE B 1 285 ? 28.028 -23.404 29.465 1.00 34.45 265 PHE B N 1
ATOM 6419 C CA . PHE B 1 285 ? 27.190 -24.237 30.315 1.00 34.44 265 PHE B CA 1
ATOM 6420 C C . PHE B 1 285 ? 25.863 -24.565 29.649 1.00 35.64 265 PHE B C 1
ATOM 6421 O O . PHE B 1 285 ? 25.375 -25.697 29.761 1.00 34.16 265 PHE B O 1
ATOM 6429 N N . VAL B 1 286 ? 25.254 -23.593 28.960 1.00 32.15 266 VAL B N 1
ATOM 6430 C CA . VAL B 1 286 ? 24.012 -23.874 28.249 1.00 31.04 266 VAL B CA 1
ATOM 6431 C C . VAL B 1 286 ? 24.255 -24.439 26.863 1.00 33.79 266 VAL B C 1
ATOM 6432 O O . VAL B 1 286 ? 23.282 -24.734 26.155 1.00 34.14 266 VAL B O 1
ATOM 6436 N N . ARG B 1 287 ? 25.519 -24.617 26.461 1.00 31.90 267 ARG B N 1
ATOM 6437 C CA . ARG B 1 287 ? 25.867 -25.263 25.197 1.00 36.30 267 ARG B CA 1
ATOM 6438 C C . ARG B 1 287 ? 25.246 -24.521 24.020 1.00 36.61 267 ARG B C 1
ATOM 6439 O O . ARG B 1 287 ? 24.562 -25.103 23.171 1.00 36.03 267 ARG B O 1
ATOM 6447 N N . ALA B 1 288 ? 25.511 -23.221 23.970 1.00 34.24 268 ALA B N 1
ATOM 6448 C CA . ALA B 1 288 ? 25.021 -22.344 22.917 1.00 32.26 268 ALA B CA 1
ATOM 6449 C C . ALA B 1 288 ? 26.182 -21.832 22.077 1.00 32.23 268 ALA B C 1
ATOM 6450 O O . ALA B 1 288 ? 27.240 -21.476 22.606 1.00 34.12 268 ALA B O 1
ATOM 6452 N N . THR B 1 289 ? 25.959 -21.739 20.772 1.00 30.97 269 THR B N 1
ATOM 6453 C CA . THR B 1 289 ? 26.912 -21.060 19.912 1.00 32.08 269 THR B CA 1
ATOM 6454 C C . THR B 1 289 ? 26.687 -19.554 19.961 1.00 31.16 269 THR B C 1
ATOM 6455 O O . THR B 1 289 ? 25.633 -19.068 20.386 1.00 31.32 269 THR B O 1
ATOM 6459 N N . TYR B 1 290 ? 27.694 -18.805 19.503 1.00 31.57 270 TYR B N 1
ATOM 6460 C CA . TYR B 1 290 ? 27.485 -17.379 19.288 1.00 31.94 270 TYR B CA 1
ATOM 6461 C C . TYR B 1 290 ? 26.248 -17.142 18.434 1.00 32.55 270 TYR B C 1
ATOM 6462 O O . TYR B 1 290 ? 25.431 -16.266 18.734 1.00 28.09 270 TYR B O 1
ATOM 6471 N N . HIS B 1 291 ? 26.079 -17.947 17.382 1.00 29.52 271 HIS B N 1
ATOM 6472 C CA . HIS B 1 291 ? 24.913 -17.823 16.509 1.00 31.40 271 HIS B CA 1
ATOM 6473 C C . HIS B 1 291 ? 23.610 -17.964 17.292 1.00 31.51 271 HIS B C 1
ATOM 6474 O O . HIS B 1 291 ? 22.685 -17.157 17.126 1.00 32.38 271 HIS B O 1
ATOM 6481 N N . ASP B 1 292 ? 23.530 -18.985 18.153 1.00 30.30 272 ASP B N 1
ATOM 6482 C CA . ASP B 1 292 ? 22.376 -19.195 19.030 1.00 34.08 272 ASP B CA 1
ATOM 6483 C C . ASP B 1 292 ? 22.039 -17.964 19.858 1.00 33.36 272 ASP B C 1
ATOM 6484 O O . ASP B 1 292 ? 20.887 -17.793 20.277 1.00 34.84 272 ASP B O 1
ATOM 6489 N N . CYS B 1 293 ? 23.031 -17.134 20.159 1.00 31.84 273 CYS B N 1
ATOM 6490 C CA . CYS B 1 293 ? 22.838 -16.000 21.054 1.00 34.04 273 CYS B CA 1
ATOM 6491 C C . CYS B 1 293 ? 22.378 -14.749 20.330 1.00 31.59 273 CYS B C 1
ATOM 6492 O O . CYS B 1 293 ? 22.091 -13.746 20.984 1.00 32.97 273 CYS B O 1
ATOM 6495 N N . LEU B 1 294 ? 22.285 -14.784 19.002 1.00 30.24 274 LEU B N 1
ATOM 6496 C CA . LEU B 1 294 ? 21.741 -13.664 18.252 1.00 30.76 274 LEU B CA 1
ATOM 6497 C C . LEU B 1 294 ? 20.218 -13.721 18.261 1.00 33.46 274 LEU B C 1
ATOM 6498 O O . LEU B 1 294 ? 19.628 -14.801 18.195 1.00 33.18 274 LEU B O 1
ATOM 6503 N N . GLU B 1 295 ? 19.589 -12.552 18.383 1.00 33.87 275 GLU B N 1
ATOM 6504 C CA . GLU B 1 295 ? 18.136 -12.426 18.433 1.00 35.19 275 GLU B CA 1
ATOM 6505 C C . GLU B 1 295 ? 17.707 -11.209 17.639 1.00 35.10 275 GLU B C 1
ATOM 6506 O O . GLU B 1 295 ? 18.414 -10.196 17.603 1.00 35.43 275 GLU B O 1
ATOM 6512 N N . TRP B 1 296 ? 16.518 -11.291 17.035 1.00 34.50 276 TRP B N 1
ATOM 6513 C CA . TRP B 1 296 ? 15.941 -10.168 16.294 1.00 37.20 276 TRP B CA 1
ATOM 6514 C C . TRP B 1 296 ? 14.960 -9.425 17.202 1.00 39.23 276 TRP B C 1
ATOM 6515 O O . TRP B 1 296 ? 13.928 -9.976 17.599 1.00 41.56 276 TRP B O 1
ATOM 6526 N N . HIS B 1 297 ? 15.287 -8.175 17.532 1.00 41.04 277 HIS B N 1
ATOM 6527 C CA . HIS B 1 297 ? 14.437 -7.328 18.374 1.00 41.21 277 HIS B CA 1
ATOM 6528 C C . HIS B 1 297 ? 13.654 -6.401 17.452 1.00 40.42 277 HIS B C 1
ATOM 6529 O O . HIS B 1 297 ? 13.952 -5.217 17.308 1.00 43.27 277 HIS B O 1
ATOM 6536 N N . GLY B 1 298 ? 12.636 -6.971 16.804 1.00 44.42 278 GLY B N 1
ATOM 6537 C CA . GLY B 1 298 ? 11.872 -6.233 15.814 1.00 44.94 278 GLY B CA 1
ATOM 6538 C C . GLY B 1 298 ? 11.032 -5.113 16.382 1.00 48.12 278 GLY B C 1
ATOM 6539 O O . GLY B 1 298 ? 10.615 -4.225 15.630 1.00 50.30 278 GLY B O 1
ATOM 6540 N N . ASP B 1 299 ? 10.807 -5.107 17.693 1.00 50.51 279 ASP B N 1
ATOM 6541 C CA . ASP B 1 299 ? 9.971 -4.084 18.305 1.00 50.53 279 ASP B CA 1
ATOM 6542 C C . ASP B 1 299 ? 10.734 -2.802 18.605 1.00 51.67 279 ASP B C 1
ATOM 6543 O O . ASP B 1 299 ? 10.161 -1.892 19.213 1.00 54.40 279 ASP B O 1
ATOM 6548 N N . LYS B 1 300 ? 12.001 -2.706 18.212 1.00 48.89 280 LYS B N 1
ATOM 6549 C CA . LYS B 1 300 ? 12.833 -1.564 18.554 1.00 49.31 280 LYS B CA 1
ATOM 6550 C C . LYS B 1 300 ? 13.241 -0.818 17.297 1.00 48.35 280 LYS B C 1
ATOM 6551 O O . LYS B 1 300 ? 13.469 -1.423 16.249 1.00 46.07 280 LYS B O 1
ATOM 6557 N N . ASP B 1 301 ? 13.331 0.501 17.416 1.00 47.89 281 ASP B N 1
ATOM 6558 C CA . ASP B 1 301 ? 13.855 1.312 16.335 1.00 46.96 281 ASP B CA 1
ATOM 6559 C C . ASP B 1 301 ? 15.355 1.108 16.196 1.00 44.99 281 ASP B C 1
ATOM 6560 O O . ASP B 1 301 ? 16.059 0.787 17.158 1.00 43.38 281 ASP B O 1
ATOM 6565 N N . VAL B 1 302 ? 15.833 1.276 14.981 1.00 41.75 282 VAL B N 1
ATOM 6566 C CA . VAL B 1 302 ? 17.261 1.383 14.736 1.00 40.32 282 VAL B CA 1
ATOM 6567 C C . VAL B 1 302 ? 17.722 2.766 15.167 1.00 40.59 282 VAL B C 1
ATOM 6568 O O . VAL B 1 302 ? 17.011 3.761 14.983 1.00 40.95 282 VAL B O 1
ATOM 6572 N N . SER B 1 303 ? 18.902 2.834 15.767 1.00 38.39 283 SER B N 1
ATOM 6573 C CA . SER B 1 303 ? 19.549 4.098 16.071 1.00 39.78 283 SER B CA 1
ATOM 6574 C C . SER B 1 303 ? 20.797 4.234 15.214 1.00 37.32 283 SER B C 1
ATOM 6575 O O . SER B 1 303 ? 21.460 3.241 14.895 1.00 37.16 283 SER B O 1
ATOM 6578 N N . ILE B 1 304 ? 21.111 5.474 14.847 1.00 38.65 284 ILE B N 1
ATOM 6579 C CA . ILE B 1 304 ? 22.351 5.807 14.163 1.00 35.11 284 ILE B CA 1
ATOM 6580 C C . ILE B 1 304 ? 23.292 6.447 15.175 1.00 34.71 284 ILE B C 1
ATOM 6581 O O . ILE B 1 304 ? 22.949 7.463 15.795 1.00 35.35 284 ILE B O 1
ATOM 6586 N N . PHE B 1 305 ? 24.478 5.867 15.339 1.00 32.68 285 PHE B N 1
ATOM 6587 C CA . PHE B 1 305 ? 25.518 6.409 16.205 1.00 35.81 285 PHE B CA 1
ATOM 6588 C C . PHE B 1 305 ? 26.626 6.971 15.333 1.00 35.07 285 PHE B C 1
ATOM 6589 O O . PHE B 1 305 ? 27.164 6.251 14.490 1.00 32.62 285 PHE B O 1
ATOM 6597 N N . ILE B 1 306 ? 26.993 8.233 15.555 1.00 36.09 286 ILE B N 1
ATOM 6598 C CA . ILE B 1 306 ? 28.016 8.914 14.768 1.00 33.80 286 ILE B CA 1
ATOM 6599 C C . ILE B 1 306 ? 29.094 9.453 15.695 1.00 35.62 286 ILE B C 1
ATOM 6600 O O . ILE B 1 306 ? 28.792 10.162 16.659 1.00 36.75 286 ILE B O 1
ATOM 6605 N N . LEU B 1 307 ? 30.348 9.157 15.376 1.00 35.55 287 LEU B N 1
ATOM 6606 C CA . LEU B 1 307 ? 31.485 9.643 16.139 1.00 36.89 287 LEU B CA 1
ATOM 6607 C C . LEU B 1 307 ? 32.383 10.496 15.253 1.00 39.15 287 LEU B C 1
ATOM 6608 O O . LEU B 1 307 ? 32.662 10.139 14.107 1.00 34.92 287 LEU B O 1
ATOM 6613 N N . ASN B 1 308 ? 32.856 11.609 15.799 1.00 37.42 288 ASN B N 1
ATOM 6614 C CA . ASN B 1 308 ? 33.825 12.443 15.101 1.00 39.86 288 ASN B CA 1
ATOM 6615 C C . ASN B 1 308 ? 35.190 11.762 15.142 1.00 41.46 288 ASN B C 1
ATOM 6616 O O . ASN B 1 308 ? 35.710 11.468 16.224 1.00 43.71 288 ASN B O 1
ATOM 6621 N N . LYS B 1 309 ? 35.771 11.532 13.960 1.00 39.52 289 LYS B N 1
ATOM 6622 C CA . LYS B 1 309 ? 37.048 10.827 13.844 1.00 41.52 289 LYS B CA 1
ATOM 6623 C C . LYS B 1 309 ? 38.205 11.578 14.484 1.00 47.17 289 LYS B C 1
ATOM 6624 O O . LYS B 1 309 ? 39.177 10.950 14.918 1.00 51.52 289 LYS B O 1
ATOM 6630 N N . LYS B 1 310 ? 38.154 12.910 14.502 1.00 47.46 290 LYS B N 1
ATOM 6631 C CA . LYS B 1 310 ? 39.264 13.693 15.038 1.00 52.67 290 LYS B CA 1
ATOM 6632 C C . LYS B 1 310 ? 39.155 13.906 16.542 1.00 51.19 290 LYS B C 1
ATOM 6633 O O . LYS B 1 310 ? 40.099 13.618 17.282 1.00 56.86 290 LYS B O 1
ATOM 6639 N N . THR B 1 311 ? 38.000 14.383 16.999 1.00 51.61 291 THR B N 1
ATOM 6640 C CA . THR B 1 311 ? 37.797 14.771 18.389 1.00 49.93 291 THR B CA 1
ATOM 6641 C C . THR B 1 311 ? 37.315 13.634 19.279 1.00 48.35 291 THR B C 1
ATOM 6642 O O . THR B 1 311 ? 37.383 13.753 20.509 1.00 50.05 291 THR B O 1
ATOM 6646 N N . GLY B 1 312 ? 36.809 12.551 18.699 1.00 45.94 292 GLY B N 1
ATOM 6647 C CA . GLY B 1 312 ? 36.209 11.512 19.510 1.00 45.94 292 GLY B CA 1
ATOM 6648 C C . GLY B 1 312 ? 34.887 11.864 20.156 1.00 46.19 292 GLY B C 1
ATOM 6649 O O . GLY B 1 312 ? 34.406 11.095 20.991 1.00 47.25 292 GLY B O 1
ATOM 6650 N N . GLU B 1 313 ? 34.265 12.984 19.785 1.00 46.40 293 GLU B N 1
ATOM 6651 C CA . GLU B 1 313 ? 32.991 13.369 20.379 1.00 47.07 293 GLU B CA 1
ATOM 6652 C C . GLU B 1 313 ? 31.849 12.778 19.559 1.00 45.64 293 GLU B C 1
ATOM 6653 O O . GLU B 1 313 ? 31.914 12.722 18.326 1.00 42.10 293 GLU B O 1
ATOM 6659 N N . GLN B 1 314 ? 30.822 12.299 20.257 1.00 44.53 294 GLN B N 1
ATOM 6660 C CA . GLN B 1 314 ? 29.634 11.762 19.604 1.00 43.34 294 GLN B CA 1
ATOM 6661 C C . GLN B 1 314 ? 28.743 12.895 19.115 1.00 43.95 294 GLN B C 1
ATOM 6662 O O . GLN B 1 314 ? 28.577 13.911 19.796 1.00 45.00 294 GLN B O 1
ATOM 6668 N N . LEU B 1 315 ? 28.183 12.726 17.921 1.00 43.79 295 LEU B N 1
ATOM 6669 C CA . LEU B 1 315 ? 27.273 13.724 17.386 1.00 43.50 295 LEU B CA 1
ATOM 6670 C C . LEU B 1 315 ? 26.072 13.853 18.311 1.00 45.79 295 LEU B C 1
ATOM 6671 O O . LEU B 1 315 ? 25.395 12.848 18.571 1.00 43.15 295 LEU B O 1
ATOM 6676 N N . PRO B 1 316 ? 25.757 15.066 18.825 1.00 45.22 296 PRO B N 1
ATOM 6677 C CA . PRO B 1 316 ? 24.694 15.220 19.825 1.00 44.34 296 PRO B CA 1
ATOM 6678 C C . PRO B 1 316 ? 23.305 15.296 19.202 1.00 48.11 296 PRO B C 1
ATOM 6679 O O . PRO B 1 316 ? 22.538 16.223 19.458 1.00 52.83 296 PRO B O 1
ATOM 6683 N N . LEU B 1 317 ? 22.990 14.323 18.359 1.00 46.57 297 LEU B N 1
ATOM 6684 C CA . LEU B 1 317 ? 21.664 14.192 17.779 1.00 46.18 297 LEU B CA 1
ATOM 6685 C C . LEU B 1 317 ? 21.157 12.785 18.041 1.00 45.71 297 LEU B C 1
ATOM 6686 O O . LEU B 1 317 ? 21.923 11.821 17.983 1.00 48.05 297 LEU B O 1
ATOM 6691 N N . THR B 1 318 ? 19.872 12.668 18.345 1.00 47.44 298 THR B N 1
ATOM 6692 C CA . THR B 1 318 ? 19.224 11.370 18.460 1.00 42.69 298 THR B CA 1
ATOM 6693 C C . THR B 1 318 ? 18.597 11.019 17.115 1.00 45.04 298 THR B C 1
ATOM 6694 O O . THR B 1 318 ? 17.781 11.787 16.594 1.00 45.24 298 THR B O 1
ATOM 6698 N N . LEU B 1 319 ? 18.988 9.875 16.542 1.00 42.18 299 LEU B N 1
ATOM 6699 C CA . LEU B 1 319 ? 18.646 9.547 15.158 1.00 42.85 299 LEU B CA 1
ATOM 6700 C C . LEU B 1 319 ? 18.020 8.159 15.102 1.00 43.33 299 LEU B C 1
ATOM 6701 O O . LEU B 1 319 ? 18.678 7.168 15.434 1.00 44.04 299 LEU B O 1
ATOM 6706 N N . LYS B 1 320 ? 16.762 8.086 14.667 1.00 42.22 300 LYS B N 1
ATOM 6707 C CA . LYS B 1 320 ? 15.987 6.853 14.695 1.00 42.61 300 LYS B CA 1
ATOM 6708 C C . LYS B 1 320 ? 15.471 6.491 13.306 1.00 44.17 300 LYS B C 1
ATOM 6709 O O . LYS B 1 320 ? 15.193 7.365 12.478 1.00 43.62 300 LYS B O 1
ATOM 6715 N N . MET B 1 321 ? 15.353 5.187 13.057 1.00 43.74 301 MET B N 1
ATOM 6716 C CA . MET B 1 321 ? 14.821 4.672 11.801 1.00 44.22 301 MET B CA 1
ATOM 6717 C C . MET B 1 321 ? 13.980 3.432 12.065 1.00 42.72 301 MET B C 1
ATOM 6718 O O . MET B 1 321 ? 14.114 2.773 13.101 1.00 45.11 301 MET B O 1
ATOM 6723 N N . ASN B 1 322 ? 13.118 3.110 11.096 1.00 45.91 302 ASN B N 1
ATOM 6724 C CA . ASN B 1 322 ? 12.398 1.845 11.115 1.00 43.19 302 ASN B CA 1
ATOM 6725 C C . ASN B 1 322 ? 13.392 0.686 11.069 1.00 42.39 302 ASN B C 1
ATOM 6726 O O . ASN B 1 322 ? 14.485 0.827 10.515 1.00 39.29 302 ASN B O 1
ATOM 6731 N N . PRO B 1 323 ? 13.034 -0.467 11.640 1.00 42.36 303 PRO B N 1
ATOM 6732 C CA . PRO B 1 323 ? 13.987 -1.581 11.729 1.00 41.92 303 PRO B CA 1
ATOM 6733 C C . PRO B 1 323 ? 14.440 -2.078 10.363 1.00 40.97 303 PRO B C 1
ATOM 6734 O O . PRO B 1 323 ? 13.671 -2.110 9.399 1.00 41.14 303 PRO B O 1
ATOM 6738 N N . PHE B 1 324 ? 15.705 -2.486 10.307 1.00 38.01 304 PHE B N 1
ATOM 6739 C CA . PHE B 1 324 ? 16.333 -3.129 9.158 1.00 37.75 304 PHE B CA 1
ATOM 6740 C C . PHE B 1 324 ? 17.714 -3.568 9.615 1.00 36.98 304 PHE B C 1
ATOM 6741 O O . PHE B 1 324 ? 18.232 -3.080 10.622 1.00 36.71 304 PHE B O 1
ATOM 6749 N N . PHE B 1 325 ? 18.348 -4.408 8.809 1.00 33.58 305 PHE B N 1
ATOM 6750 C CA . PHE B 1 325 ? 19.723 -4.809 9.049 1.00 33.63 305 PHE B CA 1
ATOM 6751 C C . PHE B 1 325 ? 20.524 -4.621 7.773 1.00 31.94 305 PHE B C 1
ATOM 6752 O O . PHE B 1 325 ? 19.993 -4.766 6.670 1.00 35.46 305 PHE B O 1
ATOM 6760 N N . THR B 1 326 ? 21.813 -4.317 7.925 1.00 30.52 306 THR B N 1
ATOM 6761 C CA . THR B 1 326 ? 22.736 -4.328 6.794 1.00 31.00 306 THR B CA 1
ATOM 6762 C C . THR B 1 326 ? 23.982 -5.130 7.152 1.00 30.12 306 THR B C 1
ATOM 6763 O O . THR B 1 326 ? 24.585 -4.920 8.210 1.00 29.14 306 THR B O 1
ATOM 6767 N N . PHE B 1 327 ? 24.347 -6.073 6.282 1.00 26.87 307 PHE B N 1
ATOM 6768 C CA . PHE B 1 327 ? 25.677 -6.660 6.381 1.00 28.75 307 PHE B CA 1
ATOM 6769 C C . PHE B 1 327 ? 26.737 -5.642 5.988 1.00 30.37 307 PHE B C 1
ATOM 6770 O O . PHE B 1 327 ? 27.673 -5.385 6.752 1.00 26.70 307 PHE B O 1
ATOM 6778 N N . HIS B 1 328 ? 26.608 -5.031 4.805 1.00 27.46 308 HIS B N 1
ATOM 6779 C CA . HIS B 1 328 ? 27.686 -4.216 4.262 1.00 26.33 308 HIS B CA 1
ATOM 6780 C C . HIS B 1 328 ? 27.235 -2.801 3.947 1.00 28.97 308 HIS B C 1
ATOM 6781 O O . HIS B 1 328 ? 26.331 -2.595 3.128 1.00 26.19 308 HIS B O 1
ATOM 6788 N N . HIS B 1 329 ? 27.886 -1.833 4.582 1.00 27.70 309 HIS B N 1
ATOM 6789 C CA . HIS B 1 329 ? 27.877 -0.468 4.075 1.00 27.53 309 HIS B CA 1
ATOM 6790 C C . HIS B 1 329 ? 28.599 -0.389 2.733 1.00 27.98 309 HIS B C 1
ATOM 6791 O O . HIS B 1 329 ? 29.568 -1.108 2.481 1.00 27.61 309 HIS B O 1
ATOM 6798 N N . ALA B 1 330 ? 28.147 0.533 1.880 1.00 27.36 310 ALA B N 1
ATOM 6799 C CA . ALA B 1 330 ? 28.937 0.908 0.711 1.00 29.55 310 ALA B CA 1
ATOM 6800 C C . ALA B 1 330 ? 29.808 2.107 1.083 1.00 30.75 310 ALA B C 1
ATOM 6801 O O . ALA B 1 330 ? 30.461 2.092 2.134 1.00 29.72 310 ALA B O 1
ATOM 6803 N N . ASN B 1 331 ? 29.798 3.171 0.276 1.00 27.26 311 ASN B N 1
ATOM 6804 C CA . ASN B 1 331 ? 30.578 4.360 0.607 1.00 28.37 311 ASN B CA 1
ATOM 6805 C C . ASN B 1 331 ? 29.776 5.276 1.539 1.00 26.92 311 ASN B C 1
ATOM 6806 O O . ASN B 1 331 ? 28.568 5.115 1.733 1.00 29.03 311 ASN B O 1
ATOM 6811 N N . THR B 1 332 ? 30.469 6.241 2.141 1.00 30.18 312 THR B N 1
ATOM 6812 C CA . THR B 1 332 ? 29.872 7.189 3.077 1.00 32.03 312 THR B CA 1
ATOM 6813 C C . THR B 1 332 ? 30.559 8.535 2.883 1.00 31.93 312 THR B C 1
ATOM 6814 O O . THR B 1 332 ? 31.786 8.581 2.746 1.00 30.31 312 THR B O 1
ATOM 6818 N N . PHE B 1 333 ? 29.789 9.628 2.845 1.00 30.93 313 PHE B N 1
ATOM 6819 C CA . PHE B 1 333 ? 30.445 10.914 2.607 1.00 33.93 313 PHE B CA 1
ATOM 6820 C C . PHE B 1 333 ? 29.625 12.080 3.153 1.00 31.09 313 PHE B C 1
ATOM 6821 O O . PHE B 1 333 ? 28.416 11.976 3.384 1.00 32.77 313 PHE B O 1
ATOM 6829 N N . GLU B 1 334 ? 30.312 13.208 3.328 1.00 35.37 314 GLU B N 1
ATOM 6830 C CA . GLU B 1 334 ? 29.706 14.449 3.792 1.00 34.75 314 GLU B CA 1
ATOM 6831 C C . GLU B 1 334 ? 29.420 15.370 2.615 1.00 36.34 314 GLU B C 1
ATOM 6832 O O . GLU B 1 334 ? 30.250 15.511 1.712 1.00 36.45 314 GLU B O 1
ATOM 6838 N N . LYS B 1 335 ? 28.256 16.014 2.641 1.00 38.04 315 LYS B N 1
ATOM 6839 C CA . LYS B 1 335 ? 27.926 16.975 1.595 1.00 41.34 315 LYS B CA 1
ATOM 6840 C C . LYS B 1 335 ? 26.902 17.972 2.115 1.00 40.63 315 LYS B C 1
ATOM 6841 O O . LYS B 1 335 ? 25.873 17.571 2.660 1.00 41.37 315 LYS B O 1
ATOM 6847 N N . ASP B 1 336 ? 27.178 19.265 1.927 1.00 44.03 316 ASP B N 1
ATOM 6848 C CA . ASP B 1 336 ? 26.223 20.320 2.285 1.00 44.93 316 ASP B CA 1
ATOM 6849 C C . ASP B 1 336 ? 25.772 20.192 3.742 1.00 44.58 316 ASP B C 1
ATOM 6850 O O . ASP B 1 336 ? 24.594 20.359 4.066 1.00 45.19 316 ASP B O 1
ATOM 6855 N N . GLY B 1 337 ? 26.707 19.856 4.627 1.00 40.47 317 GLY B N 1
ATOM 6856 C CA . GLY B 1 337 ? 26.351 19.723 6.033 1.00 43.71 317 GLY B CA 1
ATOM 6857 C C . GLY B 1 337 ? 25.568 18.478 6.397 1.00 43.47 317 GLY B C 1
ATOM 6858 O O . GLY B 1 337 ? 25.034 18.405 7.511 1.00 41.10 317 GLY B O 1
ATOM 6859 N N . CYS B 1 338 ? 25.474 17.500 5.489 1.00 42.37 318 CYS B N 1
ATOM 6860 C CA . CYS B 1 338 ? 24.816 16.219 5.721 1.00 40.70 318 CYS B CA 1
ATOM 6861 C C . CYS B 1 338 ? 25.816 15.070 5.664 1.00 39.44 318 CYS B C 1
ATOM 6862 O O . CYS B 1 338 ? 26.894 15.182 5.072 1.00 39.16 318 CYS B O 1
ATOM 6865 N N . LEU B 1 339 ? 25.444 13.956 6.299 1.00 34.47 319 LEU B N 1
ATOM 6866 C CA . LEU B 1 339 ? 26.199 12.708 6.224 1.00 34.05 319 LEU B CA 1
ATOM 6867 C C . LEU B 1 339 ? 25.405 11.710 5.388 1.00 34.05 319 LEU B C 1
ATOM 6868 O O . LEU B 1 339 ? 24.303 11.306 5.778 1.00 35.34 319 LEU B O 1
ATOM 6873 N N . VAL B 1 340 ? 25.961 11.309 4.251 1.00 33.45 320 VAL B N 1
ATOM 6874 C CA . VAL B 1 340 ? 25.275 10.410 3.329 1.00 31.13 320 VAL B CA 1
ATOM 6875 C C . VAL B 1 340 ? 25.805 8.998 3.536 1.00 30.17 320 VAL B C 1
ATOM 6876 O O . VAL B 1 340 ? 27.019 8.764 3.448 1.00 30.52 320 VAL B O 1
ATOM 6880 N N . MET B 1 341 ? 24.899 8.054 3.772 1.00 29.29 321 MET B N 1
ATOM 6881 C CA . MET B 1 341 ? 25.254 6.669 4.059 1.00 29.68 321 MET B CA 1
ATOM 6882 C C . MET B 1 341 ? 24.557 5.743 3.071 1.00 29.01 321 MET B C 1
ATOM 6883 O O . MET B 1 341 ? 23.321 5.667 3.052 1.00 30.11 321 MET B O 1
ATOM 6888 N N . ASP B 1 342 ? 25.350 5.015 2.286 1.00 28.28 322 ASP B N 1
ATOM 6889 C CA . ASP B 1 342 ? 24.853 3.949 1.427 1.00 29.20 322 ASP B CA 1
ATOM 6890 C C . ASP B 1 342 ? 25.194 2.576 2.007 1.00 29.71 322 ASP B C 1
ATOM 6891 O O . ASP B 1 342 ? 26.291 2.373 2.534 1.00 29.95 322 ASP B O 1
ATOM 6896 N N . TYR B 1 343 ? 24.276 1.620 1.851 1.00 29.47 323 TYR B N 1
ATOM 6897 C CA . TYR B 1 343 ? 24.406 0.304 2.470 1.00 29.13 323 TYR B CA 1
ATOM 6898 C C . TYR B 1 343 ? 23.375 -0.630 1.845 1.00 28.74 323 TYR B C 1
ATOM 6899 O O . TYR B 1 343 ? 22.421 -0.182 1.202 1.00 30.67 323 TYR B O 1
ATOM 6908 N N . CYS B 1 344 ? 23.575 -1.934 2.029 1.00 29.52 324 CYS B N 1
ATOM 6909 C CA . CYS B 1 344 ? 22.654 -2.934 1.499 1.00 27.94 324 CYS B CA 1
ATOM 6910 C C . CYS B 1 344 ? 21.670 -3.327 2.596 1.00 35.30 324 CYS B C 1
ATOM 6911 O O . CYS B 1 344 ? 22.038 -3.996 3.574 1.00 33.65 324 CYS B O 1
ATOM 6914 N N . ARG B 1 345 ? 20.412 -2.933 2.408 1.00 31.96 325 ARG B N 1
ATOM 6915 C CA . ARG B 1 345 ? 19.384 -3.017 3.436 1.00 34.31 325 ARG B CA 1
ATOM 6916 C C . ARG B 1 345 ? 18.612 -4.328 3.343 1.00 34.17 325 ARG B C 1
ATOM 6917 O O . ARG B 1 345 ? 18.080 -4.666 2.281 1.00 32.38 325 ARG B O 1
ATOM 6925 N N . ILE B 1 346 ? 18.504 -5.034 4.470 1.00 32.40 326 ILE B N 1
ATOM 6926 C CA . ILE B 1 346 ? 17.699 -6.249 4.591 1.00 32.46 326 ILE B CA 1
ATOM 6927 C C . ILE B 1 346 ? 16.533 -5.935 5.516 1.00 37.77 326 ILE B C 1
ATOM 6928 O O . ILE B 1 346 ? 16.730 -5.348 6.589 1.00 34.18 326 ILE B O 1
ATOM 6933 N N . GLU B 1 347 ? 15.316 -6.300 5.100 1.00 38.96 327 GLU B N 1
ATOM 6934 C CA . GLU B 1 347 ? 14.145 -5.945 5.900 1.00 38.40 327 GLU B CA 1
ATOM 6935 C C . GLU B 1 347 ? 14.131 -6.697 7.229 1.00 38.58 327 GLU B C 1
ATOM 6936 O O . GLU B 1 347 ? 13.927 -6.095 8.288 1.00 38.29 327 GLU B O 1
ATOM 6942 N N . ASN B 1 348 ? 14.339 -8.009 7.199 1.00 38.55 328 ASN B N 1
ATOM 6943 C CA . ASN B 1 348 ? 14.310 -8.814 8.421 1.00 39.08 328 ASN B CA 1
ATOM 6944 C C . ASN B 1 348 ? 15.364 -9.909 8.286 1.00 39.75 328 ASN B C 1
ATOM 6945 O O . ASN B 1 348 ? 15.156 -10.900 7.580 1.00 40.03 328 ASN B O 1
ATOM 6950 N N . ALA B 1 349 ? 16.499 -9.723 8.960 1.00 38.25 329 ALA B N 1
ATOM 6951 C CA . ALA B 1 349 ? 17.580 -10.702 8.925 1.00 36.59 329 ALA B CA 1
ATOM 6952 C C . ALA B 1 349 ? 17.408 -11.830 9.937 1.00 36.11 329 ALA B C 1
ATOM 6953 O O . ALA B 1 349 ? 18.187 -12.789 9.899 1.00 35.47 329 ALA B O 1
ATOM 6955 N N . GLY B 1 350 ? 16.426 -11.745 10.830 1.00 34.88 330 GLY B N 1
ATOM 6956 C CA . GLY B 1 350 ? 16.292 -12.764 11.865 1.00 36.90 330 GLY B CA 1
ATOM 6957 C C . GLY B 1 350 ? 17.573 -12.883 12.668 1.00 36.49 330 GLY B C 1
ATOM 6958 O O . GLY B 1 350 ? 18.151 -11.886 13.121 1.00 35.32 330 GLY B O 1
ATOM 6959 N N . LYS B 1 351 ? 18.035 -14.116 12.848 1.00 36.22 331 LYS B N 1
ATOM 6960 C CA . LYS B 1 351 ? 19.337 -14.372 13.440 1.00 35.39 331 LYS B CA 1
ATOM 6961 C C . LYS B 1 351 ? 20.247 -15.093 12.457 1.00 34.25 331 LYS B C 1
ATOM 6962 O O . LYS B 1 351 ? 21.111 -15.869 12.860 1.00 34.54 331 LYS B O 1
ATOM 6968 N N . PHE B 1 352 ? 20.054 -14.843 11.158 1.00 33.59 332 PHE B N 1
ATOM 6969 C CA . PHE B 1 352 ? 20.878 -15.402 10.088 1.00 34.49 332 PHE B CA 1
ATOM 6970 C C . PHE B 1 352 ? 20.658 -16.903 9.891 1.00 35.68 332 PHE B C 1
ATOM 6971 O O . PHE B 1 352 ? 21.528 -17.591 9.348 1.00 33.34 332 PHE B O 1
ATOM 6979 N N . ASP B 1 353 ? 19.518 -17.445 10.328 1.00 33.18 333 ASP B N 1
ATOM 6980 C CA . ASP B 1 353 ? 19.238 -18.853 10.068 1.00 33.77 333 ASP B CA 1
ATOM 6981 C C . ASP B 1 353 ? 19.116 -19.151 8.580 1.00 35.13 333 ASP B C 1
ATOM 6982 O O . ASP B 1 353 ? 19.315 -20.302 8.167 1.00 33.87 333 ASP B O 1
ATOM 6987 N N . THR B 1 354 ? 18.812 -18.134 7.768 1.00 34.11 334 THR B N 1
ATOM 6988 C CA . THR B 1 354 ? 18.721 -18.322 6.324 1.00 33.64 334 THR B CA 1
ATOM 6989 C C . THR B 1 354 ? 20.031 -18.850 5.755 1.00 36.09 334 THR B C 1
ATOM 6990 O O . THR B 1 354 ? 20.035 -19.561 4.738 1.00 34.92 334 THR B O 1
ATOM 6994 N N . LEU B 1 355 ? 21.151 -18.526 6.400 1.00 31.85 335 LEU B N 1
ATOM 6995 C CA . LEU B 1 355 ? 22.466 -18.896 5.898 1.00 33.91 335 LEU B CA 1
ATOM 6996 C C . LEU B 1 355 ? 23.053 -20.089 6.636 1.00 31.68 335 LEU B C 1
ATOM 6997 O O . LEU B 1 355 ? 24.257 -20.344 6.532 1.00 33.88 335 LEU B O 1
ATOM 7002 N N . LEU B 1 356 ? 22.229 -20.832 7.372 1.00 33.03 336 LEU B N 1
ATOM 7003 C CA . LEU B 1 356 ? 22.630 -22.162 7.810 1.00 34.37 336 LEU B CA 1
ATOM 7004 C C . LEU B 1 356 ? 22.877 -23.053 6.599 1.00 35.64 336 LEU B C 1
ATOM 7005 O O . LEU B 1 356 ? 22.185 -22.954 5.583 1.00 35.06 336 LEU B O 1
ATOM 7010 N N . ILE B 1 357 ? 23.877 -23.929 6.720 1.00 33.01 337 ILE B N 1
ATOM 7011 C CA . ILE B 1 357 ? 24.296 -24.782 5.609 1.00 35.64 337 ILE B CA 1
ATOM 7012 C C . ILE B 1 357 ? 23.157 -25.673 5.127 1.00 40.58 337 ILE B C 1
ATOM 7013 O O . ILE B 1 357 ? 23.068 -25.986 3.931 1.00 38.58 337 ILE B O 1
ATOM 7018 N N . SER B 1 358 ? 22.260 -26.079 6.026 1.00 37.75 338 SER B N 1
ATOM 7019 C CA . SER B 1 358 ? 21.134 -26.908 5.605 1.00 40.44 338 SER B CA 1
ATOM 7020 C C . SER B 1 358 ? 20.205 -26.149 4.668 1.00 42.35 338 SER B C 1
ATOM 7021 O O . SER B 1 358 ? 19.650 -26.732 3.727 1.00 44.74 338 SER B O 1
ATOM 7024 N N . ASN B 1 359 ? 20.027 -24.847 4.904 1.00 40.21 339 ASN B N 1
ATOM 7025 C CA . ASN B 1 359 ? 19.152 -24.025 4.077 1.00 40.13 339 ASN B CA 1
ATOM 7026 C C . ASN B 1 359 ? 19.844 -23.521 2.818 1.00 41.31 339 ASN B C 1
ATOM 7027 O O . ASN B 1 359 ? 19.164 -23.119 1.861 1.00 41.25 339 ASN B O 1
ATOM 7032 N N . MET B 1 360 ? 21.177 -23.523 2.794 1.00 39.39 340 MET B N 1
ATOM 7033 C CA . MET B 1 360 ? 21.867 -23.171 1.562 1.00 39.68 340 MET B CA 1
ATOM 7034 C C . MET B 1 360 ? 21.971 -24.369 0.629 1.00 38.75 340 MET B C 1
ATOM 7035 O O . MET B 1 360 ? 21.863 -24.211 -0.590 1.00 39.39 340 MET B O 1
ATOM 7040 N N . LYS B 1 361 ? 22.150 -25.574 1.184 1.00 38.32 341 LYS B N 1
ATOM 7041 C CA . LYS B 1 361 ? 22.244 -26.775 0.354 1.00 39.10 341 LYS B CA 1
ATOM 7042 C C . LYS B 1 361 ? 21.027 -26.934 -0.544 1.00 41.76 341 LYS B C 1
ATOM 7043 O O . LYS B 1 361 ? 21.148 -27.397 -1.685 1.00 41.12 341 LYS B O 1
ATOM 7049 N N . THR B 1 362 ? 19.846 -26.565 -0.051 1.00 40.42 342 THR B N 1
ATOM 7050 C CA . THR B 1 362 ? 18.641 -26.696 -0.859 1.00 41.81 342 THR B CA 1
ATOM 7051 C C . THR B 1 362 ? 18.471 -25.580 -1.880 1.00 44.81 342 THR B C 1
ATOM 7052 O O . THR B 1 362 ? 17.605 -25.694 -2.753 1.00 43.84 342 THR B O 1
ATOM 7056 N N . GLY B 1 363 ? 19.260 -24.512 -1.796 1.00 39.73 343 GLY B N 1
ATOM 7057 C CA . GLY B 1 363 ? 19.042 -23.343 -2.618 1.00 37.62 343 GLY B CA 1
ATOM 7058 C C . GLY B 1 363 ? 17.913 -22.446 -2.166 1.00 39.46 343 GLY B C 1
ATOM 7059 O O . GLY B 1 363 ? 17.696 -21.395 -2.779 1.00 42.16 343 GLY B O 1
ATOM 7060 N N . GLU B 1 364 ? 17.194 -22.814 -1.107 1.00 41.82 344 GLU B N 1
ATOM 7061 C CA . GLU B 1 364 ? 16.011 -22.066 -0.708 1.00 42.72 344 GLU B CA 1
ATOM 7062 C C . GLU B 1 364 ? 16.362 -20.728 -0.068 1.00 43.35 344 GLU B C 1
ATOM 7063 O O . GLU B 1 364 ? 15.492 -19.853 0.025 1.00 42.85 344 GLU B O 1
ATOM 7069 N N . PHE B 1 365 ? 17.613 -20.553 0.375 1.00 40.07 345 PHE B N 1
ATOM 7070 C CA . PHE B 1 365 ? 18.030 -19.265 0.922 1.00 39.28 345 PHE B CA 1
ATOM 7071 C C . PHE B 1 365 ? 17.822 -18.134 -0.078 1.00 41.25 345 PHE B C 1
ATOM 7072 O O . PHE B 1 365 ? 17.589 -16.987 0.321 1.00 42.01 345 PHE B O 1
ATOM 7080 N N . GLN B 1 366 ? 17.889 -18.435 -1.377 1.00 39.48 346 GLN B N 1
ATOM 7081 C CA . GLN B 1 366 ? 17.790 -17.399 -2.406 1.00 39.61 346 GLN B CA 1
ATOM 7082 C C . GLN B 1 366 ? 16.396 -16.795 -2.521 1.00 41.97 346 GLN B C 1
ATOM 7083 O O . GLN B 1 366 ? 16.234 -15.769 -3.198 1.00 39.45 346 GLN B O 1
ATOM 7089 N N . TYR B 1 367 ? 15.389 -17.389 -1.879 1.00 42.87 347 TYR B N 1
ATOM 7090 C CA . TYR B 1 367 ? 14.007 -16.975 -2.089 1.00 44.11 347 TYR B CA 1
ATOM 7091 C C . TYR B 1 367 ? 13.337 -16.511 -0.803 1.00 44.99 347 TYR B C 1
ATOM 7092 O O . TYR B 1 367 ? 12.112 -16.376 -0.762 1.00 44.84 347 TYR B O 1
ATOM 7101 N N . ASP B 1 368 ? 14.119 -16.234 0.238 1.00 45.23 348 ASP B N 1
ATOM 7102 C CA . ASP B 1 368 ? 13.603 -15.684 1.492 1.00 44.98 348 ASP B CA 1
ATOM 7103 C C . ASP B 1 368 ? 13.450 -14.181 1.291 1.00 46.38 348 ASP B C 1
ATOM 7104 O O . ASP B 1 368 ? 14.399 -13.409 1.459 1.00 42.10 348 ASP B O 1
ATOM 7109 N N . ALA B 1 369 ? 12.233 -13.764 0.915 1.00 46.62 349 ALA B N 1
ATOM 7110 C CA . ALA B 1 369 ? 12.026 -12.405 0.413 1.00 44.54 349 ALA B CA 1
ATOM 7111 C C . ALA B 1 369 ? 12.427 -11.349 1.438 1.00 43.30 349 ALA B C 1
ATOM 7112 O O . ALA B 1 369 ? 13.041 -10.335 1.081 1.00 41.46 349 ALA B O 1
ATOM 7114 N N . LYS B 1 370 ? 12.076 -11.555 2.713 1.00 42.63 350 LYS B N 1
ATOM 7115 C CA . LYS B 1 370 ? 12.384 -10.557 3.735 1.00 43.41 350 LYS B CA 1
ATOM 7116 C C . LYS B 1 370 ? 13.874 -10.482 4.053 1.00 40.88 350 LYS B C 1
ATOM 7117 O O . LYS B 1 370 ? 14.316 -9.495 4.657 1.00 39.85 350 LYS B O 1
ATOM 7123 N N . PHE B 1 371 ? 14.650 -11.496 3.667 1.00 39.95 351 PHE B N 1
ATOM 7124 C CA . PHE B 1 371 ? 16.088 -11.545 3.898 1.00 38.61 351 PHE B CA 1
ATOM 7125 C C . PHE B 1 371 ? 16.892 -10.924 2.763 1.00 37.72 351 PHE B C 1
ATOM 7126 O O . PHE B 1 371 ? 18.100 -10.725 2.914 1.00 34.94 351 PHE B O 1
ATOM 7134 N N . LEU B 1 372 ? 16.268 -10.613 1.635 1.00 38.71 352 LEU B N 1
ATOM 7135 C CA . LEU B 1 372 ? 17.096 -10.187 0.511 1.00 35.09 352 LEU B CA 1
ATOM 7136 C C . LEU B 1 372 ? 17.575 -8.749 0.702 1.00 35.83 352 LEU B C 1
ATOM 7137 O O . LEU B 1 372 ? 16.830 -7.900 1.197 1.00 35.92 352 LEU B O 1
ATOM 7142 N N . PRO B 1 373 ? 18.811 -8.457 0.313 1.00 31.44 353 PRO B N 1
ATOM 7143 C CA . PRO B 1 373 ? 19.360 -7.108 0.468 1.00 31.10 353 PRO B CA 1
ATOM 7144 C C . PRO B 1 373 ? 19.092 -6.233 -0.745 1.00 31.44 353 PRO B C 1
ATOM 7145 O O . PRO B 1 373 ? 19.038 -6.699 -1.882 1.00 30.62 353 PRO B O 1
ATOM 7149 N N . TYR B 1 374 ? 18.931 -4.941 -0.479 1.00 32.72 354 TYR B N 1
ATOM 7150 C CA . TYR B 1 374 ? 18.751 -3.944 -1.525 1.00 33.04 354 TYR B CA 1
ATOM 7151 C C . TYR B 1 374 ? 19.585 -2.720 -1.195 1.00 33.99 354 TYR B C 1
ATOM 7152 O O . TYR B 1 374 ? 19.526 -2.215 -0.069 1.00 30.20 354 TYR B O 1
ATOM 7161 N N . LEU B 1 375 ? 20.360 -2.254 -2.175 1.00 29.12 355 LEU B N 1
ATOM 7162 C CA . LEU B 1 375 ? 21.161 -1.049 -1.993 1.00 31.99 355 LEU B CA 1
ATOM 7163 C C . LEU B 1 375 ? 20.268 0.133 -1.636 1.00 35.07 355 LEU B C 1
ATOM 7164 O O . LEU B 1 375 ? 19.218 0.351 -2.252 1.00 33.87 355 LEU B O 1
ATOM 7169 N N . THR B 1 376 ? 20.700 0.905 -0.637 1.00 32.15 356 THR B N 1
ATOM 7170 C CA . THR B 1 376 ? 19.849 1.870 0.044 1.00 33.26 356 THR B CA 1
ATOM 7171 C C . THR B 1 376 ? 20.680 3.079 0.472 1.00 35.65 356 THR B C 1
ATOM 7172 O O . THR B 1 376 ? 21.882 2.966 0.729 1.00 31.77 356 THR B O 1
ATOM 7176 N N . ARG B 1 377 ? 20.045 4.249 0.485 1.00 32.78 357 ARG B N 1
ATOM 7177 C CA . ARG B 1 377 ? 20.669 5.486 0.929 1.00 33.28 357 ARG B CA 1
ATOM 7178 C C . ARG B 1 377 ? 19.839 6.130 2.027 1.00 35.92 357 ARG B C 1
ATOM 7179 O O . ARG B 1 377 ? 18.607 6.147 1.954 1.00 35.76 357 ARG B O 1
ATOM 7187 N N . VAL B 1 378 ? 20.520 6.638 3.061 1.00 34.99 358 VAL B N 1
ATOM 7188 C CA . VAL B 1 378 ? 19.912 7.524 4.043 1.00 36.15 358 VAL B CA 1
ATOM 7189 C C . VAL B 1 378 ? 20.819 8.741 4.192 1.00 36.01 358 VAL B C 1
ATOM 7190 O O . VAL B 1 378 ? 22.035 8.656 3.986 1.00 33.89 358 VAL B O 1
ATOM 7194 N N . ILE B 1 379 ? 20.219 9.889 4.527 1.00 35.68 359 ILE B N 1
ATOM 7195 C CA . ILE B 1 379 ? 20.922 11.169 4.559 1.00 35.83 359 ILE B CA 1
ATOM 7196 C C . ILE B 1 379 ? 20.691 11.819 5.918 1.00 37.53 359 ILE B C 1
ATOM 7197 O O . ILE B 1 379 ? 19.545 12.091 6.294 1.00 38.87 359 ILE B O 1
ATOM 7202 N N . VAL B 1 380 ? 21.769 12.057 6.652 1.00 36.35 360 VAL B N 1
ATOM 7203 C CA . VAL B 1 380 ? 21.701 12.525 8.035 1.00 37.34 360 VAL B CA 1
ATOM 7204 C C . VAL B 1 380 ? 22.045 14.008 8.067 1.00 36.85 360 VAL B C 1
ATOM 7205 O O . VAL B 1 380 ? 23.157 14.379 7.666 1.00 37.00 360 VAL B O 1
ATOM 7209 N N . PRO B 1 381 ? 21.146 14.878 8.529 1.00 40.84 361 PRO B N 1
ATOM 7210 C CA . PRO B 1 381 ? 21.538 16.272 8.790 1.00 43.77 361 PRO B CA 1
ATOM 7211 C C . PRO B 1 381 ? 22.440 16.328 10.014 1.00 40.53 361 PRO B C 1
ATOM 7212 O O . PRO B 1 381 ? 22.099 15.787 11.067 1.00 43.22 361 PRO B O 1
ATOM 7216 N N . MET B 1 382 ? 23.588 16.983 9.876 1.00 40.28 362 MET B N 1
ATOM 7217 C CA . MET B 1 382 ? 24.551 17.060 10.970 1.00 43.20 362 MET B CA 1
ATOM 7218 C C . MET B 1 382 ? 24.292 18.227 11.917 1.00 45.10 362 MET B C 1
ATOM 7219 O O . MET B 1 382 ? 24.993 18.359 12.929 1.00 45.00 362 MET B O 1
ATOM 7224 N N . SER B 1 383 ? 23.321 19.078 11.608 1.00 46.28 363 SER B N 1
ATOM 7225 C CA . SER B 1 383 ? 22.873 20.100 12.541 1.00 48.69 363 SER B CA 1
ATOM 7226 C C . SER B 1 383 ? 21.410 20.404 12.247 1.00 52.86 363 SER B C 1
ATOM 7227 O O . SER B 1 383 ? 20.899 20.105 11.164 1.00 52.41 363 SER B O 1
ATOM 7230 N N . VAL B 1 384 ? 20.732 20.976 13.237 1.00 54.17 364 VAL B N 1
ATOM 7231 C CA . VAL B 1 384 ? 19.336 21.381 13.108 1.00 56.79 364 VAL B CA 1
ATOM 7232 C C . VAL B 1 384 ? 19.284 22.903 13.178 1.00 57.58 364 VAL B C 1
ATOM 7233 O O . VAL B 1 384 ? 19.785 23.504 14.136 1.00 57.98 364 VAL B O 1
ATOM 7237 N N . SER B 1 385 ? 18.691 23.528 12.163 1.00 58.77 365 SER B N 1
ATOM 7238 C CA . SER B 1 385 ? 18.629 24.984 12.133 1.00 63.12 365 SER B CA 1
ATOM 7239 C C . SER B 1 385 ? 17.658 25.510 13.187 1.00 63.56 365 SER B C 1
ATOM 7240 O O . SER B 1 385 ? 16.711 24.829 13.596 1.00 62.81 365 SER B O 1
ATOM 7243 N N . SER B 1 386 ? 17.908 26.746 13.628 1.00 63.49 366 SER B N 1
ATOM 7244 C CA . SER B 1 386 ? 17.061 27.357 14.645 1.00 64.25 366 SER B CA 1
ATOM 7245 C C . SER B 1 386 ? 15.643 27.570 14.134 1.00 62.96 366 SER B C 1
ATOM 7246 O O . SER B 1 386 ? 14.689 27.527 14.918 1.00 63.24 366 SER B O 1
ATOM 7249 N N . SER B 1 387 ? 15.486 27.775 12.823 1.00 63.55 367 SER B N 1
ATOM 7250 C CA . SER B 1 387 ? 14.183 27.990 12.202 1.00 63.18 367 SER B CA 1
ATOM 7251 C C . SER B 1 387 ? 13.394 26.704 12.001 1.00 62.83 367 SER B C 1
ATOM 7252 O O . SER B 1 387 ? 12.239 26.772 11.565 1.00 61.70 367 SER B O 1
ATOM 7255 N N . ALA B 1 388 ? 13.978 25.545 12.294 1.00 62.48 368 ALA B N 1
ATOM 7256 C CA . ALA B 1 388 ? 13.295 24.280 12.066 1.00 59.34 368 ALA B CA 1
ATOM 7257 C C . ALA B 1 388 ? 12.231 24.045 13.128 1.00 57.22 368 ALA B C 1
ATOM 7258 O O . ALA B 1 388 ? 12.431 24.343 14.309 1.00 60.97 368 ALA B O 1
ATOM 7260 N N . LYS B 1 389 ? 11.097 23.507 12.696 1.00 57.13 369 LYS B N 1
ATOM 7261 C CA . LYS B 1 389 ? 9.948 23.211 13.530 1.00 58.17 369 LYS B CA 1
ATOM 7262 C C . LYS B 1 389 ? 9.712 21.709 13.531 1.00 58.09 369 LYS B C 1
ATOM 7263 O O . LYS B 1 389 ? 10.015 21.040 12.539 1.00 56.97 369 LYS B O 1
ATOM 7269 N N . PRO B 1 390 ? 9.187 21.145 14.620 1.00 57.18 370 PRO B N 1
ATOM 7270 C CA . PRO B 1 390 ? 8.823 19.724 14.602 1.00 57.95 370 PRO B CA 1
ATOM 7271 C C . PRO B 1 390 ? 7.887 19.417 13.439 1.00 58.15 370 PRO B C 1
ATOM 7272 O O . PRO B 1 390 ? 6.977 20.189 13.130 1.00 60.20 370 PRO B O 1
ATOM 7276 N N . GLY B 1 391 ? 8.130 18.282 12.782 1.00 55.12 371 GLY B N 1
ATOM 7277 C CA . GLY B 1 391 ? 7.427 17.924 11.574 1.00 53.66 371 GLY B CA 1
ATOM 7278 C C . GLY B 1 391 ? 8.105 18.360 10.293 1.00 52.96 371 GLY B C 1
ATOM 7279 O O . GLY B 1 391 ? 7.772 17.839 9.225 1.00 54.95 371 GLY B O 1
ATOM 7280 N N . ASP B 1 392 ? 9.040 19.303 10.367 1.00 56.36 372 ASP B N 1
ATOM 7281 C CA . ASP B 1 392 ? 9.761 19.741 9.181 1.00 52.84 372 ASP B CA 1
ATOM 7282 C C . ASP B 1 392 ? 10.689 18.641 8.687 1.00 52.42 372 ASP B C 1
ATOM 7283 O O . ASP B 1 392 ? 11.381 17.991 9.476 1.00 51.77 372 ASP B O 1
ATOM 7288 N N . ASN B 1 393 ? 10.707 18.434 7.374 1.00 51.42 373 ASN B N 1
ATOM 7289 C CA . ASN B 1 393 ? 11.740 17.616 6.752 1.00 50.10 373 ASN B CA 1
ATOM 7290 C C . ASN B 1 393 ? 12.996 18.466 6.622 1.00 50.89 373 ASN B C 1
ATOM 7291 O O . ASN B 1 393 ? 13.061 19.364 5.777 1.00 50.27 373 ASN B O 1
ATOM 7296 N N . LEU B 1 394 ? 14.000 18.188 7.460 1.00 50.39 374 LEU B N 1
ATOM 7297 C CA . LEU B 1 394 ? 15.227 18.981 7.459 1.00 48.59 374 LEU B CA 1
ATOM 7298 C C . LEU B 1 394 ? 15.972 18.913 6.134 1.00 47.72 374 LEU B C 1
ATOM 7299 O O . LEU B 1 394 ? 16.905 19.696 5.924 1.00 44.71 374 LEU B O 1
ATOM 7304 N N . LEU B 1 395 ? 15.594 17.998 5.246 1.00 45.53 375 LEU B N 1
ATOM 7305 C CA . LEU B 1 395 ? 16.215 17.849 3.939 1.00 48.56 375 LEU B CA 1
ATOM 7306 C C . LEU B 1 395 ? 15.436 18.560 2.843 1.00 51.62 375 LEU B C 1
ATOM 7307 O O . LEU B 1 395 ? 15.796 18.433 1.667 1.00 50.12 375 LEU B O 1
ATOM 7312 N N . LYS B 1 396 ? 14.374 19.298 3.201 1.00 52.60 376 LYS B N 1
ATOM 7313 C CA . LYS B 1 396 ? 13.458 19.833 2.193 1.00 55.08 376 LYS B CA 1
ATOM 7314 C C . LYS B 1 396 ? 14.155 20.776 1.225 1.00 54.28 376 LYS B C 1
ATOM 7315 O O . LYS B 1 396 ? 13.816 20.799 0.036 1.00 57.23 376 LYS B O 1
ATOM 7321 N N . SER B 1 397 ? 15.139 21.536 1.697 1.00 53.66 377 SER B N 1
ATOM 7322 C CA . SER B 1 397 ? 15.888 22.450 0.843 1.00 56.22 377 SER B CA 1
ATOM 7323 C C . SER B 1 397 ? 17.161 21.823 0.281 1.00 54.50 377 SER B C 1
ATOM 7324 O O . SER B 1 397 ? 17.982 22.533 -0.310 1.00 55.44 377 SER B O 1
ATOM 7327 N N . VAL B 1 398 ? 17.331 20.515 0.436 1.00 54.31 378 VAL B N 1
ATOM 7328 C CA . VAL B 1 398 ? 18.468 19.790 -0.125 1.00 52.66 378 VAL B CA 1
ATOM 7329 C C . VAL B 1 398 ? 17.985 19.113 -1.400 1.00 50.57 378 VAL B C 1
ATOM 7330 O O . VAL B 1 398 ? 17.316 18.071 -1.329 1.00 49.73 378 VAL B O 1
ATOM 7334 N N . PRO B 1 399 ? 18.276 19.674 -2.578 1.00 50.50 379 PRO B N 1
ATOM 7335 C CA . PRO B 1 399 ? 17.660 19.140 -3.807 1.00 50.76 379 PRO B CA 1
ATOM 7336 C C . PRO B 1 399 ? 17.981 17.677 -4.061 1.00 49.71 379 PRO B C 1
ATOM 7337 O O . PRO B 1 399 ? 17.071 16.884 -4.337 1.00 50.91 379 PRO B O 1
ATOM 7341 N N . TRP B 1 400 ? 19.253 17.292 -3.944 1.00 49.77 380 TRP B N 1
ATOM 7342 C CA . TRP B 1 400 ? 19.698 15.930 -4.227 1.00 49.15 380 TRP B CA 1
ATOM 7343 C C . TRP B 1 400 ? 19.228 14.908 -3.198 1.00 48.14 380 TRP B C 1
ATOM 7344 O O . TRP B 1 400 ? 19.522 13.718 -3.354 1.00 49.86 380 TRP B O 1
ATOM 7355 N N . ALA B 1 401 ? 18.511 15.324 -2.158 1.00 48.26 381 ALA B N 1
ATOM 7356 C CA . ALA B 1 401 ? 18.062 14.415 -1.116 1.00 44.64 381 ALA B CA 1
ATOM 7357 C C . ALA B 1 401 ? 16.665 13.879 -1.374 1.00 45.67 381 ALA B C 1
ATOM 7358 O O . ALA B 1 401 ? 16.021 13.378 -0.446 1.00 46.33 381 ALA B O 1
ATOM 7360 N N . SER B 1 402 ? 16.188 13.968 -2.614 1.00 47.40 382 SER B N 1
ATOM 7361 C CA . SER B 1 402 ? 14.867 13.461 -2.958 1.00 46.43 382 SER B CA 1
ATOM 7362 C C . SER B 1 402 ? 14.759 11.981 -2.633 1.00 44.61 382 SER B C 1
ATOM 7363 O O . SER B 1 402 ? 15.696 11.212 -2.859 1.00 44.54 382 SER B O 1
ATOM 7366 N N . GLY B 1 403 ? 13.595 11.576 -2.122 1.00 43.46 383 GLY B N 1
ATOM 7367 C CA . GLY B 1 403 ? 13.371 10.201 -1.734 1.00 43.61 383 GLY B CA 1
ATOM 7368 C C . GLY B 1 403 ? 13.811 9.862 -0.326 1.00 43.44 383 GLY B C 1
ATOM 7369 O O . GLY B 1 403 ? 13.449 8.792 0.177 1.00 44.13 383 GLY B O 1
ATOM 7370 N N . CYS B 1 404 ? 14.580 10.734 0.317 1.00 43.99 384 CYS B N 1
ATOM 7371 C CA . CYS B 1 404 ? 14.928 10.624 1.724 1.00 43.76 384 CYS B CA 1
ATOM 7372 C C . CYS B 1 404 ? 14.257 11.745 2.506 1.00 45.90 384 CYS B C 1
ATOM 7373 O O . CYS B 1 404 ? 14.112 12.866 2.009 1.00 47.41 384 CYS B O 1
ATOM 7376 N N . THR B 1 405 ? 13.857 11.445 3.740 1.00 46.66 385 THR B N 1
ATOM 7377 C CA . THR B 1 405 ? 13.355 12.467 4.648 1.00 45.73 385 THR B CA 1
ATOM 7378 C C . THR B 1 405 ? 14.021 12.325 6.005 1.00 46.82 385 THR B C 1
ATOM 7379 O O . THR B 1 405 ? 14.235 11.212 6.490 1.00 46.92 385 THR B O 1
ATOM 7383 N N . SER B 1 406 ? 14.327 13.462 6.619 1.00 47.31 386 SER B N 1
ATOM 7384 C CA . SER B 1 406 ? 14.833 13.510 7.989 1.00 47.37 386 SER B CA 1
ATOM 7385 C C . SER B 1 406 ? 13.967 14.538 8.707 1.00 47.67 386 SER B C 1
ATOM 7386 O O . SER B 1 406 ? 14.173 15.748 8.566 1.00 50.85 386 SER B O 1
ATOM 7389 N N . ILE B 1 407 ? 12.983 14.044 9.451 1.00 49.33 387 ILE B N 1
ATOM 7390 C CA . ILE B 1 407 ? 11.902 14.861 9.984 1.00 49.65 387 ILE B CA 1
ATOM 7391 C C . ILE B 1 407 ? 12.188 15.135 11.452 1.00 52.24 387 ILE B C 1
ATOM 7392 O O . ILE B 1 407 ? 12.303 14.201 12.255 1.00 52.18 387 ILE B O 1
ATOM 7397 N N . LEU B 1 408 ? 12.274 16.415 11.810 1.00 52.50 388 LEU B N 1
ATOM 7398 C CA . LEU B 1 408 ? 12.495 16.786 13.199 1.00 53.85 388 LEU B CA 1
ATOM 7399 C C . LEU B 1 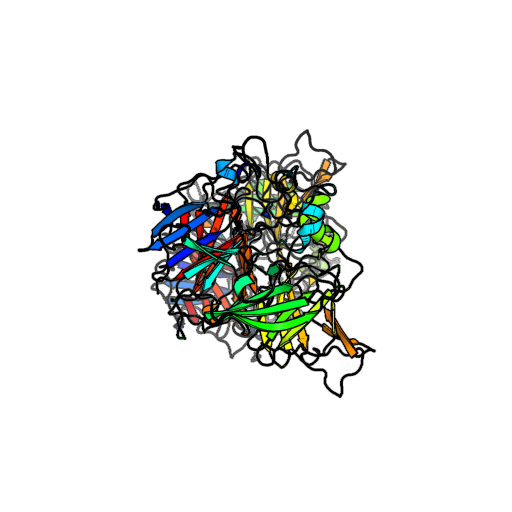408 ? 11.317 16.338 14.056 1.00 54.71 388 LEU B C 1
ATOM 7400 O O . LEU B 1 408 ? 10.154 16.494 13.674 1.00 56.78 388 LEU B O 1
ATOM 7405 N N . GLN B 1 409 ? 11.622 15.758 15.210 1.00 53.70 389 GLN B N 1
ATOM 7406 C CA . GLN B 1 409 ? 10.597 15.227 16.093 1.00 56.54 389 GLN B CA 1
ATOM 7407 C C . GLN B 1 409 ? 10.258 16.227 17.193 1.00 59.33 389 GLN B C 1
ATOM 7408 O O . GLN B 1 409 ? 10.973 17.203 17.435 1.00 58.29 389 GLN B O 1
ATOM 7414 N N . ASP B 1 410 ? 9.138 15.961 17.864 1.00 59.67 390 ASP B N 1
ATOM 7415 C CA . ASP B 1 410 ? 8.674 16.855 18.915 1.00 60.11 390 ASP B CA 1
ATOM 7416 C C . ASP B 1 410 ? 9.688 16.941 20.055 1.00 61.16 390 ASP B C 1
ATOM 7417 O O . ASP B 1 410 ? 9.864 18.010 20.653 1.00 60.27 390 ASP B O 1
ATOM 7422 N N . ASP B 1 411 ? 10.376 15.836 20.355 1.00 61.56 391 ASP B N 1
ATOM 7423 C CA . ASP B 1 411 ? 11.355 15.770 21.436 1.00 60.25 391 ASP B CA 1
ATOM 7424 C C . ASP B 1 411 ? 12.756 16.197 21.002 1.00 58.22 391 ASP B C 1
ATOM 7425 O O . ASP B 1 411 ? 13.709 16.015 21.765 1.00 56.76 391 ASP B O 1
ATOM 7430 N N . GLY B 1 412 ? 12.904 16.749 19.795 1.00 57.30 392 GLY B N 1
ATOM 7431 C CA . GLY B 1 412 ? 14.190 17.193 19.302 1.00 53.72 392 GLY B CA 1
ATOM 7432 C C . GLY B 1 412 ? 14.995 16.150 18.554 1.00 55.92 392 GLY B C 1
ATOM 7433 O O . GLY B 1 412 ? 16.018 16.497 17.948 1.00 51.38 392 GLY B O 1
ATOM 7434 N N . SER B 1 413 ? 14.572 14.889 18.566 1.00 54.26 393 SER B N 1
ATOM 7435 C CA . SER B 1 413 ? 15.264 13.852 17.817 1.00 50.91 393 SER B CA 1
ATOM 7436 C C . SER B 1 413 ? 14.938 13.975 16.330 1.00 50.35 393 SER B C 1
ATOM 7437 O O . SER B 1 413 ? 14.123 14.801 15.909 1.00 53.19 393 SER B O 1
ATOM 7440 N N . ILE B 1 414 ? 15.578 13.142 15.517 1.00 46.95 394 ILE B N 1
ATOM 7441 C CA . ILE B 1 414 ? 15.364 13.145 14.077 1.00 47.51 394 ILE B CA 1
ATOM 7442 C C . ILE B 1 414 ? 15.001 11.730 13.662 1.00 47.80 394 ILE B C 1
ATOM 7443 O O . ILE B 1 414 ? 15.642 10.766 14.095 1.00 48.28 394 ILE B O 1
ATOM 7448 N N . ARG B 1 415 ? 13.969 11.607 12.840 1.00 48.29 395 ARG B N 1
ATOM 7449 C CA . ARG B 1 415 ? 13.534 10.331 12.296 1.00 46.92 395 ARG B CA 1
ATOM 7450 C C . ARG B 1 415 ? 13.832 10.313 10.800 1.00 45.44 395 ARG B C 1
ATOM 7451 O O . ARG B 1 415 ? 13.429 11.229 10.078 1.00 46.27 395 ARG B O 1
ATOM 7459 N N . LEU B 1 416 ? 14.538 9.281 10.338 1.00 45.47 396 LEU B N 1
ATOM 7460 C CA . LEU B 1 416 ? 15.046 9.235 8.972 1.00 43.15 396 LEU B CA 1
ATOM 7461 C C . LEU B 1 416 ? 14.385 8.119 8.171 1.00 45.34 396 LEU B C 1
ATOM 7462 O O . LEU B 1 416 ? 14.220 7.003 8.666 1.00 44.73 396 LEU B O 1
ATOM 7467 N N . THR B 1 417 ? 14.013 8.430 6.928 1.00 42.74 397 THR B N 1
ATOM 7468 C CA . THR B 1 417 ? 13.525 7.442 5.977 1.00 44.87 397 THR B CA 1
ATOM 7469 C C . THR B 1 417 ? 14.466 7.378 4.781 1.00 41.24 397 THR B C 1
ATOM 7470 O O . THR B 1 417 ? 15.100 8.375 4.416 1.00 42.98 397 THR B O 1
ATOM 7474 N N . GLU B 1 418 ? 14.531 6.199 4.167 1.00 39.01 398 GLU B N 1
ATOM 7475 C CA . GLU B 1 418 ? 15.549 5.846 3.191 1.00 41.50 398 GLU B CA 1
ATOM 7476 C C . GLU B 1 418 ? 14.982 5.829 1.782 1.00 39.56 398 GLU B C 1
ATOM 7477 O O . GLU B 1 418 ? 13.770 5.793 1.563 1.00 41.47 398 GLU B O 1
ATOM 7483 N N . ARG B 1 419 ? 15.909 5.797 0.833 1.00 35.60 399 ARG B N 1
ATOM 7484 C CA . ARG B 1 419 ? 15.627 5.651 -0.588 1.00 40.16 399 ARG B CA 1
ATOM 7485 C C . ARG B 1 419 ? 16.262 4.359 -1.082 1.00 38.61 399 ARG B C 1
ATOM 7486 O O . ARG B 1 419 ? 17.470 4.156 -0.909 1.00 38.50 399 ARG B O 1
ATOM 7494 N N . ARG B 1 420 ? 15.455 3.478 -1.675 1.00 35.51 400 ARG B N 1
ATOM 7495 C CA . ARG B 1 420 ? 16.013 2.298 -2.327 1.00 37.00 400 ARG B CA 1
ATOM 7496 C C . ARG B 1 420 ? 16.675 2.716 -3.633 1.00 37.09 400 ARG B C 1
ATOM 7497 O O . ARG B 1 420 ? 16.019 3.279 -4.516 1.00 35.66 400 ARG B O 1
ATOM 7505 N N . VAL B 1 421 ? 17.975 2.446 -3.751 1.00 34.15 401 VAL B N 1
ATOM 7506 C CA . VAL B 1 421 ? 18.745 2.918 -4.897 1.00 31.16 401 VAL B CA 1
ATOM 7507 C C . VAL B 1 421 ? 18.485 2.063 -6.133 1.00 35.37 401 VAL B C 1
ATOM 7508 O O . VAL B 1 421 ? 18.395 2.581 -7.257 1.00 34.08 401 VAL B O 1
ATOM 7512 N N . CYS B 1 422 ? 18.364 0.752 -5.953 1.00 34.03 402 CYS B N 1
ATOM 7513 C CA . CYS B 1 422 ? 18.244 -0.176 -7.067 1.00 36.21 402 CYS B CA 1
ATOM 7514 C C . CYS B 1 422 ? 17.243 -1.257 -6.699 1.00 37.75 402 CYS B C 1
ATOM 7515 O O . CYS B 1 422 ? 17.237 -1.740 -5.564 1.00 36.67 402 CYS B O 1
ATOM 7518 N N . GLU B 1 423 ? 16.383 -1.629 -7.656 1.00 37.77 403 GLU B N 1
ATOM 7519 C CA . GLU B 1 423 ? 15.365 -2.636 -7.374 1.00 37.82 403 GLU B CA 1
ATOM 7520 C C . GLU B 1 423 ? 15.882 -4.062 -7.490 1.00 34.14 403 GLU B C 1
ATOM 7521 O O . GLU B 1 423 ? 15.195 -4.984 -7.049 1.00 35.59 403 GLU B O 1
ATOM 7527 N N . THR B 1 424 ? 17.053 -4.265 -8.082 1.00 33.37 404 THR B N 1
ATOM 7528 C CA . THR B 1 424 ? 17.657 -5.587 -8.158 1.00 35.06 404 THR B CA 1
ATOM 7529 C C . THR B 1 424 ? 18.400 -5.881 -6.860 1.00 34.06 404 THR B C 1
ATOM 7530 O O . THR B 1 424 ? 19.287 -5.116 -6.466 1.00 35.62 404 THR B O 1
ATOM 7534 N N . SER B 1 425 ? 18.038 -6.973 -6.194 1.00 33.16 405 SER B N 1
ATOM 7535 C CA . SER B 1 425 ? 18.695 -7.313 -4.935 1.00 33.91 405 SER B CA 1
ATOM 7536 C C . SER B 1 425 ? 20.190 -7.509 -5.159 1.00 32.46 405 SER B C 1
ATOM 7537 O O . SER B 1 425 ? 20.610 -8.136 -6.136 1.00 31.82 405 SER B O 1
ATOM 7540 N N . MET B 1 426 ? 21.000 -6.951 -4.258 1.00 33.51 406 MET B N 1
ATOM 7541 C CA . MET B 1 426 ? 22.447 -7.018 -4.404 1.00 30.40 406 MET B CA 1
ATOM 7542 C C . MET B 1 426 ? 23.102 -6.909 -3.031 1.00 31.57 406 MET B C 1
ATOM 7543 O O . MET B 1 426 ? 22.531 -6.357 -2.085 1.00 29.88 406 MET B O 1
ATOM 7548 N N . GLU B 1 427 ? 24.316 -7.444 -2.942 1.00 30.87 407 GLU B N 1
ATOM 7549 C CA . GLU B 1 427 ? 25.161 -7.362 -1.751 1.00 30.27 407 GLU B CA 1
ATOM 7550 C C . GLU B 1 427 ? 26.606 -7.444 -2.227 1.00 30.04 407 GLU B C 1
ATOM 7551 O O . GLU B 1 427 ? 26.888 -7.334 -3.427 1.00 29.33 407 GLU B O 1
ATOM 7557 N N . PHE B 1 428 ? 27.521 -7.656 -1.288 1.00 27.86 408 PHE B N 1
ATOM 7558 C CA . PHE B 1 428 ? 28.960 -7.517 -1.499 1.00 25.44 408 PHE B CA 1
ATOM 7559 C C . PHE B 1 428 ? 29.282 -6.242 -2.296 1.00 25.94 408 PHE B C 1
ATOM 7560 O O . PHE B 1 428 ? 29.921 -6.305 -3.350 1.00 25.50 408 PHE B O 1
ATOM 7568 N N . PRO B 1 429 ? 28.855 -5.075 -1.805 1.00 27.68 409 PRO B N 1
ATOM 7569 C CA . PRO B 1 429 ? 29.059 -3.831 -2.560 1.00 25.85 409 PRO B CA 1
ATOM 7570 C C . PRO B 1 429 ? 30.517 -3.400 -2.537 1.00 28.10 409 PRO B C 1
ATOM 7571 O O . PRO B 1 429 ? 31.199 -3.494 -1.513 1.00 27.88 409 PRO B O 1
ATOM 7575 N N . ARG B 1 430 ? 30.980 -2.884 -3.674 1.00 26.49 410 ARG B N 1
ATOM 7576 C CA . ARG B 1 430 ? 32.322 -2.339 -3.802 1.00 25.50 410 ARG B CA 1
ATOM 7577 C C . ARG B 1 430 ? 32.246 -1.087 -4.668 1.00 29.30 410 ARG B C 1
ATOM 7578 O O . ARG B 1 430 ? 31.267 -0.870 -5.379 1.00 26.52 410 ARG B O 1
ATOM 7586 N N . TYR B 1 431 ? 33.275 -0.249 -4.582 1.00 27.52 411 TYR B N 1
ATOM 7587 C CA . TYR B 1 431 ? 33.275 1.001 -5.335 1.00 28.73 411 TYR B CA 1
ATOM 7588 C C . TYR B 1 431 ? 34.708 1.378 -5.685 1.00 28.58 411 TYR B C 1
ATOM 7589 O O . TYR B 1 431 ? 35.664 0.691 -5.313 1.00 28.23 411 TYR B O 1
ATOM 7598 N N . HIS B 1 432 ? 34.853 2.485 -6.423 1.00 27.00 412 HIS B N 1
ATOM 7599 C CA . HIS B 1 432 ? 36.156 2.926 -6.918 1.00 29.12 412 HIS B CA 1
ATOM 7600 C C . HIS B 1 432 ? 36.849 3.661 -5.777 1.00 32.53 412 HIS B C 1
ATOM 7601 O O . HIS B 1 432 ? 36.880 4.891 -5.712 1.00 29.93 412 HIS B O 1
ATOM 7608 N N . TRP B 1 433 ? 37.425 2.869 -4.867 1.00 28.95 413 TRP B N 1
ATOM 7609 C CA . TRP B 1 433 ? 37.980 3.401 -3.626 1.00 32.02 413 TRP B CA 1
ATOM 7610 C C . TRP B 1 433 ? 39.037 4.471 -3.889 1.00 32.87 413 TRP B C 1
ATOM 7611 O O . TRP B 1 433 ? 39.072 5.499 -3.203 1.00 31.80 413 TRP B O 1
ATOM 7622 N N . GLU B 1 434 ? 39.903 4.247 -4.880 1.00 32.99 414 GLU B N 1
ATOM 7623 C CA . GLU B 1 434 ? 41.022 5.154 -5.130 1.00 34.27 414 GLU B CA 1
ATOM 7624 C C . GLU B 1 434 ? 40.554 6.565 -5.468 1.00 34.18 414 GLU B C 1
ATOM 7625 O O . GLU B 1 434 ? 41.220 7.543 -5.105 1.00 36.18 414 GLU B O 1
ATOM 7631 N N . LYS B 1 435 ? 39.414 6.694 -6.144 1.00 31.49 415 LYS B N 1
ATOM 7632 C CA . LYS B 1 435 ? 38.951 7.995 -6.604 1.00 35.43 415 LYS B CA 1
ATOM 7633 C C . LYS B 1 435 ? 37.993 8.665 -5.636 1.00 32.67 415 LYS B C 1
ATOM 7634 O O . LYS B 1 435 ? 38.106 9.869 -5.399 1.00 33.34 415 LYS B O 1
ATOM 7640 N N . ILE B 1 436 ? 37.051 7.924 -5.057 1.00 32.47 416 ILE B N 1
ATOM 7641 C CA . ILE B 1 436 ? 35.948 8.596 -4.385 1.00 31.03 416 ILE B CA 1
ATOM 7642 C C . ILE B 1 436 ? 35.667 8.055 -2.989 1.00 32.43 416 ILE B C 1
ATOM 7643 O O . ILE B 1 436 ? 34.593 8.319 -2.434 1.00 31.30 416 ILE B O 1
ATOM 7648 N N . ASN B 1 437 ? 36.602 7.305 -2.407 1.00 29.12 417 ASN B N 1
ATOM 7649 C CA . ASN B 1 437 ? 36.418 6.900 -1.017 1.00 33.01 417 ASN B CA 1
ATOM 7650 C C . ASN B 1 437 ? 36.170 8.137 -0.170 1.00 31.88 417 ASN B C 1
ATOM 7651 O O . ASN B 1 437 ? 36.915 9.115 -0.263 1.00 32.62 417 ASN B O 1
ATOM 7656 N N . MET B 1 438 ? 35.079 8.117 0.600 1.00 30.76 418 MET B N 1
ATOM 7657 C CA . MET B 1 438 ? 34.701 9.217 1.492 1.00 31.59 418 MET B CA 1
ATOM 7658 C C . MET B 1 438 ? 34.272 10.471 0.733 1.00 34.55 418 MET B C 1
ATOM 7659 O O . MET B 1 438 ? 34.187 11.554 1.323 1.00 32.57 418 MET B O 1
ATOM 7664 N N . LYS B 1 439 ? 33.988 10.349 -0.562 1.00 32.19 419 LYS B N 1
ATOM 7665 C CA . LYS B 1 439 ? 33.576 11.478 -1.394 1.00 34.66 419 LYS B CA 1
ATOM 7666 C C . LYS B 1 439 ? 32.269 11.168 -2.112 1.00 33.38 419 LYS B C 1
ATOM 7667 O O . LYS B 1 439 ? 31.873 10.007 -2.256 1.00 32.49 419 LYS B O 1
ATOM 7673 N N . GLU B 1 440 ? 31.621 12.233 -2.596 1.00 34.51 420 GLU B N 1
ATOM 7674 C CA . GLU B 1 440 ? 30.435 12.076 -3.429 1.00 32.02 420 GLU B CA 1
ATOM 7675 C C . GLU B 1 440 ? 30.758 11.196 -4.632 1.00 29.69 420 GLU B C 1
ATOM 7676 O O . GLU B 1 440 ? 31.855 11.271 -5.200 1.00 32.74 420 GLU B O 1
ATOM 7682 N N . TYR B 1 441 ? 29.815 10.339 -5.013 1.00 30.10 421 TYR B N 1
ATOM 7683 C CA . TYR B 1 441 ? 30.159 9.341 -6.020 1.00 30.61 421 TYR B CA 1
ATOM 7684 C C . TYR B 1 441 ? 28.913 8.822 -6.723 1.00 32.27 421 TYR B C 1
ATOM 7685 O O . TYR B 1 441 ? 27.776 9.115 -6.340 1.00 33.07 421 TYR B O 1
ATOM 7694 N N . ARG B 1 442 ? 29.150 8.023 -7.763 1.00 29.70 422 ARG B N 1
ATOM 7695 C CA . ARG B 1 442 ? 28.077 7.608 -8.650 1.00 31.92 422 ARG B CA 1
ATOM 7696 C C . ARG B 1 442 ? 27.761 6.114 -8.635 1.00 31.16 422 ARG B C 1
ATOM 7697 O O . ARG B 1 442 ? 26.593 5.754 -8.824 1.00 28.94 422 ARG B O 1
ATOM 7705 N N . TYR B 1 443 ? 28.741 5.232 -8.384 1.00 28.27 423 TYR B N 1
ATOM 7706 C CA . TYR B 1 443 ? 28.570 3.816 -8.685 1.00 27.89 423 TYR B CA 1
ATOM 7707 C C . TYR B 1 443 ? 28.889 2.893 -7.519 1.00 26.65 423 TYR B C 1
ATOM 7708 O O . TYR B 1 443 ? 29.870 3.092 -6.798 1.00 27.64 423 TYR B O 1
ATOM 7717 N N . VAL B 1 444 ? 28.063 1.860 -7.382 1.00 24.77 424 VAL B N 1
ATOM 7718 C CA . VAL B 1 444 ? 28.322 0.731 -6.489 1.00 24.23 424 VAL B CA 1
ATOM 7719 C C . VAL B 1 444 ? 28.197 -0.536 -7.318 1.00 25.49 424 VAL B C 1
ATOM 7720 O O . VAL B 1 444 ? 27.217 -0.701 -8.050 1.00 26.84 424 VAL B O 1
ATOM 7724 N N . PHE B 1 445 ? 29.191 -1.415 -7.223 1.00 27.05 425 PHE B N 1
ATOM 7725 C CA . PHE B 1 445 ? 29.154 -2.710 -7.882 1.00 27.51 425 PHE B CA 1
ATOM 7726 C C . PHE B 1 445 ? 28.834 -3.783 -6.842 1.00 29.20 425 PHE B C 1
ATOM 7727 O O . PHE B 1 445 ? 29.331 -3.729 -5.711 1.00 26.39 425 PHE B O 1
ATOM 7735 N N . GLY B 1 446 ? 27.971 -4.730 -7.207 1.00 26.00 426 GLY B N 1
ATOM 7736 C CA . GLY B 1 446 ? 27.595 -5.759 -6.259 1.00 27.05 426 GLY B CA 1
ATOM 7737 C C . GLY B 1 446 ? 27.207 -7.046 -6.951 1.00 30.69 426 GLY B C 1
ATOM 7738 O O . GLY B 1 446 ? 27.139 -7.128 -8.179 1.00 29.54 426 GLY B O 1
ATOM 7739 N N . SER B 1 447 ? 26.945 -8.060 -6.134 1.00 29.37 427 SER B N 1
ATOM 7740 C CA . SER B 1 447 ? 26.617 -9.398 -6.596 1.00 31.44 427 SER B CA 1
ATOM 7741 C C . SER B 1 447 ? 25.213 -9.776 -6.146 1.00 31.96 427 SER B C 1
ATOM 7742 O O . SER B 1 447 ? 24.741 -9.334 -5.093 1.00 31.64 427 SER B O 1
ATOM 7745 N N . THR B 1 448 ? 24.567 -10.658 -6.914 1.00 30.33 428 THR B N 1
ATOM 7746 C CA . THR B 1 448 ? 23.235 -11.131 -6.562 1.00 29.42 428 THR B CA 1
ATOM 7747 C C . THR B 1 448 ? 23.263 -12.456 -5.813 1.00 30.92 428 THR B C 1
ATOM 7748 O O . THR B 1 448 ? 22.232 -13.134 -5.745 1.00 31.96 428 THR B O 1
ATOM 7752 N N . VAL B 1 449 ? 24.409 -12.823 -5.228 1.00 28.73 429 VAL B N 1
ATOM 7753 C CA . VAL B 1 449 ? 24.561 -14.146 -4.612 1.00 29.37 429 VAL B CA 1
ATOM 7754 C C . VAL B 1 449 ? 23.475 -14.443 -3.576 1.00 32.46 429 VAL B C 1
ATOM 7755 O O . VAL B 1 449 ? 23.054 -15.599 -3.432 1.00 35.02 429 VAL B O 1
ATOM 7759 N N . PHE B 1 450 ? 22.988 -13.422 -2.850 1.00 33.76 430 PHE B N 1
ATOM 7760 C CA . PHE B 1 450 ? 21.978 -13.680 -1.819 1.00 32.53 430 PHE B CA 1
ATOM 7761 C C . PHE B 1 450 ? 20.674 -14.233 -2.400 1.00 35.55 430 PHE B C 1
ATOM 7762 O O . PHE B 1 450 ? 19.926 -14.912 -1.687 1.00 34.93 430 PHE B O 1
ATOM 7770 N N . GLY B 1 451 ? 20.371 -13.950 -3.677 1.00 34.91 431 GLY B N 1
ATOM 7771 C CA . GLY B 1 451 ? 19.204 -14.495 -4.339 1.00 37.57 431 GLY B CA 1
ATOM 7772 C C . GLY B 1 451 ? 18.374 -13.421 -5.029 1.00 39.77 431 GLY B C 1
ATOM 7773 O O . GLY B 1 451 ? 18.812 -12.282 -5.225 1.00 36.68 431 GLY B O 1
ATOM 7774 N N . ARG B 1 452 ? 17.154 -13.802 -5.410 1.00 41.66 432 ARG B N 1
ATOM 7775 C CA . ARG B 1 452 ? 16.139 -12.963 -6.052 1.00 43.47 432 ARG B CA 1
ATOM 7776 C C . ARG B 1 452 ? 14.804 -13.692 -6.000 1.00 43.95 432 ARG B C 1
ATOM 7777 O O . ARG B 1 452 ? 14.757 -14.925 -6.046 1.00 44.95 432 ARG B O 1
ATOM 7785 N N . ILE B 1 453 ? 13.721 -12.911 -5.912 1.00 44.68 433 ILE B N 1
ATOM 7786 C CA . ILE B 1 453 ? 12.372 -13.458 -5.842 1.00 47.92 433 ILE B CA 1
ATOM 7787 C C . ILE B 1 453 ? 11.602 -13.312 -7.145 1.00 50.98 433 ILE B C 1
ATOM 7788 O O . ILE B 1 453 ? 10.456 -13.776 -7.225 1.00 51.07 433 ILE B O 1
ATOM 7793 N N . ASP B 1 454 ? 12.176 -12.667 -8.161 1.00 49.03 434 ASP B N 1
ATOM 7794 C CA . ASP B 1 454 ? 11.480 -12.458 -9.428 1.00 52.67 434 ASP B CA 1
ATOM 7795 C C . ASP B 1 454 ? 12.054 -13.298 -10.567 1.00 54.21 434 ASP B C 1
ATOM 7796 O O . ASP B 1 454 ? 11.755 -13.031 -11.734 1.00 55.16 434 ASP B O 1
ATOM 7801 N N . GLY B 1 455 ? 12.875 -14.302 -10.257 1.00 50.90 435 GLY B N 1
ATOM 7802 C CA . GLY B 1 455 ? 13.439 -15.151 -11.289 1.00 51.65 435 GLY B CA 1
ATOM 7803 C C . GLY B 1 455 ? 14.427 -14.483 -12.219 1.00 48.87 435 GLY B C 1
ATOM 7804 O O . GLY B 1 455 ? 14.792 -15.077 -13.237 1.00 47.13 435 GLY B O 1
ATOM 7805 N N . ASN B 1 456 ? 14.880 -13.272 -11.909 1.00 49.67 436 ASN B N 1
ATOM 7806 C CA . ASN B 1 456 ? 15.792 -12.593 -12.814 1.00 46.74 436 ASN B CA 1
ATOM 7807 C C . ASN B 1 456 ? 17.148 -13.304 -12.842 1.00 45.42 436 ASN B C 1
ATOM 7808 O O . ASN B 1 456 ? 17.528 -14.027 -11.916 1.00 46.14 436 ASN B O 1
ATOM 7813 N N . LEU B 1 457 ? 17.861 -13.118 -13.949 1.00 43.34 437 LEU B N 1
ATOM 7814 C CA . LEU B 1 457 ? 19.141 -13.762 -14.202 1.00 41.65 437 LEU B CA 1
ATOM 7815 C C . LEU B 1 457 ? 20.336 -12.889 -13.827 1.00 37.43 437 LEU B C 1
ATOM 7816 O O . LEU B 1 457 ? 21.474 -13.249 -14.143 1.00 37.83 437 LEU B O 1
ATOM 7821 N N . ALA B 1 458 ? 20.102 -11.740 -13.198 1.00 37.62 438 ALA B N 1
ATOM 7822 C CA . ALA B 1 458 ? 21.185 -10.806 -12.921 1.00 36.56 438 ALA B CA 1
ATOM 7823 C C . ALA B 1 458 ? 22.255 -11.470 -12.062 1.00 34.93 438 ALA B C 1
ATOM 7824 O O . ALA B 1 458 ? 21.948 -12.189 -11.110 1.00 33.93 438 ALA B O 1
ATOM 7826 N N . GLY B 1 459 ? 23.515 -11.225 -12.415 1.00 33.29 439 GLY B N 1
ATOM 7827 C CA . GLY B 1 459 ? 24.636 -11.699 -11.633 1.00 31.94 439 GLY B CA 1
ATOM 7828 C C . GLY B 1 459 ? 25.443 -10.584 -10.988 1.00 32.15 439 GLY B C 1
ATOM 7829 O O . GLY B 1 459 ? 25.675 -10.612 -9.777 1.00 29.74 439 GLY B O 1
ATOM 7830 N N . VAL B 1 460 ? 25.875 -9.600 -11.776 1.00 28.73 440 VAL B N 1
ATOM 7831 C CA . VAL B 1 460 ? 26.604 -8.437 -11.282 1.00 26.68 440 VAL B CA 1
ATOM 7832 C C . VAL B 1 460 ? 25.778 -7.195 -11.574 1.00 31.22 440 VAL B C 1
ATOM 7833 O O . VAL B 1 460 ? 25.274 -7.032 -12.689 1.00 28.06 440 VAL B O 1
ATOM 7837 N N . VAL B 1 461 ? 25.667 -6.303 -10.589 1.00 28.88 441 VAL B N 1
ATOM 7838 C CA . VAL B 1 461 ? 24.876 -5.082 -10.720 1.00 29.31 441 VAL B CA 1
ATOM 7839 C C . VAL B 1 461 ? 25.802 -3.888 -10.586 1.00 31.80 441 VAL B C 1
ATOM 7840 O O . VAL B 1 461 ? 26.676 -3.875 -9.715 1.00 28.32 441 VAL B O 1
ATOM 7844 N N . LYS B 1 462 ? 25.640 -2.901 -11.474 1.00 26.41 442 LYS B N 1
ATOM 7845 C CA . LYS B 1 462 ? 26.298 -1.604 -11.337 1.00 28.89 442 LYS B CA 1
ATOM 7846 C C . LYS B 1 462 ? 25.191 -0.601 -11.058 1.00 33.15 442 LYS B C 1
ATOM 7847 O O . LYS B 1 462 ? 24.456 -0.206 -11.969 1.00 29.59 442 LYS B O 1
ATOM 7853 N N . ALA B 1 463 ? 25.044 -0.219 -9.793 1.00 29.23 443 ALA B N 1
ATOM 7854 C CA . ALA B 1 463 ? 23.965 0.666 -9.401 1.00 30.73 443 ALA B CA 1
ATOM 7855 C C . ALA B 1 463 ? 24.412 2.118 -9.510 1.00 32.65 443 ALA B C 1
ATOM 7856 O O . ALA B 1 463 ? 25.557 2.465 -9.198 1.00 30.49 443 ALA B O 1
ATOM 7858 N N . ASP B 1 464 ? 23.507 2.959 -9.978 1.00 31.03 444 ASP B N 1
ATOM 7859 C CA . ASP B 1 464 ? 23.785 4.374 -10.152 1.00 29.89 444 ASP B CA 1
ATOM 7860 C C . ASP B 1 464 ? 23.143 5.134 -8.993 1.00 28.79 444 ASP B C 1
ATOM 7861 O O . ASP B 1 464 ? 21.931 5.027 -8.773 1.00 29.68 444 ASP B O 1
ATOM 7866 N N . LEU B 1 465 ? 23.966 5.832 -8.200 1.00 30.49 445 LEU B N 1
ATOM 7867 C CA . LEU B 1 465 ? 23.467 6.578 -7.045 1.00 29.56 445 LEU B CA 1
ATOM 7868 C C . LEU B 1 465 ? 22.889 7.940 -7.400 1.00 33.62 445 LEU B C 1
ATOM 7869 O O . LEU B 1 465 ? 22.358 8.625 -6.513 1.00 34.30 445 LEU B O 1
ATOM 7874 N N . LYS B 1 466 ? 23.032 8.380 -8.641 1.00 31.50 446 LYS B N 1
ATOM 7875 C CA . LYS B 1 466 ? 22.537 9.684 -9.055 1.00 33.43 446 LYS B CA 1
ATOM 7876 C C . LYS B 1 466 ? 21.304 9.552 -9.946 1.00 34.81 446 LYS B C 1
ATOM 7877 O O . LYS B 1 466 ? 21.130 10.297 -10.919 1.00 31.48 446 LYS B O 1
ATOM 7883 N N . PHE B 1 467 ? 20.431 8.601 -9.592 1.00 29.80 447 PHE B N 1
ATOM 7884 C CA . PHE B 1 467 ? 19.156 8.345 -10.263 1.00 31.34 447 PHE B CA 1
ATOM 7885 C C . PHE B 1 467 ? 19.329 7.945 -11.724 1.00 32.25 447 PHE B C 1
ATOM 7886 O O . PHE B 1 467 ? 18.402 8.109 -12.526 1.00 31.38 447 PHE B O 1
ATOM 7894 N N . GLY B 1 468 ? 20.519 7.471 -12.096 1.00 31.30 448 GLY B N 1
ATOM 7895 C CA . GLY B 1 468 ? 20.788 7.020 -13.447 1.00 31.59 448 GLY B CA 1
ATOM 7896 C C . GLY B 1 468 ? 20.397 5.573 -13.726 1.00 29.82 448 GLY B C 1
ATOM 7897 O O . GLY B 1 468 ? 19.681 4.918 -12.965 1.00 31.49 448 GLY B O 1
ATOM 7898 N N . ASN B 1 469 ? 20.923 5.066 -14.841 1.00 29.86 449 ASN B N 1
ATOM 7899 C CA . ASN B 1 469 ? 20.636 3.712 -15.306 1.00 28.40 449 ASN B CA 1
ATOM 7900 C C . ASN B 1 469 ? 21.522 2.685 -14.617 1.00 28.09 449 ASN B C 1
ATOM 7901 O O . ASN B 1 469 ? 22.751 2.814 -14.637 1.00 30.64 449 ASN B O 1
ATOM 7906 N N . HIS B 1 470 ? 20.903 1.674 -14.010 1.00 31.01 450 HIS B N 1
ATOM 7907 C CA . HIS B 1 470 ? 21.670 0.580 -13.424 1.00 32.45 450 HIS B CA 1
ATOM 7908 C C . HIS B 1 470 ? 21.976 -0.436 -14.515 1.00 35.29 450 HIS B C 1
ATOM 7909 O O . HIS B 1 470 ? 21.106 -0.769 -15.322 1.00 36.51 450 HIS B O 1
ATOM 7916 N N . LEU B 1 471 ? 23.188 -0.979 -14.504 1.00 31.37 451 LEU B N 1
ATOM 7917 C CA . LEU B 1 471 ? 23.597 -1.963 -15.491 1.00 30.41 451 LEU B CA 1
ATOM 7918 C C . LEU B 1 471 ? 23.698 -3.336 -14.845 1.00 32.72 451 LEU B C 1
ATOM 7919 O O . LEU B 1 471 ? 23.927 -3.457 -13.642 1.00 29.80 451 LEU B O 1
ATOM 7924 N N . ILE B 1 472 ? 23.533 -4.375 -15.662 1.00 31.87 452 ILE B N 1
ATOM 7925 C CA . ILE B 1 472 ? 23.528 -5.745 -15.163 1.00 31.37 452 ILE B CA 1
ATOM 7926 C C . ILE B 1 472 ? 24.337 -6.633 -16.099 1.00 33.22 452 ILE B C 1
ATOM 7927 O O . ILE B 1 472 ? 24.249 -6.515 -17.326 1.00 31.66 452 ILE B O 1
ATOM 7932 N N . TRP B 1 473 ? 25.074 -7.571 -15.519 1.00 32.33 453 TRP B N 1
ATOM 7933 C CA . TRP B 1 473 ? 25.619 -8.705 -16.249 1.00 31.68 453 TRP B CA 1
ATOM 7934 C C . TRP B 1 473 ? 24.865 -9.940 -15.789 1.00 33.38 453 TRP B C 1
ATOM 7935 O O . TRP B 1 473 ? 24.779 -10.198 -14.585 1.00 29.82 453 TRP B O 1
ATOM 7946 N N . ASN B 1 474 ? 24.296 -10.692 -16.739 1.00 34.99 454 ASN B N 1
ATOM 7947 C CA . ASN B 1 474 ? 23.446 -11.826 -16.392 1.00 35.81 454 ASN B CA 1
ATOM 7948 C C . ASN B 1 474 ? 24.269 -13.105 -16.290 1.00 33.23 454 ASN B C 1
ATOM 7949 O O . ASN B 1 474 ? 25.189 -13.334 -17.084 1.00 32.93 454 ASN B O 1
ATOM 7954 N N . ARG B 1 475 ? 23.954 -13.919 -15.281 1.00 33.74 455 ARG B N 1
ATOM 7955 C CA . ARG B 1 475 ? 24.490 -15.272 -15.220 1.00 32.59 455 ARG B CA 1
ATOM 7956 C C . ARG B 1 475 ? 24.079 -16.047 -16.465 1.00 34.83 455 ARG B C 1
ATOM 7957 O O . ARG B 1 475 ? 22.954 -15.907 -16.954 1.00 34.50 455 ARG B O 1
ATOM 7965 N N . GLU B 1 476 ? 25.005 -16.859 -16.980 1.00 33.65 456 GLU B N 1
ATOM 7966 C CA . GLU B 1 476 ? 24.775 -17.581 -18.229 1.00 36.59 456 GLU B CA 1
ATOM 7967 C C . GLU B 1 476 ? 23.933 -18.838 -18.043 1.00 39.28 456 GLU B C 1
ATOM 7968 O O . GLU B 1 476 ? 23.307 -19.297 -19.007 1.00 37.09 456 GLU B O 1
ATOM 7974 N N . ASN B 1 477 ? 23.909 -19.410 -16.845 1.00 33.58 457 ASN B N 1
ATOM 7975 C CA . ASN B 1 477 ? 23.099 -20.582 -16.543 1.00 38.59 457 ASN B CA 1
ATOM 7976 C C . ASN B 1 477 ? 22.894 -20.614 -15.033 1.00 39.01 457 ASN B C 1
ATOM 7977 O O . ASN B 1 477 ? 23.571 -19.886 -14.300 1.00 38.09 457 ASN B O 1
ATOM 7982 N N . PRO B 1 478 ? 21.962 -21.433 -14.533 1.00 41.74 458 PRO B N 1
ATOM 7983 C CA . PRO B 1 478 ? 21.680 -21.420 -13.084 1.00 43.46 458 PRO B CA 1
ATOM 7984 C C . PRO B 1 478 ? 22.778 -22.013 -12.209 1.00 40.44 458 PRO B C 1
ATOM 7985 O O . PRO B 1 478 ? 22.610 -22.035 -10.987 1.00 44.51 458 PRO B O 1
ATOM 7989 N N . HIS B 1 479 ? 23.882 -22.497 -12.773 1.00 39.27 459 HIS B N 1
ATOM 7990 C CA . HIS B 1 479 ? 24.982 -23.061 -11.997 1.00 39.04 459 HIS B CA 1
ATOM 7991 C C . HIS B 1 479 ? 26.130 -22.084 -11.780 1.00 39.67 459 HIS B C 1
ATOM 7992 O O . HIS B 1 479 ? 27.170 -22.481 -11.236 1.00 34.79 459 HIS B O 1
ATOM 7999 N N . GLN B 1 480 ? 25.999 -20.851 -12.263 1.00 31.64 460 GLN B N 1
ATOM 8000 C CA . GLN B 1 480 ? 26.978 -19.799 -12.052 1.00 32.25 460 GLN B CA 1
ATOM 8001 C C . GLN B 1 480 ? 26.513 -18.922 -10.898 1.00 32.36 460 GLN B C 1
ATOM 8002 O O . GLN B 1 480 ? 25.332 -18.566 -10.805 1.00 33.47 460 GLN B O 1
ATOM 8008 N N . ILE B 1 481 ? 27.441 -18.596 -10.009 1.00 30.55 461 ILE B N 1
ATOM 8009 C CA . ILE B 1 481 ? 27.167 -17.780 -8.834 1.00 28.12 461 ILE B CA 1
ATOM 8010 C C . ILE B 1 481 ? 28.212 -16.681 -8.792 1.00 27.60 461 ILE B C 1
ATOM 8011 O O . ILE B 1 481 ? 29.416 -16.966 -8.820 1.00 28.97 461 ILE B O 1
ATOM 8016 N N . CYS B 1 482 ? 27.765 -15.425 -8.741 1.00 29.29 462 CYS B N 1
ATOM 8017 C CA . CYS B 1 482 ? 28.691 -14.301 -8.832 1.00 31.39 462 CYS B CA 1
ATOM 8018 C C . CYS B 1 482 ? 29.250 -13.935 -7.460 1.00 29.53 462 CYS B C 1
ATOM 8019 O O . CYS B 1 482 ? 28.495 -13.724 -6.505 1.00 31.74 462 CYS B O 1
ATOM 8022 N N . GLY B 1 483 ? 30.576 -13.845 -7.381 1.00 29.33 463 GLY B N 1
ATOM 8023 C CA . GLY B 1 483 ? 31.247 -13.374 -6.191 1.00 27.97 463 GLY B CA 1
ATOM 8024 C C . GLY B 1 483 ? 31.321 -11.859 -6.140 1.00 29.91 463 GLY B C 1
ATOM 8025 O O . GLY B 1 483 ? 30.776 -11.136 -6.978 1.00 28.90 463 GLY B O 1
ATOM 8026 N N . GLU B 1 484 ? 32.049 -11.383 -5.146 1.00 29.86 464 GLU B N 1
ATOM 8027 C CA . GLU B 1 484 ? 32.219 -9.947 -4.931 1.00 27.43 464 GLU B CA 1
ATOM 8028 C C . GLU B 1 484 ? 32.984 -9.318 -6.086 1.00 28.37 464 GLU B C 1
ATOM 8029 O O . GLU B 1 484 ? 34.106 -9.754 -6.388 1.00 25.98 464 GLU B O 1
ATOM 8035 N N . PRO B 1 485 ? 32.429 -8.311 -6.759 1.00 26.18 465 PRO B N 1
ATOM 8036 C CA . PRO B 1 485 ? 33.167 -7.650 -7.841 1.00 29.08 465 PRO B CA 1
ATOM 8037 C C . PRO B 1 485 ? 34.133 -6.618 -7.278 1.00 29.10 465 PRO B C 1
ATOM 8038 O O . PRO B 1 485 ? 33.774 -5.830 -6.402 1.00 33.08 465 PRO B O 1
ATOM 8042 N N . ILE B 1 486 ? 35.367 -6.628 -7.774 1.00 26.16 466 ILE B N 1
ATOM 8043 C CA . ILE B 1 486 ? 36.384 -5.664 -7.373 1.00 25.83 466 ILE B CA 1
ATOM 8044 C C . ILE B 1 486 ? 36.683 -4.755 -8.560 1.00 29.04 466 ILE B C 1
ATOM 8045 O O . ILE B 1 486 ? 36.930 -5.243 -9.667 1.00 29.67 466 ILE B O 1
ATOM 8050 N N . PHE B 1 487 ? 36.665 -3.446 -8.323 1.00 28.09 467 PHE B N 1
ATOM 8051 C CA . PHE B 1 487 ? 36.968 -2.460 -9.353 1.00 29.94 467 PHE B CA 1
ATOM 8052 C C . PHE B 1 487 ? 38.463 -2.156 -9.369 1.00 30.25 467 PHE B C 1
ATOM 8053 O O . PHE B 1 487 ? 39.049 -1.813 -8.336 1.00 30.11 467 PHE B O 1
ATOM 8061 N N . VAL B 1 488 ? 39.064 -2.234 -10.553 1.00 30.98 468 VAL B N 1
ATOM 8062 C CA . VAL B 1 488 ? 40.468 -1.911 -10.769 1.00 30.23 468 VAL B CA 1
ATOM 8063 C C . VAL B 1 488 ? 40.521 -0.718 -11.718 1.00 33.57 468 VAL B C 1
ATOM 8064 O O . VAL B 1 488 ? 40.038 -0.814 -12.848 1.00 29.77 468 VAL B O 1
ATOM 8068 N N . PRO B 1 489 ? 41.087 0.419 -11.316 1.00 31.48 469 PRO B N 1
ATOM 8069 C CA . PRO B 1 489 ? 41.017 1.612 -12.169 1.00 34.82 469 PRO B CA 1
ATOM 8070 C C . PRO B 1 489 ? 42.011 1.622 -13.322 1.00 36.19 469 PRO B C 1
ATOM 8071 O O . PRO B 1 489 ? 43.153 1.169 -13.213 1.00 36.78 469 PRO B O 1
ATOM 8075 N N . ASN B 1 490 ? 41.553 2.192 -14.425 1.00 37.24 470 ASN B N 1
ATOM 8076 C CA . ASN B 1 490 ? 42.443 2.633 -15.490 1.00 39.71 470 ASN B CA 1
ATOM 8077 C C . ASN B 1 490 ? 43.225 3.837 -14.979 1.00 41.39 470 ASN B C 1
ATOM 8078 O O . ASN B 1 490 ? 42.613 4.861 -14.645 1.00 39.15 470 ASN B O 1
ATOM 8083 N N . PRO B 1 491 ? 44.552 3.760 -14.871 1.00 39.85 471 PRO B N 1
ATOM 8084 C CA . PRO B 1 491 ? 45.310 4.914 -14.358 1.00 42.90 471 PRO B CA 1
ATOM 8085 C C . PRO B 1 491 ? 45.216 6.140 -15.248 1.00 47.49 471 PRO B C 1
ATOM 8086 O O . PRO B 1 491 ? 45.390 7.264 -14.759 1.00 50.76 471 PRO B O 1
ATOM 8090 N N . GLU B 1 492 ? 44.947 5.956 -16.539 1.00 45.81 472 GLU B N 1
ATOM 8091 C CA . GLU B 1 492 ? 44.762 7.041 -17.490 1.00 48.55 472 GLU B CA 1
ATOM 8092 C C . GLU B 1 492 ? 43.347 7.605 -17.462 1.00 47.69 472 GLU B C 1
ATOM 8093 O O . GLU B 1 492 ? 43.022 8.455 -18.298 1.00 51.23 472 GLU B O 1
ATOM 8099 N N . GLY B 1 493 ? 42.498 7.156 -16.539 1.00 45.34 473 GLY B N 1
ATOM 8100 C CA . GLY B 1 493 ? 41.088 7.467 -16.615 1.00 43.83 473 GLY B CA 1
ATOM 8101 C C . GLY B 1 493 ? 40.698 8.735 -15.894 1.00 43.69 473 GLY B C 1
ATOM 8102 O O . GLY B 1 493 ? 41.453 9.303 -15.110 1.00 44.52 473 GLY B O 1
ATOM 8103 N N . ILE B 1 494 ? 39.482 9.192 -16.191 1.00 42.23 474 ILE B N 1
ATOM 8104 C CA . ILE B 1 494 ? 38.944 10.397 -15.570 1.00 44.28 474 ILE B CA 1
ATOM 8105 C C . ILE B 1 494 ? 37.584 10.097 -14.947 1.00 41.52 474 ILE B C 1
ATOM 8106 O O . ILE B 1 494 ? 37.268 10.595 -13.861 1.00 41.32 474 ILE B O 1
ATOM 8111 N N . GLU B 1 495 ? 36.767 9.302 -15.634 1.00 36.99 475 GLU B N 1
ATOM 8112 C CA . GLU B 1 495 ? 35.434 8.973 -15.152 1.00 37.74 475 GLU B CA 1
ATOM 8113 C C . GLU B 1 495 ? 35.522 7.954 -14.011 1.00 36.90 475 GLU B C 1
ATOM 8114 O O . GLU B 1 495 ? 36.503 7.221 -13.877 1.00 35.52 475 GLU B O 1
ATOM 8120 N N . GLU B 1 496 ? 34.479 7.924 -13.180 1.00 34.79 476 GLU B N 1
ATOM 8121 C CA . GLU B 1 496 ? 34.491 7.038 -12.013 1.00 33.48 476 GLU B CA 1
ATOM 8122 C C . GLU B 1 496 ? 34.500 5.568 -12.410 1.00 32.82 476 GLU B C 1
ATOM 8123 O O . GLU B 1 496 ? 35.046 4.726 -11.677 1.00 32.49 476 GLU B O 1
ATOM 8129 N N . ASP B 1 497 ? 33.875 5.227 -13.540 1.00 32.22 477 ASP B N 1
ATOM 8130 C CA . ASP B 1 497 ? 33.754 3.845 -13.979 1.00 31.05 477 ASP B CA 1
ATOM 8131 C C . ASP B 1 497 ? 34.773 3.475 -15.053 1.00 34.89 477 ASP B C 1
ATOM 8132 O O . ASP B 1 497 ? 34.594 2.467 -15.755 1.00 34.33 477 ASP B O 1
ATOM 8137 N N . ASP B 1 498 ? 35.850 4.243 -15.183 1.00 33.74 478 ASP B N 1
ATOM 8138 C CA . ASP B 1 498 ? 36.881 3.899 -16.160 1.00 37.58 478 ASP B CA 1
ATOM 8139 C C . ASP B 1 498 ? 37.816 2.866 -15.548 1.00 34.97 478 ASP B C 1
ATOM 8140 O O . ASP B 1 498 ? 38.828 3.192 -14.931 1.00 35.28 478 ASP B O 1
ATOM 8145 N N . GLY B 1 499 ? 37.500 1.603 -15.796 1.00 34.85 479 GLY B N 1
ATOM 8146 C CA . GLY B 1 499 ? 38.270 0.509 -15.242 1.00 34.04 479 GLY B CA 1
ATOM 8147 C C . GLY B 1 499 ? 37.613 -0.804 -15.600 1.00 33.50 479 GLY B C 1
ATOM 8148 O O . GLY B 1 499 ? 36.745 -0.865 -16.476 1.00 31.91 479 GLY B O 1
ATOM 8149 N N . ILE B 1 500 ? 38.026 -1.866 -14.904 1.00 32.06 480 ILE B N 1
ATOM 8150 C CA . ILE B 1 500 ? 37.440 -3.181 -15.083 1.00 29.74 480 ILE B CA 1
ATOM 8151 C C . ILE B 1 500 ? 36.959 -3.670 -13.726 1.00 29.95 480 ILE B C 1
ATOM 8152 O O . ILE B 1 500 ? 37.305 -3.117 -12.678 1.00 28.78 480 ILE B O 1
ATOM 8157 N N . LEU B 1 501 ? 36.114 -4.688 -13.772 1.00 27.20 481 LEU B N 1
ATOM 8158 C CA . LEU B 1 501 ? 35.726 -5.459 -12.593 1.00 27.21 481 LEU B CA 1
ATOM 8159 C C . LEU B 1 501 ? 36.322 -6.856 -12.686 1.00 29.59 481 LEU B C 1
ATOM 8160 O O . LEU B 1 501 ? 36.240 -7.498 -13.741 1.00 28.84 481 LEU B O 1
ATOM 8165 N N . ILE B 1 502 ? 36.903 -7.328 -11.579 1.00 27.09 482 ILE B N 1
ATOM 8166 C CA . ILE B 1 502 ? 37.286 -8.731 -11.409 1.00 30.31 482 ILE B CA 1
ATOM 8167 C C . ILE B 1 502 ? 36.163 -9.418 -10.648 1.00 28.34 482 ILE B C 1
ATOM 8168 O O . ILE B 1 502 ? 35.801 -8.983 -9.548 1.00 27.79 482 ILE B O 1
ATOM 8173 N N . VAL B 1 503 ? 35.591 -10.474 -11.221 1.00 26.63 483 VAL B N 1
ATOM 8174 C CA . VAL B 1 503 ? 34.473 -11.129 -10.544 1.00 29.35 483 VAL B CA 1
ATOM 8175 C C . VAL B 1 503 ? 34.697 -12.634 -10.480 1.00 28.35 483 VAL B C 1
ATOM 8176 O O . VAL B 1 503 ? 34.666 -13.307 -11.520 1.00 28.04 483 VAL B O 1
ATOM 8180 N N . PRO B 1 504 ? 34.914 -13.217 -9.300 1.00 26.27 484 PRO B N 1
ATOM 8181 C CA . PRO B 1 504 ? 34.946 -14.683 -9.227 1.00 25.67 484 PRO B CA 1
ATOM 8182 C C . PRO B 1 504 ? 33.562 -15.237 -9.504 1.00 28.86 484 PRO B C 1
ATOM 8183 O O . PRO B 1 504 ? 32.576 -14.814 -8.892 1.00 30.63 484 PRO B O 1
ATOM 8187 N N . ILE B 1 505 ? 33.495 -16.189 -10.425 1.00 24.28 485 ILE B N 1
ATOM 8188 C CA . ILE B 1 505 ? 32.257 -16.878 -10.766 1.00 30.38 485 ILE B CA 1
ATOM 8189 C C . ILE B 1 505 ? 32.388 -18.299 -10.229 1.00 30.38 485 ILE B C 1
ATOM 8190 O O . ILE B 1 505 ? 33.106 -19.136 -10.794 1.00 29.09 485 ILE B O 1
ATOM 8195 N N . MET B 1 506 ? 31.709 -18.557 -9.114 1.00 29.64 486 MET B N 1
ATOM 8196 C CA . MET B 1 506 ? 31.640 -19.879 -8.520 1.00 30.72 486 MET B CA 1
ATOM 8197 C C . MET B 1 506 ? 30.684 -20.757 -9.312 1.00 32.57 486 MET B C 1
ATOM 8198 O O . MET B 1 506 ? 29.779 -20.273 -10.001 1.00 30.58 486 MET B O 1
ATOM 8203 N N . SER B 1 507 ? 30.868 -22.068 -9.168 1.00 33.45 487 SER B N 1
ATOM 8204 C CA . SER B 1 507 ? 30.110 -23.068 -9.910 1.00 35.26 487 SER B CA 1
ATOM 8205 C C . SER B 1 507 ? 29.471 -24.058 -8.957 1.00 36.80 487 SER B C 1
ATOM 8206 O O . SER B 1 507 ? 30.145 -24.578 -8.064 1.00 36.85 487 SER B O 1
ATOM 8209 N N . SER B 1 508 ? 28.178 -24.325 -9.154 1.00 33.78 488 SER B N 1
ATOM 8210 C CA . SER B 1 508 ? 27.475 -25.378 -8.436 1.00 36.84 488 SER B CA 1
ATOM 8211 C C . SER B 1 508 ? 27.204 -26.597 -9.320 1.00 38.21 488 SER B C 1
ATOM 8212 O O . SER B 1 508 ? 26.190 -27.275 -9.140 1.00 39.28 488 SER B O 1
ATOM 8215 N N . SER B 1 509 ? 28.071 -26.869 -10.291 1.00 37.56 489 SER B N 1
ATOM 8216 C CA . SER B 1 509 ? 27.846 -28.014 -11.167 1.00 39.94 489 SER B CA 1
ATOM 8217 C C . SER B 1 509 ? 29.158 -28.496 -11.761 1.00 41.04 489 SER B C 1
ATOM 8218 O O . SER B 1 509 ? 30.002 -27.687 -12.156 1.00 38.69 489 SER B O 1
ATOM 8221 N N . GLU B 1 510 ? 29.307 -29.825 -11.860 1.00 40.42 490 GLU B N 1
ATOM 8222 C CA . GLU B 1 510 ? 30.458 -30.370 -12.570 1.00 41.77 490 GLU B CA 1
ATOM 8223 C C . GLU B 1 510 ? 30.417 -30.025 -14.056 1.00 43.26 490 GLU B C 1
ATOM 8224 O O . GLU B 1 510 ? 31.445 -30.138 -14.728 1.00 45.05 490 GLU B O 1
ATOM 8230 N N . LYS B 1 511 ? 29.264 -29.591 -14.574 1.00 39.77 491 LYS B N 1
ATOM 8231 C CA . LYS B 1 511 ? 29.146 -29.157 -15.965 1.00 42.31 491 LYS B CA 1
ATOM 8232 C C . LYS B 1 511 ? 29.620 -27.722 -16.187 1.00 42.64 491 LYS B C 1
ATOM 8233 O O . LYS B 1 511 ? 29.654 -27.263 -17.337 1.00 41.51 491 LYS B O 1
ATOM 8239 N N . GLN B 1 512 ? 29.987 -27.003 -15.128 1.00 40.78 492 GLN B N 1
ATOM 8240 C CA . GLN B 1 512 ? 30.392 -25.605 -15.235 1.00 39.08 492 GLN B CA 1
ATOM 8241 C C . GLN B 1 512 ? 31.739 -25.435 -14.553 1.00 36.94 492 GLN B C 1
ATOM 8242 O O . GLN B 1 512 ? 31.850 -25.617 -13.336 1.00 39.15 492 GLN B O 1
ATOM 8248 N N . VAL B 1 513 ? 32.752 -25.086 -15.328 1.00 36.72 493 VAL B N 1
ATOM 8249 C CA . VAL B 1 513 ? 34.059 -24.772 -14.742 1.00 35.18 493 VAL B CA 1
ATOM 8250 C C . VAL B 1 513 ? 33.974 -23.421 -14.040 1.00 34.57 493 VAL B C 1
ATOM 8251 O O . VAL B 1 513 ? 33.413 -22.469 -14.608 1.00 36.38 493 VAL B O 1
ATOM 8255 N N . PRO B 1 514 ? 34.496 -23.276 -12.823 1.00 36.41 494 PRO B N 1
ATOM 8256 C CA . PRO B 1 514 ? 34.567 -21.938 -12.227 1.00 32.51 494 PRO B CA 1
ATOM 8257 C C . PRO B 1 514 ? 35.549 -21.071 -12.997 1.00 35.59 494 PRO B C 1
ATOM 8258 O O . PRO B 1 514 ? 36.524 -21.557 -13.583 1.00 33.80 494 PRO B O 1
ATOM 8262 N N . PHE B 1 515 ? 35.300 -19.764 -12.973 1.00 32.96 495 PHE B N 1
ATOM 8263 C CA . PHE B 1 515 ? 36.155 -18.863 -13.722 1.00 34.23 495 PHE B CA 1
ATOM 8264 C C . PHE B 1 515 ? 36.119 -17.486 -13.089 1.00 31.29 495 PHE B C 1
ATOM 8265 O O . PHE B 1 515 ? 35.221 -17.156 -12.307 1.00 33.63 495 PHE B O 1
ATOM 8273 N N . VAL B 1 516 ? 37.117 -16.685 -13.444 1.00 30.06 496 VAL B N 1
ATOM 8274 C CA . VAL B 1 516 ? 37.165 -15.277 -13.089 1.00 27.97 496 VAL B CA 1
ATOM 8275 C C . VAL B 1 516 ? 36.730 -14.472 -14.313 1.00 31.17 496 VAL B C 1
ATOM 8276 O O . VAL B 1 516 ? 37.288 -14.633 -15.407 1.00 32.06 496 VAL B O 1
ATOM 8280 N N . LEU B 1 517 ? 35.716 -13.639 -14.124 1.00 27.68 497 LEU B N 1
ATOM 8281 C CA . LEU B 1 517 ? 35.123 -12.810 -15.164 1.00 28.99 497 LEU B CA 1
ATOM 8282 C C . LEU B 1 517 ? 35.674 -11.394 -15.080 1.00 31.18 497 LEU B C 1
ATOM 8283 O O . LEU B 1 517 ? 35.652 -10.779 -14.004 1.00 27.37 497 LEU B O 1
ATOM 8288 N N . ILE B 1 518 ? 36.133 -10.859 -16.217 1.00 30.45 498 ILE B N 1
ATOM 8289 C CA . ILE B 1 518 ? 36.664 -9.500 -16.292 1.00 30.21 498 ILE B CA 1
ATOM 8290 C C . ILE B 1 518 ? 35.681 -8.674 -17.108 1.00 31.02 498 ILE B C 1
ATOM 8291 O O . ILE B 1 518 ? 35.481 -8.939 -18.299 1.00 34.19 498 ILE B O 1
ATOM 8296 N N . LEU B 1 519 ? 35.055 -7.690 -16.468 1.00 30.09 499 LEU B N 1
ATOM 8297 C CA . LEU B 1 519 ? 34.041 -6.860 -17.097 1.00 34.31 499 LEU B CA 1
ATOM 8298 C C . LEU B 1 519 ? 34.572 -5.450 -17.310 1.00 32.17 499 LEU B C 1
ATOM 8299 O O . LEU B 1 519 ? 35.293 -4.912 -16.469 1.00 28.87 499 LEU B O 1
ATOM 8304 N N . ASP B 1 520 ? 34.220 -4.854 -18.439 1.00 32.82 500 ASP B N 1
ATOM 8305 C CA . ASP B 1 520 ? 34.373 -3.418 -18.591 1.00 32.78 500 ASP B CA 1
ATOM 8306 C C . ASP B 1 520 ? 33.433 -2.726 -17.614 1.00 28.68 500 ASP B C 1
ATOM 8307 O O . ASP B 1 520 ? 32.214 -2.902 -17.695 1.00 31.06 500 ASP B O 1
ATOM 8312 N N . ALA B 1 521 ? 33.985 -1.919 -16.707 1.00 31.18 501 ALA B N 1
ATOM 8313 C CA . ALA B 1 521 ? 33.133 -1.299 -15.699 1.00 31.40 501 ALA B CA 1
ATOM 8314 C C . ALA B 1 521 ? 32.176 -0.271 -16.295 1.00 34.30 501 ALA B C 1
ATOM 8315 O O . ALA B 1 521 ? 31.116 -0.029 -15.707 1.00 32.58 501 ALA B O 1
ATOM 8317 N N . LYS B 1 522 ? 32.488 0.295 -17.469 1.00 35.18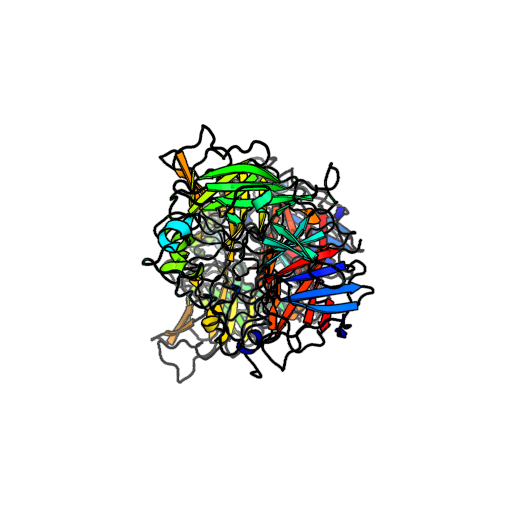 502 LYS B N 1
ATOM 8318 C CA . LYS B 1 522 ? 31.586 1.285 -18.056 1.00 33.06 502 LYS B CA 1
ATOM 8319 C C . LYS B 1 522 ? 30.298 0.644 -18.546 1.00 33.55 502 LYS B C 1
ATOM 8320 O O . LYS B 1 522 ? 29.211 1.210 -18.379 1.00 35.11 502 LYS B O 1
ATOM 8326 N N . THR B 1 523 ? 30.401 -0.542 -19.146 1.00 36.16 503 THR B N 1
ATOM 8327 C CA . THR B 1 523 ? 29.290 -1.193 -19.816 1.00 35.25 503 THR B CA 1
ATOM 8328 C C . THR B 1 523 ? 28.848 -2.490 -19.161 1.00 37.59 503 THR B C 1
ATOM 8329 O O . THR B 1 523 ? 27.769 -2.992 -19.502 1.00 38.63 503 THR B O 1
ATOM 8333 N N . LEU B 1 524 ? 29.642 -3.042 -18.240 1.00 35.19 504 LEU B N 1
ATOM 8334 C CA . LEU B 1 524 ? 29.464 -4.390 -17.696 1.00 35.10 504 LEU B CA 1
ATOM 8335 C C . LEU B 1 524 ? 29.462 -5.456 -18.783 1.00 33.97 504 LEU B C 1
ATOM 8336 O O . LEU B 1 524 ? 28.876 -6.528 -18.607 1.00 36.73 504 LEU B O 1
ATOM 8341 N N . GLU B 1 525 ? 30.091 -5.182 -19.917 1.00 36.94 505 GLU B N 1
ATOM 8342 C CA . GLU B 1 525 ? 30.279 -6.196 -20.945 1.00 33.64 505 GLU B CA 1
ATOM 8343 C C . GLU B 1 525 ? 31.619 -6.894 -20.755 1.00 32.50 505 GLU B C 1
ATOM 8344 O O . GLU B 1 525 ? 32.637 -6.253 -20.485 1.00 32.45 505 GLU B O 1
ATOM 8350 N N . GLU B 1 526 ? 31.608 -8.213 -20.910 1.00 34.56 506 GLU B N 1
ATOM 8351 C CA . GLU B 1 526 ? 32.801 -9.010 -20.661 1.00 35.62 506 GLU B CA 1
ATOM 8352 C C . GLU B 1 526 ? 33.895 -8.668 -21.657 1.00 36.12 506 GLU B C 1
ATOM 8353 O O . GLU B 1 526 ? 33.628 -8.460 -22.843 1.00 36.12 506 GLU B O 1
ATOM 8359 N N . THR B 1 527 ? 35.130 -8.555 -21.161 1.00 33.79 507 THR B N 1
ATOM 8360 C CA . THR B 1 527 ? 36.285 -8.512 -22.047 1.00 38.09 507 THR B CA 1
ATOM 8361 C C . THR B 1 527 ? 37.111 -9.786 -21.994 1.00 38.38 507 THR B C 1
ATOM 8362 O O . THR B 1 527 ? 37.697 -10.167 -23.009 1.00 35.23 507 THR B O 1
ATOM 8366 N N . ALA B 1 528 ? 37.105 -10.499 -20.867 1.00 35.27 508 ALA B N 1
ATOM 8367 C CA . ALA B 1 528 ? 37.880 -11.723 -20.769 1.00 33.27 508 ALA B CA 1
ATOM 8368 C C . ALA B 1 528 ? 37.329 -12.565 -19.630 1.00 33.23 508 ALA B C 1
ATOM 8369 O O . ALA B 1 528 ? 36.639 -12.063 -18.742 1.00 31.37 508 ALA B O 1
ATOM 8371 N N . ARG B 1 529 ? 37.630 -13.858 -19.677 1.00 34.46 509 ARG B N 1
ATOM 8372 C CA . ARG B 1 529 ? 37.439 -14.711 -18.509 1.00 31.36 509 ARG B CA 1
ATOM 8373 C C . ARG B 1 529 ? 38.614 -15.673 -18.422 1.00 33.63 509 ARG B C 1
ATOM 8374 O O . ARG B 1 529 ? 39.260 -15.985 -19.427 1.00 34.67 509 ARG B O 1
ATOM 8382 N N . PHE B 1 530 ? 38.914 -16.104 -17.198 1.00 31.64 510 PHE B N 1
ATOM 8383 C CA . PHE B 1 530 ? 40.004 -17.028 -16.915 1.00 34.08 510 PHE B CA 1
ATOM 8384 C C . PHE B 1 530 ? 39.410 -18.263 -16.259 1.00 37.61 510 PHE B C 1
ATOM 8385 O O . PHE B 1 530 ? 38.854 -18.167 -15.161 1.00 33.64 510 PHE B O 1
ATOM 8393 N N . GLU B 1 531 ? 39.525 -19.411 -16.921 1.00 34.06 511 GLU B N 1
ATOM 8394 C CA . GLU B 1 531 ? 38.975 -20.654 -16.384 1.00 36.96 511 GLU B CA 1
ATOM 8395 C C . GLU B 1 531 ? 39.888 -21.245 -15.318 1.00 37.96 511 GLU B C 1
ATOM 8396 O O . GLU B 1 531 ? 41.089 -21.425 -15.540 1.00 37.24 511 GLU B O 1
ATOM 8402 N N . ILE B 1 532 ? 39.311 -21.553 -14.163 1.00 35.29 512 ILE B N 1
ATOM 8403 C CA . ILE B 1 532 ? 40.083 -22.116 -13.055 1.00 37.73 512 ILE B CA 1
ATOM 8404 C C . ILE B 1 532 ? 40.315 -23.599 -13.326 1.00 37.50 512 ILE B C 1
ATOM 8405 O O . ILE B 1 532 ? 39.343 -24.336 -13.546 1.00 36.75 512 ILE B O 1
ATOM 8410 N N . PRO B 1 533 ? 41.551 -24.075 -13.265 1.00 36.06 513 PRO B N 1
ATOM 8411 C CA . PRO B 1 533 ? 41.818 -25.489 -13.564 1.00 39.64 513 PRO B CA 1
ATOM 8412 C C . PRO B 1 533 ? 41.530 -26.403 -12.383 1.00 41.98 513 PRO B C 1
ATOM 8413 O O . PRO B 1 533 ? 42.275 -27.352 -12.124 1.00 42.23 513 PRO B O 1
ATOM 8417 N N . GLU B 1 534 ? 40.454 -26.111 -11.657 1.00 42.08 514 GLU B N 1
ATOM 8418 C CA . GLU B 1 534 ? 39.984 -26.941 -10.563 1.00 38.38 514 GLU B CA 1
ATOM 8419 C C . GLU B 1 534 ? 38.475 -27.053 -10.685 1.00 38.71 514 GLU B C 1
ATOM 8420 O O . GLU B 1 534 ? 37.824 -26.218 -11.313 1.00 38.99 514 GLU B O 1
ATOM 8426 N N . ALA B 1 535 ? 37.913 -28.090 -10.073 1.00 35.17 515 ALA B N 1
ATOM 8427 C CA . ALA B 1 535 ? 36.476 -28.297 -10.204 1.00 36.48 515 ALA B CA 1
ATOM 8428 C C . ALA B 1 535 ? 35.674 -27.236 -9.457 1.00 37.39 515 ALA B C 1
ATOM 8429 O O . ALA B 1 535 ? 34.526 -26.960 -9.829 1.00 37.73 515 ALA B O 1
ATOM 8431 N N . ARG B 1 536 ? 36.244 -26.630 -8.411 1.00 35.34 516 ARG B N 1
ATOM 8432 C CA . ARG B 1 536 ? 35.475 -25.730 -7.559 1.00 33.49 516 ARG B CA 1
ATOM 8433 C C . ARG B 1 536 ? 36.358 -24.619 -7.015 1.00 31.61 516 ARG B C 1
ATOM 8434 O O . ARG B 1 536 ? 37.558 -24.803 -6.778 1.00 34.13 516 ARG B O 1
ATOM 8442 N N . ILE B 1 537 ? 35.735 -23.469 -6.791 1.00 30.31 517 ILE B N 1
ATOM 8443 C CA . ILE B 1 537 ? 36.282 -22.463 -5.886 1.00 29.83 517 ILE B CA 1
ATOM 8444 C C . ILE B 1 537 ? 35.234 -22.252 -4.800 1.00 31.03 517 ILE B C 1
ATOM 8445 O O . ILE B 1 537 ? 34.044 -22.517 -5.038 1.00 31.21 517 ILE B O 1
ATOM 8450 N N . PRO B 1 538 ? 35.619 -21.804 -3.602 1.00 32.26 518 PRO B N 1
ATOM 8451 C CA . PRO B 1 538 ? 34.663 -21.762 -2.488 1.00 32.51 518 PRO B CA 1
ATOM 8452 C C . PRO B 1 538 ? 33.531 -20.771 -2.701 1.00 32.27 518 PRO B C 1
ATOM 8453 O O . PRO B 1 538 ? 33.673 -19.755 -3.385 1.00 29.55 518 PRO B O 1
ATOM 8457 N N . LEU B 1 539 ? 32.391 -21.085 -2.081 1.00 32.32 519 LEU B N 1
ATOM 8458 C CA . LEU B 1 539 ? 31.303 -20.133 -1.899 1.00 30.76 519 LEU B CA 1
ATOM 8459 C C . LEU B 1 539 ? 31.821 -19.151 -0.857 1.00 35.91 519 LEU B C 1
ATOM 8460 O O . LEU B 1 539 ? 31.536 -19.251 0.337 1.00 33.31 519 LEU B O 1
ATOM 8465 N N . GLY B 1 540 ? 32.659 -18.226 -1.316 1.00 35.85 520 GLY B N 1
ATOM 8466 C CA . GLY B 1 540 ? 33.556 -17.501 -0.447 1.00 32.44 520 GLY B CA 1
ATOM 8467 C C . GLY B 1 540 ? 32.988 -16.155 -0.070 1.00 34.32 520 GLY B C 1
ATOM 8468 O O . GLY B 1 540 ? 31.821 -15.845 -0.319 1.00 35.90 520 GLY B O 1
ATOM 8469 N N . PHE B 1 541 ? 33.840 -15.342 0.546 1.00 30.44 521 PHE B N 1
ATOM 8470 C CA . PHE B 1 541 ? 33.375 -14.058 1.040 1.00 30.49 521 PHE B CA 1
ATOM 8471 C C . PHE B 1 541 ? 34.109 -12.948 0.303 1.00 31.96 521 PHE B C 1
ATOM 8472 O O . PHE B 1 541 ? 33.849 -12.711 -0.882 1.00 31.05 521 PHE B O 1
ATOM 8480 N N . HIS B 1 542 ? 35.055 -12.293 0.965 1.00 29.74 522 HIS B N 1
ATOM 8481 C CA . HIS B 1 542 ? 35.616 -11.047 0.458 1.00 27.85 522 HIS B CA 1
ATOM 8482 C C . HIS B 1 542 ? 37.013 -11.244 -0.108 1.00 31.15 522 HIS B C 1
ATOM 8483 O O . HIS B 1 542 ? 37.725 -12.199 0.220 1.00 31.58 522 HIS B O 1
ATOM 8490 N N . ALA B 1 543 ? 37.397 -10.317 -0.980 1.00 29.61 523 ALA B N 1
ATOM 8491 C CA . ALA B 1 543 ? 38.705 -10.392 -1.601 1.00 29.09 523 ALA B CA 1
ATOM 8492 C C . ALA B 1 543 ? 39.351 -9.015 -1.610 1.00 28.79 523 ALA B C 1
ATOM 8493 O O . ALA B 1 543 ? 38.686 -7.982 -1.482 1.00 30.76 523 ALA B O 1
ATOM 8495 N N . PHE B 1 544 ? 40.669 -9.012 -1.743 1.00 29.49 524 PHE B N 1
ATOM 8496 C CA . PHE B 1 544 ? 41.435 -7.781 -1.773 1.00 30.19 524 PHE B CA 1
ATOM 8497 C C . PHE B 1 544 ? 42.364 -7.819 -2.975 1.00 28.33 524 PHE B C 1
ATOM 8498 O O . PHE B 1 544 ? 43.092 -8.796 -3.162 1.00 32.19 524 PHE B O 1
ATOM 8506 N N . TYR B 1 545 ? 42.341 -6.758 -3.776 1.00 29.87 525 TYR B N 1
ATOM 8507 C CA . TYR B 1 545 ? 43.240 -6.629 -4.912 1.00 32.87 525 TYR B CA 1
ATOM 8508 C C . TYR B 1 545 ? 44.359 -5.653 -4.566 1.00 34.48 525 TYR B C 1
ATOM 8509 O O . TYR B 1 545 ? 44.106 -4.481 -4.243 1.00 31.98 525 TYR B O 1
ATOM 8518 N N . LYS B 1 546 ? 45.586 -6.146 -4.619 1.00 34.34 526 LYS B N 1
ATOM 8519 C CA . LYS B 1 546 ? 46.761 -5.322 -4.409 1.00 37.25 526 LYS B CA 1
ATOM 8520 C C . LYS B 1 546 ? 47.401 -5.094 -5.766 1.00 38.73 526 LYS B C 1
ATOM 8521 O O . LYS B 1 546 ? 47.895 -6.057 -6.372 1.00 38.58 526 LYS B O 1
ATOM 8527 N N . PRO B 1 547 ? 47.396 -3.877 -6.304 1.00 38.16 527 PRO B N 1
ATOM 8528 C CA . PRO B 1 547 ? 47.998 -3.674 -7.624 1.00 42.03 527 PRO B CA 1
ATOM 8529 C C . PRO B 1 547 ? 49.498 -3.882 -7.537 1.00 44.07 527 PRO B C 1
ATOM 8530 O O . PRO B 1 547 ? 50.117 -3.677 -6.489 1.00 44.63 527 PRO B O 1
ATOM 8534 N N . LYS B 1 548 ? 50.081 -4.335 -8.645 1.00 46.04 528 LYS B N 1
ATOM 8535 C CA . LYS B 1 548 ? 51.513 -4.587 -8.613 1.00 49.08 528 LYS B CA 1
ATOM 8536 C C . LYS B 1 548 ? 52.311 -3.290 -8.677 1.00 52.05 528 LYS B C 1
ATOM 8537 O O . LYS B 1 548 ? 53.362 -3.188 -8.035 1.00 53.81 528 LYS B O 1
ATOM 8539 N N . ASN B 1 549 ? 51.736 -2.299 -9.323 1.00 52.19 529 ASN B N 1
ATOM 8540 C CA . ASN B 1 549 ? 52.349 -0.999 -9.361 1.00 57.01 529 ASN B CA 1
ATOM 8541 C C . ASN B 1 549 ? 51.491 -0.083 -8.490 1.00 56.59 529 ASN B C 1
ATOM 8542 O O . ASN B 1 549 ? 50.397 0.317 -8.871 1.00 56.17 529 ASN B O 1
#

B-factor: mean 35.25, std 8.5, range [19.02, 68.28]

Nearest PDB structures (foldseek):
  7wh0-assembly1_B-2  TM=9.992E-01  e=0.000E+00  Caenorhabditis elegans
  4f3a-assembly1_A-2  TM=9.041E-01  e=1.397E-50  Bos taurus
  4f30-assembly1_A  TM=9.102E-01  e=4.438E-50  Bos taurus
  3fsn-assembly1_A  TM=9.073E-01  e=1.142E-49  Bos taurus
  3fsn-assembly1_B  TM=9.069E-01  e=2.146E-49  Bos taurus

Secondary structure (DSSP, 8-state):
--SBSGGGGGSPP--EEEEEEPEEEE---TT--EEEEE--EEE-EETTEE--BGGGSEEEEEEEEEETTEEEEEEEE---HHHHHHHHHTS--S--SSSPPPP-TTSSTTSGGGGTGGG---------SEEEEETTEEEEE-SSSEEEEE-TTT--EEEEEEGGGTS--SEE-S--EE-TT--EEEEEEE-STT-EEEEEEE--GGGS--SSTT---SEEEEEEEE-SSTTSPBP-S--EE-SSEEEEEE-SEEE-HHHHHTHHHHT--TGGGEEE-TTS-EEEEEEETTT-PBPS--EEE-S-EEEEEEEEEEETTEEEEEEEEES--TTSGGGBHHHHHTSGGGG-GGG-EEEEEEEEESS--TT--TT-BTTTT-GGGTT-EEEEPTTS-EEEE-EE--SS--EEEE--HHHHTTS---EEEEE-TT--SS---EEEEEEETTT---EEEE-SSTTEEE---EEEE-TT--STT-EEEEEEEEESBTTS--EEEEEETTT--EEEEEE-SSS---S---EEEEE--/--SBSGGGGGSPP--EEEEEEPEEEE---TT--EEEEE--EEE-EETTEE--BGGGSEEEEEEEEEETTEEEEEEEE---HHHHHHHT-SS--S--SS-PPPP-TT-STTSGGGGTGGG---------SEEEEETTEEEEE-SSSEEEEE-TTT--EEEEEEGGGTS--SEE-S--EE-TT--EEEEEEE-STT-EEEEEEE--STTS--SSTT---SEEEEEEEE-SSTTSPBP-S--EE-SSEEEEEE-SEEE-HHHHHTHHHHT--TGGGEEE-TTS-EEEEEEETTT-PBPS--EEE---EEEEEEEEEEETTEEEEEEEEES--TTSGGGBHHHHHTSGGGG-GGG-EEEEEEEEESS--TT--TT-BTTTT-GGGTT-EEEEPTTS-EEEE-EE--SS--EEEE--HHHHTTS---EEEEE-TT--SS---EEEEEEETTS---EEEE-SSTTEEE---EEEE-TT--STT-EEEEEEEEESBTTS--EEEEEETTT--EEEEEE-SSS---S---EEEEE--

Organism: Caenorhabditis elegans (NCBI:txid6239)

Radius of gyration: 35.11 Å; Cα contacts (8 Å, |Δi|>4): 2852; chains: 2; bounding box: 85×84×103 Å

Foldseek 3Di:
DDFFFLVVQQAADDWFQDWDWFDKDFFDDPQPAFKKKFFFAGAAAQQPDGFWFRQFHFIKMKIWGADPRITIITIGTAPDPQVVVCVVVSHRADATQAGFHDADPQPACPHPVVVVLVVDQDDDASLGFEWAAAFPWIWRHAFAQWIFTADNPRRHTHDIGGNCVAPPAGTKAPAWDAAPQRKTKIWGWRADPFIKIWIKIFGQCVVDPDPDRRDSNRMDTLAIGTAPHRQWFADAHDWADAPWKTKDKRAQWTFRRVCVSCCSHVVGHSLNRTFGRQVDWIWMWMATNPNRDIQPATETEHHWDFNDWEAWADDPQKIKTKTWTAQTCGSVSLRTSVNVRVVNLQAPRNGFTFIKMKIGRSDDDPPDDAQDFSCPVPVQCPQKGWGQHPVRHTYIDMHGQAPQGWDLWYFLCVPAHNHDDFWIKTASQSHDNPPDQFGIKTTGRRPGPIAGDGDPDPFWHKARWDWDADPPDDHRQHTWIWIWIWGRRQVDFTWIFIARSVHRHTRMITGDPDSGDHPGHDMDIGGPD/DDQFFPVVQQAADDWFQDWDWFDKDFFFDPQQFFKKKFFFAGAADQAHDGFWFRRFHQIKMKIWGADPRITIITIGTAPDPLNVVRVVDNHRQAADQADDHDADPQPACVHPCVVVLLVDADDDASLGFEWDAAFPWIWRHAFAQWIFTADNNRRHTHDIGGNCVQPPAGTWAPAWDAAPQRKTWIWGWDADQFIKIWIKIQGQQPVHDDPDRRDSNRMDTLAIGTAPHRQWFADAHDWADAPWKTKDKRAQFTFNNVCVSCCSHVVGGSLNRTFGNQVDWIWMWMATNPNRDTQPATETEHHWDFNDWEAWADDPQKIKTKTWTAQGCGSVSLRTSVNRRVVVLQAPRRGFTFIKMKIGRSDDDPPADAQDFSCPPVVQCPQKTWGQHPVRHTYIDMHGQDPQGWDLWYFLCVPAHNHDDFWIKTASQSHDNPPFQFGIWITTNSNDDIATDGDPDPFWHKARWYWDADPPDDHRQHTWIWIWIWGRRQVDFTWIFIARSVHRHTRMITGDPDSGDHPGHYMDIDRPD

Sequence (1058 aa):
MEAEGFPRLFHHNFENVPEPKECKKVGSVPSYLTGTMLRNGPGMFTVGEEEYKHWFDGLGFMQRYHFEDGKMFYSARYLESEAYTTKTVEAQRIVAGTFGTLSFPDPCKTIFSKYFSEFMNHSEKHDNSNVAFTPVGDSLYACTETPHMYRVDLDTLKTLEAADFSKFVAVHSCTAHQLYDENGDVYNIGSRFGPESAHVFTVTKNPKNQKSENDHSWEHTSKIGEIKASDPLYPTYMHSFGMSENYLVMFESPVRLHLQKYLLSEFVRATYHDCLEWHGDKDVSIFILNKKTGEQLPLTLKMNPFFTFHHANTFEKDGCLVMDYCRIENAGKFDTLLISNMKTGEFQYDAKFLPYLTRVIVPMSVSSSAKPGDNLLKSVPWASSGCTSILQDDGSIRLTERRVCETSMEFPRYHWEKINMKEYRYVFGSTVFGRIDGNLAGVVKADLKFGNHLIWNRENPHQICGEPIFVPNPEGIEEDDGILIVPIMSSSEKQVPFVLILDAKTLEETARFEIPEARIPLGFHAFYKPKNMEAEGFPRLFHNFENVPEPKECKKVGSVPSYLTGTMLRNGPGMFTVGEEEYKHWFDGLGFMQRYHFEDGKMFYSARYLESEAYTTKTVEAQRIVAGTFGTLSFPDPCKTIFSKYFSEFMNHSEKHDNSNVAFTPVGDSLYACTETPHMYRVDLDTLKTLEAADFSKFVVAVHSCTAHQLYDENGDVYNIGSRFGPESAHVFTVTKNPKNQKSENDHSWEHTSKIGEIKASDPLYPTYMHSFGMSENYLVMFESPVRLHLQKYLLSEFVRATYHDCLEWHGDKDVSIFILNKKTGEQLPLTLKMNPFFTFHHANTFEKDGCLVMDYCRIENAGKFDTLLISNMKTGEFQYDAKFLPYLTRVIVPMSVSSSAKPGDNLLKSVPWASGCTSILQDDGSIRLTERRVCETSMEFPRYHWEKINMKEYRYVFGSTVFGRIDGNLAGVVKADLKFGNHLIWNRENPHQICGEPIFVPNPEGIEEDDGILIVPIMSSSEKQVPFVLILDAKTLEETARFEIPEARIPLGFHAFYKPKN

InterPro domains:
  IPR004294 Carotenoid oxygenase [PF03055] (11-526)
  IPR004294 Carotenoid oxygenase [PTHR10543] (16-525)